Protein AF-0000000086883415 (afdb_homodimer)

Solvent-accessible surface area (backbone atoms only — not comparable to full-atom values): 51282 Å² total; per-residue (Å²): 68,27,36,20,36,37,37,54,71,44,36,32,34,28,32,40,30,43,89,58,48,45,76,77,45,74,25,74,38,76,52,82,54,52,49,57,96,43,96,51,42,30,29,37,54,60,60,60,55,50,50,40,49,20,50,19,37,35,54,42,32,72,78,31,53,77,62,52,72,48,47,64,32,35,18,53,27,20,59,55,42,26,47,34,43,17,29,89,86,64,46,69,75,56,60,25,43,40,59,79,34,60,63,62,30,79,73,81,83,79,66,54,74,67,54,44,50,51,26,55,72,71,68,34,48,68,57,50,52,51,50,26,23,54,8,60,52,39,28,36,46,71,75,37,45,70,58,48,70,54,36,38,33,61,31,45,56,55,28,53,52,38,24,64,34,39,70,35,70,41,35,29,47,19,44,66,48,66,74,58,49,58,31,55,86,76,67,40,68,58,78,61,88,80,43,65,44,45,71,41,23,50,62,58,77,80,24,50,60,48,72,41,55,38,41,38,72,67,38,34,30,28,68,68,30,18,73,61,26,62,49,61,60,64,38,38,32,33,23,27,22,21,33,65,39,17,26,30,49,40,60,66,25,77,36,55,41,27,36,27,33,33,34,27,52,50,21,35,41,34,32,18,35,73,67,82,54,54,51,44,94,93,35,72,24,35,44,25,44,55,80,78,29,23,30,34,58,38,75,38,59,54,32,45,37,49,55,55,49,42,44,72,45,43,30,53,65,45,46,52,49,16,59,75,70,71,48,59,42,62,62,59,53,48,55,35,46,73,74,42,59,84,58,32,63,34,33,45,31,44,60,33,42,42,59,35,95,90,35,64,59,39,42,11,33,38,37,40,39,45,80,82,62,45,57,46,34,52,54,42,14,50,56,52,15,44,48,50,54,48,50,57,40,47,52,38,42,24,62,71,68,72,35,73,65,63,38,38,27,47,35,45,71,50,48,73,36,63,65,54,40,41,53,50,6,13,52,71,63,30,44,28,34,30,50,75,57,79,57,31,36,44,47,17,29,35,48,41,40,36,34,51,72,54,78,22,92,37,67,68,59,38,47,70,56,25,52,49,75,66,48,74,29,72,44,46,68,72,53,17,52,52,40,46,47,44,44,69,63,32,59,70,46,48,56,82,45,46,52,69,41,38,52,49,33,24,69,71,59,49,34,73,75,128,68,25,37,22,37,37,36,54,71,44,36,34,34,27,33,39,30,43,90,59,48,45,76,77,44,75,24,76,38,76,53,82,56,52,49,56,96,44,94,52,43,28,30,37,54,61,59,59,55,50,53,41,49,21,49,20,38,35,53,43,33,72,77,32,53,76,62,51,72,48,47,63,32,34,20,52,27,20,59,57,42,28,49,33,42,17,28,90,86,64,45,71,75,56,63,26,44,40,59,79,34,59,64,61,30,78,73,82,83,79,67,52,74,65,55,46,48,51,25,54,73,72,67,34,50,69,58,49,52,52,51,27,24,55,8,63,52,39,29,36,48,72,76,37,44,69,58,48,69,55,37,37,33,61,31,45,55,54,28,53,52,39,25,63,34,37,69,37,69,42,34,28,47,18,45,67,48,64,73,59,48,59,32,55,84,75,67,41,69,59,76,61,87,80,42,66,44,46,70,41,22,49,61,57,76,80,24,50,62,48,70,43,56,36,40,38,73,66,38,34,30,28,70,67,30,18,73,61,26,63,49,61,59,64,36,38,31,34,24,27,22,21,34,65,41,18,26,31,50,40,59,66,24,78,36,53,41,26,35,27,35,34,35,28,53,51,22,34,42,34,31,18,35,71,66,81,53,53,49,43,92,92,36,72,25,35,43,26,43,55,80,78,29,22,29,33,58,38,76,39,58,55,32,43,36,48,55,55,50,42,44,72,46,43,29,54,65,46,48,52,50,17,60,73,69,71,48,60,43,65,62,60,52,48,54,34,46,73,74,42,59,84,58,33,63,34,33,45,33,43,61,32,42,42,59,36,95,91,34,63,60,39,44,11,35,39,38,40,41,45,80,82,63,46,56,46,31,54,54,43,15,48,57,51,15,45,48,51,53,48,50,57,40,49,52,37,43,25,63,72,68,72,34,72,66,63,40,37,28,48,35,42,69,50,49,73,35,65,65,53,40,40,52,50,5,14,53,70,63,31,44,27,34,28,52,74,59,80,57,32,36,46,47,18,30,36,48,41,42,36,34,50,72,54,78,21,92,37,67,68,57,38,47,69,55,26,53,48,74,65,49,75,29,73,43,46,66,71,51,17,52,52,40,47,49,44,43,69,65,32,59,70,48,47,57,80,43,46,52,68,41,37,52,48,32,24,69,71,60,48,36,73,75,129

Nearest PDB structures (foldseek):
  5ya1-assembly2_B  TM=8.503E-01  e=4.661E-36  Escherichia coli K-12
  5ya2-assembly2_B  TM=8.383E-01  e=7.433E-35  Escherichia coli K-12
  5ya0-assembly2_B  TM=8.342E-01  e=6.653E-35  Escherichia coli K-12
  6zq6-assembly2_B-3  TM=7.912E-01  e=2.454E-28  Thermochaetoides thermophila DSM 1495
  6zq8-assembly1_A  TM=7.343E-01  e=5.500E-29  Thermochaetoides thermophila DSM 1495

pLDDT: mean 92.0, std 8.31, range [48.91, 98.88]

Secondary structure (DSSP, 8-state):
-EEEEEE-SSEEEEEEE-TTS-EEEEEEEE----B-SSTT--EE-HHHHHHHHHHHHHHHHHH-HHHHTT--EEEEEE-SS-EEEE-TTS-BSSPEEPTT------S-----HHHHHHHHHHT-HHHHHHHHHH-HHHHHHHH-HHHHHH-SEEEEHHHHHHHHHHS--EEEGGG--SSS-EETTTTEE---TT-HHHHHH---GGGSPEEE-TTSEEEE--HHHHHHH-PPTTPEEE---BHHHHHHHHTT--STTEEEEEESSSEEEE--BSS---SBTTBPPEEPSSTT-EE-EEEETTSTHHHHHHHHHH-HHHHHHHHHHTS-HHHHHHHHHHHS-TTGGG-EEE---S--SS-TT--EEEEEE-TT--HHHHHHHHHHHHHHHHHHHHHHHHHHHT----EEEEESGGGG-HHHHHHHHHHHTS-EEEES-S-HHHHHHHHHHHHHTTSSSSHHHHHHHH--EEEEEPPPHHHHHHHHHHIIIIIHHHHHHHHHHHHHHHHHH--S--/-EEEEEE-SSEEEEEEE-TTS-EEEEEEEE----B-SSTT--EE-HHHHHHHHHHHHHHHHHH-HHHHTT--EEEEEE-SS-EEEE-TTS-BSSPEEPTT------S-----HHHHHHH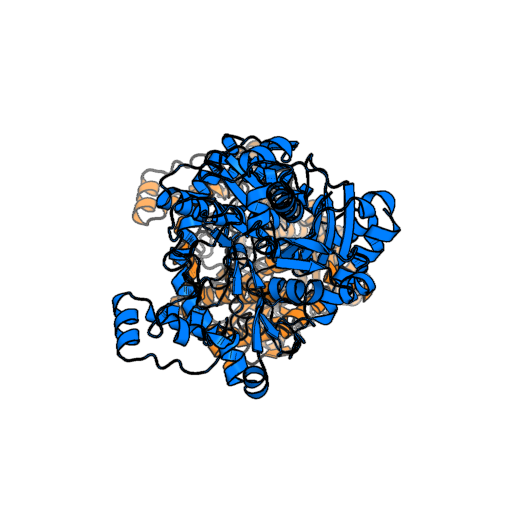HHHT-HHHHHHHHHH-HHHHHHHH-HHHHHH-SEEEEHHHHHHHHHHS--EEEGGG--SSS-EETTTTEE---TT-HHHHHH---GGGSPEEE-TTSEEEE--HHHHHHH-PPTTPEEEP--BHHHHHHHHTT--STTEEEEEESSSEEEE--BSS---SBTTBPPEEPSSTT-EE-EEEETTSTHHHHHHHHHH-HHHHHHHHHHTS-HHHHHHHHHHHS-TTGGG-EEE---S--SS-TT--EEEEEE-TT--HHHHHHHHHHHHHHHHHHHHHHHHHHHT----EEEEESGGGG-HHHHHHHHHHHTS-EEEES-S-HHHHHHHHHHHHHTTSSSSHHHHHHHH--EEEEEPPPHHHHHHHHHHIIIIIHHHHHHHHHHHHHHHHHH--S--

Organism: NCBI:txid2108365

Radius of gyration: 35.02 Å; Cα contacts (8 Å, |Δi|>4): 2308; chains: 2; bounding box: 58×102×82 Å

Structure (mmCIF, N/CA/C/O backbone):
data_AF-0000000086883415-model_v1
#
loop_
_entity.id
_entity.type
_entity.pdbx_description
1 polymer 'Carbohydrate kinase'
#
loop_
_atom_site.group_PDB
_atom_site.id
_atom_site.type_symbol
_atom_site.label_atom_id
_atom_site.label_alt_id
_atom_site.label_comp_id
_atom_site.label_asym_id
_atom_site.label_entity_id
_atom_site.label_seq_id
_atom_site.pdbx_PDB_ins_code
_atom_site.Cartn_x
_atom_site.Cartn_y
_atom_site.Cartn_z
_atom_site.occupancy
_atom_site.B_iso_or_equiv
_atom_site.auth_seq_id
_atom_site.auth_comp_id
_atom_site.auth_asym_id
_atom_site.auth_atom_id
_atom_site.pdbx_PDB_model_num
ATOM 1 N N . MET A 1 1 ? -11.5 48.438 6.383 1 96.5 1 MET A N 1
ATOM 2 C CA . MET A 1 1 ? -10.844 47.312 5.715 1 96.5 1 MET A CA 1
ATOM 3 C C . MET A 1 1 ? -9.617 46.844 6.492 1 96.5 1 MET A C 1
ATOM 5 O O . MET A 1 1 ? -8.875 47.688 7.031 1 96.5 1 MET A O 1
ATOM 9 N N . ILE A 1 2 ? -9.516 45.562 6.602 1 98.69 2 ILE A N 1
ATOM 10 C CA . ILE A 1 2 ? -8.297 45 7.188 1 98.69 2 ILE A CA 1
ATOM 11 C C . ILE A 1 2 ? -7.477 44.312 6.109 1 98.69 2 ILE A C 1
ATOM 13 O O . ILE A 1 2 ? -8.031 43.562 5.301 1 98.69 2 ILE A O 1
ATOM 17 N N . LEU A 1 3 ? -6.219 44.656 6.078 1 98.88 3 LEU A N 1
ATOM 18 C CA . LEU A 1 3 ? -5.273 43.906 5.23 1 98.88 3 LEU A CA 1
ATOM 19 C C . LEU A 1 3 ? -4.625 42.781 5.996 1 98.88 3 LEU A C 1
ATOM 21 O O . LEU A 1 3 ? -4.043 42.969 7.062 1 98.88 3 LEU A O 1
ATOM 25 N N . THR A 1 4 ? -4.793 41.594 5.488 1 98.75 4 THR A N 1
ATOM 26 C CA . THR A 1 4 ? -4.168 40.469 6.125 1 98.75 4 THR A CA 1
ATOM 27 C C . THR A 1 4 ? -3.057 39.875 5.246 1 98.75 4 THR A C 1
ATOM 29 O O . THR A 1 4 ? -3.172 39.875 4.02 1 98.75 4 THR A O 1
ATOM 32 N N . ILE A 1 5 ? -2 39.469 5.848 1 98.56 5 ILE A N 1
ATOM 33 C CA . ILE A 1 5 ? -0.882 38.75 5.223 1 98.56 5 ILE A CA 1
ATOM 34 C C . ILE A 1 5 ? -0.755 37.344 5.816 1 98.56 5 ILE A C 1
ATOM 36 O O . ILE A 1 5 ? -0.483 37.219 7.008 1 98.56 5 ILE A O 1
ATOM 40 N N . ASP A 1 6 ? -0.971 36.375 5.02 1 97.38 6 ASP A N 1
ATOM 41 C CA . ASP A 1 6 ? -0.882 34.969 5.422 1 97.38 6 ASP A CA 1
ATOM 42 C C . ASP A 1 6 ? 0.302 34.281 4.75 1 97.38 6 ASP A C 1
ATOM 44 O O . ASP A 1 6 ? 0.285 34.062 3.539 1 97.38 6 ASP A O 1
ATOM 48 N N . CYS A 1 7 ? 1.284 33.969 5.559 1 96.31 7 CYS A N 1
ATOM 49 C CA . CYS A 1 7 ? 2.488 33.344 5.031 1 96.31 7 CYS A CA 1
ATOM 50 C C . CYS A 1 7 ? 2.498 31.844 5.344 1 96.31 7 CYS A C 1
ATOM 52 O O . CYS A 1 7 ? 2.605 31.453 6.508 1 96.31 7 CYS A O 1
ATOM 54 N N . GLY A 1 8 ? 2.398 31.031 4.379 1 90.56 8 GLY A N 1
ATOM 55 C CA . GLY A 1 8 ? 2.486 29.578 4.512 1 90.56 8 GLY A CA 1
ATOM 56 C C . GLY A 1 8 ? 3.799 29.016 4.004 1 90.56 8 GLY A C 1
ATOM 57 O O . GLY A 1 8 ? 4.75 29.766 3.768 1 90.56 8 GLY A O 1
ATOM 58 N N . THR A 1 9 ? 3.832 27.703 3.867 1 84.75 9 THR A N 1
ATOM 59 C CA . THR A 1 9 ? 5.047 27.016 3.459 1 84.75 9 THR A CA 1
ATOM 60 C C . THR A 1 9 ? 5.309 27.203 1.968 1 84.75 9 THR A C 1
ATOM 62 O O . THR A 1 9 ? 6.461 27.297 1.538 1 84.75 9 THR A O 1
ATOM 65 N N . GLN A 1 10 ? 4.219 27.391 1.184 1 82.38 10 GLN A N 1
ATOM 66 C CA . GLN A 1 10 ? 4.422 27.391 -0.261 1 82.38 10 GLN A CA 1
ATOM 67 C C . GLN A 1 10 ? 3.867 28.656 -0.906 1 82.38 10 GLN A C 1
ATOM 69 O O . GLN A 1 10 ? 3.939 28.812 -2.125 1 82.38 10 GLN A O 1
ATOM 74 N N . SER A 1 11 ? 3.271 29.484 -0.101 1 89 11 SER A N 1
ATOM 75 C CA . SER A 1 11 ? 2.701 30.688 -0.687 1 89 11 SER A CA 1
ATOM 76 C C . SER A 1 11 ? 2.502 31.781 0.366 1 89 11 SER A C 1
ATOM 78 O O . SER A 1 11 ? 2.518 31.5 1.566 1 89 11 SER A O 1
ATOM 80 N N . ILE A 1 12 ? 2.355 33 -0.123 1 95.5 12 ILE A N 1
ATOM 81 C CA . ILE A 1 12 ? 1.951 34.125 0.688 1 95.5 12 ILE A CA 1
ATOM 82 C C . ILE A 1 12 ? 0.697 34.75 0.093 1 95.5 12 ILE A C 1
ATOM 84 O O . ILE A 1 12 ? 0.564 34.875 -1.129 1 95.5 12 ILE A O 1
ATOM 88 N N . ARG A 1 13 ? -0.224 35.125 0.96 1 96.94 13 ARG A N 1
ATOM 89 C CA . ARG A 1 13 ? -1.472 35.75 0.535 1 96.94 13 ARG A CA 1
ATOM 90 C C . ARG A 1 13 ? -1.66 37.094 1.21 1 96.94 13 ARG A C 1
ATOM 92 O O . ARG A 1 13 ? -1.418 37.25 2.41 1 96.94 13 ARG A O 1
ATOM 99 N N . ALA A 1 14 ? -1.974 38.031 0.394 1 98.56 14 ALA A N 1
ATOM 100 C CA . ALA A 1 14 ? -2.471 39.312 0.882 1 98.56 14 ALA A CA 1
ATOM 101 C C . ALA A 1 14 ? -3.945 39.5 0.539 1 98.56 14 ALA A C 1
ATOM 103 O O . ALA A 1 14 ? -4.352 39.312 -0.608 1 98.56 14 ALA A O 1
ATOM 104 N N . ALA A 1 15 ? -4.746 39.844 1.552 1 98.44 15 ALA A N 1
ATOM 105 C CA . ALA A 1 15 ? -6.18 39.938 1.304 1 98.44 15 ALA A CA 1
ATOM 106 C C . ALA A 1 15 ? -6.777 41.188 1.96 1 98.44 15 ALA A C 1
ATOM 108 O O . ALA A 1 15 ? -6.344 41.594 3.041 1 98.44 15 ALA A O 1
ATOM 109 N N . LEU A 1 16 ? -7.684 41.75 1.279 1 98.75 16 LEU A N 1
ATOM 110 C CA . LEU A 1 16 ? -8.547 42.812 1.838 1 98.75 16 LEU A CA 1
ATOM 111 C C . LEU A 1 16 ? -9.875 42.219 2.305 1 98.75 16 LEU A C 1
ATOM 113 O O . LEU A 1 16 ? -10.617 41.656 1.507 1 98.75 16 LEU A O 1
ATOM 117 N N . ILE A 1 17 ? -10.156 42.375 3.582 1 98.5 17 ILE A N 1
ATOM 118 C CA . ILE A 1 17 ? -11.359 41.781 4.152 1 98.5 17 ILE A CA 1
ATOM 119 C C . ILE A 1 17 ? -12.219 42.875 4.781 1 98.5 17 ILE A C 1
ATOM 121 O O . ILE A 1 17 ? -11.703 43.781 5.465 1 98.5 17 ILE A O 1
ATOM 125 N N . ASN A 1 18 ? -13.477 42.812 4.551 1 98.25 18 ASN A N 1
ATOM 126 C CA . ASN A 1 18 ? -14.359 43.875 5.07 1 98.25 18 ASN A CA 1
ATOM 127 C C . ASN A 1 18 ? -14.984 43.438 6.398 1 98.25 18 ASN A C 1
ATOM 129 O O . ASN A 1 18 ? -14.703 42.375 6.914 1 98.25 18 ASN A O 1
ATOM 133 N N . GLU A 1 19 ? -15.805 44.312 6.965 1 97.31 19 GLU A N 1
ATOM 134 C CA . GLU A 1 19 ? -16.344 44.125 8.312 1 97.31 19 GLU A CA 1
ATOM 135 C C . GLU A 1 19 ? -17.344 43 8.367 1 97.31 19 GLU A C 1
ATOM 137 O O . GLU A 1 19 ? -17.656 42.469 9.445 1 97.31 19 GLU A O 1
ATOM 142 N N . ASN A 1 20 ? -17.812 42.5 7.223 1 97.19 20 ASN A N 1
ATOM 143 C CA . ASN A 1 20 ? -18.781 41.438 7.172 1 97.19 20 ASN A CA 1
ATOM 144 C C . ASN A 1 20 ? -18.094 40.062 7.012 1 97.19 20 ASN A C 1
ATOM 146 O O . ASN A 1 20 ? -18.75 39.031 6.938 1 97.19 20 ASN A O 1
ATOM 150 N N . GLY A 1 21 ? -16.797 40.094 6.934 1 97 21 GLY A N 1
ATOM 151 C CA . GLY A 1 21 ? -16.047 38.844 6.836 1 97 21 GLY A CA 1
ATOM 152 C C . GLY A 1 21 ? -15.844 38.406 5.406 1 97 21 GLY A C 1
ATOM 153 O O . GLY A 1 21 ? -15.414 37.281 5.164 1 97 21 GLY A O 1
ATOM 154 N N . ASN A 1 22 ? -16.094 39.25 4.438 1 97.19 22 ASN A N 1
ATOM 155 C CA . ASN A 1 22 ? -15.906 38.875 3.029 1 97.19 22 ASN A CA 1
ATOM 156 C C . ASN A 1 22 ? -14.523 39.281 2.533 1 97.19 22 ASN A C 1
ATOM 158 O O . ASN A 1 22 ? -14.039 40.375 2.811 1 97.19 22 ASN A O 1
ATOM 162 N N . ILE A 1 23 ? -13.906 38.344 1.87 1 97.06 23 ILE A N 1
ATOM 163 C CA . ILE A 1 23 ? -12.68 38.656 1.156 1 97.06 23 ILE A CA 1
ATOM 164 C C . ILE A 1 23 ? -13.008 39.438 -0.117 1 97.06 23 ILE A C 1
ATOM 166 O O . ILE A 1 23 ? -13.508 38.875 -1.088 1 97.06 23 ILE A O 1
ATOM 170 N N . VAL A 1 24 ? -12.703 40.625 -0.172 1 97.56 24 VAL A N 1
ATOM 171 C CA . VAL A 1 24 ? -13.094 41.5 -1.272 1 97.56 24 VAL A CA 1
ATOM 172 C C . VAL A 1 24 ? -12.047 41.438 -2.383 1 97.56 24 VAL A C 1
ATOM 174 O O . VAL A 1 24 ? -12.344 41.719 -3.547 1 97.56 24 VAL A O 1
ATOM 177 N N . ALA A 1 25 ? -10.805 41.25 -1.98 1 97.94 25 ALA A N 1
ATOM 178 C CA . ALA A 1 25 ? -9.695 41.094 -2.916 1 97.94 25 ALA A CA 1
ATOM 179 C C . ALA A 1 25 ? -8.578 40.25 -2.291 1 97.94 25 ALA A C 1
ATOM 181 O O . ALA A 1 25 ? -8.344 40.312 -1.082 1 97.94 25 ALA A O 1
ATOM 182 N N . ILE A 1 26 ? -7.906 39.5 -3.111 1 97.62 26 ILE A N 1
ATOM 183 C CA . ILE A 1 26 ? -6.84 38.656 -2.6 1 97.62 26 ILE A CA 1
ATOM 184 C C . ILE A 1 26 ? -5.777 38.438 -3.678 1 97.62 26 ILE A C 1
ATOM 186 O O . ILE A 1 26 ? -6.098 38.375 -4.867 1 97.62 26 ILE A O 1
ATOM 190 N N . GLU A 1 27 ? -4.52 38.5 -3.316 1 97.62 27 GLU A N 1
ATOM 191 C CA . GLU A 1 27 ? -3.373 38.156 -4.16 1 97.62 27 GLU A CA 1
ATOM 192 C C . GLU A 1 27 ? -2.545 37.031 -3.547 1 97.62 27 GLU A C 1
ATOM 194 O O . GLU A 1 27 ? -2.248 37.062 -2.35 1 97.62 27 GLU A O 1
ATOM 199 N N . LYS A 1 28 ? -2.316 36 -4.297 1 93.25 28 LYS A N 1
ATOM 200 C CA . LYS A 1 28 ? -1.521 34.875 -3.857 1 93.25 28 LYS A CA 1
ATOM 201 C C . LYS A 1 28 ? -0.239 34.75 -4.676 1 93.25 28 LYS A C 1
ATOM 203 O O . LYS A 1 28 ? -0.273 34.812 -5.906 1 93.25 28 LYS A O 1
ATOM 208 N N . LYS A 1 29 ? 0.865 34.688 -4.02 1 95.94 29 LYS A N 1
ATOM 209 C CA . LYS A 1 29 ? 2.156 34.438 -4.648 1 95.94 29 LYS A CA 1
ATOM 210 C C . LYS A 1 29 ? 2.699 33.062 -4.234 1 95.94 29 LYS A C 1
ATOM 212 O O . LYS A 1 29 ? 2.957 32.812 -3.053 1 95.94 29 LYS A O 1
ATOM 217 N N . GLU A 1 30 ? 2.871 32.219 -5.184 1 89.94 30 GLU A N 1
ATOM 218 C CA . GLU A 1 30 ? 3.402 30.891 -4.922 1 89.94 30 GLU A CA 1
ATOM 219 C C . GLU A 1 30 ? 4.906 30.844 -5.176 1 89.94 30 GLU A C 1
ATOM 221 O O . GLU A 1 30 ? 5.426 31.562 -6.031 1 89.94 30 GLU A O 1
ATOM 226 N N . PHE A 1 31 ? 5.594 30.141 -4.395 1 87.62 31 PHE A N 1
ATOM 227 C CA . PHE A 1 31 ? 7.027 29.922 -4.551 1 87.62 31 PHE A CA 1
ATOM 228 C C . PHE A 1 31 ? 7.41 28.5 -4.152 1 87.62 31 PHE A C 1
ATOM 230 O O . PHE A 1 31 ? 6.605 27.781 -3.568 1 87.62 31 PHE A O 1
ATOM 237 N N . THR A 1 32 ? 8.625 28.078 -4.543 1 81.56 32 THR A N 1
ATOM 238 C CA . THR A 1 32 ? 9.133 26.781 -4.121 1 81.56 32 THR A CA 1
ATOM 239 C C . THR A 1 32 ? 9.211 26.703 -2.6 1 81.56 32 THR A C 1
ATOM 241 O O . THR A 1 32 ? 9.773 27.594 -1.956 1 81.56 32 THR A O 1
ATOM 244 N N . PRO A 1 33 ? 8.641 25.703 -2.047 1 79 33 PRO A N 1
ATOM 245 C CA . PRO A 1 33 ? 8.484 25.672 -0.591 1 79 33 PRO A CA 1
ATOM 246 C C . PRO A 1 33 ? 9.82 25.75 0.149 1 79 33 PRO A C 1
ATOM 248 O O . PRO A 1 33 ? 9.914 26.438 1.173 1 79 33 PRO A O 1
ATOM 251 N N . TYR A 1 34 ? 10.742 24.984 -0.288 1 83.19 34 TYR A N 1
ATOM 252 C CA . TYR A 1 34 ? 12.062 25 0.339 1 83.19 34 TYR A CA 1
ATOM 253 C C . TYR A 1 34 ? 13.109 24.359 -0.574 1 83.19 34 TYR A C 1
ATOM 255 O O . TYR A 1 34 ? 12.773 23.812 -1.627 1 83.19 34 TYR A O 1
ATOM 263 N N . TYR A 1 35 ? 14.305 24.672 -0.335 1 81.06 35 TYR A N 1
ATOM 264 C CA . TYR A 1 35 ? 15.406 23.953 -0.959 1 81.06 35 TYR A CA 1
ATOM 265 C C . TYR A 1 35 ? 16.141 23.094 0.063 1 81.06 35 TYR A C 1
ATOM 267 O O . TYR A 1 35 ? 16.062 23.344 1.268 1 81.06 35 TYR A O 1
ATOM 275 N N . SER A 1 36 ? 16.688 22 -0.353 1 75.81 36 SER A N 1
ATOM 276 C CA . SER A 1 36 ? 17.359 21.031 0.51 1 75.81 36 SER A CA 1
ATOM 277 C C . SER A 1 36 ? 18.812 20.797 0.074 1 75.81 36 SER A C 1
ATOM 279 O O . SER A 1 36 ? 19.078 19.969 -0.79 1 75.81 36 SER A O 1
ATOM 281 N N . GLU A 1 37 ? 19.703 21.453 0.655 1 75.38 37 GLU A N 1
ATOM 282 C CA . GLU A 1 37 ? 21.109 21.25 0.323 1 75.38 37 GLU A CA 1
ATOM 283 C C . GLU A 1 37 ? 21.594 19.875 0.791 1 75.38 37 GLU A C 1
ATOM 285 O O . GLU A 1 37 ? 22.578 19.344 0.258 1 75.38 37 GLU A O 1
ATOM 290 N N . ASN A 1 38 ? 20.984 19.406 1.905 1 73.25 38 ASN A N 1
ATOM 291 C CA . ASN A 1 38 ? 21.234 18.078 2.459 1 73.25 38 ASN A CA 1
ATOM 292 C C . ASN A 1 38 ? 19.938 17.328 2.723 1 73.25 38 ASN A C 1
ATOM 294 O O . ASN A 1 38 ? 18.891 17.938 2.91 1 73.25 38 ASN A O 1
ATOM 298 N N . PRO A 1 39 ? 20.094 15.992 2.643 1 62.28 39 PRO A N 1
ATOM 299 C CA . PRO A 1 39 ? 18.875 15.219 2.945 1 62.28 39 PRO A CA 1
ATOM 300 C C . PRO A 1 39 ? 18.25 15.594 4.285 1 62.28 39 PRO A C 1
ATOM 302 O O . PRO A 1 39 ? 18.969 15.711 5.289 1 62.28 39 PRO A O 1
ATOM 305 N N . GLY A 1 40 ? 16.938 15.891 4.266 1 69.56 40 GLY A N 1
ATOM 306 C CA . GLY A 1 40 ? 16.203 16.203 5.484 1 69.56 40 GLY A CA 1
ATOM 307 C C . GLY A 1 40 ? 16.156 17.688 5.781 1 69.56 40 GLY A C 1
ATOM 308 O O . GLY A 1 40 ? 15.367 18.141 6.605 1 69.56 40 GLY A O 1
ATOM 309 N N . TRP A 1 41 ? 16.984 18.391 4.996 1 80.56 41 TRP A N 1
ATOM 310 C CA . TRP A 1 41 ? 17.016 19.828 5.23 1 80.56 41 TRP A CA 1
ATOM 311 C C . TRP A 1 41 ? 15.867 20.531 4.5 1 80.56 41 TRP A C 1
ATOM 313 O O . TRP A 1 41 ? 15.469 20.094 3.416 1 80.56 41 TRP A O 1
ATOM 323 N N . ALA A 1 42 ? 15.32 21.422 5.129 1 85.81 42 ALA A N 1
ATOM 324 C CA . ALA A 1 42 ? 14.328 22.297 4.516 1 85.81 42 ALA A CA 1
ATOM 325 C C . ALA A 1 42 ? 14.578 23.766 4.879 1 85.81 42 ALA A C 1
ATOM 327 O O . ALA A 1 42 ? 14.25 24.203 5.98 1 85.81 42 ALA A O 1
ATOM 328 N N . GLU A 1 43 ? 15.133 24.484 3.867 1 92.5 43 GLU A N 1
ATOM 329 C CA . GLU A 1 43 ? 15.469 25.891 4.113 1 92.5 43 GLU A CA 1
ATOM 330 C C . GLU A 1 43 ? 14.875 26.797 3.045 1 92.5 43 GLU A C 1
ATOM 332 O O . GLU A 1 43 ? 14.562 26.344 1.94 1 92.5 43 GLU A O 1
ATOM 337 N N . GLN A 1 44 ? 14.641 27.984 3.41 1 93.31 44 GLN A N 1
ATOM 338 C CA . GLN A 1 44 ? 14.18 29 2.475 1 93.31 44 GLN A CA 1
ATOM 339 C C . GLN A 1 44 ? 14.789 30.375 2.793 1 93.31 44 GLN A C 1
ATOM 341 O O . GLN A 1 44 ? 14.984 30.703 3.963 1 93.31 44 GLN A O 1
ATOM 346 N N . SER A 1 45 ? 15.086 31.125 1.763 1 94.5 45 SER A N 1
ATOM 347 C CA . SER A 1 45 ? 15.609 32.469 1.957 1 94.5 45 SER A CA 1
ATOM 348 C C . SER A 1 45 ? 14.539 33.406 2.518 1 94.5 45 SER A C 1
ATOM 350 O O . SER A 1 45 ? 13.391 33.375 2.062 1 94.5 45 SER A O 1
ATOM 352 N N . ALA A 1 46 ? 14.984 34.219 3.502 1 95.06 46 ALA A N 1
ATOM 353 C CA . ALA A 1 46 ? 14.078 35.219 4.047 1 95.06 46 ALA A CA 1
ATOM 354 C C . ALA A 1 46 ? 13.625 36.219 2.963 1 95.06 46 ALA A C 1
ATOM 356 O O . ALA A 1 46 ? 12.5 36.719 2.994 1 95.06 46 ALA A O 1
ATOM 357 N N . ASP A 1 47 ? 14.453 36.375 2.008 1 94.44 47 ASP A N 1
ATOM 358 C CA . ASP A 1 47 ? 14.164 37.281 0.915 1 94.44 47 ASP A CA 1
ATOM 359 C C . ASP A 1 47 ? 12.977 36.812 0.086 1 94.44 47 ASP A C 1
ATOM 361 O O . ASP A 1 47 ? 12.203 37.594 -0.43 1 94.44 47 ASP A O 1
ATOM 365 N N . VAL A 1 48 ? 12.891 35.562 -0.042 1 95.88 48 VAL A N 1
ATOM 366 C CA . VAL A 1 48 ? 11.773 35 -0.792 1 95.88 48 VAL A CA 1
ATOM 367 C C . VAL A 1 48 ? 10.453 35.375 -0.113 1 95.88 48 VAL A C 1
ATOM 369 O O . VAL A 1 48 ? 9.492 35.781 -0.779 1 95.88 48 VAL A O 1
ATOM 372 N N . TYR A 1 49 ? 10.453 35.281 1.182 1 96.38 49 TYR A N 1
ATOM 373 C CA . TYR A 1 49 ? 9.25 35.625 1.933 1 96.38 49 TYR A CA 1
ATOM 374 C C . TYR A 1 49 ? 8.938 37.094 1.807 1 96.38 49 TYR A C 1
ATOM 376 O O . TYR A 1 49 ? 7.805 37.469 1.492 1 96.38 49 TYR A O 1
ATOM 384 N N . TRP A 1 50 ? 9.938 37.906 1.989 1 97.88 50 TRP A N 1
ATOM 385 C CA . TRP A 1 50 ? 9.711 39.344 1.991 1 97.88 50 TRP A CA 1
ATOM 386 C C . TRP A 1 50 ? 9.352 39.844 0.594 1 97.88 50 TRP A C 1
ATOM 388 O O . TRP A 1 50 ? 8.414 40.625 0.43 1 97.88 50 TRP A O 1
ATOM 398 N N . LYS A 1 51 ? 10.094 39.406 -0.378 1 97.88 51 LYS A N 1
ATOM 399 C CA . LYS A 1 51 ? 9.836 39.812 -1.754 1 97.88 51 LYS A CA 1
ATOM 400 C C . LYS A 1 51 ? 8.422 39.438 -2.184 1 97.88 51 LYS A C 1
ATOM 402 O O . LYS A 1 51 ? 7.727 40.219 -2.834 1 97.88 51 LYS A O 1
ATOM 407 N N . ASN A 1 52 ? 8.031 38.281 -1.812 1 97.81 52 ASN A N 1
ATOM 408 C CA . ASN A 1 52 ? 6.707 37.812 -2.203 1 97.81 52 ASN A CA 1
ATOM 409 C C . ASN A 1 52 ? 5.613 38.562 -1.438 1 97.81 52 ASN A C 1
ATOM 411 O O . ASN A 1 52 ? 4.527 38.781 -1.974 1 97.81 52 ASN A O 1
ATOM 415 N N . LEU A 1 53 ? 5.879 38.875 -0.192 1 98.31 53 LEU A N 1
ATOM 416 C CA . LEU A 1 53 ? 4.941 39.719 0.542 1 98.31 53 LEU A CA 1
ATOM 417 C C . LEU A 1 53 ? 4.773 41.094 -0.141 1 98.31 53 LEU A C 1
ATOM 419 O O . LEU A 1 53 ? 3.648 41.531 -0.361 1 98.31 53 LEU A O 1
ATOM 423 N N . CYS A 1 54 ? 5.867 41.688 -0.563 1 98.75 54 CYS A N 1
ATOM 424 C CA . CYS A 1 54 ? 5.848 42.969 -1.224 1 98.75 54 CYS A CA 1
ATOM 425 C C . CYS A 1 54 ? 5.105 42.906 -2.553 1 98.75 54 CYS A C 1
ATOM 427 O O . CYS A 1 54 ? 4.266 43.75 -2.848 1 98.75 54 CYS A O 1
ATOM 429 N N . ASN A 1 55 ? 5.422 41.875 -3.232 1 98.56 55 ASN A N 1
ATOM 430 C CA . ASN A 1 55 ? 4.766 41.719 -4.523 1 98.56 55 ASN A CA 1
ATOM 431 C C . ASN A 1 55 ? 3.26 41.5 -4.363 1 98.56 55 ASN A C 1
ATOM 433 O O . ASN A 1 55 ? 2.473 42.062 -5.129 1 98.56 55 ASN A O 1
ATOM 437 N N . ALA A 1 56 ? 2.879 40.75 -3.418 1 98.5 56 ALA A N 1
ATOM 438 C CA . ALA A 1 56 ? 1.463 40.469 -3.191 1 98.5 56 ALA A CA 1
ATOM 439 C C . ALA A 1 56 ? 0.708 41.75 -2.812 1 98.5 56 ALA A C 1
ATOM 441 O O . ALA A 1 56 ? -0.378 42 -3.334 1 98.5 56 ALA A O 1
ATOM 442 N N . THR A 1 57 ? 1.291 42.531 -1.924 1 98.5 57 THR A N 1
ATOM 443 C CA . THR A 1 57 ? 0.609 43.75 -1.453 1 98.5 57 THR A CA 1
ATOM 444 C C . THR A 1 57 ? 0.591 44.812 -2.537 1 98.5 57 THR A C 1
ATOM 446 O O . THR A 1 57 ? -0.408 45.531 -2.709 1 98.5 57 THR A O 1
ATOM 449 N N . LYS A 1 58 ? 1.635 44.906 -3.289 1 98.44 58 LYS A N 1
ATOM 450 C CA . LYS A 1 58 ? 1.679 45.906 -4.371 1 98.44 58 LYS A CA 1
ATOM 451 C C . LYS A 1 58 ? 0.687 45.562 -5.473 1 98.44 58 LYS A C 1
ATOM 453 O O . LYS A 1 58 ? -0.028 46.406 -5.977 1 98.44 58 LYS A O 1
ATOM 458 N N . ASP A 1 59 ? 0.677 44.281 -5.836 1 98.44 59 ASP A N 1
ATOM 459 C CA . ASP A 1 59 ? -0.29 43.844 -6.836 1 98.44 59 ASP A CA 1
ATOM 460 C C . ASP A 1 59 ? -1.721 44.062 -6.359 1 98.44 59 ASP A C 1
ATOM 462 O O . ASP A 1 59 ? -2.576 44.5 -7.141 1 98.44 59 ASP A O 1
ATOM 466 N N . LEU A 1 60 ? -1.93 43.75 -5.137 1 98.31 60 LEU A N 1
ATOM 467 C CA . LEU A 1 60 ? -3.248 43.969 -4.547 1 98.31 60 LEU A CA 1
ATOM 468 C C . LEU A 1 60 ? -3.645 45.438 -4.605 1 98.31 60 LEU A C 1
ATOM 470 O O . LEU A 1 60 ? -4.785 45.781 -4.941 1 98.31 60 LEU A O 1
ATOM 474 N N . LYS A 1 61 ? -2.74 46.312 -4.277 1 98.06 61 LYS A N 1
ATOM 475 C CA . LYS A 1 61 ? -2.984 47.75 -4.309 1 98.06 61 LYS A CA 1
ATOM 476 C C . LYS A 1 61 ? -3.271 48.219 -5.727 1 98.06 61 LYS A C 1
ATOM 478 O O . LYS A 1 61 ? -4.234 48.969 -5.957 1 98.06 61 LYS A O 1
ATOM 483 N N . GLU A 1 62 ? -2.467 47.812 -6.621 1 98 62 GLU A N 1
ATOM 484 C CA . GLU A 1 62 ? -2.596 48.219 -8.008 1 98 62 GLU A CA 1
ATOM 485 C C . GLU A 1 62 ? -3.965 47.875 -8.578 1 98 62 GLU A C 1
ATOM 487 O O . GLU A 1 62 ? -4.566 48.656 -9.312 1 98 62 GLU A O 1
ATOM 492 N N . LYS A 1 63 ? -4.457 46.75 -8.203 1 97.81 63 LYS A N 1
ATOM 493 C CA . LYS A 1 63 ? -5.711 46.25 -8.75 1 97.81 63 LYS A CA 1
ATOM 494 C C . LYS A 1 63 ? -6.91 46.812 -7.992 1 97.81 63 LYS A C 1
ATOM 496 O O . LYS A 1 63 ? -8.047 46.75 -8.469 1 97.81 63 LYS A O 1
ATOM 501 N N . ASN A 1 64 ? -6.617 47.375 -6.801 1 97.69 64 ASN A N 1
ATOM 502 C CA . ASN A 1 64 ? -7.703 47.781 -5.918 1 97.69 64 ASN A CA 1
ATOM 503 C C . ASN A 1 64 ? -7.363 49.062 -5.184 1 97.69 64 ASN A C 1
ATOM 505 O O . ASN A 1 64 ? -7.461 49.125 -3.957 1 97.69 64 ASN A O 1
ATOM 509 N N . ILE A 1 65 ? -7.078 50.094 -5.871 1 96.38 65 ILE A N 1
ATOM 510 C CA . ILE A 1 65 ? -6.535 51.344 -5.301 1 96.38 65 ILE A CA 1
ATOM 511 C C . ILE A 1 65 ? -7.531 51.938 -4.305 1 96.38 65 ILE A C 1
ATOM 513 O O . ILE A 1 65 ? -7.156 52.281 -3.188 1 96.38 65 ILE A O 1
ATOM 517 N N . ASN A 1 66 ? -8.773 52.031 -4.613 1 96.06 66 ASN A N 1
ATOM 518 C CA . ASN A 1 66 ? -9.789 52.656 -3.768 1 96.06 66 ASN A CA 1
ATOM 519 C C . ASN A 1 66 ? -10 51.844 -2.482 1 96.06 66 ASN A C 1
ATOM 521 O O . ASN A 1 66 ? -10.141 52.438 -1.405 1 96.06 66 ASN A O 1
ATOM 525 N N . LEU A 1 67 ? -10.023 50.562 -2.578 1 96.25 67 LEU A N 1
ATOM 526 C CA . LEU A 1 67 ? -10.211 49.719 -1.415 1 96.25 67 LEU A CA 1
ATOM 527 C C . LEU A 1 67 ? -8.977 49.719 -0.526 1 96.25 67 LEU A C 1
ATOM 529 O O . LEU A 1 67 ? -9.086 49.719 0.702 1 96.25 67 LEU A O 1
ATOM 533 N N . PHE A 1 68 ? -7.855 49.75 -1.165 1 96.12 68 PHE A N 1
ATOM 534 C CA . PHE A 1 68 ? -6.586 49.688 -0.449 1 96.12 68 PHE A CA 1
ATOM 535 C C . PHE A 1 68 ? -6.398 50.938 0.409 1 96.12 68 PHE A C 1
ATOM 537 O O . PHE A 1 68 ? -5.812 50.875 1.492 1 96.12 68 PHE A O 1
ATOM 544 N N . GLU A 1 69 ? -6.906 52.062 -0.004 1 95.44 69 GLU A N 1
ATOM 545 C CA . GLU A 1 69 ? -6.812 53.312 0.719 1 95.44 69 GLU A CA 1
ATOM 546 C C . GLU A 1 69 ? -7.648 53.281 1.994 1 95.44 69 GLU A C 1
ATOM 548 O O . GLU A 1 69 ? -7.43 54.094 2.904 1 95.44 69 GLU A O 1
ATOM 553 N N . LYS A 1 70 ? -8.547 52.375 2.092 1 96.75 70 LYS A N 1
ATOM 554 C CA . LYS A 1 70 ? -9.461 52.281 3.229 1 96.75 70 LYS A CA 1
ATOM 555 C C . LYS A 1 70 ? -8.906 51.344 4.305 1 96.75 70 LYS A C 1
ATOM 557 O O . LYS A 1 70 ? -9.547 51.125 5.332 1 96.75 70 LYS A O 1
ATOM 562 N N . VAL A 1 71 ? -7.75 50.875 4.117 1 98.12 71 VAL A N 1
ATOM 563 C CA . VAL A 1 71 ? -7.145 49.938 5.074 1 98.12 71 VAL A CA 1
ATOM 564 C C . VAL A 1 71 ? -6.895 50.656 6.398 1 98.12 71 VAL A C 1
ATOM 566 O O . VAL A 1 71 ? -6.258 51.719 6.43 1 98.12 71 VAL A O 1
ATOM 569 N N . LYS A 1 72 ? -7.359 50 7.488 1 97.12 72 LYS A N 1
ATOM 570 C CA . LYS A 1 72 ? -7.242 50.594 8.805 1 97.12 72 LYS A CA 1
ATOM 571 C C . LYS A 1 72 ? -6.234 49.844 9.672 1 97.12 72 LYS A C 1
ATOM 573 O O . LYS A 1 72 ? -5.82 50.344 10.727 1 97.12 72 LYS A O 1
ATOM 578 N N . GLY A 1 73 ? -5.832 48.75 9.258 1 98.5 73 GLY A N 1
ATOM 579 C CA . GLY A 1 73 ? -4.887 47.938 10 1 98.5 73 GLY A CA 1
ATOM 580 C C . GLY A 1 73 ? -4.359 46.75 9.203 1 98.5 73 GLY A C 1
ATOM 581 O O . GLY A 1 73 ? -4.984 46.312 8.234 1 98.5 73 GLY A O 1
ATOM 582 N N . VAL A 1 74 ? -3.18 46.281 9.617 1 98.81 74 VAL A N 1
ATOM 583 C CA . VAL A 1 74 ? -2.521 45.156 8.984 1 98.81 74 VAL A CA 1
ATOM 584 C C . VAL A 1 74 ? -2.303 44.031 10.016 1 98.81 74 VAL A C 1
ATOM 586 O O . VAL A 1 74 ? -1.845 44.312 11.125 1 98.81 74 VAL A O 1
ATOM 589 N N . VAL A 1 75 ? -2.682 42.812 9.727 1 98.88 75 VAL A N 1
ATOM 590 C CA . VAL A 1 75 ? -2.428 41.656 10.586 1 98.88 75 VAL A CA 1
ATOM 591 C C . VAL A 1 75 ? -1.652 40.594 9.82 1 98.88 75 VAL A C 1
ATOM 593 O O . VAL A 1 75 ? -2.029 40.25 8.703 1 98.88 75 VAL A O 1
ATOM 596 N N . VAL A 1 76 ? -0.601 40.094 10.438 1 98.44 76 VAL A N 1
ATOM 597 C CA . VAL A 1 76 ? 0.243 39.062 9.82 1 98.44 76 VAL A CA 1
ATOM 598 C C . VAL A 1 76 ? 0.036 37.719 10.531 1 98.44 76 VAL A C 1
ATOM 600 O O . VAL A 1 76 ? 0.026 37.656 11.758 1 98.44 76 VAL A O 1
ATOM 603 N N . THR A 1 77 ? -0.27 36.719 9.805 1 98.06 77 THR A N 1
ATOM 604 C CA . THR A 1 77 ? -0.302 35.344 10.297 1 98.06 77 THR A CA 1
ATOM 605 C C . THR A 1 77 ? 0.661 34.469 9.5 1 98.06 77 THR A C 1
ATOM 607 O O . THR A 1 77 ? 0.829 34.625 8.297 1 98.06 77 THR A O 1
ATOM 610 N N . THR A 1 78 ? 1.34 33.562 10.195 1 96.62 78 THR A N 1
ATOM 611 C CA . THR A 1 78 ? 2.404 32.812 9.547 1 96.62 78 THR A CA 1
ATOM 612 C C . THR A 1 78 ? 2.377 31.359 9.969 1 96.62 78 THR A C 1
ATOM 614 O O . THR A 1 78 ? 1.695 31 10.938 1 96.62 78 THR A O 1
ATOM 617 N N . LEU A 1 79 ? 3.119 30.594 9.258 1 93.44 79 LEU A N 1
ATOM 618 C CA . LEU A 1 79 ? 3.4 29.219 9.656 1 93.44 79 LEU A CA 1
ATOM 619 C C . LEU A 1 79 ? 4.141 29.188 10.984 1 93.44 79 LEU A C 1
ATOM 621 O O . LEU A 1 79 ? 4.578 30.219 11.492 1 93.44 79 LEU A O 1
ATOM 625 N N . ARG A 1 80 ? 4.285 27.984 11.523 1 92.69 80 ARG A N 1
ATOM 626 C CA . ARG A 1 80 ? 4.77 27.797 12.883 1 92.69 80 ARG A CA 1
ATOM 627 C C . ARG A 1 80 ? 6.129 27.109 12.898 1 92.69 80 ARG A C 1
ATOM 629 O O . ARG A 1 80 ? 6.566 26.578 11.875 1 92.69 80 ARG A O 1
ATOM 636 N N . ASP A 1 81 ? 6.781 27.234 14.023 1 92.69 81 ASP A N 1
ATOM 637 C CA . ASP A 1 81 ? 8.008 26.484 14.32 1 92.69 81 ASP A CA 1
ATOM 638 C C . ASP A 1 81 ? 9.039 26.672 13.219 1 92.69 81 ASP A C 1
ATOM 640 O O . ASP A 1 81 ? 9.641 25.703 12.758 1 92.69 81 ASP A O 1
ATOM 644 N N . THR A 1 82 ? 9.156 27.844 12.711 1 93.56 82 THR A N 1
ATOM 645 C CA . THR A 1 82 ? 10.086 28.234 11.656 1 93.56 82 THR A CA 1
ATOM 646 C C . THR A 1 82 ? 10.961 29.406 12.117 1 93.56 82 THR A C 1
ATOM 648 O O . THR A 1 82 ? 10.461 30.516 12.305 1 93.56 82 THR A O 1
ATOM 651 N N . ALA A 1 83 ? 12.273 29.094 12.266 1 86.5 83 ALA A N 1
ATOM 652 C CA . ALA A 1 83 ? 13.18 29.953 13.031 1 86.5 83 ALA A CA 1
ATOM 653 C C . ALA A 1 83 ? 13.93 30.906 12.117 1 86.5 83 ALA A C 1
ATOM 655 O O . ALA A 1 83 ? 14.422 30.516 11.055 1 86.5 83 ALA A O 1
ATOM 656 N N . VAL A 1 84 ? 14.016 32.156 12.539 1 95.81 84 VAL A N 1
ATOM 657 C CA . VAL A 1 84 ? 14.766 33.156 11.812 1 95.81 84 VAL A CA 1
ATOM 658 C C . VAL A 1 84 ? 15.812 33.781 12.734 1 95.81 84 VAL A C 1
ATOM 660 O O . VAL A 1 84 ? 15.484 34.25 13.82 1 95.81 84 VAL A O 1
ATOM 663 N N . CYS A 1 85 ? 17.078 33.781 12.344 1 98.06 85 CYS A N 1
ATOM 664 C CA . CYS A 1 85 ? 18.141 34.5 13.055 1 98.06 85 CYS A CA 1
ATOM 665 C C . CYS A 1 85 ? 18.328 35.906 12.516 1 98.06 85 CYS A C 1
ATOM 667 O O . CYS A 1 85 ? 18.719 36.094 11.359 1 98.06 85 CYS A O 1
ATOM 669 N N . LEU A 1 86 ? 18.094 36.875 13.414 1 98.25 86 LEU A N 1
ATOM 670 C CA . LEU A 1 86 ? 18.188 38.281 12.992 1 98.25 86 LEU A CA 1
ATOM 671 C C . LEU A 1 86 ? 19.344 38.969 13.703 1 98.25 86 LEU A C 1
ATOM 673 O O . LEU A 1 86 ? 19.594 38.75 14.891 1 98.25 86 LEU A O 1
ATOM 677 N N . ASP A 1 87 ? 20.031 39.844 13.008 1 98.25 87 ASP A N 1
ATOM 678 C CA . ASP A 1 87 ? 21.047 40.688 13.648 1 98.25 87 ASP A CA 1
ATOM 679 C C . ASP A 1 87 ? 20.406 41.938 14.242 1 98.25 87 ASP A C 1
ATOM 681 O O . ASP A 1 87 ? 19.188 42.062 14.289 1 98.25 87 ASP A O 1
ATOM 685 N N . LYS A 1 88 ? 21.203 42.844 14.727 1 97.38 88 LYS A N 1
ATOM 686 C CA . LYS A 1 88 ? 20.75 44.031 15.43 1 97.38 88 LYS A CA 1
ATOM 687 C C . LYS A 1 88 ? 19.953 44.938 14.508 1 97.38 88 LYS A C 1
ATOM 689 O O . LYS A 1 88 ? 19.078 45.688 14.961 1 97.38 88 LYS A O 1
ATOM 694 N N . GLU A 1 89 ? 20.219 44.844 13.211 1 96.81 89 GLU A N 1
ATOM 695 C CA . GLU A 1 89 ? 19.531 45.656 12.227 1 96.81 89 GLU A CA 1
ATOM 696 C C . GLU A 1 89 ? 18.297 44.969 11.68 1 96.81 89 GLU A C 1
ATOM 698 O O . GLU A 1 89 ? 17.547 45.531 10.883 1 96.81 89 GLU A O 1
ATOM 703 N N . GLY A 1 90 ? 18.109 43.75 12.086 1 96.5 90 GLY A N 1
ATOM 704 C CA . GLY A 1 90 ? 16.938 43 11.656 1 96.5 90 GLY A CA 1
ATOM 705 C C . GLY A 1 90 ? 17.172 42.219 10.383 1 96.5 90 GLY A C 1
ATOM 706 O O . GLY A 1 90 ? 16.234 41.688 9.789 1 96.5 90 GLY A O 1
ATOM 707 N N . ASN A 1 91 ? 18.406 42.125 10 1 97.25 91 ASN A N 1
ATOM 708 C CA . ASN A 1 91 ? 18.75 41.344 8.812 1 97.25 91 ASN A CA 1
ATOM 709 C C . ASN A 1 91 ? 18.906 39.875 9.141 1 97.25 91 ASN A C 1
ATOM 711 O O . ASN A 1 91 ? 19.531 39.5 10.148 1 97.25 91 ASN A O 1
ATOM 715 N N . PRO A 1 92 ? 18.312 39.031 8.289 1 97.81 92 PRO A N 1
ATOM 716 C CA . PRO A 1 92 ? 18.547 37.594 8.492 1 97.81 92 PRO A CA 1
ATOM 717 C C . PRO A 1 92 ? 20.016 37.188 8.32 1 97.81 92 PRO A C 1
ATOM 719 O O . PRO A 1 92 ? 20.672 37.656 7.406 1 97.81 92 PRO A O 1
ATOM 722 N N . LEU A 1 93 ? 20.5 36.312 9.102 1 98.06 93 LEU A N 1
ATOM 723 C CA . LEU A 1 93 ? 21.906 35.938 9.125 1 98.06 93 LEU A CA 1
ATOM 724 C C . LEU A 1 93 ? 22.141 34.656 8.336 1 98.06 93 LEU A C 1
ATOM 726 O O . LEU A 1 93 ? 23.281 34.312 7.992 1 98.06 93 LEU A O 1
ATOM 730 N N . ARG A 1 94 ? 21.156 33.906 8.016 1 96.81 94 ARG A N 1
ATOM 731 C CA . ARG A 1 94 ? 21.125 32.656 7.266 1 96.81 94 ARG A CA 1
ATOM 732 C C . ARG A 1 94 ? 19.734 32.375 6.707 1 96.81 94 ARG A C 1
ATOM 734 O O . ARG A 1 94 ? 18.781 33.031 7.059 1 96.81 94 ARG A O 1
ATOM 741 N N . PRO A 1 95 ? 19.656 31.406 5.82 1 96.5 95 PRO A N 1
ATOM 742 C CA . PRO A 1 95 ? 18.312 31 5.414 1 96.5 95 PRO A CA 1
ATOM 743 C C . PRO A 1 95 ? 17.469 30.484 6.582 1 96.5 95 PRO A C 1
ATOM 745 O O . PRO A 1 95 ? 18.016 29.953 7.555 1 96.5 95 PRO A O 1
ATOM 748 N N . ILE A 1 96 ? 16.219 30.656 6.453 1 96.12 96 ILE A N 1
ATOM 749 C CA . ILE A 1 96 ? 15.25 30.234 7.461 1 96.12 96 ILE A CA 1
ATOM 750 C C . ILE A 1 96 ? 15.156 28.719 7.484 1 96.12 96 ILE A C 1
ATOM 752 O O . ILE A 1 96 ? 15.109 28.078 6.434 1 96.12 96 ILE A O 1
ATOM 756 N N . ILE A 1 97 ? 15.203 28.078 8.672 1 95 97 ILE A N 1
ATOM 757 C CA . ILE A 1 97 ? 14.992 26.641 8.812 1 95 97 ILE A CA 1
ATOM 758 C C . ILE A 1 97 ? 13.508 26.359 9.062 1 95 97 ILE A C 1
ATOM 760 O O . ILE A 1 97 ? 12.969 26.75 10.102 1 95 97 ILE A O 1
ATOM 764 N N . LEU A 1 98 ? 12.898 25.656 8.188 1 92.38 98 LEU A N 1
ATOM 765 C CA . LEU A 1 98 ? 11.453 25.453 8.227 1 92.38 98 LEU A CA 1
ATOM 766 C C . LEU A 1 98 ? 11.078 24.359 9.211 1 92.38 98 LEU A C 1
ATOM 768 O O . LEU A 1 98 ? 11.922 23.531 9.578 1 92.38 98 LEU A O 1
ATOM 772 N N . TRP A 1 99 ? 9.852 24.312 9.555 1 88.12 99 TRP A N 1
ATOM 773 C CA . TRP A 1 99 ? 9.281 23.328 10.469 1 88.12 99 TRP A CA 1
ATOM 774 C C . TRP A 1 99 ? 9.422 21.906 9.906 1 88.12 99 TRP A C 1
ATOM 776 O O . TRP A 1 99 ? 9.477 20.938 10.664 1 88.12 99 TRP A O 1
ATOM 786 N N . LEU A 1 100 ? 9.57 21.766 8.633 1 75.88 100 LEU A N 1
ATOM 787 C CA . LEU A 1 100 ? 9.664 20.484 7.949 1 75.88 100 LEU A CA 1
ATOM 788 C C . LEU A 1 100 ? 11.078 19.906 8.07 1 75.88 100 LEU A C 1
ATOM 790 O O . LEU A 1 100 ? 11.297 18.734 7.762 1 75.88 100 LEU A O 1
ATOM 794 N N . ASP A 1 101 ? 11.984 20.734 8.484 1 83.56 101 ASP A N 1
ATOM 795 C CA . ASP A 1 101 ? 13.391 20.328 8.547 1 83.56 101 ASP A CA 1
ATOM 796 C C . ASP A 1 101 ? 13.586 19.188 9.547 1 83.56 101 ASP A C 1
ATOM 798 O O . ASP A 1 101 ? 12.992 19.188 10.625 1 83.56 101 ASP A O 1
ATOM 802 N N . GLN A 1 102 ? 14.414 18.266 9.188 1 75.06 102 GLN A N 1
ATOM 803 C CA . GLN A 1 102 ? 14.594 17.078 10.008 1 75.06 102 GLN A CA 1
ATOM 804 C C . GLN A 1 102 ? 16.016 17 10.57 1 75.06 102 GLN A C 1
ATOM 806 O O . GLN A 1 102 ? 16.406 15.992 11.148 1 75.06 102 GLN A O 1
ATOM 811 N N . ARG A 1 103 ? 16.781 18.031 10.336 1 81.25 103 ARG A N 1
ATOM 812 C CA . ARG A 1 103 ? 18.141 18 10.875 1 81.25 103 ARG A CA 1
ATOM 813 C C . ARG A 1 103 ? 18.109 17.938 12.398 1 81.25 103 ARG A C 1
ATOM 815 O O . ARG A 1 103 ? 17.172 18.438 13.031 1 81.25 103 ARG A O 1
ATOM 822 N N . LYS A 1 104 ? 19.141 17.312 12.945 1 83.81 104 LYS A N 1
ATOM 823 C CA . LYS A 1 104 ? 19.219 17.156 14.398 1 83.81 104 LYS A CA 1
ATOM 824 C C . LYS A 1 104 ? 20.578 17.594 14.922 1 83.81 104 LYS A C 1
ATOM 826 O O . LYS A 1 104 ? 21.594 17.5 14.219 1 83.81 104 LYS A O 1
ATOM 831 N N . SER A 1 105 ? 20.484 18.203 16.062 1 87.94 105 SER A N 1
ATOM 832 C CA . SER A 1 105 ? 21.734 18.438 16.781 1 87.94 105 SER A CA 1
ATOM 833 C C . SER A 1 105 ? 22.344 17.141 17.297 1 87.94 105 SER A C 1
ATOM 835 O O . SER A 1 105 ? 21.625 16.219 17.656 1 87.94 105 SER A O 1
ATOM 837 N N . GLN A 1 106 ? 23.609 16.969 17.156 1 79.06 106 GLN A N 1
ATOM 838 C CA . GLN A 1 106 ? 24.281 15.734 17.531 1 79.06 106 GLN A CA 1
ATOM 839 C C . GLN A 1 106 ? 24.906 15.844 18.922 1 79.06 106 GLN A C 1
ATOM 841 O O . GLN A 1 106 ? 25.344 14.844 19.484 1 79.06 106 GLN A O 1
ATOM 846 N N . SER A 1 107 ? 24.906 16.984 19.391 1 71.5 107 SER A N 1
ATOM 847 C CA . SER A 1 107 ? 25.578 17.172 20.656 1 71.5 107 SER A CA 1
ATOM 848 C C . SER A 1 107 ? 24.891 16.391 21.781 1 71.5 107 SER A C 1
ATOM 850 O O . SER A 1 107 ? 23.672 16.297 21.812 1 71.5 107 SER A O 1
ATOM 852 N N . ILE A 1 108 ? 25.75 15.656 22.438 1 67 108 ILE A N 1
ATOM 853 C CA . ILE A 1 108 ? 25.25 14.883 23.578 1 67 108 ILE A CA 1
ATOM 854 C C . ILE A 1 108 ? 24.812 15.828 24.688 1 67 108 ILE A C 1
ATOM 856 O O . ILE A 1 108 ? 25.594 16.656 25.141 1 67 108 ILE A O 1
ATOM 860 N N . TYR A 1 109 ? 23.5 15.93 24.922 1 71.5 109 TYR A N 1
ATOM 861 C CA . TYR A 1 109 ? 22.938 16.734 26 1 71.5 109 TYR A CA 1
ATOM 862 C C . TYR A 1 109 ? 23.328 16.156 27.359 1 71.5 109 TYR A C 1
ATOM 864 O O . TYR A 1 109 ? 23.047 14.984 27.641 1 71.5 109 TYR A O 1
ATOM 872 N N . LYS A 1 110 ? 24.172 16.844 28.172 1 74.06 110 LYS A N 1
ATOM 873 C CA . LYS A 1 110 ? 24.484 16.469 29.562 1 74.06 110 LYS A CA 1
ATOM 874 C C . LYS A 1 110 ? 23.75 17.375 30.547 1 74.06 110 LYS A C 1
ATOM 876 O O . LYS A 1 110 ? 24.281 18.422 30.938 1 74.06 110 LYS A O 1
ATOM 881 N N . PRO A 1 111 ? 22.438 16.984 30.828 1 79.44 111 PRO A N 1
ATOM 882 C CA . PRO A 1 111 ? 21.688 17.828 31.75 1 79.44 111 PRO A CA 1
ATOM 883 C C . PRO A 1 111 ? 22.359 17.953 33.125 1 79.44 111 PRO A C 1
ATOM 885 O O . PRO A 1 111 ? 23.172 17.094 33.5 1 79.44 111 PRO A O 1
ATOM 888 N N . SER A 1 112 ? 22.047 18.953 33.812 1 80.06 112 SER A N 1
ATOM 889 C CA . SER A 1 112 ? 22.484 19.031 35.219 1 80.06 112 SER A CA 1
ATOM 890 C C . SER A 1 112 ? 21.953 17.844 36.031 1 80.06 112 SER A C 1
ATOM 892 O O . SER A 1 112 ? 21 17.188 35.625 1 80.06 112 SER A O 1
ATOM 894 N N . LYS A 1 113 ? 22.656 17.5 37.094 1 77.25 113 LYS A N 1
ATOM 895 C CA . LYS A 1 113 ? 22.266 16.375 37.938 1 77.25 113 LYS A CA 1
ATOM 896 C C . LYS A 1 113 ? 20.812 16.5 38.375 1 77.25 113 LYS A C 1
ATOM 898 O O . LYS A 1 113 ? 20.094 15.5 38.469 1 77.25 113 LYS A O 1
ATOM 903 N N . LYS A 1 114 ? 20.5 17.75 38.656 1 82.38 114 LYS A N 1
ATOM 904 C CA . LYS A 1 114 ? 19.141 18.047 39.125 1 82.38 114 LYS A CA 1
ATOM 905 C C . LYS A 1 114 ? 18.125 17.766 38 1 82.38 114 LYS A C 1
ATOM 907 O O . LYS A 1 114 ? 17.094 17.141 38.25 1 82.38 114 LYS A O 1
ATOM 912 N N . HIS A 1 115 ? 18.375 18.266 36.906 1 85.19 115 HIS A N 1
ATOM 913 C CA . HIS A 1 115 ? 17.453 18.109 35.781 1 85.19 115 HIS A CA 1
ATOM 914 C C . HIS A 1 115 ? 17.391 16.641 35.344 1 85.19 115 HIS A C 1
ATOM 916 O O . HIS A 1 115 ? 16.328 16.156 34.969 1 85.19 115 HIS A O 1
ATOM 922 N N . LYS A 1 116 ? 18.469 15.969 35.406 1 85 116 LYS A N 1
ATOM 923 C CA . LYS A 1 116 ? 18.516 14.547 35.062 1 85 116 LYS A CA 1
ATOM 924 C C . LYS A 1 116 ? 17.594 13.734 35.938 1 85 116 LYS A C 1
ATOM 926 O O . LYS A 1 116 ? 16.859 12.859 35.469 1 85 116 LYS A O 1
ATOM 931 N N . LEU A 1 117 ? 17.719 14.023 37.188 1 84.94 117 LEU A N 1
ATOM 932 C CA . LEU A 1 117 ? 16.875 13.32 38.156 1 84.94 117 LEU A CA 1
ATOM 933 C C . LEU A 1 117 ? 15.406 13.609 37.906 1 84.94 117 LEU A C 1
ATOM 935 O O . LEU A 1 117 ? 14.57 12.695 37.938 1 84.94 117 LEU A O 1
ATOM 939 N N . MET A 1 118 ? 15.195 14.828 37.688 1 84.38 118 MET A N 1
ATOM 940 C CA . MET A 1 118 ? 13.812 15.227 37.438 1 84.38 118 MET A CA 1
ATOM 941 C C . MET A 1 118 ? 13.258 14.516 36.188 1 84.38 118 MET A C 1
ATOM 943 O O . MET A 1 118 ? 12.141 14 36.219 1 84.38 118 MET A O 1
ATOM 947 N N . PHE A 1 119 ? 13.992 14.477 35.125 1 85.69 119 PHE A N 1
ATOM 948 C CA . PHE A 1 119 ? 13.562 13.844 33.906 1 85.69 119 PHE A CA 1
ATOM 949 C C . PHE A 1 119 ? 13.328 12.352 34.125 1 85.69 119 PHE A C 1
ATOM 951 O O . PHE A 1 119 ? 12.375 11.789 33.562 1 85.69 119 PHE A O 1
ATOM 958 N N . SER A 1 120 ? 14.211 11.797 34.812 1 84.31 120 SER A N 1
ATOM 959 C CA . SER A 1 120 ? 14.102 10.359 35.094 1 84.31 120 SER A CA 1
ATOM 960 C C . SER A 1 120 ? 12.852 10.047 35.906 1 84.31 120 SER A C 1
ATOM 962 O O . SER A 1 120 ? 12.141 9.078 35.594 1 84.31 120 SER A O 1
ATOM 964 N N . VAL A 1 121 ? 12.586 10.898 36.875 1 82.81 121 VAL A N 1
ATOM 965 C CA . VAL A 1 121 ? 11.469 10.672 37.781 1 82.81 121 VAL A CA 1
ATOM 966 C C . VAL A 1 121 ? 10.156 10.797 37.031 1 82.81 121 VAL A C 1
ATOM 968 O O . VAL A 1 121 ? 9.227 10.008 37.25 1 82.81 121 VAL A O 1
ATOM 971 N N . VAL A 1 122 ? 10.148 11.711 36.125 1 80 122 VAL A N 1
ATOM 972 C CA . VAL A 1 122 ? 8.891 11.961 35.438 1 80 122 VAL A CA 1
ATOM 973 C C . VAL A 1 122 ? 8.836 11.156 34.156 1 80 122 VAL A C 1
ATOM 975 O O . VAL A 1 122 ? 7.805 11.117 33.469 1 80 122 VAL A O 1
ATOM 978 N N . GLY A 1 123 ? 9.891 10.406 33.875 1 77.06 123 GLY A N 1
ATOM 979 C CA . GLY A 1 123 ? 9.93 9.555 32.688 1 77.06 123 GLY A CA 1
ATOM 980 C C . GLY A 1 123 ? 10.047 10.32 31.391 1 77.06 123 GLY A C 1
ATOM 981 O O . GLY A 1 123 ? 9.438 9.961 30.391 1 77.06 123 GLY A O 1
ATOM 982 N N . MET A 1 124 ? 10.789 11.422 31.422 1 79.19 124 MET A N 1
ATOM 983 C CA . MET A 1 124 ? 10.859 12.297 30.266 1 79.19 124 MET A CA 1
ATOM 984 C C . MET A 1 124 ? 12.258 12.297 29.656 1 79.19 124 MET A C 1
ATOM 986 O O . MET A 1 124 ? 12.539 13.055 28.734 1 79.19 124 MET A O 1
ATOM 990 N N . THR A 1 125 ? 13.102 11.477 30.172 1 80 125 THR A N 1
ATOM 991 C CA . THR A 1 125 ? 14.5 11.508 29.75 1 80 125 THR A CA 1
ATOM 992 C C . THR A 1 125 ? 14.602 11.352 28.234 1 80 125 THR A C 1
ATOM 994 O O . THR A 1 125 ? 15.281 12.141 27.562 1 80 125 THR A O 1
ATOM 997 N N . ARG A 1 126 ? 13.953 10.422 27.734 1 75.5 126 ARG A N 1
ATOM 998 C CA . ARG A 1 126 ? 14.016 10.188 26.297 1 75.5 126 ARG A CA 1
ATOM 999 C C . ARG A 1 126 ? 13.375 11.336 25.516 1 75.5 126 ARG A C 1
ATOM 1001 O O . ARG A 1 126 ? 13.906 11.773 24.5 1 75.5 126 ARG A O 1
ATOM 1008 N N . THR A 1 127 ? 12.305 11.805 25.984 1 74.81 127 THR A N 1
ATOM 1009 C CA . THR A 1 127 ? 11.562 12.891 25.344 1 74.81 127 THR A CA 1
ATOM 1010 C C . THR A 1 127 ? 12.398 14.164 25.297 1 74.81 127 THR A C 1
ATOM 1012 O O . THR A 1 127 ? 12.453 14.844 24.281 1 74.81 127 THR A O 1
ATOM 1015 N N . ILE A 1 128 ? 13.023 14.406 26.359 1 81 128 ILE A N 1
ATOM 1016 C CA . ILE A 1 128 ? 13.828 15.617 26.484 1 81 128 ILE A CA 1
ATOM 1017 C C . ILE A 1 128 ? 15.008 15.547 25.5 1 81 128 ILE A C 1
ATOM 1019 O O . ILE A 1 128 ? 15.359 16.547 24.875 1 81 128 ILE A O 1
ATOM 1023 N N . ASN A 1 129 ? 15.516 14.414 25.391 1 80.75 129 ASN A N 1
ATOM 1024 C CA . ASN A 1 129 ? 16.609 14.234 24.438 1 80.75 129 ASN A CA 1
ATOM 1025 C C . ASN A 1 129 ? 16.156 14.477 23 1 80.75 129 ASN A C 1
ATOM 1027 O O . ASN A 1 129 ? 16.859 15.109 22.219 1 80.75 129 ASN A O 1
ATOM 1031 N N . ILE A 1 130 ? 15.047 14.039 22.719 1 77.31 130 ILE A N 1
ATOM 1032 C CA . ILE A 1 130 ? 14.5 14.203 21.375 1 77.31 130 ILE A CA 1
ATOM 1033 C C . ILE A 1 130 ? 14.234 15.688 21.109 1 77.31 130 ILE A C 1
ATOM 1035 O O . ILE A 1 130 ? 14.586 16.203 20.031 1 77.31 130 ILE A O 1
ATOM 1039 N N . ILE A 1 131 ? 13.672 16.328 22.062 1 81.5 131 ILE A N 1
ATOM 1040 C CA . ILE A 1 131 ? 13.352 17.75 21.922 1 81.5 131 ILE A CA 1
ATOM 1041 C C . ILE A 1 131 ? 14.633 18.547 21.734 1 81.5 131 ILE A C 1
ATOM 1043 O O . ILE A 1 131 ? 14.703 19.438 20.875 1 81.5 131 ILE A O 1
ATOM 1047 N N . ARG A 1 132 ? 15.586 18.234 22.531 1 86.69 132 ARG A N 1
ATOM 1048 C CA . ARG A 1 132 ? 16.844 18.953 22.438 1 86.69 132 ARG A CA 1
ATOM 1049 C C . ARG A 1 132 ? 17.5 18.75 21.078 1 86.69 132 ARG A C 1
ATOM 1051 O O . ARG A 1 132 ? 18.031 19.703 20.5 1 86.69 132 ARG A O 1
ATOM 1058 N N . HIS A 1 133 ? 17.422 17.531 20.609 1 85.19 133 HIS A N 1
ATOM 1059 C CA . HIS A 1 133 ? 18.016 17.234 19.312 1 85.19 133 HIS A CA 1
ATOM 1060 C C . HIS A 1 133 ? 17.266 17.922 18.172 1 85.19 133 HIS A C 1
ATOM 1062 O O . HIS A 1 133 ? 17.875 18.297 17.172 1 85.19 133 HIS A O 1
ATOM 1068 N N . ASN A 1 134 ? 16.047 18.156 18.406 1 84.81 134 ASN A N 1
ATOM 1069 C CA . ASN A 1 134 ? 15.219 18.719 17.359 1 84.81 134 ASN A CA 1
ATOM 1070 C C . ASN A 1 134 ? 15.25 20.25 17.375 1 84.81 134 ASN A C 1
ATOM 1072 O O . ASN A 1 134 ? 14.797 20.906 16.438 1 84.81 134 ASN A O 1
ATOM 1076 N N . SER A 1 135 ? 15.812 20.797 18.422 1 90.31 135 SER A N 1
ATOM 1077 C CA . SER A 1 135 ? 15.906 22.25 18.516 1 90.31 135 SER A CA 1
ATOM 1078 C C . SER A 1 135 ? 16.875 22.812 17.469 1 90.31 135 SER A C 1
ATOM 1080 O O . SER A 1 135 ? 18.062 22.484 17.484 1 90.31 135 SER A O 1
ATOM 1082 N N . LYS A 1 136 ? 16.359 23.656 16.641 1 93.06 136 LYS A N 1
ATOM 1083 C CA . LYS A 1 136 ? 17.188 24.234 15.586 1 93.06 136 LYS A CA 1
ATOM 1084 C C . LYS A 1 136 ? 18.219 25.203 16.156 1 93.06 136 LYS A C 1
ATOM 1086 O O . LYS A 1 136 ? 19.312 25.328 15.617 1 93.06 136 LYS A O 1
ATOM 1091 N N . ALA A 1 137 ? 17.875 25.844 17.25 1 94.25 137 ALA A N 1
ATOM 1092 C CA . ALA A 1 137 ? 18.844 26.703 17.938 1 94.25 137 ALA A CA 1
ATOM 1093 C C . ALA A 1 137 ? 20.078 25.906 18.359 1 94.25 137 ALA A C 1
ATOM 1095 O O . ALA A 1 137 ? 21.203 26.359 18.156 1 94.25 137 ALA A O 1
ATOM 1096 N N . ASN A 1 138 ? 19.812 24.719 18.922 1 93.69 138 ASN A N 1
ATOM 1097 C CA . ASN A 1 138 ? 20.922 23.859 19.312 1 93.69 138 ASN A CA 1
ATOM 1098 C C . ASN A 1 138 ? 21.781 23.453 18.109 1 93.69 138 ASN A C 1
ATOM 1100 O O . ASN A 1 138 ? 23 23.422 18.203 1 93.69 138 ASN A O 1
ATOM 1104 N N . TRP A 1 139 ? 21.109 23.156 17.062 1 93.75 139 TRP A N 1
ATOM 1105 C CA . TRP A 1 139 ? 21.844 22.781 15.852 1 93.75 139 TRP A CA 1
ATOM 1106 C C . TRP A 1 139 ? 22.719 23.938 15.367 1 93.75 139 TRP A C 1
ATOM 1108 O O . TRP A 1 139 ? 23.875 23.734 15.008 1 93.75 139 TRP A O 1
ATOM 1118 N N . ILE A 1 140 ? 22.219 25.172 15.312 1 95.25 140 ILE A N 1
ATOM 1119 C CA . ILE A 1 140 ? 22.938 26.344 14.836 1 95.25 140 ILE A CA 1
ATOM 1120 C C . ILE A 1 140 ? 24.125 26.641 15.75 1 95.25 140 ILE A C 1
ATOM 1122 O O . ILE A 1 140 ? 25.234 26.938 15.281 1 95.25 140 ILE A O 1
ATOM 1126 N N . LYS A 1 141 ? 23.906 26.516 16.984 1 94 141 LYS A N 1
ATOM 1127 C CA . LYS A 1 141 ? 24.984 26.734 17.953 1 94 141 LYS A CA 1
ATOM 1128 C C . LYS A 1 141 ? 26.125 25.75 17.719 1 94 141 LYS A C 1
ATOM 1130 O O . LYS A 1 141 ? 27.297 26.109 17.828 1 94 141 LYS A O 1
ATOM 1135 N N . GLU A 1 142 ? 25.766 24.594 17.438 1 93.94 142 GLU A N 1
ATOM 1136 C CA . GLU A 1 142 ? 26.734 23.516 17.25 1 93.94 142 GLU A CA 1
ATOM 1137 C C . GLU A 1 142 ? 27.422 23.625 15.898 1 93.94 142 GLU A C 1
ATOM 1139 O O . GLU A 1 142 ? 28.641 23.438 15.805 1 93.94 142 GLU A O 1
ATOM 1144 N N . ASN A 1 143 ? 26.719 23.922 14.852 1 94.19 143 ASN A N 1
ATOM 1145 C CA . ASN A 1 143 ? 27.234 23.781 13.492 1 94.19 143 ASN A CA 1
ATOM 1146 C C . ASN A 1 143 ? 27.594 25.141 12.891 1 94.19 143 ASN A C 1
ATOM 1148 O O . ASN A 1 143 ? 28.438 25.203 11.984 1 94.19 143 ASN A O 1
ATOM 1152 N N . GLU A 1 144 ? 26.969 26.172 13.367 1 95.62 144 G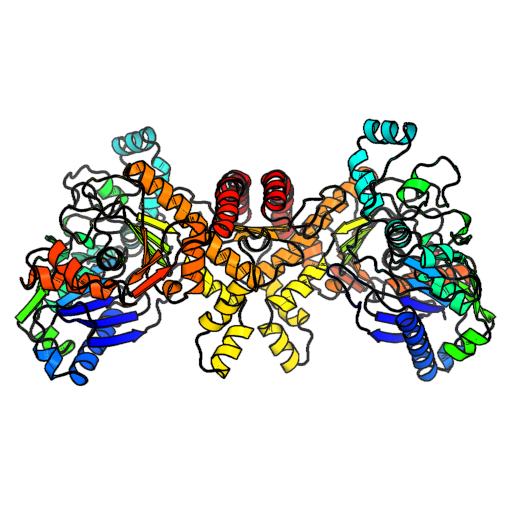LU A N 1
ATOM 1153 C CA . GLU A 1 144 ? 27.219 27.531 12.875 1 95.62 144 GLU A CA 1
ATOM 1154 C C . GLU A 1 144 ? 27.359 28.516 14.039 1 95.62 144 GLU A C 1
ATOM 1156 O O . GLU A 1 144 ? 26.641 29.516 14.086 1 95.62 144 GLU A O 1
ATOM 1161 N N . PRO A 1 145 ? 28.375 28.312 14.898 1 95.75 145 PRO A N 1
ATOM 1162 C CA . PRO A 1 145 ? 28.516 29.125 16.125 1 95.75 145 PRO A CA 1
ATOM 1163 C C . PRO A 1 145 ? 28.688 30.609 15.836 1 95.75 145 PRO A C 1
ATOM 1165 O O . PRO A 1 145 ? 28.25 31.453 16.609 1 95.75 145 PRO A O 1
ATOM 1168 N N . GLU A 1 146 ? 29.297 30.984 14.766 1 97.75 146 GLU A N 1
ATOM 1169 C CA . GLU A 1 146 ? 29.484 32.406 14.422 1 97.75 146 GLU A CA 1
ATOM 1170 C C . GLU A 1 146 ? 28.156 33.062 14.102 1 97.75 146 GLU A C 1
ATOM 1172 O O . GLU A 1 146 ? 27.953 34.25 14.438 1 97.75 146 GLU A O 1
ATOM 1177 N N . ILE A 1 147 ? 27.328 32.344 13.453 1 97.56 147 ILE A N 1
ATOM 1178 C CA . ILE A 1 147 ? 26 32.844 13.148 1 97.56 147 ILE A CA 1
ATOM 1179 C C . ILE A 1 147 ? 25.219 33.062 14.438 1 97.56 147 ILE A C 1
ATOM 1181 O O . ILE A 1 147 ? 24.562 34.094 14.617 1 97.56 147 ILE A O 1
ATOM 1185 N N . TRP A 1 148 ? 25.344 32.094 15.336 1 96.94 148 TRP A N 1
ATOM 1186 C CA . TRP A 1 148 ? 24.609 32.219 16.594 1 96.94 148 TRP A CA 1
ATOM 1187 C C . TRP A 1 148 ? 25.109 33.438 17.391 1 96.94 148 TRP A C 1
ATOM 1189 O O . TRP A 1 148 ? 24.297 34.156 17.984 1 96.94 148 TRP A O 1
ATOM 1199 N N . LYS A 1 149 ? 26.391 33.594 17.422 1 97.38 149 LYS A N 1
ATOM 1200 C CA . LYS A 1 149 ? 26.984 34.719 18.125 1 97.38 149 LYS A CA 1
ATOM 1201 C C . LYS A 1 149 ? 26.469 36.031 17.594 1 97.38 149 LYS A C 1
ATOM 1203 O O . LYS A 1 149 ? 26.234 36.969 18.359 1 97.38 149 LYS A O 1
ATOM 1208 N N . LYS A 1 150 ? 26.266 36.125 16.328 1 98 150 LYS A N 1
ATOM 1209 C CA . LYS A 1 150 ? 25.828 37.344 15.664 1 98 150 LYS A CA 1
ATOM 1210 C C . LYS A 1 150 ? 24.312 37.531 15.781 1 98 150 LYS A C 1
ATOM 1212 O O . LYS A 1 150 ? 23.797 38.625 15.523 1 98 150 LYS A O 1
ATOM 1217 N N . THR A 1 151 ? 23.625 36.5 16.219 1 98.25 151 THR A N 1
ATOM 1218 C CA . THR A 1 151 ? 22.172 36.594 16.312 1 98.25 151 THR A CA 1
ATOM 1219 C C . THR A 1 151 ? 21.75 37.5 17.469 1 98.25 151 THR A C 1
ATOM 1221 O O . THR A 1 151 ? 22.078 37.219 18.625 1 98.25 151 THR A O 1
ATOM 1224 N N . TYR A 1 152 ? 21.062 38.5 17.141 1 98.38 152 TYR A N 1
ATOM 1225 C CA . TYR A 1 152 ? 20.5 39.406 18.125 1 98.38 152 TYR A CA 1
ATOM 1226 C C . TYR A 1 152 ? 19.141 38.906 18.625 1 98.38 152 TYR A C 1
ATOM 1228 O O . TYR A 1 152 ? 18.906 38.844 19.828 1 98.38 152 TYR A O 1
ATOM 1236 N N . LYS A 1 153 ? 18.297 38.562 17.672 1 98.25 153 LYS A N 1
ATOM 1237 C CA . LYS A 1 153 ? 17 37.969 18.016 1 98.25 153 LYS A CA 1
ATOM 1238 C C . LYS A 1 153 ? 16.781 36.688 17.25 1 98.25 153 LYS A C 1
ATOM 1240 O O . LYS A 1 153 ? 17.109 36.594 16.062 1 98.25 153 LYS A O 1
ATOM 1245 N N . TYR A 1 154 ? 16.297 35.656 17.938 1 97.5 154 TYR A N 1
ATOM 1246 C CA . TYR A 1 154 ? 15.805 34.375 17.391 1 97.5 154 TYR A CA 1
ATOM 1247 C C . TYR A 1 154 ? 14.281 34.375 17.312 1 97.5 154 TYR A C 1
ATOM 1249 O O . TYR A 1 154 ? 13.609 34.219 18.328 1 97.5 154 TYR A O 1
ATOM 1257 N N . ALA A 1 155 ? 13.766 34.562 16.109 1 95.19 155 ALA A N 1
ATOM 1258 C CA . ALA A 1 155 ? 12.344 34.906 15.945 1 95.19 155 ALA A CA 1
ATOM 1259 C C . ALA A 1 155 ? 11.633 33.844 15.109 1 95.19 155 ALA A C 1
ATOM 1261 O O . ALA A 1 155 ? 12.273 33.031 14.43 1 95.19 155 ALA A O 1
ATOM 1262 N N . GLN A 1 156 ? 10.32 33.812 15.289 1 95.5 156 GLN A N 1
ATOM 1263 C CA . GLN A 1 156 ? 9.492 33.188 14.281 1 95.5 156 GLN A CA 1
ATOM 1264 C C . GLN A 1 156 ? 9.383 34.031 13.023 1 95.5 156 GLN A C 1
ATOM 1266 O O . GLN A 1 156 ? 9.797 35.188 13.016 1 95.5 156 GLN A O 1
ATOM 1271 N N . VAL A 1 157 ? 8.805 33.531 12.008 1 96.81 157 VAL A N 1
ATOM 1272 C CA . VAL A 1 157 ? 8.664 34.25 10.75 1 96.81 157 VAL A CA 1
ATOM 1273 C C . VAL A 1 157 ? 7.844 35.531 10.977 1 96.81 157 VAL A C 1
ATOM 1275 O O . VAL A 1 157 ? 8.094 36.562 10.352 1 96.81 157 VAL A O 1
ATOM 1278 N N . SER A 1 158 ? 6.898 35.438 11.859 1 96.69 158 SER A N 1
ATOM 1279 C CA . SER A 1 158 ? 6.074 36.625 12.164 1 96.69 158 SER A CA 1
ATOM 1280 C C . SER A 1 158 ? 6.926 37.781 12.672 1 96.69 158 SER A C 1
ATOM 1282 O O . SER A 1 158 ? 6.715 38.938 12.281 1 96.69 158 SER A O 1
ATOM 1284 N N . GLY A 1 159 ? 7.871 37.469 13.531 1 97 159 GLY A N 1
ATOM 1285 C CA . GLY A 1 159 ? 8.742 38.5 14.062 1 97 159 GLY A CA 1
ATOM 1286 C C . GLY A 1 159 ? 9.57 39.188 12.992 1 97 159 GLY A C 1
ATOM 1287 O O . GLY A 1 159 ? 9.797 40.406 13.062 1 97 159 GLY A O 1
ATOM 1288 N N . PHE A 1 160 ? 9.992 38.406 12.062 1 97.62 160 PHE A N 1
ATOM 1289 C CA . PHE A 1 160 ? 10.719 38.938 10.914 1 97.62 160 PHE A CA 1
ATOM 1290 C C . PHE A 1 160 ? 9.867 39.938 10.156 1 97.62 160 PHE A C 1
ATOM 1292 O O . PHE A 1 160 ? 10.312 41.031 9.867 1 97.62 160 PHE A O 1
ATOM 1299 N N . PHE A 1 161 ? 8.633 39.625 9.852 1 98.5 161 PHE A N 1
ATOM 1300 C CA . PHE A 1 161 ? 7.738 40.5 9.117 1 98.5 161 PHE A CA 1
ATOM 1301 C C . PHE A 1 161 ? 7.402 41.75 9.938 1 98.5 161 PHE A C 1
ATOM 1303 O O . PHE A 1 161 ? 7.344 42.844 9.406 1 98.5 161 PHE A O 1
ATOM 1310 N N . HIS A 1 162 ? 7.152 41.562 11.234 1 98.38 162 HIS A N 1
ATOM 1311 C CA . HIS A 1 162 ? 6.852 42.688 12.094 1 98.38 162 HIS A CA 1
ATOM 1312 C C . HIS A 1 162 ? 7.984 43.719 12.078 1 98.38 162 HIS A C 1
ATOM 1314 O O . HIS A 1 162 ? 7.738 44.906 12.016 1 98.38 162 HIS A O 1
ATOM 1320 N N . HIS A 1 163 ? 9.188 43.156 12.156 1 98.5 163 HIS A N 1
ATOM 1321 C CA . HIS A 1 163 ? 10.328 44.062 12.148 1 98.5 163 HIS A CA 1
ATOM 1322 C C . HIS A 1 163 ? 10.445 44.812 10.805 1 98.5 163 HIS A C 1
ATOM 1324 O O . HIS A 1 163 ? 10.703 46 10.773 1 98.5 163 HIS A O 1
ATOM 1330 N N . LYS A 1 164 ? 10.289 44.062 9.742 1 98.5 164 LYS A N 1
ATOM 1331 C CA . LYS A 1 164 ? 10.391 44.656 8.406 1 98.5 164 LYS A CA 1
ATOM 1332 C C . LYS A 1 164 ? 9.336 45.75 8.211 1 98.5 164 LYS A C 1
ATOM 1334 O O . LYS A 1 164 ? 9.594 46.75 7.543 1 98.5 164 LYS A O 1
ATOM 1339 N N . LEU A 1 165 ? 8.195 45.594 8.781 1 98.75 165 LEU A N 1
ATOM 1340 C CA . LEU A 1 165 ? 7.07 46.5 8.555 1 98.75 165 LEU A CA 1
ATOM 1341 C C . LEU A 1 165 ? 7.129 47.688 9.5 1 98.75 165 LEU A C 1
ATOM 1343 O O . LEU A 1 165 ? 6.699 48.781 9.141 1 98.75 165 LEU A O 1
ATOM 1347 N N . THR A 1 166 ? 7.641 47.5 10.75 1 98.69 166 THR A N 1
ATOM 1348 C CA . THR A 1 166 ? 7.461 48.5 11.789 1 98.69 166 THR A CA 1
ATOM 1349 C C . THR A 1 166 ? 8.805 48.969 12.352 1 98.69 166 THR A C 1
ATOM 1351 O O . THR A 1 166 ? 8.891 50 13.023 1 98.69 166 THR A O 1
ATOM 1354 N N . GLY A 1 167 ? 9.789 48.125 12.188 1 98.25 167 GLY A N 1
ATOM 1355 C CA . GLY A 1 167 ? 11.078 48.406 12.805 1 98.25 167 GLY A CA 1
ATOM 1356 C C . GLY A 1 167 ? 11.195 47.812 14.211 1 98.25 167 GLY A C 1
ATOM 1357 O O . GLY A 1 167 ? 12.281 47.812 14.797 1 98.25 167 GLY A O 1
ATOM 1358 N N . ASN A 1 168 ? 10.148 47.25 14.766 1 98.44 168 ASN A N 1
ATOM 1359 C CA . ASN A 1 168 ? 10.148 46.75 16.141 1 98.44 168 ASN A CA 1
ATOM 1360 C C . ASN A 1 168 ? 10.438 45.281 16.219 1 98.44 168 ASN A C 1
ATOM 1362 O O . ASN A 1 168 ? 10.047 44.5 15.328 1 98.44 168 ASN A O 1
ATOM 1366 N N . PHE A 1 169 ? 11.109 44.844 17.281 1 98.25 169 PHE A N 1
ATOM 1367 C CA . PHE A 1 169 ? 11.344 43.438 17.578 1 98.25 169 PHE A CA 1
ATOM 1368 C C . PHE A 1 169 ? 10.312 42.938 18.578 1 98.25 169 PHE A C 1
ATOM 1370 O O . PHE A 1 169 ? 10.633 42.656 19.734 1 98.25 169 PHE A O 1
ATOM 1377 N N . ILE A 1 170 ? 9.078 42.844 18.062 1 98.19 170 ILE A N 1
ATOM 1378 C CA . ILE A 1 170 ? 7.945 42.438 18.906 1 98.19 170 ILE A CA 1
ATOM 1379 C C . ILE A 1 170 ? 7.176 41.312 18.219 1 98.19 170 ILE A C 1
ATOM 1381 O O . ILE A 1 170 ? 7.027 41.281 17 1 98.19 170 ILE A O 1
ATOM 1385 N N . GLU A 1 171 ? 6.742 40.344 18.969 1 96.62 171 GLU A N 1
ATOM 1386 C CA . GLU A 1 171 ? 5.938 39.25 18.453 1 96.62 171 GLU A CA 1
ATOM 1387 C C . GLU A 1 171 ? 4.68 39.062 19.297 1 96.62 171 GLU A C 1
ATOM 1389 O O . GLU A 1 171 ? 4.613 39.5 20.438 1 96.62 171 GLU A O 1
ATOM 1394 N N . SER A 1 172 ? 3.77 38.406 18.672 1 97.81 172 SER A N 1
ATOM 1395 C CA . SER A 1 172 ? 2.527 38.031 19.344 1 97.81 172 SER A CA 1
ATOM 1396 C C . SER A 1 172 ? 2.709 36.781 20.203 1 97.81 172 SER A C 1
ATOM 1398 O O . SER A 1 172 ? 3.391 35.844 19.797 1 97.81 172 SER A O 1
ATOM 1400 N N . ILE A 1 173 ? 2.088 36.75 21.297 1 97.69 173 ILE A N 1
ATOM 1401 C CA . ILE A 1 173 ? 2.066 35.562 22.156 1 97.69 173 ILE A CA 1
ATOM 1402 C C . ILE A 1 173 ? 1.482 34.375 21.391 1 97.69 173 ILE A C 1
ATOM 1404 O O . ILE A 1 173 ? 1.977 33.25 21.5 1 97.69 173 ILE A O 1
ATOM 1408 N N . ALA A 1 174 ? 0.517 34.625 20.578 1 97.75 174 ALA A N 1
ATOM 1409 C CA . ALA A 1 174 ? -0.223 33.562 19.875 1 97.75 174 ALA A CA 1
ATOM 1410 C C . ALA A 1 174 ? 0.6 33 18.734 1 97.75 174 ALA A C 1
ATOM 1412 O O . ALA A 1 174 ? 0.207 32 18.125 1 97.75 174 ALA A O 1
ATOM 1413 N N . SER A 1 175 ? 1.751 33.469 18.5 1 96.62 175 SER A N 1
ATOM 1414 C CA . SER A 1 175 ? 2.635 32.969 17.453 1 96.62 175 SER A CA 1
ATOM 1415 C C . SER A 1 175 ? 3.727 32.094 18.031 1 96.62 175 SER A C 1
ATOM 1417 O O . SER A 1 175 ? 4.52 31.5 17.281 1 96.62 175 SER A O 1
ATOM 1419 N N . GLN A 1 176 ? 3.768 31.969 19.344 1 95.31 176 GLN A N 1
ATOM 1420 C CA . GLN A 1 176 ? 4.844 31.219 19.984 1 95.31 176 GLN A CA 1
ATOM 1421 C C . GLN A 1 176 ? 4.531 29.734 20.016 1 95.31 176 GLN A C 1
ATOM 1423 O O . GLN A 1 176 ? 3.998 29.219 21 1 95.31 176 GLN A O 1
ATOM 1428 N N . ILE A 1 177 ? 4.867 29.062 19 1 93.44 177 ILE A N 1
ATOM 1429 C CA . ILE A 1 177 ? 4.68 27.625 18.844 1 93.44 177 ILE A CA 1
ATOM 1430 C C . ILE A 1 177 ? 5.926 27.016 18.219 1 93.44 177 ILE A C 1
ATOM 1432 O O . ILE A 1 177 ? 6.359 27.422 17.141 1 93.44 177 ILE A O 1
ATOM 1436 N N . GLY A 1 178 ? 6.438 26.031 18.906 1 90.12 178 GLY A N 1
ATOM 1437 C CA . GLY A 1 178 ? 7.637 25.375 18.406 1 90.12 178 GLY A CA 1
ATOM 1438 C C . GLY A 1 178 ? 8.648 25.047 19.484 1 90.12 178 GLY A C 1
ATOM 1439 O O . GLY A 1 178 ? 8.273 24.812 20.641 1 90.12 178 GLY A O 1
ATOM 1440 N N . HIS A 1 179 ? 9.898 25 19.109 1 89.56 179 HIS A N 1
ATOM 1441 C CA . HIS A 1 179 ? 10.984 24.641 20.016 1 89.56 179 HIS A CA 1
ATOM 1442 C C . HIS A 1 179 ? 11.602 25.891 20.656 1 89.56 179 HIS A C 1
ATOM 1444 O O . HIS A 1 179 ? 12.695 26.297 20.281 1 89.56 179 HIS A O 1
ATOM 1450 N N . LEU A 1 180 ? 10.898 26.422 21.641 1 92.38 180 LEU A N 1
ATOM 1451 C CA . LEU A 1 180 ? 11.273 27.641 22.344 1 92.38 180 LEU A CA 1
ATOM 1452 C C . LEU A 1 180 ? 11.117 27.469 23.844 1 92.38 180 LEU A C 1
ATOM 1454 O O . LEU A 1 180 ? 10.32 26.656 24.297 1 92.38 180 LEU A O 1
ATOM 1458 N N . PRO A 1 181 ? 11.953 28.203 24.578 1 94 181 PRO A N 1
ATOM 1459 C CA . PRO A 1 181 ? 11.773 28.172 26.031 1 94 181 PRO A CA 1
ATOM 1460 C C . PRO A 1 181 ? 10.57 28.984 26.484 1 94 181 PRO A C 1
ATOM 1462 O O . PRO A 1 181 ? 10.711 29.891 27.312 1 94 181 PRO A O 1
ATOM 1465 N N . PHE A 1 182 ? 9.453 28.656 26.047 1 95.44 182 PHE A N 1
ATOM 1466 C CA . PHE A 1 182 ? 8.188 29.344 26.312 1 95.44 182 PHE A CA 1
ATOM 1467 C C . PHE A 1 182 ? 7.355 28.578 27.328 1 95.44 182 PHE A C 1
ATOM 1469 O O . PHE A 1 182 ? 7.301 27.344 27.297 1 95.44 182 PHE A O 1
ATOM 1476 N N . ASP A 1 183 ? 6.828 29.297 28.297 1 95.5 183 ASP A N 1
ATOM 1477 C CA . ASP A 1 183 ? 5.883 28.75 29.266 1 95.5 183 ASP A CA 1
ATOM 1478 C C . ASP A 1 183 ? 4.457 28.781 28.719 1 95.5 183 ASP A C 1
ATOM 1480 O O . ASP A 1 183 ? 3.752 29.781 28.891 1 95.5 183 ASP A O 1
ATOM 1484 N N . TYR A 1 184 ? 4.016 27.734 28.25 1 95.69 184 TYR A N 1
ATOM 1485 C CA . TYR A 1 184 ? 2.729 27.688 27.578 1 95.69 184 TYR A CA 1
ATOM 1486 C C . TYR A 1 184 ? 1.582 27.891 28.562 1 95.69 184 TYR A C 1
ATOM 1488 O O . TYR A 1 184 ? 0.579 28.531 28.234 1 95.69 184 TYR A O 1
ATOM 1496 N N . LYS A 1 185 ? 1.713 27.438 29.688 1 94.88 185 LYS A N 1
ATOM 1497 C CA . LYS A 1 185 ? 0.663 27.562 30.703 1 94.88 185 LYS A CA 1
ATOM 1498 C C . LYS A 1 185 ? 0.447 29.031 31.078 1 94.88 185 LYS A C 1
ATOM 1500 O O . LYS A 1 185 ? -0.693 29.484 31.188 1 94.88 185 LYS A O 1
ATOM 1505 N N . ASN A 1 186 ? 1.55 29.719 31.203 1 95.12 186 ASN A N 1
ATOM 1506 C CA . ASN A 1 186 ? 1.448 31.109 31.656 1 95.12 186 ASN A CA 1
ATOM 1507 C C . ASN A 1 186 ? 1.562 32.094 30.5 1 95.12 186 ASN A C 1
ATOM 1509 O O . ASN A 1 186 ? 1.426 33.281 30.688 1 95.12 186 ASN A O 1
ATOM 1513 N N . LYS A 1 187 ? 1.821 31.625 29.359 1 96.06 187 LYS A N 1
ATOM 1514 C CA . LYS A 1 187 ? 1.876 32.406 28.125 1 96.06 187 LYS A CA 1
ATOM 1515 C C . LYS A 1 187 ? 2.904 33.5 28.219 1 96.06 187 LYS A C 1
ATOM 1517 O O . LYS A 1 187 ? 2.596 34.656 27.922 1 96.06 187 LYS A O 1
ATOM 1522 N N . LYS A 1 188 ? 4.059 33.156 28.672 1 95.69 188 LYS A N 1
ATOM 1523 C CA . LYS A 1 188 ? 5.199 34.062 28.75 1 95.69 188 LYS A CA 1
ATOM 1524 C C . LYS A 1 188 ? 6.516 33.312 28.594 1 95.69 188 LYS A C 1
ATOM 1526 O O . LYS A 1 188 ? 6.539 32.094 28.641 1 95.69 188 LYS A O 1
ATOM 1531 N N . TRP A 1 189 ? 7.535 34.094 28.281 1 96.31 189 TRP A N 1
ATOM 1532 C CA . TRP A 1 189 ? 8.844 33.469 28.328 1 96.31 189 TRP A CA 1
ATOM 1533 C C . TRP A 1 189 ? 9.141 32.906 29.703 1 96.31 189 TRP A C 1
ATOM 1535 O O . TRP A 1 189 ? 8.758 33.5 30.719 1 96.31 189 TRP A O 1
ATOM 1545 N N . THR A 1 190 ? 9.828 31.828 29.672 1 93.44 190 THR A N 1
ATOM 1546 C CA . THR A 1 190 ? 10.227 31.219 30.938 1 93.44 190 THR A CA 1
ATOM 1547 C C . THR A 1 190 ? 10.969 32.219 31.812 1 93.44 190 THR A C 1
ATOM 1549 O O . THR A 1 190 ? 11.906 32.875 31.359 1 93.44 190 THR A O 1
ATOM 1552 N N . LYS A 1 191 ? 10.57 32.281 33.094 1 89.19 191 LYS A N 1
ATOM 1553 C CA . LYS A 1 191 ? 11.117 33.312 34 1 89.19 191 LYS A CA 1
ATOM 1554 C C . LYS A 1 191 ? 12.32 32.781 34.75 1 89.19 191 LYS A C 1
ATOM 1556 O O . LYS A 1 191 ? 13.344 33.438 34.844 1 89.19 191 LYS A O 1
ATOM 1561 N N . SER A 1 192 ? 12.172 31.625 35.219 1 88.06 192 SER A N 1
ATOM 1562 C CA . SER A 1 192 ? 13.203 31.078 36.094 1 88.06 192 SER A CA 1
ATOM 1563 C C . SER A 1 192 ? 14.484 30.781 35.312 1 88.06 192 SER A C 1
ATOM 1565 O O . SER A 1 192 ? 14.469 30.016 34.344 1 88.06 192 SER A O 1
ATOM 1567 N N . ASN A 1 193 ? 15.516 31.297 35.812 1 86.62 193 ASN A N 1
ATOM 1568 C CA . ASN A 1 193 ? 16.812 31.062 35.188 1 86.62 193 ASN A CA 1
ATOM 1569 C C . ASN A 1 193 ? 17.25 29.609 35.312 1 86.62 193 ASN A C 1
ATOM 1571 O O . ASN A 1 193 ? 18.094 29.125 34.562 1 86.62 193 ASN A O 1
ATOM 1575 N N . SER A 1 194 ? 16.641 28.953 36.219 1 84.56 194 SER A N 1
ATOM 1576 C CA . SER A 1 194 ? 17.062 27.578 36.5 1 84.56 194 SER A CA 1
ATOM 1577 C C . SER A 1 194 ? 16.172 26.578 35.781 1 84.56 194 SER A C 1
ATOM 1579 O O . SER A 1 194 ? 16.312 25.375 35.969 1 84.56 194 SER A O 1
ATOM 1581 N N . SER A 1 195 ? 15.328 27.141 35 1 89.75 195 SER A N 1
ATOM 1582 C CA . SER A 1 195 ? 14.43 26.25 34.281 1 89.75 195 SER A CA 1
ATOM 1583 C C . SER A 1 195 ? 15.203 25.359 33.312 1 89.75 195 SER A C 1
ATOM 1585 O O . SER A 1 195 ? 16.141 25.812 32.656 1 89.75 195 SER A O 1
ATOM 1587 N N . TRP A 1 196 ? 14.742 24.141 33.188 1 87.75 196 TRP A N 1
ATOM 1588 C CA . TRP A 1 196 ? 15.352 23.172 32.281 1 87.75 196 TRP A CA 1
ATOM 1589 C C . TRP A 1 196 ? 15.141 23.609 30.812 1 87.75 196 TRP A C 1
ATOM 1591 O O . TRP A 1 196 ? 15.867 23.156 29.922 1 87.75 196 TRP A O 1
ATOM 1601 N N . LYS A 1 197 ? 14.172 24.422 30.5 1 91.06 197 LYS A N 1
ATOM 1602 C CA . LYS A 1 197 ? 13.82 24.828 29.141 1 91.06 197 LYS A CA 1
ATOM 1603 C C . LYS A 1 197 ? 14.977 25.578 28.469 1 91.06 197 LYS A C 1
ATOM 1605 O O . LYS A 1 197 ? 15.156 25.484 27.25 1 91.06 197 LYS A O 1
ATOM 1610 N N . TRP A 1 198 ? 15.734 26.281 29.328 1 89.38 198 TRP A N 1
ATOM 1611 C CA . TRP A 1 198 ? 16.859 27.047 28.766 1 89.38 198 TRP A CA 1
ATOM 1612 C C . TRP A 1 198 ? 17.922 26.109 28.219 1 89.38 198 TRP A C 1
ATOM 1614 O O . TRP A 1 198 ? 18.5 26.375 27.156 1 89.38 198 TRP A O 1
ATOM 1624 N N . GLU A 1 199 ? 18.094 25 28.875 1 84.56 199 GLU A N 1
ATOM 1625 C CA . GLU A 1 199 ? 19.094 24.016 28.469 1 84.56 199 GLU A CA 1
ATOM 1626 C C . GLU A 1 199 ? 18.594 23.188 27.281 1 84.56 199 GLU A C 1
ATOM 1628 O O . GLU A 1 199 ? 19.375 22.812 26.406 1 84.56 199 GLU A O 1
ATOM 1633 N N . VAL A 1 200 ? 17.406 22.938 27.281 1 88.81 200 VAL A N 1
ATOM 1634 C CA . VAL A 1 200 ? 16.844 22 26.328 1 88.81 200 VAL A CA 1
ATOM 1635 C C . VAL A 1 200 ? 16.641 22.672 24.984 1 88.81 200 VAL A C 1
ATOM 1637 O O . VAL A 1 200 ? 16.969 22.094 23.938 1 88.81 200 VAL A O 1
ATOM 1640 N N . PHE A 1 201 ? 16.188 23.891 25.016 1 91.38 201 PHE A N 1
ATOM 1641 C CA . PHE A 1 201 ? 15.898 24.562 23.75 1 91.38 201 PHE A CA 1
ATOM 1642 C C . PHE A 1 201 ? 17.094 25.391 23.297 1 91.38 201 PHE A C 1
ATOM 1644 O O . PHE A 1 201 ? 17.234 25.688 22.094 1 91.38 201 PHE A O 1
ATOM 1651 N N . GLY A 1 202 ? 17.969 25.859 24.188 1 89.5 202 GLY A N 1
ATOM 1652 C CA . GLY A 1 202 ? 19.266 26.406 23.875 1 89.5 202 GLY A CA 1
ATOM 1653 C C . GLY A 1 202 ? 19.219 27.891 23.516 1 89.5 202 GLY A C 1
ATOM 1654 O O . GLY A 1 202 ? 20.188 28.438 23 1 89.5 202 GLY A O 1
ATOM 1655 N N . VAL A 1 203 ? 18.109 28.609 23.688 1 94.06 203 VAL A N 1
ATOM 1656 C CA . VAL A 1 203 ? 18 30.031 23.328 1 94.06 203 VAL A CA 1
ATOM 1657 C C . VAL A 1 203 ? 18.203 30.891 24.562 1 94.06 203 VAL A C 1
ATOM 1659 O O . VAL A 1 203 ? 17.531 30.703 25.578 1 94.06 203 VAL A O 1
ATOM 1662 N N . GLU A 1 204 ? 19.062 31.844 24.469 1 94.25 204 GLU A N 1
ATOM 1663 C CA . GLU A 1 204 ? 19.297 32.75 25.578 1 94.25 204 GLU A CA 1
ATOM 1664 C C . GLU A 1 204 ? 18.203 33.812 25.688 1 94.25 204 GLU A C 1
ATOM 1666 O O . GLU A 1 204 ? 17.625 34.219 24.672 1 94.25 204 GLU A O 1
ATOM 1671 N N . LYS A 1 205 ? 18.031 34.281 26.859 1 94.81 205 LYS A N 1
ATOM 1672 C CA . LYS A 1 205 ? 16.969 35.25 27.156 1 94.81 205 LYS A CA 1
ATOM 1673 C C . LYS A 1 205 ? 17.109 36.5 26.312 1 94.81 205 LYS A C 1
ATOM 1675 O O . LYS A 1 205 ? 16.109 37.062 25.859 1 94.81 205 LYS A O 1
ATOM 1680 N N . GLU A 1 206 ? 18.297 36.906 26.125 1 95 206 GLU A N 1
ATOM 1681 C CA . GLU A 1 206 ? 18.562 38.188 25.453 1 95 206 GLU A CA 1
ATOM 1682 C C . GLU A 1 206 ? 18.234 38.094 23.953 1 95 206 GLU A C 1
ATOM 1684 O O . GLU A 1 206 ? 18.078 39.125 23.281 1 95 206 GLU A O 1
ATOM 1689 N N . LYS A 1 207 ? 18.125 36.938 23.484 1 96.81 207 LYS A N 1
ATOM 1690 C CA . LYS A 1 207 ? 17.906 36.781 22.047 1 96.81 207 LYS A CA 1
ATOM 1691 C C . LYS A 1 207 ? 16.422 36.594 21.75 1 96.81 207 LYS A C 1
ATOM 1693 O O . LYS A 1 207 ? 16.031 36.438 20.578 1 96.81 207 LYS A O 1
ATOM 1698 N N . LEU A 1 208 ? 15.602 36.625 22.766 1 96.5 208 LEU A N 1
ATOM 1699 C CA . LEU A 1 208 ? 14.164 36.469 22.578 1 96.5 208 LEU A CA 1
ATOM 1700 C C . LEU A 1 208 ? 13.5 37.812 22.312 1 96.5 208 LEU A C 1
ATOM 1702 O O . LEU A 1 208 ? 13.938 38.844 22.812 1 96.5 208 LEU A O 1
ATOM 1706 N N . MET A 1 209 ? 12.453 37.844 21.594 1 96.5 209 MET A N 1
ATOM 1707 C CA . MET A 1 209 ? 11.719 39.062 21.266 1 96.5 209 MET A CA 1
ATOM 1708 C C . MET A 1 209 ? 10.727 39.406 22.375 1 96.5 209 MET A C 1
ATOM 1710 O O . MET A 1 209 ? 10.32 38.531 23.141 1 96.5 209 MET A O 1
ATOM 1714 N N . LYS A 1 210 ? 10.383 40.688 22.406 1 97.5 210 LYS A N 1
ATOM 1715 C CA . LYS A 1 210 ? 9.297 41.094 23.281 1 97.5 210 LYS A CA 1
ATOM 1716 C C . LYS A 1 210 ? 7.957 40.531 22.812 1 97.5 210 LYS A C 1
ATOM 1718 O O . LYS A 1 210 ? 7.684 40.469 21.609 1 97.5 210 LYS A O 1
ATOM 1723 N N . LEU A 1 211 ? 7.148 40.125 23.812 1 97.56 211 LEU A N 1
ATOM 1724 C CA . LEU A 1 211 ? 5.855 39.531 23.469 1 97.56 211 LEU A CA 1
ATOM 1725 C C . LEU A 1 211 ? 4.715 40.438 23.891 1 97.56 211 LEU A C 1
ATOM 1727 O O . LEU A 1 211 ? 4.777 41.062 24.953 1 97.56 211 LEU A O 1
ATOM 1731 N N . ILE A 1 212 ? 3.703 40.5 23.094 1 98.12 212 ILE A N 1
ATOM 1732 C CA . ILE A 1 212 ? 2.484 41.219 23.438 1 98.12 212 ILE A CA 1
ATOM 1733 C C . ILE A 1 212 ? 1.264 40.375 23.109 1 98.12 212 ILE A C 1
ATOM 1735 O O . ILE A 1 212 ? 1.381 39.344 22.438 1 98.12 212 ILE A O 1
ATOM 1739 N N . ASN A 1 213 ? 0.127 40.781 23.625 1 97.69 213 ASN A N 1
ATOM 1740 C CA . ASN A 1 213 ? -1.102 40.031 23.375 1 97.69 213 ASN A CA 1
ATOM 1741 C C . ASN A 1 213 ? -1.626 40.25 21.969 1 97.69 213 ASN A C 1
ATOM 1743 O O . ASN A 1 213 ? -1.427 41.344 21.391 1 97.69 213 ASN A O 1
ATOM 1747 N N . PRO A 1 214 ? -2.291 39.219 21.453 1 97.44 214 PRO A N 1
ATOM 1748 C CA . PRO A 1 214 ? -3.021 39.531 20.219 1 97.44 214 PRO A CA 1
ATOM 1749 C C . PRO A 1 214 ? -3.924 40.75 20.344 1 97.44 214 PRO A C 1
ATOM 1751 O O . PRO A 1 214 ? -4.414 41.062 21.438 1 97.44 214 PRO A O 1
ATOM 1754 N N . THR A 1 215 ? -4.133 41.5 19.266 1 97.31 215 THR A N 1
ATOM 1755 C CA . THR A 1 215 ? -4.965 42.688 19.156 1 97.31 215 THR A CA 1
ATOM 1756 C C . THR A 1 215 ? -4.18 43.938 19.547 1 97.31 215 THR A C 1
ATOM 1758 O O . THR A 1 215 ? -4.602 45.062 19.25 1 97.31 215 THR A O 1
ATOM 1761 N N . GLU A 1 216 ? -3.072 43.75 20.266 1 98.25 216 GLU A N 1
ATOM 1762 C CA . GLU A 1 216 ? -2.252 44.906 20.578 1 98.25 216 GLU A CA 1
ATOM 1763 C C . GLU A 1 216 ? -1.455 45.375 19.359 1 98.25 216 GLU A C 1
ATOM 1765 O O . GLU A 1 216 ? -1.262 44.594 18.406 1 98.25 216 GLU A O 1
ATOM 1770 N N . ILE A 1 217 ? -1.056 46.594 19.422 1 98.62 217 ILE A N 1
ATOM 1771 C CA . ILE A 1 217 ? -0.369 47.188 18.266 1 98.62 217 ILE A CA 1
ATOM 1772 C C . ILE A 1 217 ? 1.129 46.906 18.375 1 98.62 217 ILE A C 1
ATOM 1774 O O . ILE A 1 217 ? 1.772 47.25 19.359 1 98.62 217 ILE A O 1
ATOM 1778 N N . ILE A 1 218 ? 1.694 46.281 17.375 1 98.56 218 ILE A N 1
ATOM 1779 C CA . ILE A 1 218 ? 3.121 46 17.25 1 98.56 218 ILE A CA 1
ATOM 1780 C C . ILE A 1 218 ? 3.883 47.281 16.984 1 98.56 218 ILE A C 1
ATOM 1782 O O . ILE A 1 218 ? 4.957 47.531 17.547 1 98.56 218 ILE A O 1
ATOM 1786 N N . GLY A 1 219 ? 3.365 48 16.109 1 98.69 219 GLY A N 1
ATOM 1787 C CA . GLY A 1 219 ? 3.893 49.25 15.602 1 98.69 219 GLY A CA 1
ATOM 1788 C C . GLY A 1 219 ? 3.127 49.781 14.406 1 98.69 219 GLY A C 1
ATOM 1789 O O . GLY A 1 219 ? 1.97 49.406 14.188 1 98.69 219 GLY A O 1
ATOM 1790 N N . TYR A 1 220 ? 3.803 50.719 13.758 1 98.75 220 TYR A N 1
ATOM 1791 C CA . TYR A 1 220 ? 3.184 51.344 12.594 1 98.75 220 TYR A CA 1
ATOM 1792 C C . TYR A 1 220 ? 4.059 51.188 11.359 1 98.75 220 TYR A C 1
ATOM 1794 O O . TYR A 1 220 ? 5.285 51.125 11.461 1 98.75 220 TYR A O 1
ATOM 1802 N N . ILE A 1 221 ? 3.375 51.094 10.227 1 98.81 221 ILE A N 1
ATOM 1803 C CA . ILE A 1 221 ? 4.09 50.938 8.969 1 98.81 221 ILE A CA 1
ATOM 1804 C C . ILE A 1 221 ? 5.098 52.094 8.82 1 98.81 221 ILE A C 1
ATOM 1806 O O . ILE A 1 221 ? 4.734 53.25 8.93 1 98.81 221 ILE A O 1
ATOM 1810 N N . THR A 1 222 ? 6.359 51.719 8.5 1 98.75 222 THR A N 1
ATOM 1811 C CA . THR A 1 222 ? 7.41 52.719 8.328 1 98.75 222 THR A CA 1
ATOM 1812 C C . THR A 1 222 ? 7.402 53.281 6.902 1 98.75 222 THR A C 1
ATOM 1814 O O . THR A 1 222 ? 6.711 52.75 6.027 1 98.75 222 THR A O 1
ATOM 1817 N N . LYS A 1 223 ? 8.227 54.344 6.711 1 98.56 223 LYS A N 1
ATOM 1818 C CA . LYS A 1 223 ? 8.375 54.906 5.371 1 98.56 223 LYS A CA 1
ATOM 1819 C C . LYS A 1 223 ? 9.016 53.906 4.422 1 98.56 223 LYS A C 1
ATOM 1821 O O . LYS A 1 223 ? 8.609 53.781 3.266 1 98.56 223 LYS A O 1
ATOM 1826 N N . LYS A 1 224 ? 9.953 53.25 4.926 1 98.19 224 LYS A N 1
ATOM 1827 C CA . LYS A 1 224 ? 10.633 52.219 4.125 1 98.19 224 LYS A CA 1
ATOM 1828 C C . LYS A 1 224 ? 9.672 51.125 3.703 1 98.19 224 LYS A C 1
ATOM 1830 O O . LYS A 1 224 ? 9.664 50.719 2.541 1 98.19 224 LYS A O 1
ATOM 1835 N N . ALA A 1 225 ? 8.883 50.656 4.668 1 98.5 225 ALA A N 1
ATOM 1836 C CA . ALA A 1 225 ? 7.914 49.625 4.375 1 98.5 225 ALA A CA 1
ATOM 1837 C C . ALA A 1 225 ? 6.871 50.094 3.367 1 98.5 225 ALA A C 1
ATOM 1839 O O . ALA A 1 225 ? 6.414 49.312 2.521 1 98.5 225 ALA A O 1
ATOM 1840 N N . GLU A 1 226 ? 6.48 51.344 3.48 1 98.44 226 GLU A N 1
ATOM 1841 C CA . GLU A 1 226 ? 5.535 51.906 2.523 1 98.44 226 GLU A CA 1
ATOM 1842 C C . GLU A 1 226 ? 6.07 51.812 1.098 1 98.44 226 GLU A C 1
ATOM 1844 O O . GLU A 1 226 ? 5.348 51.438 0.178 1 98.44 226 GLU A O 1
ATOM 1849 N N . ILE A 1 227 ? 7.316 52.125 0.925 1 98.31 227 ILE A N 1
ATOM 1850 C CA . ILE A 1 227 ? 7.945 52.125 -0.39 1 98.31 227 ILE A CA 1
ATOM 1851 C C . ILE A 1 227 ? 8 50.688 -0.918 1 98.31 227 ILE A C 1
ATOM 1853 O O . ILE A 1 227 ? 7.734 50.438 -2.098 1 98.31 227 ILE A O 1
ATOM 1857 N N . GLU A 1 228 ? 8.242 49.75 -0.091 1 98.31 228 GLU A N 1
ATOM 1858 C CA . GLU A 1 228 ? 8.5 48.375 -0.517 1 98.31 228 GLU A CA 1
ATOM 1859 C C . GLU A 1 228 ? 7.195 47.625 -0.685 1 98.31 228 GLU A C 1
ATOM 1861 O O . GLU A 1 228 ? 7.094 46.75 -1.548 1 98.31 228 GLU A O 1
ATOM 1866 N N . THR A 1 229 ? 6.16 47.906 0.147 1 98.5 229 THR A N 1
ATOM 1867 C CA . THR A 1 229 ? 4.961 47.094 0.175 1 98.5 229 THR A CA 1
ATOM 1868 C C . THR A 1 229 ? 3.777 47.812 -0.441 1 98.5 229 THR A C 1
ATOM 1870 O O . THR A 1 229 ? 2.766 47.219 -0.788 1 98.5 229 THR A O 1
ATOM 1873 N N . GLY A 1 230 ? 3.848 49.125 -0.511 1 98.19 230 GLY A N 1
ATOM 1874 C CA . GLY A 1 230 ? 2.729 49.906 -0.963 1 98.19 230 GLY A CA 1
ATOM 1875 C C . GLY A 1 230 ? 1.742 50.25 0.142 1 98.19 230 GLY A C 1
ATOM 1876 O O . GLY A 1 230 ? 0.798 51 -0.066 1 98.19 230 GLY A O 1
ATOM 1877 N N . ILE A 1 231 ? 1.885 49.75 1.352 1 98.56 231 ILE A N 1
ATOM 1878 C CA . ILE A 1 231 ? 0.999 50.031 2.475 1 98.56 231 ILE A CA 1
ATOM 1879 C C . ILE A 1 231 ? 1.314 51.438 3.041 1 98.56 231 ILE A C 1
ATOM 1881 O O . ILE A 1 231 ? 2.473 51.75 3.326 1 98.56 231 ILE A O 1
ATOM 1885 N N . LYS A 1 232 ? 0.359 52.156 3.338 1 98 232 LYS A N 1
ATOM 1886 C CA . LYS A 1 232 ? 0.546 53.562 3.729 1 98 232 LYS A CA 1
ATOM 1887 C C . LYS A 1 232 ? 1.231 53.656 5.086 1 98 232 LYS A C 1
ATOM 1889 O O . LYS A 1 232 ? 0.86 52.969 6.031 1 98 232 LYS A O 1
ATOM 1894 N N . LYS A 1 233 ? 2.215 54.562 5.141 1 98.06 233 LYS A N 1
ATOM 1895 C CA . LYS A 1 233 ? 2.887 54.844 6.402 1 98.06 233 LYS A CA 1
ATOM 1896 C C . LYS A 1 233 ? 1.884 55.25 7.48 1 98.06 233 LYS A C 1
ATOM 1898 O O . LYS A 1 233 ? 0.941 56 7.207 1 98.06 233 LYS A O 1
ATOM 1903 N N . GLY A 1 234 ? 2.143 54.719 8.664 1 98.25 234 GLY A N 1
ATOM 1904 C CA . GLY A 1 234 ? 1.313 55.125 9.781 1 98.25 234 GLY A CA 1
ATOM 1905 C C . GLY A 1 234 ? 0.191 54.156 10.094 1 98.25 234 GLY A C 1
ATOM 1906 O O . GLY A 1 234 ? -0.392 54.219 11.18 1 98.25 234 GLY A O 1
ATOM 1907 N N . ILE A 1 235 ? -0.126 53.281 9.195 1 98.44 235 ILE A N 1
ATOM 1908 C CA . ILE A 1 235 ? -1.139 52.281 9.453 1 98.44 235 ILE A CA 1
ATOM 1909 C C . ILE A 1 235 ? -0.643 51.312 10.539 1 98.44 235 ILE A C 1
ATOM 1911 O O . ILE A 1 235 ? 0.517 50.906 10.516 1 98.44 235 ILE A O 1
ATOM 1915 N N . PRO A 1 236 ? -1.463 50.969 11.531 1 98.75 236 PRO A N 1
ATOM 1916 C CA . PRO A 1 236 ? -1.013 50.094 12.602 1 98.75 236 PRO A CA 1
ATOM 1917 C C . PRO A 1 236 ? -0.854 48.625 12.125 1 98.75 236 PRO A C 1
ATOM 1919 O O . PRO A 1 236 ? -1.661 48.156 11.328 1 98.75 236 PRO A O 1
ATOM 1922 N N . VAL A 1 237 ? 0.194 48.031 12.562 1 98.88 237 VAL A N 1
ATOM 1923 C CA . VAL A 1 237 ? 0.381 46.594 12.461 1 98.88 237 VAL A CA 1
ATOM 1924 C C . VAL A 1 237 ? -0.052 45.938 13.766 1 98.88 237 VAL A C 1
ATOM 1926 O O . VAL A 1 237 ? 0.474 46.25 14.836 1 98.88 237 VAL A O 1
ATOM 1929 N N . ILE A 1 238 ? -1.001 45.031 13.633 1 98.81 238 ILE A N 1
ATOM 1930 C CA . ILE A 1 238 ? -1.68 44.469 14.797 1 98.81 238 ILE A CA 1
ATOM 1931 C C . ILE A 1 238 ? -1.163 43.031 15.047 1 98.81 238 ILE A C 1
ATOM 1933 O O . ILE A 1 238 ? -0.961 42.281 14.109 1 98.81 238 ILE A O 1
ATOM 1937 N N . ALA A 1 239 ? -0.964 42.75 16.344 1 98.5 239 ALA A N 1
ATOM 1938 C CA . ALA A 1 239 ? -0.505 41.406 16.719 1 98.5 239 ALA A CA 1
ATOM 1939 C C . ALA A 1 239 ? -1.567 40.344 16.406 1 98.5 239 ALA A C 1
ATOM 1941 O O . ALA A 1 239 ? -2.674 40.406 16.953 1 98.5 239 ALA A O 1
ATOM 1942 N N . GLY A 1 240 ? -1.269 39.469 15.531 1 97.69 240 GLY A N 1
ATOM 1943 C CA . GLY A 1 240 ? -2.125 38.344 15.195 1 97.69 240 GLY A CA 1
ATOM 1944 C C . GLY A 1 240 ? -1.718 37.062 15.891 1 97.69 240 GLY A C 1
ATOM 1945 O O . GLY A 1 240 ? -1.557 37.031 17.109 1 97.69 240 GLY A O 1
ATOM 1946 N N . GLY A 1 241 ? -1.551 36 15.109 1 97.19 241 GLY A N 1
ATOM 1947 C CA . GLY A 1 241 ? -1.138 34.719 15.633 1 97.19 241 GLY A CA 1
ATOM 1948 C C . GLY A 1 241 ? -0.737 33.719 14.547 1 97.19 241 GLY A C 1
ATOM 1949 O O . GLY A 1 241 ? -0.471 34.125 13.406 1 97.19 241 GLY A O 1
ATOM 1950 N N . SER A 1 242 ? -0.57 32.5 14.977 1 96.06 242 SER A N 1
ATOM 1951 C CA . SER A 1 242 ? -0.207 31.453 14.023 1 96.06 242 SER A CA 1
ATOM 1952 C C . SER A 1 242 ? -1.324 31.203 13.016 1 96.06 242 SER A C 1
ATOM 1954 O O . SER A 1 242 ? -2.488 31.5 13.289 1 96.06 242 SER A O 1
ATOM 1956 N N . ASP A 1 243 ? -0.995 30.656 11.883 1 94.25 243 ASP A N 1
ATOM 1957 C CA . ASP A 1 243 ? -1.979 30.375 10.844 1 94.25 243 ASP A CA 1
ATOM 1958 C C . ASP A 1 243 ? -3.061 29.422 11.352 1 94.25 243 ASP A C 1
ATOM 1960 O O . ASP A 1 243 ? -4.25 29.656 11.133 1 94.25 243 ASP A O 1
ATOM 1964 N N . LYS A 1 244 ? -2.711 28.453 12.148 1 93.5 244 LYS A N 1
ATOM 1965 C CA . LYS A 1 244 ? -3.686 27.484 12.648 1 93.5 244 LYS A CA 1
ATOM 1966 C C . LYS A 1 244 ? -4.566 28.109 13.727 1 93.5 244 LYS A C 1
ATOM 1968 O O . LYS A 1 244 ? -5.746 27.766 13.852 1 93.5 244 LYS A O 1
ATOM 1973 N N . GLY A 1 245 ? -3.934 28.938 14.539 1 95.62 245 GLY A N 1
ATOM 1974 C CA . GLY A 1 245 ? -4.73 29.672 15.508 1 95.62 245 GLY A CA 1
ATOM 1975 C C . GLY A 1 245 ? -5.773 30.578 14.867 1 95.62 245 GLY A C 1
ATOM 1976 O O . GLY A 1 245 ? -6.922 30.609 15.312 1 95.62 245 GLY A O 1
ATOM 1977 N N . CYS A 1 246 ? -5.367 31.234 13.852 1 97.12 246 CYS A N 1
ATOM 1978 C CA . CYS A 1 246 ? -6.289 32.094 13.117 1 97.12 246 CYS A CA 1
ATOM 1979 C C . CYS A 1 246 ? -7.375 31.266 12.43 1 97.12 246 CYS A C 1
ATOM 1981 O O . CYS A 1 246 ? -8.539 31.672 12.398 1 97.12 246 CYS A O 1
ATOM 1983 N N . GLU A 1 247 ? -6.984 30.172 11.93 1 95.19 247 GLU A N 1
ATOM 1984 C CA . GLU A 1 247 ? -7.949 29.281 11.289 1 95.19 247 GLU A CA 1
ATOM 1985 C C . GLU A 1 247 ? -8.984 28.781 12.289 1 95.19 247 GLU A C 1
ATOM 1987 O O . GLU A 1 247 ? -10.18 28.719 11.977 1 95.19 247 GLU A O 1
ATOM 1992 N N . THR A 1 248 ? -8.547 28.375 13.422 1 96.62 248 THR A N 1
ATOM 1993 C CA . THR A 1 248 ? -9.445 27.906 14.469 1 96.62 248 THR A CA 1
ATOM 1994 C C . THR A 1 248 ? -10.461 28.984 14.844 1 96.62 248 THR A C 1
ATOM 1996 O O . THR A 1 248 ? -11.641 28.688 15.016 1 96.62 248 THR A O 1
ATOM 1999 N N . LEU A 1 249 ? -9.992 30.172 14.914 1 97.19 249 LEU A N 1
ATOM 2000 C CA . LEU A 1 249 ? -10.875 31.312 15.195 1 97.19 249 LEU A CA 1
ATOM 2001 C C . LEU A 1 249 ? -11.883 31.5 14.07 1 97.19 249 LEU A C 1
ATOM 2003 O O . LEU A 1 249 ? -13.078 31.656 14.32 1 97.19 249 LEU A O 1
ATOM 2007 N N . ALA A 1 250 ? -11.391 31.484 12.875 1 96.5 250 ALA A N 1
ATOM 2008 C CA . ALA A 1 250 ? -12.227 31.703 11.695 1 96.5 250 ALA A CA 1
ATOM 2009 C C . ALA A 1 250 ? -13.297 30.625 11.578 1 96.5 250 ALA A C 1
ATOM 2011 O O . ALA A 1 250 ? -14.375 30.859 11.023 1 96.5 250 ALA A O 1
ATOM 2012 N N . ASN A 1 251 ? -13.016 29.484 12.102 1 95.5 251 ASN A N 1
ATOM 2013 C CA . ASN A 1 251 ? -13.953 28.375 12.062 1 95.5 251 ASN A CA 1
ATOM 2014 C C . ASN A 1 251 ? -15 28.484 13.172 1 95.5 251 ASN A C 1
ATOM 2016 O O . ASN A 1 251 ? -15.867 27.625 13.305 1 95.5 251 ASN A O 1
ATOM 2020 N N . GLY A 1 252 ? -14.906 29.531 13.961 1 94.19 252 GLY A N 1
ATOM 2021 C CA . GLY A 1 252 ? -15.875 29.781 15.016 1 94.19 252 GLY A CA 1
ATOM 2022 C C . GLY A 1 252 ? -15.688 28.859 16.219 1 94.19 252 GLY A C 1
ATOM 2023 O O . GLY A 1 252 ? -16.625 28.641 16.984 1 94.19 252 GLY A O 1
ATOM 2024 N N . CYS A 1 253 ? -14.555 28.312 16.344 1 94.31 253 CYS A N 1
ATOM 2025 C CA . CYS A 1 253 ? -14.266 27.406 17.453 1 94.31 253 CYS A CA 1
ATOM 2026 C C . CYS A 1 253 ? -13.742 28.188 18.656 1 94.31 253 CYS A C 1
ATOM 2028 O O . CYS A 1 253 ? -12.539 28.188 18.922 1 94.31 253 CYS A O 1
ATOM 2030 N N . THR A 1 254 ? -14.695 28.688 19.422 1 93.25 254 THR A N 1
ATOM 2031 C CA . THR A 1 254 ? -14.336 29.531 20.562 1 93.25 254 THR A CA 1
ATOM 2032 C C . THR A 1 254 ? -14.695 28.859 21.875 1 93.25 254 THR A C 1
ATOM 2034 O O . THR A 1 254 ? -14.602 29.469 22.938 1 93.25 254 THR A O 1
ATOM 2037 N N . ASN A 1 255 ? -15.148 27.672 21.797 1 91.56 255 ASN A N 1
ATOM 2038 C CA . ASN A 1 255 ? -15.391 26.812 22.953 1 91.56 255 ASN A CA 1
ATOM 2039 C C . ASN A 1 255 ? -15.117 25.344 22.625 1 91.56 255 ASN A C 1
ATOM 2041 O O . ASN A 1 255 ? -14.992 24.984 21.453 1 91.56 255 ASN A O 1
ATOM 2045 N N . PRO A 1 256 ? -15.07 24.531 23.672 1 94.5 256 PRO A N 1
ATOM 2046 C CA . PRO A 1 256 ? -14.602 23.156 23.453 1 94.5 256 PRO A CA 1
ATOM 2047 C C . PRO A 1 256 ? -15.688 22.25 22.859 1 94.5 256 PRO A C 1
ATOM 2049 O O . PRO A 1 256 ? -15.438 21.078 22.594 1 94.5 256 PRO A O 1
ATOM 2052 N N . LYS A 1 257 ? -16.859 22.75 22.562 1 95.88 257 LYS A N 1
ATOM 2053 C CA . LYS A 1 257 ? -17.922 21.938 21.984 1 95.88 257 LYS A CA 1
ATOM 2054 C C . LYS A 1 257 ? -17.734 21.812 20.469 1 95.88 257 LYS A C 1
ATOM 2056 O O . LYS A 1 257 ? -18.359 20.953 19.828 1 95.88 257 LYS A O 1
ATOM 2061 N N . ARG A 1 258 ? -16.906 22.688 19.953 1 95.88 258 ARG A N 1
ATOM 2062 C CA . ARG A 1 258 ? -16.578 22.656 18.531 1 95.88 258 ARG A CA 1
ATOM 2063 C C . ARG A 1 258 ? -15.102 22.312 18.312 1 95.88 258 ARG A C 1
ATOM 2065 O O . ARG A 1 258 ? -14.242 22.766 19.078 1 95.88 258 ARG A O 1
ATOM 2072 N N . VAL A 1 259 ? -14.891 21.516 17.328 1 97.81 259 VAL A N 1
ATOM 2073 C CA . VAL A 1 259 ? -13.508 21.219 16.969 1 97.81 259 VAL A CA 1
ATOM 2074 C C . VAL A 1 259 ? -13.234 21.672 15.539 1 97.81 259 VAL A C 1
ATOM 2076 O O . VAL A 1 259 ? -14.086 21.531 14.664 1 97.81 259 VAL A O 1
ATOM 2079 N N . SER A 1 260 ? -12.102 22.297 15.398 1 97.44 260 SER A N 1
ATOM 2080 C CA . SER A 1 260 ? -11.625 22.703 14.086 1 97.44 260 SER A CA 1
ATOM 2081 C C . SER A 1 260 ? -10.68 21.672 13.492 1 97.44 260 SER A C 1
ATOM 2083 O O . SER A 1 260 ? -9.617 21.391 14.055 1 97.44 260 SER A O 1
ATOM 2085 N N . LEU A 1 261 ? -11.086 21.031 12.383 1 96.88 261 LEU A N 1
ATOM 2086 C CA . LEU A 1 261 ? -10.203 20.125 11.656 1 96.88 261 LEU A CA 1
ATOM 2087 C C . LEU A 1 261 ? -9.578 20.828 10.453 1 96.88 261 LEU A C 1
ATOM 2089 O O . LEU A 1 261 ? -10.289 21.406 9.625 1 96.88 261 LEU A O 1
ATOM 2093 N N . SER A 1 262 ? -8.305 20.781 10.414 1 93.75 262 SER A N 1
ATOM 2094 C CA . SER A 1 262 ? -7.59 21.359 9.273 1 93.75 262 SER A CA 1
ATOM 2095 C C . SER A 1 262 ? -7.012 20.266 8.383 1 93.75 262 SER A C 1
ATOM 2097 O O . SER A 1 262 ? -6.164 19.484 8.82 1 93.75 262 SER A O 1
ATOM 2099 N N . PHE A 1 263 ? -7.48 20.266 7.148 1 91.5 263 PHE A N 1
ATOM 2100 C CA . PHE A 1 263 ? -7.031 19.266 6.184 1 91.5 263 PHE A CA 1
ATOM 2101 C C . PHE A 1 263 ? -5.898 19.812 5.328 1 91.5 263 PHE A C 1
ATOM 2103 O O . PHE A 1 263 ? -6.016 19.891 4.102 1 91.5 263 PHE A O 1
ATOM 2110 N N . GLY A 1 264 ? -4.789 20.141 5.953 1 84.12 264 GLY A N 1
ATOM 2111 C CA . GLY A 1 264 ? -3.59 20.609 5.273 1 84.12 264 GLY A CA 1
ATOM 2112 C C . GLY A 1 264 ? -2.484 19.578 5.234 1 84.12 264 GLY A C 1
ATOM 2113 O O . GLY A 1 264 ? -2.721 18.391 5.516 1 84.12 264 GLY A O 1
ATOM 2114 N N . THR A 1 265 ? -1.295 20.016 4.793 1 78.94 265 THR A N 1
ATOM 2115 C CA . THR A 1 265 ? -0.152 19.109 4.77 1 78.94 265 THR A CA 1
ATOM 2116 C C . THR A 1 265 ? -0.06 18.328 6.07 1 78.94 265 THR A C 1
ATOM 2118 O O . THR A 1 265 ? 0.142 17.109 6.055 1 78.94 265 THR A O 1
ATOM 2121 N N . THR A 1 266 ? -0.159 19.078 7.074 1 85 266 THR A N 1
ATOM 2122 C CA . THR A 1 266 ? -0.405 18.484 8.383 1 85 266 THR A CA 1
ATOM 2123 C C . THR A 1 266 ? -1.886 18.562 8.742 1 85 266 THR A C 1
ATOM 2125 O O . THR A 1 266 ? -2.52 19.609 8.555 1 85 266 THR A O 1
ATOM 2128 N N . ALA A 1 267 ? -2.42 17.484 9.055 1 90.94 267 ALA A N 1
ATOM 2129 C CA . ALA A 1 267 ? -3.799 17.531 9.539 1 90.94 267 ALA A CA 1
ATOM 2130 C C . ALA A 1 267 ? -3.85 17.766 11.039 1 90.94 267 ALA A C 1
ATOM 2132 O O . ALA A 1 267 ? -3.037 17.219 11.789 1 90.94 267 ALA A O 1
ATOM 2133 N N . THR A 1 268 ? -4.77 18.641 11.469 1 93.69 268 THR A N 1
ATOM 2134 C CA . THR A 1 268 ? -4.828 18.969 12.891 1 93.69 268 THR A CA 1
ATOM 2135 C C . THR A 1 268 ? -6.273 19 13.375 1 93.69 268 THR A C 1
ATOM 2137 O O . THR A 1 268 ? -7.199 19.172 12.586 1 93.69 268 THR A O 1
ATOM 2140 N N . ALA A 1 269 ? -6.441 18.766 14.594 1 96 269 ALA A N 1
ATOM 2141 C CA . ALA A 1 269 ? -7.66 19.016 15.359 1 96 269 ALA A CA 1
ATOM 2142 C C . ALA A 1 269 ? -7.391 19.953 16.531 1 96 269 ALA A C 1
ATOM 2144 O O . ALA A 1 269 ? -6.523 19.672 17.375 1 96 269 ALA A O 1
ATOM 2145 N N . GLN A 1 270 ? -8.109 21.062 16.516 1 96.88 270 GLN A N 1
ATOM 2146 C CA . GLN A 1 270 ? -7.879 22.047 17.562 1 96.88 270 GLN A CA 1
ATOM 2147 C C . GLN A 1 270 ? -9.195 22.5 18.203 1 96.88 270 GLN A C 1
ATOM 2149 O O . GLN A 1 270 ? -10.203 22.656 17.516 1 96.88 270 GLN A O 1
ATOM 2154 N N . ILE A 1 271 ? -9.156 22.672 19.484 1 97.12 271 ILE A N 1
ATOM 2155 C CA . ILE A 1 271 ? -10.273 23.297 20.188 1 97.12 271 ILE A CA 1
ATOM 2156 C C . ILE A 1 271 ? -9.773 24.531 20.938 1 97.12 271 ILE A C 1
ATOM 2158 O O . ILE A 1 271 ? -8.57 24.797 20.984 1 97.12 271 ILE A O 1
ATOM 2162 N N . SER A 1 272 ? -10.688 25.375 21.422 1 97.19 272 SER A N 1
ATOM 2163 C CA . SER A 1 272 ? -10.367 26.516 22.266 1 97.19 272 SER A CA 1
ATOM 2164 C C . SER A 1 272 ? -10.906 26.328 23.672 1 97.19 272 SER A C 1
ATOM 2166 O O . SER A 1 272 ? -12.039 25.875 23.859 1 97.19 272 SER A O 1
ATOM 2168 N N . THR A 1 273 ? -10.039 26.641 24.578 1 97 273 THR A N 1
ATOM 2169 C CA . THR A 1 273 ? -10.414 26.484 25.984 1 97 273 THR A CA 1
ATOM 2170 C C . THR A 1 273 ? -9.797 27.609 26.828 1 97 273 THR A C 1
ATOM 2172 O O . THR A 1 273 ? -8.734 28.141 26.484 1 97 273 THR A O 1
ATOM 2175 N N . LYS A 1 274 ? -10.398 27.906 27.922 1 95.19 274 LYS A N 1
ATOM 2176 C CA . LYS A 1 274 ? -9.852 28.859 28.875 1 95.19 274 LYS A CA 1
ATOM 2177 C C . LYS A 1 274 ? -8.852 28.203 29.812 1 95.19 274 LYS A C 1
ATOM 2179 O O . LYS A 1 274 ? -7.898 28.828 30.266 1 95.19 274 LYS A O 1
ATOM 2184 N N . ASN A 1 275 ? -9.102 26.938 30.031 1 94.75 275 ASN A N 1
ATOM 2185 C CA . ASN A 1 275 ? -8.234 26.188 30.922 1 94.75 275 ASN A CA 1
ATOM 2186 C C . ASN A 1 275 ? -7.094 25.516 30.172 1 94.75 275 ASN A C 1
ATOM 2188 O O . ASN A 1 275 ? -7.301 24.953 29.094 1 94.75 275 ASN A O 1
ATOM 2192 N N . TYR A 1 276 ? -5.957 25.594 30.797 1 96.12 276 TYR A N 1
ATOM 2193 C CA . TYR A 1 276 ? -4.793 24.938 30.203 1 96.12 276 TYR A CA 1
ATOM 2194 C C . TYR A 1 276 ? -4.797 23.453 30.5 1 96.12 276 TYR A C 1
ATOM 2196 O O . TYR A 1 276 ? -5.078 23.031 31.625 1 96.12 276 TYR A O 1
ATOM 2204 N N . PHE A 1 277 ? -4.578 22.625 29.531 1 95.12 277 PHE A N 1
ATOM 2205 C CA . PHE A 1 277 ? -4.277 21.203 29.703 1 95.12 277 PHE A CA 1
ATOM 2206 C C . PHE A 1 277 ? -3.432 20.688 28.531 1 95.12 277 PHE A C 1
ATOM 2208 O O . PHE A 1 277 ? -3.357 21.328 27.484 1 95.12 277 PHE A O 1
ATOM 2215 N N . GLU A 1 278 ? -2.76 19.625 28.797 1 91.5 278 GLU A N 1
ATOM 2216 C CA . GLU A 1 278 ? -1.992 18.953 27.75 1 91.5 278 GLU A CA 1
ATOM 2217 C C . GLU A 1 278 ? -2.811 17.859 27.078 1 91.5 278 GLU A C 1
ATOM 2219 O O . GLU A 1 278 ? -3.186 16.875 27.734 1 91.5 278 GLU A O 1
ATOM 2224 N N . PRO A 1 279 ? -3.117 18.094 25.812 1 90.06 279 PRO A N 1
ATOM 2225 C CA . PRO A 1 279 ? -3.887 17.031 25.125 1 90.06 279 PRO A CA 1
ATOM 2226 C C . PRO A 1 279 ? -3.186 15.68 25.156 1 90.06 279 PRO A C 1
ATOM 2228 O O . PRO A 1 279 ? -3.844 14.648 25.266 1 90.06 279 PRO A O 1
ATOM 2231 N N . LEU A 1 280 ? -1.938 15.633 24.906 1 84.94 280 LEU A N 1
ATOM 2232 C CA . LEU A 1 280 ? -1.046 14.492 25.094 1 84.94 280 LEU A CA 1
ATOM 2233 C C . LEU A 1 280 ? 0.037 14.812 26.125 1 84.94 280 LEU A C 1
ATOM 2235 O O . LEU A 1 280 ? 0.439 15.969 26.266 1 84.94 280 LEU A O 1
ATOM 2239 N N . ARG A 1 281 ? 0.452 13.797 26.703 1 77.88 281 ARG A N 1
ATOM 2240 C CA . ARG A 1 281 ? 1.464 14.016 27.734 1 77.88 281 ARG A CA 1
ATOM 2241 C C . ARG A 1 281 ? 2.689 14.719 27.156 1 77.88 281 ARG A C 1
ATOM 2243 O O . ARG A 1 281 ? 3.256 14.266 26.156 1 77.88 281 ARG A O 1
ATOM 2250 N N . PHE A 1 282 ? 2.975 15.859 27.625 1 76.12 282 PHE A N 1
ATOM 2251 C CA . PHE A 1 282 ? 4.152 16.672 27.344 1 76.12 282 PHE A CA 1
ATOM 2252 C C . PHE A 1 282 ? 3.965 17.453 26.047 1 76.12 282 PHE A C 1
ATOM 2254 O O . PHE A 1 282 ? 4.926 18 25.5 1 76.12 282 PHE A O 1
ATOM 2261 N N . MET A 1 283 ? 2.777 17.453 25.5 1 84.62 283 MET A N 1
ATOM 2262 C CA . MET A 1 283 ? 2.422 18.359 24.406 1 84.62 283 MET A CA 1
ATOM 2263 C C . MET A 1 283 ? 1.596 19.531 24.922 1 84.62 283 MET A C 1
ATOM 2265 O O . MET A 1 283 ? 0.443 19.359 25.328 1 84.62 283 MET A O 1
ATOM 2269 N N . PRO A 1 284 ? 2.15 20.625 24.875 1 91 284 PRO A N 1
ATOM 2270 C CA . PRO A 1 284 ? 1.434 21.766 25.453 1 91 284 PRO A CA 1
ATOM 2271 C C . PRO A 1 284 ? 0.255 22.219 24.609 1 91 284 PRO A C 1
ATOM 2273 O O . PRO A 1 284 ? 0.206 21.938 23.406 1 91 284 PRO A O 1
ATOM 2276 N N . SER A 1 285 ? -0.716 22.891 25.281 1 95.75 285 SER A N 1
ATOM 2277 C CA . SER A 1 285 ? -1.699 23.703 24.562 1 95.75 285 SER A CA 1
ATOM 2278 C C . SER A 1 285 ? -1.104 25.031 24.109 1 95.75 285 SER A C 1
ATOM 2280 O O . SER A 1 285 ? -0.431 25.703 24.875 1 95.75 285 SER A O 1
ATOM 2282 N N . TYR A 1 286 ? -1.359 25.391 22.953 1 96.56 286 TYR A N 1
ATOM 2283 C CA . TYR A 1 286 ? -0.776 26.594 22.391 1 96.56 286 TYR A CA 1
ATOM 2284 C C . TYR A 1 286 ? -1.627 27.812 22.719 1 96.56 286 TYR A C 1
ATOM 2286 O O . TYR A 1 286 ? -2.828 27.703 22.969 1 96.56 286 TYR A O 1
ATOM 2294 N N . PRO A 1 287 ? -0.954 28.891 22.75 1 97.12 287 PRO A N 1
ATOM 2295 C CA . PRO A 1 287 ? -1.758 30.094 22.969 1 97.12 287 PRO A CA 1
ATOM 2296 C C . PRO A 1 287 ? -2.691 30.422 21.812 1 97.12 287 PRO A C 1
ATOM 2298 O O . PRO A 1 287 ? -2.27 30.391 20.656 1 97.12 287 PRO A O 1
ATOM 2301 N N . ALA A 1 288 ? -3.908 30.703 22.156 1 97.44 288 ALA A N 1
ATOM 2302 C CA . ALA A 1 288 ? -4.891 31.078 21.141 1 97.44 288 ALA A CA 1
ATOM 2303 C C . ALA A 1 288 ? -4.758 32.531 20.766 1 97.44 288 ALA A C 1
ATOM 2305 O O . ALA A 1 288 ? -4.066 33.312 21.453 1 97.44 288 ALA A O 1
ATOM 2306 N N . VAL A 1 289 ? -5.418 32.875 19.703 1 97.25 289 VAL A N 1
ATOM 2307 C CA . VAL A 1 289 ? -5.434 34.281 19.266 1 97.25 289 VAL A CA 1
ATOM 2308 C C . VAL A 1 289 ? -6.414 35.062 20.141 1 97.25 289 VAL A C 1
ATOM 2310 O O . VAL A 1 289 ? -6.273 36.281 20.297 1 97.25 289 VAL A O 1
ATOM 2313 N N . ILE A 1 290 ? -7.434 34.406 20.625 1 96.38 290 ILE A N 1
ATOM 2314 C CA . ILE A 1 290 ? -8.266 35.031 21.656 1 96.38 290 ILE A CA 1
ATOM 2315 C C . ILE A 1 290 ? -7.48 35.156 22.969 1 96.38 290 ILE A C 1
ATOM 2317 O O . ILE A 1 290 ? -7.059 34.125 23.516 1 96.38 290 ILE A O 1
ATOM 2321 N N . PRO A 1 291 ? -7.328 36.344 23.406 1 92.69 291 PRO A N 1
ATOM 2322 C CA . PRO A 1 291 ? -6.512 36.5 24.625 1 92.69 291 PRO A CA 1
ATOM 2323 C C . PRO A 1 291 ? -6.996 35.625 25.781 1 92.69 291 PRO A C 1
ATOM 2325 O O . PRO A 1 291 ? -8.203 35.5 26 1 92.69 291 PRO A O 1
ATOM 2328 N N . ASN A 1 292 ? -6.086 34.938 26.484 1 92 292 ASN A N 1
ATOM 2329 C CA . ASN A 1 292 ? -6.285 34.125 27.672 1 92 292 ASN A CA 1
ATOM 2330 C C . ASN A 1 292 ? -6.871 32.75 27.344 1 92 292 ASN A C 1
ATOM 2332 O O . ASN A 1 292 ? -7.281 32 28.234 1 92 292 ASN A O 1
ATOM 2336 N N . TYR A 1 293 ? -7.027 32.469 26.094 1 96.62 293 TYR A N 1
ATOM 2337 C CA . TYR A 1 293 ? -7.465 31.141 25.672 1 96.62 293 TYR A CA 1
ATOM 2338 C C . TYR A 1 293 ? -6.289 30.297 25.203 1 96.62 293 TYR A C 1
ATOM 2340 O O . TYR A 1 293 ? -5.203 30.828 24.938 1 96.62 293 TYR A O 1
ATOM 2348 N N . TYR A 1 294 ? -6.527 29.016 25.188 1 97.81 294 TYR A N 1
ATOM 2349 C CA . TYR A 1 294 ? -5.566 28.031 24.688 1 97.81 294 TYR A CA 1
ATOM 2350 C C . TYR A 1 294 ? -6.152 27.25 23.531 1 97.81 294 TYR A C 1
ATOM 2352 O O . TYR A 1 294 ? -7.371 27.141 23.391 1 97.81 294 TYR A O 1
ATOM 2360 N N . ASN A 1 295 ? -5.277 26.75 22.688 1 97.62 295 ASN A N 1
ATOM 2361 C CA . ASN A 1 295 ? -5.637 25.828 21.625 1 97.62 295 ASN A CA 1
ATOM 2362 C C . ASN A 1 295 ? -4.941 24.469 21.797 1 97.62 295 ASN A C 1
ATOM 2364 O O . ASN A 1 295 ? -3.912 24.219 21.172 1 97.62 295 ASN A O 1
ATOM 2368 N N . PRO A 1 296 ? -5.539 23.609 22.609 1 96.69 296 PRO A N 1
ATOM 2369 C CA . PRO A 1 296 ? -5.047 22.234 22.547 1 96.69 296 PRO A CA 1
ATOM 2370 C C . PRO A 1 296 ? -5.18 21.625 21.156 1 96.69 296 PRO A C 1
ATOM 2372 O O . PRO A 1 296 ? -6.215 21.781 20.5 1 96.69 296 PRO A O 1
ATOM 2375 N N . GLU A 1 297 ? -4.086 20.938 20.766 1 95.19 297 GLU A N 1
ATOM 2376 C CA . GLU A 1 297 ? -4.035 20.531 19.359 1 95.19 297 GLU A CA 1
ATOM 2377 C C . GLU A 1 297 ? -3.539 19.094 19.234 1 95.19 297 GLU A C 1
ATOM 2379 O O . GLU A 1 297 ? -2.684 18.656 20 1 95.19 297 GLU A O 1
ATOM 2384 N N . ILE A 1 298 ? -4.188 18.375 18.344 1 92.62 298 ILE A N 1
ATOM 2385 C CA . ILE A 1 298 ? -3.703 17.094 17.844 1 92.62 298 ILE A CA 1
ATOM 2386 C C . ILE A 1 298 ? -3.201 17.25 16.406 1 92.62 298 ILE A C 1
ATOM 2388 O O . ILE A 1 298 ? -3.891 17.812 15.57 1 92.62 298 ILE A O 1
ATOM 2392 N N . GLU A 1 299 ? -2.023 16.703 16.234 1 89.94 299 GLU A N 1
ATOM 2393 C CA . GLU A 1 299 ? -1.432 16.859 14.906 1 89.94 299 GLU A CA 1
ATOM 2394 C C . GLU A 1 299 ? -1.118 15.492 14.289 1 89.94 299 GLU A C 1
ATOM 2396 O O . GLU A 1 299 ? -0.588 14.609 14.961 1 89.94 299 GLU A O 1
ATOM 2401 N N . ILE A 1 300 ? -1.563 15.297 13.117 1 88.56 300 ILE A N 1
ATOM 2402 C CA . ILE A 1 300 ? -1.128 14.172 12.297 1 88.56 300 ILE A CA 1
ATOM 2403 C C . ILE A 1 300 ? -0.079 14.648 11.289 1 88.56 300 ILE A C 1
ATOM 2405 O O . ILE A 1 300 ? -0.418 15.219 10.25 1 88.56 300 ILE A O 1
ATOM 2409 N N . PHE A 1 301 ? 1.1 14.164 11.688 1 78.81 301 PHE A N 1
ATOM 2410 C CA . PHE A 1 301 ? 2.213 14.594 10.844 1 78.81 301 PHE A CA 1
ATOM 2411 C C . PHE A 1 301 ? 2.049 14.07 9.422 1 78.81 301 PHE A C 1
ATOM 2413 O O . PHE A 1 301 ? 1.695 12.906 9.219 1 78.81 301 PHE A O 1
ATOM 2420 N N . ARG A 1 302 ? 2.047 14.68 8.461 1 79 302 ARG A N 1
ATOM 2421 C CA . ARG A 1 302 ? 1.869 14.344 7.051 1 79 302 ARG A CA 1
ATOM 2422 C C . ARG A 1 302 ? 0.449 13.859 6.781 1 79 302 ARG A C 1
ATOM 2424 O O . ARG A 1 302 ? 0.251 12.781 6.223 1 79 302 ARG A O 1
ATOM 2431 N N . GLY A 1 303 ? -0.414 14.562 7.195 1 88.12 303 GLY A N 1
ATOM 2432 C CA . GLY A 1 303 ? -1.816 14.273 6.949 1 88.12 303 GLY A CA 1
ATOM 2433 C C . GLY A 1 303 ? -2.166 14.242 5.473 1 88.12 303 GLY A C 1
ATOM 2434 O O . GLY A 1 303 ? -1.93 13.234 4.797 1 88.12 303 GLY A O 1
ATOM 2435 N N . TYR A 1 304 ? -2.488 15.367 4.934 1 87.25 304 TYR A N 1
ATOM 2436 C CA . TYR A 1 304 ? -2.906 15.406 3.537 1 87.25 304 TYR A CA 1
ATOM 2437 C C . TYR A 1 304 ? -1.701 15.5 2.609 1 87.25 304 TYR A C 1
ATOM 2439 O O . TYR A 1 304 ? -1.847 15.453 1.385 1 87.25 304 TYR A O 1
ATOM 2447 N N . TRP A 1 305 ? -0.565 15.586 3.225 1 80.94 305 TRP A N 1
ATOM 2448 C CA . TRP A 1 305 ? 0.634 15.305 2.443 1 80.94 305 TRP A CA 1
ATOM 2449 C C . TRP A 1 305 ? 0.502 13.969 1.712 1 80.94 305 TRP A C 1
ATOM 2451 O O . TRP A 1 305 ? 1.007 13.812 0.597 1 80.94 305 TRP A O 1
ATOM 2461 N N . MET A 1 306 ? -0.124 13.055 2.305 1 88.56 306 MET A N 1
ATOM 2462 C CA . MET A 1 306 ? -0.297 11.719 1.745 1 88.56 306 MET A CA 1
ATOM 2463 C C . MET A 1 306 ? -1.078 11.773 0.437 1 88.56 306 MET A C 1
ATOM 2465 O O . MET A 1 306 ? -0.876 10.938 -0.447 1 88.56 306 MET A O 1
ATOM 2469 N N . ILE A 1 307 ? -1.974 12.766 0.362 1 87.88 307 ILE A N 1
ATOM 2470 C CA . ILE A 1 307 ? -2.715 12.93 -0.883 1 87.88 307 ILE A CA 1
ATOM 2471 C C . ILE A 1 307 ? -1.769 13.391 -1.99 1 87.88 307 ILE A C 1
ATOM 2473 O O . ILE A 1 307 ? -1.85 12.906 -3.123 1 87.88 307 ILE A O 1
ATOM 2477 N N . SER A 1 308 ? -0.926 14.305 -1.62 1 83.56 308 SER A N 1
ATOM 2478 C CA . SER A 1 308 ? 0.083 14.742 -2.578 1 83.56 308 SER A CA 1
ATOM 2479 C C . SER A 1 308 ? 1.011 13.602 -2.969 1 83.56 308 SER A C 1
ATOM 2481 O O . SER A 1 308 ? 1.373 13.461 -4.141 1 83.56 308 SER A O 1
ATOM 2483 N N . TRP A 1 309 ? 1.425 12.859 -2.008 1 84.44 309 TRP A N 1
ATOM 2484 C CA . TRP A 1 309 ? 2.246 11.672 -2.225 1 84.44 309 TRP A CA 1
ATOM 2485 C C . TRP A 1 309 ? 1.55 10.695 -3.164 1 84.44 309 TRP A C 1
ATOM 2487 O O . TRP A 1 309 ? 2.162 10.188 -4.105 1 84.44 309 TRP A O 1
ATOM 2497 N N . PHE A 1 310 ? 0.32 10.453 -2.953 1 90.62 310 PHE A N 1
ATOM 2498 C CA . PHE A 1 310 ? -0.465 9.539 -3.779 1 90.62 310 PHE A CA 1
ATOM 2499 C C . PHE A 1 310 ? -0.544 10.047 -5.215 1 90.62 310 PHE A C 1
ATOM 2501 O O . PHE A 1 310 ? -0.395 9.266 -6.16 1 90.62 310 PHE A O 1
ATOM 2508 N N . LYS A 1 311 ? -0.831 11.312 -5.324 1 88.19 311 LYS A N 1
ATOM 2509 C CA . LYS A 1 311 ? -0.926 11.914 -6.652 1 88.19 311 LYS A CA 1
ATOM 2510 C C . LYS A 1 311 ? 0.382 11.758 -7.422 1 88.19 311 LYS A C 1
ATOM 2512 O O . LYS A 1 311 ? 0.378 11.367 -8.594 1 88.19 311 LYS A O 1
ATOM 2517 N N . LYS A 1 312 ? 1.392 11.992 -6.75 1 83.81 312 LYS A N 1
ATOM 2518 C CA . LYS A 1 312 ? 2.709 11.945 -7.379 1 83.81 312 LYS A CA 1
ATOM 2519 C C . LYS A 1 312 ? 3.086 10.516 -7.754 1 83.81 312 LYS A C 1
ATOM 2521 O O . LYS A 1 312 ? 3.602 10.266 -8.844 1 83.81 312 LYS A O 1
ATOM 2526 N N . GLU A 1 313 ? 2.809 9.602 -6.863 1 84.88 313 GLU A N 1
ATOM 2527 C CA . GLU A 1 313 ? 3.336 8.25 -7.016 1 84.88 313 GLU A CA 1
ATOM 2528 C C . GLU A 1 313 ? 2.359 7.355 -7.777 1 84.88 313 GLU A C 1
ATOM 2530 O O . GLU A 1 313 ? 2.773 6.438 -8.484 1 84.88 313 GLU A O 1
ATOM 2535 N N . PHE A 1 314 ? 1.025 7.629 -7.75 1 87.38 314 PHE A N 1
ATOM 2536 C CA . PHE A 1 314 ? 0.104 6.57 -8.148 1 87.38 314 PHE A CA 1
ATOM 2537 C C . PHE A 1 314 ? -0.987 7.121 -9.062 1 87.38 314 PHE A C 1
ATOM 2539 O O . PHE A 1 314 ? -1.784 6.359 -9.617 1 87.38 314 PHE A O 1
ATOM 2546 N N . ALA A 1 315 ? -1.067 8.406 -9.297 1 86.81 315 ALA A N 1
ATOM 2547 C CA . ALA A 1 315 ? -2.232 8.961 -9.984 1 86.81 315 ALA A CA 1
ATOM 2548 C C . ALA A 1 315 ? -1.827 9.641 -11.289 1 86.81 315 ALA A C 1
ATOM 2550 O O . ALA A 1 315 ? -2.369 10.695 -11.641 1 86.81 315 ALA A O 1
ATOM 2551 N N . GLU A 1 316 ? -0.926 9.094 -11.93 1 84.69 316 GLU A N 1
ATOM 2552 C CA . GLU A 1 316 ? -0.475 9.688 -13.188 1 84.69 316 GLU A CA 1
ATOM 2553 C C . GLU A 1 316 ? -1.618 9.789 -14.188 1 84.69 316 GLU A C 1
ATOM 2555 O O . GLU A 1 316 ? -1.693 10.75 -14.961 1 84.69 316 GLU A O 1
ATOM 2560 N N . LYS A 1 317 ? -2.453 8.805 -14.273 1 82.94 317 LYS A N 1
ATOM 2561 C CA . LYS A 1 317 ? -3.594 8.805 -15.188 1 82.94 317 LYS A CA 1
ATOM 2562 C C . LYS A 1 317 ? -4.523 9.977 -14.906 1 82.94 317 LYS A C 1
ATOM 2564 O O . LYS A 1 317 ? -4.953 10.672 -15.836 1 82.94 317 LYS A O 1
ATOM 2569 N N . GLU A 1 318 ? -4.812 10.195 -13.703 1 85.56 318 GLU A N 1
ATOM 2570 C CA . GLU A 1 318 ? -5.691 11.289 -13.297 1 85.56 318 GLU A CA 1
ATOM 2571 C C . GLU A 1 318 ? -5.047 12.648 -13.555 1 85.56 318 GLU A C 1
ATOM 2573 O O . GLU A 1 318 ? -5.727 13.594 -13.953 1 85.56 318 GLU A O 1
ATOM 2578 N N . LEU A 1 319 ? -3.756 12.742 -13.305 1 85.19 319 LEU A N 1
ATOM 2579 C CA . LEU A 1 319 ? -3.041 13.992 -13.531 1 85.19 319 LEU A CA 1
ATOM 2580 C C . LEU A 1 319 ? -3.064 14.375 -15.008 1 85.19 319 LEU A C 1
ATOM 2582 O O . LEU A 1 319 ? -3.314 15.531 -15.344 1 85.19 319 LEU A O 1
ATOM 2586 N N . LYS A 1 320 ? -2.887 13.359 -15.859 1 84.62 320 LYS A N 1
ATOM 2587 C CA . LYS A 1 320 ? -2.9 13.602 -17.297 1 84.62 320 LYS A CA 1
ATOM 2588 C C . LYS A 1 320 ? -4.297 13.984 -17.781 1 84.62 320 LYS A C 1
ATOM 2590 O O . LYS A 1 320 ? -4.461 14.945 -18.531 1 84.62 320 LYS A O 1
ATOM 2595 N N . LEU A 1 321 ? -5.211 13.25 -17.312 1 86.38 321 LEU A N 1
ATOM 2596 C CA . LEU A 1 321 ? -6.586 13.516 -17.719 1 86.38 321 LEU A CA 1
ATOM 2597 C C . LEU A 1 321 ? -7.047 14.883 -17.219 1 86.38 321 LEU A C 1
ATOM 2599 O O . LEU A 1 321 ? -7.766 15.594 -17.922 1 86.38 321 LEU A O 1
ATOM 2603 N N . ALA A 1 322 ? -6.75 15.219 -15.992 1 87.62 322 ALA A N 1
ATOM 2604 C CA . ALA A 1 322 ? -7.105 16.516 -15.422 1 87.62 322 ALA A CA 1
ATOM 2605 C C . ALA A 1 322 ? -6.527 17.656 -16.25 1 87.62 322 ALA A C 1
ATOM 2607 O O . ALA A 1 322 ? -7.188 18.688 -16.453 1 87.62 322 ALA A O 1
ATOM 2608 N N . LYS A 1 323 ? -5.328 17.516 -16.703 1 87.94 323 LYS A N 1
ATOM 2609 C CA . LYS A 1 323 ? -4.691 18.516 -17.562 1 87.94 323 LYS A CA 1
ATOM 2610 C C . LYS A 1 323 ? -5.434 18.656 -18.891 1 87.94 323 LYS A C 1
ATOM 2612 O O . LYS A 1 323 ? -5.648 19.766 -19.359 1 87.94 323 LYS A O 1
ATOM 2617 N N . GLU A 1 324 ? -5.797 17.5 -19.406 1 88.75 324 GLU A N 1
ATOM 2618 C CA . GLU A 1 324 ? -6.531 17.5 -20.672 1 88.75 324 GLU A CA 1
ATOM 2619 C C . GLU A 1 324 ? -7.887 18.172 -20.531 1 88.75 324 GLU A C 1
ATOM 2621 O O . GLU A 1 324 ? -8.336 18.875 -21.438 1 88.75 324 GLU A O 1
ATOM 2626 N N . LEU A 1 325 ? -8.547 18.031 -19.438 1 89.75 325 LEU A N 1
ATOM 2627 C CA . LEU A 1 325 ? -9.891 18.547 -19.219 1 89.75 325 LEU A CA 1
ATOM 2628 C C . LEU A 1 325 ? -9.836 19.922 -18.547 1 89.75 325 LEU A C 1
ATOM 2630 O O . LEU A 1 325 ? -10.867 20.547 -18.312 1 89.75 325 LEU A O 1
ATOM 2634 N N . ASN A 1 326 ? -8.656 20.312 -18.156 1 89.75 326 ASN A N 1
ATOM 2635 C CA . ASN A 1 326 ? -8.422 21.594 -17.5 1 89.75 326 ASN A CA 1
ATOM 2636 C C . ASN A 1 326 ? -9.164 21.672 -16.172 1 89.75 326 ASN A C 1
ATOM 2638 O O . ASN A 1 326 ? -9.898 22.641 -15.922 1 89.75 326 ASN A O 1
ATOM 2642 N N . ILE A 1 327 ? -9.016 20.609 -15.414 1 86.25 327 ILE A N 1
ATOM 2643 C CA . ILE A 1 327 ? -9.578 20.547 -14.062 1 86.25 327 ILE A CA 1
ATOM 2644 C C . ILE A 1 327 ? -8.508 20.094 -13.078 1 86.25 327 ILE A C 1
ATOM 2646 O O . ILE A 1 327 ? -7.414 19.688 -13.477 1 86.25 327 ILE A O 1
ATOM 2650 N N . SER A 1 328 ? -8.891 20.266 -11.797 1 83.62 328 SER A N 1
ATOM 2651 C CA . SER A 1 328 ? -7.934 19.828 -10.789 1 83.62 328 SER A CA 1
ATOM 2652 C C . SER A 1 328 ? -7.914 18.312 -10.672 1 83.62 328 SER A C 1
ATOM 2654 O O . SER A 1 328 ? -8.961 17.656 -10.781 1 83.62 328 SER A O 1
ATOM 2656 N N . PRO A 1 329 ? -6.707 17.719 -10.492 1 85.69 329 PRO A N 1
ATOM 2657 C CA . PRO A 1 329 ? -6.629 16.266 -10.305 1 85.69 329 PRO A CA 1
ATOM 2658 C C . PRO A 1 329 ? -7.496 15.781 -9.148 1 85.69 329 PRO A C 1
ATOM 2660 O O . PRO A 1 329 ? -8.039 14.672 -9.211 1 85.69 329 PRO A O 1
ATOM 2663 N N . GLU A 1 330 ? -7.637 16.609 -8.172 1 84.12 330 GLU A N 1
ATOM 2664 C CA . GLU A 1 330 ? -8.422 16.25 -6.996 1 84.12 330 GLU A CA 1
ATOM 2665 C C . GLU A 1 330 ? -9.875 15.984 -7.359 1 84.12 330 GLU A C 1
ATOM 2667 O O . GLU A 1 330 ? -10.531 15.133 -6.75 1 84.12 330 GLU A O 1
ATOM 2672 N N . LYS A 1 331 ? -10.391 16.672 -8.32 1 84.69 331 LYS A N 1
ATOM 2673 C CA . LYS A 1 331 ? -11.766 16.453 -8.758 1 84.69 331 LYS A CA 1
ATOM 2674 C C . LYS A 1 331 ? -11.961 15.047 -9.312 1 84.69 331 LYS A C 1
ATOM 2676 O O . LYS A 1 331 ? -12.969 14.398 -9.031 1 84.69 331 LYS A O 1
ATOM 2681 N N . LEU A 1 332 ? -11.016 14.625 -10.109 1 86.06 332 LEU A N 1
ATOM 2682 C CA . LEU A 1 332 ? -11.078 13.273 -10.664 1 86.06 332 LEU A CA 1
ATOM 2683 C C . LEU A 1 332 ? -10.914 12.227 -9.57 1 86.06 332 LEU A C 1
ATOM 2685 O O . LEU A 1 332 ? -11.586 11.195 -9.586 1 86.06 332 LEU A O 1
ATOM 2689 N N . LEU A 1 333 ? -10.016 12.492 -8.695 1 87.44 333 LEU A N 1
ATOM 2690 C CA . LEU A 1 333 ? -9.766 11.562 -7.602 1 87.44 333 LEU A CA 1
ATOM 2691 C C . LEU A 1 333 ? -10.984 11.461 -6.688 1 87.44 333 LEU A C 1
ATOM 2693 O O . LEU A 1 333 ? -11.25 10.398 -6.113 1 87.44 333 LEU A O 1
ATOM 2697 N N . ASN A 1 334 ? -11.727 12.492 -6.559 1 87.56 334 ASN A N 1
ATOM 2698 C CA . ASN A 1 334 ? -12.938 12.484 -5.75 1 87.56 334 ASN A CA 1
ATOM 2699 C C . ASN A 1 334 ? -13.977 11.508 -6.301 1 87.56 334 ASN A C 1
ATOM 2701 O O . ASN A 1 334 ? -14.766 10.938 -5.539 1 87.56 334 ASN A O 1
ATOM 2705 N N . GLU A 1 335 ? -13.977 11.391 -7.559 1 85.62 335 GLU A N 1
ATOM 2706 C CA . GLU A 1 335 ? -14.883 10.422 -8.156 1 85.62 335 GLU A CA 1
ATOM 2707 C C . GLU A 1 335 ? -14.57 9.008 -7.695 1 85.62 335 GLU A C 1
ATOM 2709 O O . GLU A 1 335 ? -15.469 8.18 -7.539 1 85.62 335 GLU A O 1
ATOM 2714 N N . HIS A 1 336 ? -13.289 8.797 -7.449 1 85.25 336 HIS A N 1
ATOM 2715 C CA . HIS A 1 336 ? -12.852 7.492 -6.953 1 85.25 336 HIS A CA 1
ATOM 2716 C C . HIS A 1 336 ? -13.406 7.227 -5.555 1 85.25 336 HIS A C 1
ATOM 2718 O O . HIS A 1 336 ? -13.703 6.082 -5.211 1 85.25 336 HIS A O 1
ATOM 2724 N N . LEU A 1 337 ? -13.625 8.25 -4.781 1 90.5 337 LEU A N 1
ATOM 2725 C CA . LEU A 1 337 ? -14.094 8.117 -3.408 1 90.5 337 LEU A CA 1
ATOM 2726 C C . LEU A 1 337 ? -15.523 7.586 -3.371 1 90.5 337 LEU A C 1
ATOM 2728 O O . LEU A 1 337 ? -15.875 6.797 -2.492 1 90.5 337 LEU A O 1
ATOM 2732 N N . ASN A 1 338 ? -16.25 7.969 -4.363 1 87.69 338 ASN A N 1
ATOM 2733 C CA . ASN A 1 338 ? -17.672 7.602 -4.395 1 87.69 338 ASN A CA 1
ATOM 2734 C C . ASN A 1 338 ? -17.859 6.168 -4.883 1 87.69 338 ASN A C 1
ATOM 2736 O O . ASN A 1 338 ? -18.906 5.559 -4.621 1 87.69 338 ASN A O 1
ATOM 2740 N N . LYS A 1 339 ? -16.891 5.625 -5.539 1 88.56 339 LYS A N 1
ATOM 2741 C CA . LYS A 1 339 ? -17 4.289 -6.117 1 88.56 339 LYS A CA 1
ATOM 2742 C C . LYS A 1 339 ? -16.641 3.215 -5.09 1 88.56 339 LYS A C 1
ATOM 2744 O O . LYS A 1 339 ? -16.969 2.041 -5.273 1 88.56 339 LYS A O 1
ATOM 2749 N N . VAL A 1 340 ? -16 3.582 -4.035 1 93 340 VAL A N 1
ATOM 2750 C CA . VAL A 1 340 ? -15.531 2.648 -3.021 1 93 340 VAL A CA 1
ATOM 2751 C C . VAL A 1 340 ? -16.422 2.738 -1.781 1 93 340 VAL A C 1
ATOM 2753 O O . VAL A 1 340 ? -16.688 3.832 -1.278 1 93 340 VAL A O 1
ATOM 2756 N N . PRO A 1 341 ? -16.938 1.666 -1.238 1 94.19 341 PRO A N 1
ATOM 2757 C CA . PRO A 1 341 ? -17.812 1.706 -0.062 1 94.19 341 PRO A CA 1
ATOM 2758 C C . PRO A 1 341 ? -17.078 2.139 1.204 1 94.19 341 PRO A C 1
ATOM 2760 O O . PRO A 1 341 ? -15.844 2.137 1.237 1 94.19 341 PRO A O 1
ATOM 2763 N N . PRO A 1 342 ? -17.859 2.537 2.279 1 96.06 342 PRO A N 1
ATOM 2764 C CA . PRO A 1 342 ? -17.234 2.867 3.562 1 96.06 342 PRO A CA 1
ATOM 2765 C C . PRO A 1 342 ? -16.391 1.728 4.109 1 96.06 342 PRO A C 1
ATOM 2767 O O . PRO A 1 342 ? -16.797 0.565 4.07 1 96.06 342 PRO A O 1
ATOM 2770 N N . GLY A 1 343 ? -15.234 2.068 4.484 1 96.25 343 GLY A N 1
ATOM 2771 C CA . GLY A 1 343 ? -14.32 1.069 5.016 1 96.25 343 GLY A CA 1
ATOM 2772 C C . GLY A 1 343 ? -13.422 0.458 3.953 1 96.25 343 GLY A C 1
ATOM 2773 O O . GLY A 1 343 ? -12.609 -0.422 4.25 1 96.25 343 GLY A O 1
ATOM 2774 N N . SER A 1 344 ? -13.609 0.872 2.705 1 95.62 344 SER A N 1
ATOM 2775 C CA . SER A 1 344 ? -12.734 0.518 1.589 1 95.62 344 SER A CA 1
ATOM 2776 C C . SER A 1 344 ? -12.578 -0.994 1.468 1 95.62 344 SER A C 1
ATOM 2778 O O . SER A 1 344 ? -11.469 -1.497 1.302 1 95.62 344 SER A O 1
ATOM 2780 N N . HIS A 1 345 ? -13.672 -1.685 1.716 1 91.81 345 HIS A N 1
ATOM 2781 C CA . HIS A 1 345 ? -13.695 -3.141 1.654 1 91.81 345 HIS A CA 1
ATOM 2782 C C . HIS A 1 345 ? -12.641 -3.75 2.57 1 91.81 345 HIS A C 1
ATOM 2784 O O . HIS A 1 345 ? -11.977 -4.719 2.199 1 91.81 345 HIS A O 1
ATOM 2790 N N . GLY A 1 346 ? -12.367 -3.084 3.674 1 93.31 346 GLY A N 1
ATOM 2791 C CA . GLY A 1 346 ? -11.516 -3.664 4.703 1 93.31 346 GLY A CA 1
ATOM 2792 C C . GLY A 1 346 ? -10.086 -3.166 4.645 1 93.31 346 GLY A C 1
ATOM 2793 O O . GLY A 1 346 ? -9.266 -3.518 5.492 1 93.31 346 GLY A O 1
ATOM 2794 N N . LEU A 1 347 ? -9.758 -2.344 3.656 1 95.38 347 LEU A N 1
ATOM 2795 C CA . LEU A 1 347 ? -8.422 -1.76 3.584 1 95.38 347 LEU A CA 1
ATOM 2796 C C . LEU A 1 347 ? -8.266 -0.627 4.594 1 95.38 347 LEU A C 1
ATOM 2798 O O . LEU A 1 347 ? -8.984 0.373 4.523 1 95.38 347 LEU A O 1
ATOM 2802 N N . ILE A 1 348 ? -7.348 -0.793 5.547 1 97.31 348 ILE A N 1
ATOM 2803 C CA . ILE A 1 348 ? -7.191 0.175 6.629 1 97.31 348 ILE A CA 1
ATOM 2804 C C . ILE A 1 348 ? -5.773 0.743 6.609 1 97.31 348 ILE A C 1
ATOM 2806 O O . ILE A 1 348 ? -4.797 -0.009 6.594 1 97.31 348 ILE A O 1
ATOM 2810 N N . LEU A 1 349 ? -5.699 2.033 6.621 1 96.5 349 LEU A N 1
ATOM 2811 C CA . LEU A 1 349 ? -4.402 2.705 6.613 1 96.5 349 LEU A CA 1
ATOM 2812 C C . LEU A 1 349 ? -4.141 3.402 7.945 1 96.5 349 LEU A C 1
ATOM 2814 O O . LEU A 1 349 ? -5.023 4.082 8.477 1 96.5 349 LEU A O 1
ATOM 2818 N N . GLN A 1 350 ? -3.027 3.172 8.5 1 93.56 350 GLN A N 1
ATOM 2819 C CA . GLN A 1 350 ? -2.518 3.926 9.641 1 93.56 350 GLN A CA 1
ATOM 2820 C C . GLN A 1 350 ? -1.508 4.98 9.195 1 93.56 350 GLN A C 1
ATOM 2822 O O . GLN A 1 350 ? -0.431 4.645 8.695 1 93.56 350 GLN A O 1
ATOM 2827 N N . PRO A 1 351 ? -1.795 6.223 9.383 1 89.5 351 PRO A N 1
ATOM 2828 C CA . PRO A 1 351 ? -1.031 7.297 8.75 1 89.5 351 PRO A CA 1
ATOM 2829 C C . PRO A 1 351 ? 0.131 7.785 9.609 1 89.5 351 PRO A C 1
ATOM 2831 O O . PRO A 1 351 ? 0.397 8.984 9.672 1 89.5 351 PRO A O 1
ATOM 2834 N N . TYR A 1 352 ? 0.918 7 10.344 1 74.69 352 TYR A N 1
ATOM 2835 C CA . TYR A 1 352 ? 2.043 7.418 11.172 1 74.69 352 TYR A CA 1
ATOM 2836 C C . TYR A 1 352 ? 3.328 7.484 10.352 1 74.69 352 TYR A C 1
ATOM 2838 O O . TYR A 1 352 ? 4.336 6.879 10.719 1 74.69 352 TYR A O 1
ATOM 2846 N N . TRP A 1 353 ? 3.264 8.227 9.359 1 58.03 353 TRP A N 1
ATOM 2847 C CA . TRP A 1 353 ? 4.395 8.227 8.438 1 58.03 353 TRP A CA 1
ATOM 2848 C C . TRP A 1 353 ? 5.484 9.18 8.906 1 58.03 353 TRP A C 1
ATOM 2850 O O . TRP A 1 353 ? 6.18 9.781 8.086 1 58.03 353 TRP A O 1
ATOM 2860 N N . GLY A 1 354 ? 5.516 9.453 10.234 1 58.31 354 GLY A N 1
ATOM 2861 C CA . GLY A 1 354 ? 6.562 10.211 10.898 1 58.31 354 GLY A CA 1
ATOM 2862 C C . GLY A 1 354 ? 6.508 10.117 12.414 1 58.31 354 GLY A C 1
ATOM 2863 O O . GLY A 1 354 ? 5.453 9.82 12.977 1 58.31 354 GLY A O 1
ATOM 2864 N N . PRO A 1 355 ? 7.691 10.133 12.945 1 52.72 355 PRO A N 1
ATOM 2865 C CA . PRO A 1 355 ? 7.785 9.961 14.391 1 52.72 355 PRO A CA 1
ATOM 2866 C C . PRO A 1 355 ? 7.012 11.023 15.164 1 52.72 355 PRO A C 1
ATOM 2868 O O . PRO A 1 355 ? 6.902 12.164 14.711 1 52.72 355 PRO A O 1
ATOM 2871 N N . HIS A 1 356 ? 6.148 10.531 15.938 1 58.22 356 HIS A N 1
ATOM 2872 C CA . HIS A 1 356 ? 5.516 11.391 16.922 1 58.22 356 HIS A CA 1
ATOM 2873 C C . HIS A 1 356 ? 6.211 11.289 18.281 1 58.22 356 HIS A C 1
ATOM 2875 O O . HIS A 1 356 ? 6.895 10.297 18.562 1 58.22 356 HIS A O 1
ATOM 2881 N N . VAL A 1 357 ? 6.133 12.352 18.953 1 48.91 357 VAL A N 1
ATOM 2882 C CA . VAL A 1 357 ? 6.77 12.414 20.266 1 48.91 357 VAL A CA 1
ATOM 2883 C C . VAL A 1 357 ? 6.449 11.148 21.062 1 48.91 357 VAL A C 1
ATOM 2885 O O . VAL A 1 357 ? 7.324 10.578 21.719 1 48.91 357 VAL A O 1
ATOM 2888 N N . LYS A 1 358 ? 5.27 10.68 20.938 1 56.06 358 LYS A N 1
ATOM 2889 C CA . LYS A 1 358 ? 4.867 9.508 21.703 1 56.06 358 LYS A CA 1
ATOM 2890 C C . LYS A 1 358 ? 5.18 8.219 20.953 1 56.06 358 LYS A C 1
ATOM 2892 O O . LYS A 1 358 ? 5.289 7.152 21.547 1 56.06 358 LYS A O 1
ATOM 2897 N N . THR A 1 359 ? 5.367 8.375 19.719 1 63.94 359 THR A N 1
ATOM 2898 C CA . THR A 1 359 ? 5.625 7.188 18.906 1 63.94 359 THR A CA 1
ATOM 2899 C C . THR A 1 359 ? 6.789 7.426 17.953 1 63.94 359 THR A C 1
ATOM 2901 O O . THR A 1 359 ? 6.605 7.43 16.734 1 63.94 359 THR A O 1
ATOM 2904 N N . PRO A 1 360 ? 7.918 7.539 18.547 1 60.88 360 PRO A N 1
ATOM 2905 C CA . PRO A 1 360 ? 9.062 7.957 17.734 1 60.88 360 PRO A CA 1
ATOM 2906 C C . PRO A 1 360 ? 9.398 6.953 16.625 1 60.88 360 PRO A C 1
ATOM 2908 O O . PRO A 1 360 ? 10.008 7.32 15.617 1 60.88 360 PRO A O 1
ATOM 2911 N N . ASP A 1 361 ? 8.938 5.754 16.844 1 64.56 361 ASP A N 1
ATOM 2912 C CA . ASP A 1 361 ? 9.289 4.73 15.859 1 64.56 361 ASP A CA 1
ATOM 2913 C C . ASP A 1 361 ? 8.109 4.402 14.953 1 64.56 361 ASP A C 1
ATOM 2915 O O . ASP A 1 361 ? 8.172 3.461 14.164 1 64.56 361 ASP A O 1
ATOM 2919 N N . ALA A 1 362 ? 7.117 5.258 15.148 1 74.75 362 ALA A N 1
ATOM 2920 C CA . ALA A 1 362 ? 5.898 4.875 14.438 1 74.75 362 ALA A CA 1
ATOM 2921 C C . ALA A 1 362 ? 6.07 5.027 12.93 1 74.75 362 ALA A C 1
ATOM 2923 O O . ALA A 1 362 ? 6.703 5.977 12.461 1 74.75 362 ALA A O 1
ATOM 2924 N N . LYS A 1 363 ? 5.68 4.039 12.195 1 85.44 363 LYS A N 1
ATOM 2925 C CA . LYS A 1 363 ? 5.645 3.996 10.734 1 85.44 363 LYS A CA 1
ATOM 2926 C C . LYS A 1 363 ? 4.227 3.742 10.227 1 85.44 363 LYS A C 1
ATOM 2928 O O . LYS A 1 363 ? 3.338 3.391 11 1 85.44 363 LYS A O 1
ATOM 2933 N N . GLY A 1 364 ? 4.062 4.02 9.008 1 89.75 364 GLY A N 1
ATOM 2934 C CA . GLY A 1 364 ? 2.756 3.799 8.406 1 89.75 364 GLY A CA 1
ATOM 2935 C C . GLY A 1 364 ? 2.504 2.346 8.047 1 89.75 364 GLY A C 1
ATOM 2936 O O . GLY A 1 364 ? 3.443 1.56 7.922 1 89.75 364 GLY A O 1
ATOM 2937 N N . ALA A 1 365 ? 1.253 2.01 7.93 1 95 365 ALA A N 1
ATOM 2938 C CA . ALA A 1 365 ? 0.861 0.657 7.543 1 95 365 ALA A CA 1
ATOM 2939 C C . ALA A 1 365 ? -0.444 0.668 6.754 1 95 365 ALA A C 1
ATOM 2941 O O . ALA A 1 365 ? -1.3 1.529 6.969 1 95 365 ALA A O 1
ATOM 2942 N N . VAL A 1 366 ? -0.567 -0.213 5.863 1 96 366 VAL A N 1
ATOM 2943 C CA . VAL A 1 366 ? -1.817 -0.542 5.188 1 96 366 VAL A CA 1
ATOM 2944 C C . VAL A 1 366 ? -2.094 -2.039 5.309 1 96 366 VAL A C 1
ATOM 2946 O O . VAL A 1 366 ? -1.278 -2.863 4.891 1 96 366 VAL A O 1
ATOM 2949 N N . ILE A 1 367 ? -3.199 -2.424 5.918 1 95.25 367 ILE A N 1
ATOM 2950 C CA . ILE A 1 367 ? -3.52 -3.836 6.109 1 95.25 367 ILE A CA 1
ATOM 2951 C C . ILE A 1 367 ? -4.883 -4.145 5.492 1 95.25 367 ILE A C 1
ATOM 2953 O O . ILE A 1 367 ? -5.695 -3.24 5.281 1 95.25 367 ILE A O 1
ATOM 2957 N N . GLY A 1 368 ? -5.039 -5.387 5.102 1 92.88 368 GLY A N 1
ATOM 2958 C CA . GLY A 1 368 ? -6.352 -5.82 4.645 1 92.88 368 GLY A CA 1
ATOM 2959 C C . GLY A 1 368 ? -6.438 -5.965 3.137 1 92.88 368 GLY A C 1
ATOM 2960 O O . GLY A 1 368 ? -7.531 -6.066 2.578 1 92.88 368 GLY A O 1
ATOM 2961 N N . PHE A 1 369 ? -5.332 -5.949 2.471 1 89.62 369 PHE A N 1
ATOM 2962 C CA . PHE A 1 369 ? -5.316 -6.047 1.016 1 89.62 369 PHE A CA 1
ATOM 2963 C C . PHE A 1 369 ? -5.984 -7.336 0.552 1 89.62 369 PHE A C 1
ATOM 2965 O O . PHE A 1 369 ? -5.773 -8.398 1.142 1 89.62 369 PHE A O 1
ATOM 2972 N N . GLY A 1 370 ? -6.758 -7.266 -0.403 1 82.31 370 GLY A N 1
ATOM 2973 C CA . GLY A 1 370 ? -7.316 -8.367 -1.176 1 82.31 370 GLY A CA 1
ATOM 2974 C C . GLY A 1 370 ? -7.289 -8.117 -2.672 1 82.31 370 GLY A C 1
ATOM 2975 O O . GLY A 1 370 ? -6.711 -7.129 -3.133 1 82.31 370 GLY A O 1
ATOM 2976 N N . ASP A 1 371 ? -7.887 -8.867 -3.436 1 75.56 371 ASP A N 1
ATOM 2977 C CA . ASP A 1 371 ? -7.801 -8.844 -4.895 1 75.56 371 ASP A CA 1
ATOM 2978 C C . ASP A 1 371 ? -8.656 -7.719 -5.473 1 75.56 371 ASP A C 1
ATOM 2980 O O . ASP A 1 371 ? -8.43 -7.289 -6.605 1 75.56 371 ASP A O 1
ATOM 2984 N N . ILE A 1 372 ? -9.555 -7.246 -4.73 1 80.44 372 ILE A N 1
ATOM 2985 C CA . ILE A 1 372 ? -10.492 -6.266 -5.262 1 80.44 372 ILE A CA 1
ATOM 2986 C C . ILE A 1 372 ? -9.898 -4.867 -5.148 1 80.44 372 ILE A C 1
ATOM 2988 O O . ILE A 1 372 ? -10.398 -3.92 -5.762 1 80.44 372 ILE A O 1
ATOM 2992 N N . HIS A 1 373 ? -8.914 -4.734 -4.367 1 88.06 373 HIS A N 1
ATOM 2993 C CA . HIS A 1 373 ? -8.422 -3.406 -4.016 1 88.06 373 HIS A CA 1
ATOM 2994 C C . HIS A 1 373 ? -7.656 -2.779 -5.176 1 88.06 373 HIS A C 1
ATOM 2996 O O . HIS A 1 373 ? -6.801 -3.426 -5.785 1 88.06 373 HIS A O 1
ATOM 3002 N N . THR A 1 374 ? -7.973 -1.605 -5.484 1 88.38 374 THR A N 1
ATOM 3003 C CA . THR A 1 374 ? -7.371 -0.796 -6.539 1 88.38 374 THR A CA 1
ATOM 3004 C C . THR A 1 374 ? -6.777 0.486 -5.961 1 88.38 374 THR A C 1
ATOM 3006 O O . THR A 1 374 ? -6.801 0.697 -4.746 1 88.38 374 THR A O 1
ATOM 3009 N N . ARG A 1 375 ? -6.23 1.308 -6.812 1 90.69 375 ARG A N 1
ATOM 3010 C CA . ARG A 1 375 ? -5.699 2.596 -6.379 1 90.69 375 ARG A CA 1
ATOM 3011 C C . ARG A 1 375 ? -6.797 3.463 -5.766 1 90.69 375 ARG A C 1
ATOM 3013 O O . ARG A 1 375 ? -6.535 4.258 -4.859 1 90.69 375 ARG A O 1
ATOM 3020 N N . SER A 1 376 ? -8.047 3.264 -6.246 1 92.06 376 SER A N 1
ATOM 3021 C CA . SER A 1 376 ? -9.172 4 -5.676 1 92.06 376 SER A CA 1
ATOM 3022 C C . SER A 1 376 ? -9.398 3.623 -4.219 1 92.06 376 SER A C 1
ATOM 3024 O O . SER A 1 376 ? -9.68 4.484 -3.383 1 92.06 376 SER A O 1
ATOM 3026 N N . HIS A 1 377 ? -9.273 2.326 -3.945 1 93.31 377 HIS A N 1
ATOM 3027 C CA . HIS A 1 377 ? -9.422 1.861 -2.57 1 93.31 377 HIS A CA 1
ATOM 3028 C C . HIS A 1 377 ? -8.336 2.445 -1.674 1 93.31 377 HIS A C 1
ATOM 3030 O O . HIS A 1 377 ? -8.609 2.842 -0.539 1 93.31 377 HIS A O 1
ATOM 3036 N N . LEU A 1 378 ? -7.137 2.479 -2.199 1 94.19 378 LEU A N 1
ATOM 3037 C CA . LEU A 1 378 ? -6.027 3.023 -1.425 1 94.19 378 LEU A CA 1
ATOM 3038 C C . LEU A 1 378 ? -6.23 4.512 -1.155 1 94.19 378 LEU A C 1
ATOM 3040 O O . LEU A 1 378 ? -5.953 4.992 -0.054 1 94.19 378 LEU A O 1
ATOM 3044 N N . TYR A 1 379 ? -6.695 5.242 -2.15 1 94.19 379 TYR A N 1
ATOM 3045 C CA . TYR A 1 379 ? -6.961 6.668 -1.996 1 94.19 379 TYR A CA 1
ATOM 3046 C C . TYR A 1 379 ? -7.984 6.918 -0.892 1 94.19 379 TYR A C 1
ATOM 3048 O O . TYR A 1 379 ? -7.773 7.766 -0.022 1 94.19 379 TYR A O 1
ATOM 3056 N N . LYS A 1 380 ? -9.055 6.227 -0.899 1 96.38 380 LYS A N 1
ATOM 3057 C CA . LYS A 1 380 ? -10.07 6.383 0.134 1 96.38 380 LYS A CA 1
ATOM 3058 C C . LYS A 1 380 ? -9.539 5.965 1.501 1 96.38 380 LYS A C 1
ATOM 3060 O O . LYS A 1 380 ? -9.836 6.602 2.514 1 96.38 380 LYS A O 1
ATOM 3065 N N . ALA A 1 381 ? -8.773 4.887 1.521 1 96.75 381 ALA A N 1
ATOM 3066 C CA . ALA A 1 381 ? -8.195 4.414 2.775 1 96.75 381 ALA A CA 1
ATOM 3067 C C . ALA A 1 381 ? -7.285 5.473 3.395 1 96.75 381 ALA A C 1
ATOM 3069 O O . ALA A 1 381 ? -7.188 5.578 4.621 1 96.75 381 ALA A O 1
ATOM 3070 N N . ILE A 1 382 ? -6.613 6.238 2.574 1 95.31 382 ILE A N 1
ATOM 3071 C CA . ILE A 1 382 ? -5.77 7.324 3.057 1 95.31 382 ILE A CA 1
ATOM 3072 C C . ILE A 1 382 ? -6.625 8.359 3.789 1 95.31 382 ILE A C 1
ATOM 3074 O O . ILE A 1 382 ? -6.32 8.734 4.922 1 95.31 382 ILE A O 1
ATOM 3078 N N . ILE A 1 383 ? -7.699 8.766 3.162 1 96.25 383 ILE A N 1
ATOM 3079 C CA . ILE A 1 383 ? -8.594 9.758 3.748 1 96.25 383 ILE A CA 1
ATOM 3080 C C . ILE A 1 383 ? -9.195 9.211 5.039 1 96.25 383 ILE A C 1
ATOM 3082 O O . ILE A 1 383 ? -9.203 9.891 6.066 1 96.25 383 ILE A O 1
ATOM 3086 N N . GLU A 1 384 ? -9.664 7.992 4.984 1 97.81 384 GLU A N 1
ATOM 3087 C CA . GLU A 1 384 ? -10.25 7.355 6.16 1 97.81 384 GLU A CA 1
ATOM 3088 C C . GLU A 1 384 ? -9.219 7.191 7.27 1 97.81 384 GLU A C 1
ATOM 3090 O O . GLU A 1 384 ? -9.523 7.383 8.445 1 97.81 384 GLU A O 1
ATOM 3095 N N . GLY A 1 385 ? -8.016 6.836 6.855 1 97.44 385 GLY A N 1
ATOM 3096 C CA . GLY A 1 385 ? -6.945 6.668 7.824 1 97.44 385 GLY A CA 1
ATOM 3097 C C . GLY A 1 385 ? -6.605 7.945 8.562 1 97.44 385 GLY A C 1
ATOM 3098 O O . GLY A 1 385 ? -6.426 7.934 9.781 1 97.44 385 GLY A O 1
ATOM 3099 N N . ILE A 1 386 ? -6.469 9.016 7.855 1 95.38 386 ILE A N 1
ATOM 3100 C CA . ILE A 1 386 ? -6.211 10.312 8.461 1 95.38 386 ILE A CA 1
ATOM 3101 C C . ILE A 1 386 ? -7.344 10.672 9.422 1 95.38 386 ILE A C 1
ATOM 3103 O O . ILE A 1 386 ? -7.098 11.117 10.547 1 95.38 386 ILE A O 1
ATOM 3107 N N . ASN A 1 387 ? -8.57 10.422 8.977 1 97.69 387 ASN A N 1
ATOM 3108 C CA . ASN A 1 387 ? -9.719 10.711 9.828 1 97.69 387 ASN A CA 1
ATOM 3109 C C . ASN A 1 387 ? -9.719 9.844 11.078 1 97.69 387 ASN A C 1
ATOM 3111 O O . ASN A 1 387 ? -10.102 10.305 12.156 1 97.69 387 ASN A O 1
ATOM 3115 N N . TYR A 1 388 ? -9.352 8.562 10.938 1 97.75 388 TYR A N 1
ATOM 3116 C CA . TYR A 1 388 ? -9.258 7.715 12.125 1 97.75 388 TYR A CA 1
ATOM 3117 C C . TYR A 1 388 ? -8.258 8.289 13.125 1 97.75 388 TYR A C 1
ATOM 3119 O O . TYR A 1 388 ? -8.508 8.273 14.336 1 97.75 388 TYR A O 1
ATOM 3127 N N . ALA A 1 389 ? -7.164 8.766 12.633 1 95 389 ALA A N 1
ATOM 3128 C CA . ALA A 1 389 ? -6.164 9.375 13.508 1 95 389 ALA A CA 1
ATOM 3129 C C . ALA A 1 389 ? -6.723 10.617 14.195 1 95 389 ALA A C 1
ATOM 3131 O O . ALA A 1 389 ? -6.492 10.844 15.383 1 95 389 ALA A O 1
ATOM 3132 N N . LEU A 1 390 ? -7.418 11.398 13.414 1 96.31 390 LEU A N 1
ATOM 3133 C CA . LEU A 1 390 ? -8.039 12.602 13.969 1 96.31 390 LEU A CA 1
ATOM 3134 C C . LEU A 1 390 ? -9.094 12.242 15 1 96.31 390 LEU A C 1
ATOM 3136 O O . LEU A 1 390 ? -9.195 12.906 16.047 1 96.31 390 LEU A O 1
ATOM 3140 N N . MET A 1 391 ? -9.883 11.242 14.75 1 97.44 391 MET A N 1
ATOM 3141 C CA . MET A 1 391 ? -10.898 10.773 15.695 1 97.44 391 MET A CA 1
ATOM 3142 C C . MET A 1 391 ? -10.25 10.336 17 1 97.44 391 MET A C 1
ATOM 3144 O O . MET A 1 391 ? -10.742 10.68 18.078 1 97.44 391 MET A O 1
ATOM 3148 N N . ASP A 1 392 ? -9.211 9.625 16.875 1 95.25 392 ASP A N 1
ATOM 3149 C CA . ASP A 1 392 ? -8.469 9.203 18.062 1 95.25 392 ASP A CA 1
ATOM 3150 C C . ASP A 1 392 ? -7.992 10.406 18.875 1 95.25 392 ASP A C 1
ATOM 3152 O O . ASP A 1 392 ? -8.078 10.398 20.109 1 95.25 392 ASP A O 1
ATOM 3156 N N . GLY A 1 393 ? -7.492 11.391 18.172 1 93.81 393 GLY A N 1
ATOM 3157 C CA . GLY A 1 393 ? -7.055 12.617 18.812 1 93.81 393 GLY A CA 1
ATOM 3158 C C . GLY A 1 393 ? -8.195 13.391 19.453 1 93.81 393 GLY A C 1
ATOM 3159 O O . GLY A 1 393 ? -8.047 13.914 20.562 1 93.81 393 GLY A O 1
ATOM 3160 N N . VAL A 1 394 ? -9.281 13.461 18.781 1 96.69 394 VAL A N 1
ATOM 3161 C CA . VAL A 1 394 ? -10.438 14.211 19.266 1 96.69 394 VAL A CA 1
ATOM 3162 C C . VAL A 1 394 ? -10.984 13.555 20.531 1 96.69 394 VAL A C 1
ATOM 3164 O O . VAL A 1 394 ? -11.414 14.25 21.469 1 96.69 394 VAL A O 1
ATOM 3167 N N . GLU A 1 395 ? -10.977 12.289 20.594 1 96.06 395 GLU A N 1
ATOM 3168 C CA . GLU A 1 395 ? -11.383 11.602 21.812 1 96.06 395 GLU A CA 1
ATOM 3169 C C . GLU A 1 395 ? -10.523 12.008 23 1 96.06 395 GLU A C 1
ATOM 3171 O O . GLU A 1 395 ? -11.023 12.164 24.109 1 96.06 395 GLU A O 1
ATOM 3176 N N . LYS A 1 396 ? -9.281 12.18 22.75 1 94.19 396 LYS A N 1
ATOM 3177 C CA . LYS A 1 396 ? -8.367 12.609 23.812 1 94.19 396 LYS A CA 1
ATOM 3178 C C . LYS A 1 396 ? -8.672 14.039 24.25 1 94.19 396 LYS A C 1
ATOM 3180 O O . LYS A 1 396 ? -8.609 14.352 25.438 1 94.19 396 LYS A O 1
ATOM 3185 N N . LEU A 1 397 ? -8.969 14.836 23.266 1 96.19 397 LEU A N 1
ATOM 3186 C CA . LEU A 1 397 ? -9.336 16.219 23.578 1 96.19 397 LEU A CA 1
ATOM 3187 C C . LEU A 1 397 ? -10.602 16.25 24.438 1 96.19 397 LEU A C 1
ATOM 3189 O O . LEU A 1 397 ? -10.68 17.016 25.391 1 96.19 397 LEU A O 1
ATOM 3193 N N . GLU A 1 398 ? -11.555 15.43 24.078 1 97 398 GLU A N 1
ATOM 3194 C CA . GLU A 1 398 ? -12.797 15.359 24.828 1 97 398 GLU A CA 1
ATOM 3195 C C . GLU A 1 398 ? -12.547 14.898 26.266 1 97 39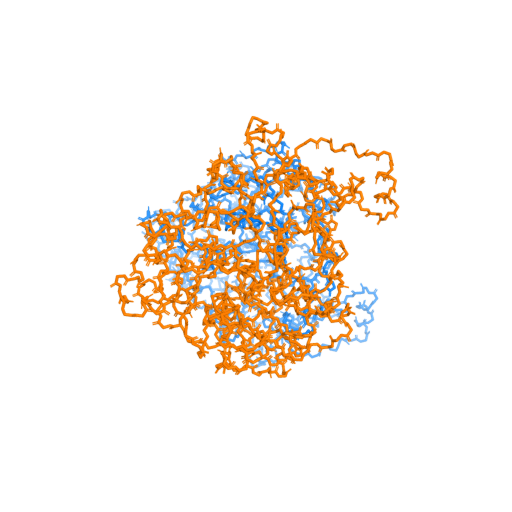8 GLU A C 1
ATOM 3197 O O . GLU A 1 398 ? -13.086 15.469 27.219 1 97 398 GLU A O 1
ATOM 3202 N N . LYS A 1 399 ? -11.742 13.953 26.375 1 96.06 399 LYS A N 1
ATOM 3203 C CA . LYS A 1 399 ? -11.438 13.398 27.688 1 96.06 399 LYS A CA 1
ATOM 3204 C C . LYS A 1 399 ? -10.742 14.422 28.578 1 96.06 399 LYS A C 1
ATOM 3206 O O . LYS A 1 399 ? -11.102 14.586 29.75 1 96.06 399 LYS A O 1
ATOM 3211 N N . LYS A 1 400 ? -9.773 15.102 28.047 1 95.5 400 LYS A N 1
ATOM 3212 C CA . LYS A 1 400 ? -8.977 16.047 28.828 1 95.5 400 LYS A CA 1
ATOM 3213 C C . LYS A 1 400 ? -9.773 17.312 29.141 1 95.5 400 LYS A C 1
ATOM 3215 O O . LYS A 1 400 ? -9.633 17.906 30.203 1 95.5 400 LYS A O 1
ATOM 3220 N N . SER A 1 401 ? -10.617 17.719 28.203 1 95.75 401 SER A N 1
ATOM 3221 C CA . SER A 1 401 ? -11.422 18.922 28.406 1 95.75 401 SER A CA 1
ATOM 3222 C C . SER A 1 401 ? -12.68 18.625 29.203 1 95.75 401 SER A C 1
ATOM 3224 O O . SER A 1 401 ? -13.344 19.531 29.688 1 95.75 401 SER A O 1
ATOM 3226 N N . LYS A 1 402 ? -13.062 17.328 29.219 1 96.19 402 LYS A N 1
ATOM 3227 C CA . LYS A 1 402 ? -14.281 16.844 29.859 1 96.19 402 LYS A CA 1
ATOM 3228 C C . LYS A 1 402 ? -15.523 17.422 29.172 1 96.19 402 LYS A C 1
ATOM 3230 O O . LYS A 1 402 ? -16.562 17.625 29.828 1 96.19 402 LYS A O 1
ATOM 3235 N N . VAL A 1 403 ? -15.398 17.797 27.969 1 96.81 403 VAL A N 1
ATOM 3236 C CA . VAL A 1 403 ? -16.5 18.312 27.172 1 96.81 403 VAL A CA 1
ATOM 3237 C C . VAL A 1 403 ? -16.672 17.469 25.906 1 96.81 403 VAL A C 1
ATOM 3239 O O . VAL A 1 403 ? -15.695 17.188 25.203 1 96.81 403 VAL A O 1
ATOM 3242 N N . LYS A 1 404 ? -17.859 17.109 25.672 1 96.69 404 LYS A N 1
ATOM 3243 C CA . LYS A 1 404 ? -18.141 16.359 24.453 1 96.69 404 LYS A CA 1
ATOM 3244 C C . LYS A 1 404 ? -18.266 17.312 23.25 1 96.69 404 LYS A C 1
ATOM 3246 O O . LYS A 1 404 ? -18.984 18.297 23.312 1 96.69 404 LYS A O 1
ATOM 3251 N N . ILE A 1 405 ? -17.578 16.984 22.25 1 96.5 405 ILE A N 1
ATOM 3252 C CA . ILE A 1 405 ? -17.625 17.766 21.016 1 96.5 405 ILE A CA 1
ATOM 3253 C C . ILE A 1 405 ? -18.938 17.484 20.281 1 96.5 405 ILE A C 1
ATOM 3255 O O . ILE A 1 405 ? -19.344 16.328 20.141 1 96.5 405 ILE A O 1
ATOM 3259 N N . LYS A 1 406 ? -19.594 18.531 19.75 1 96 406 LYS A N 1
ATOM 3260 C CA . LYS A 1 406 ? -20.906 18.391 19.141 1 96 406 LYS A CA 1
ATOM 3261 C C . LYS A 1 406 ? -20.844 18.688 17.641 1 96 406 LYS A C 1
ATOM 3263 O O . LYS A 1 406 ? -21.672 18.188 16.875 1 96 406 LYS A O 1
ATOM 3268 N N . GLU A 1 407 ? -19.922 19.547 17.266 1 95.5 407 GLU A N 1
ATOM 3269 C CA . GLU A 1 407 ? -19.812 19.953 15.867 1 95.5 407 GLU A CA 1
ATOM 3270 C C . GLU A 1 407 ? -18.359 19.953 15.406 1 95.5 407 GLU A C 1
ATOM 3272 O O . GLU A 1 407 ? -17.453 20.297 16.172 1 95.5 407 GLU A O 1
ATOM 3277 N N . VAL A 1 408 ? -18.266 19.625 14.133 1 97.69 408 VAL A N 1
ATOM 3278 C CA . VAL A 1 408 ? -16.953 19.641 13.5 1 97.69 408 VAL A CA 1
ATOM 3279 C C . VAL A 1 408 ? -16.922 20.688 12.383 1 97.69 408 VAL A C 1
ATOM 3281 O O . VAL A 1 408 ? -17.797 20.703 11.516 1 97.69 408 VAL A O 1
ATOM 3284 N N . ILE A 1 409 ? -15.984 21.594 12.477 1 97.5 409 ILE A N 1
ATOM 3285 C CA . ILE A 1 409 ? -15.789 22.578 11.422 1 97.5 409 ILE A CA 1
ATOM 3286 C C . ILE A 1 409 ? -14.484 22.281 10.68 1 97.5 409 ILE A C 1
ATOM 3288 O O . ILE A 1 409 ? -13.438 22.109 11.297 1 97.5 409 ILE A O 1
ATOM 3292 N N . VAL A 1 410 ? -14.609 22.219 9.336 1 95.5 410 VAL A N 1
ATOM 3293 C CA . VAL A 1 410 ? -13.438 21.781 8.578 1 95.5 410 VAL A CA 1
ATOM 3294 C C . VAL A 1 410 ? -12.883 22.953 7.773 1 95.5 410 VAL A C 1
ATOM 3296 O O . VAL A 1 410 ? -13.633 23.844 7.359 1 95.5 410 VAL A O 1
ATOM 3299 N N . GLY A 1 411 ? -11.578 22.922 7.629 1 89.69 411 GLY A N 1
ATOM 3300 C CA . GLY A 1 411 ? -10.844 23.859 6.785 1 89.69 411 GLY A CA 1
ATOM 3301 C C . GLY A 1 411 ? -9.641 23.219 6.109 1 89.69 411 GLY A C 1
ATOM 3302 O O . GLY A 1 411 ? -9.422 22.016 6.215 1 89.69 411 GLY A O 1
ATOM 3303 N N . GLY A 1 412 ? -8.938 24.062 5.297 1 82.88 412 GLY A N 1
ATOM 3304 C CA . GLY A 1 412 ? -7.766 23.578 4.574 1 82.88 412 GLY A CA 1
ATOM 3305 C C . GLY A 1 412 ? -8.086 23.094 3.176 1 82.88 412 GLY A C 1
ATOM 3306 O O . GLY A 1 412 ? -9.258 23.047 2.781 1 82.88 412 GLY A O 1
ATOM 3307 N N . GLY A 1 413 ? -7.105 22.688 2.516 1 78.94 413 GLY A N 1
ATOM 3308 C CA . GLY A 1 413 ? -7.246 22.297 1.121 1 78.94 413 GLY A CA 1
ATOM 3309 C C . GLY A 1 413 ? -8.156 21.109 0.922 1 78.94 413 GLY A C 1
ATOM 3310 O O . GLY A 1 413 ? -8.945 21.062 -0.028 1 78.94 413 GLY A O 1
ATOM 3311 N N . GLY A 1 414 ? -8.117 20.125 1.789 1 85.94 414 GLY A N 1
ATOM 3312 C CA . GLY A 1 414 ? -8.922 18.906 1.678 1 85.94 414 GLY A CA 1
ATOM 3313 C C . GLY A 1 414 ? -10.406 19.172 1.837 1 85.94 414 GLY A C 1
ATOM 3314 O O . GLY A 1 414 ? -11.234 18.391 1.36 1 85.94 414 GLY A O 1
ATOM 3315 N N . SER A 1 415 ? -10.734 20.266 2.492 1 89.31 415 SER A N 1
ATOM 3316 C CA . SER A 1 415 ? -12.133 20.578 2.766 1 89.31 415 SER A CA 1
ATOM 3317 C C . SER A 1 415 ? -12.844 21.078 1.511 1 89.31 415 SER A C 1
ATOM 3319 O O . SER A 1 415 ? -14.07 21.156 1.481 1 89.31 415 SER A O 1
ATOM 3321 N N . GLN A 1 416 ? -12.125 21.312 0.53 1 86.25 416 GLN A N 1
ATOM 3322 C CA . GLN A 1 416 ? -12.727 21.734 -0.729 1 86.25 416 GLN A CA 1
ATOM 3323 C C . GLN A 1 416 ? -13.539 20.609 -1.357 1 86.25 416 GLN A C 1
ATOM 3325 O O . GLN A 1 416 ? -14.43 20.859 -2.17 1 86.25 416 GLN A O 1
ATOM 3330 N N . SER A 1 417 ? -13.211 19.438 -1.012 1 90.62 417 SER A N 1
ATOM 3331 C CA . SER A 1 417 ? -13.914 18.266 -1.529 1 90.62 417 SER A CA 1
ATOM 3332 C C . SER A 1 417 ? -15.156 17.969 -0.695 1 90.62 417 SER A C 1
ATOM 3334 O O . SER A 1 417 ? -15.047 17.625 0.486 1 90.62 417 SER A O 1
ATOM 3336 N N . ASP A 1 418 ? -16.266 18.016 -1.333 1 93.25 418 ASP A N 1
ATOM 3337 C CA . ASP A 1 418 ? -17.5 17.656 -0.641 1 93.25 418 ASP A CA 1
ATOM 3338 C C . ASP A 1 418 ? -17.484 16.188 -0.226 1 93.25 418 ASP A C 1
ATOM 3340 O O . ASP A 1 418 ? -18.031 15.828 0.823 1 93.25 418 ASP A O 1
ATOM 3344 N N . ALA A 1 419 ? -16.906 15.422 -1.07 1 94.5 419 ALA A N 1
ATOM 3345 C CA . ALA A 1 419 ? -16.828 13.992 -0.765 1 94.5 419 ALA A CA 1
ATOM 3346 C C . ALA A 1 419 ? -16.031 13.75 0.513 1 94.5 419 ALA A C 1
ATOM 3348 O O . ALA A 1 419 ? -16.422 12.945 1.357 1 94.5 419 ALA A O 1
ATOM 3349 N N . ILE A 1 420 ? -14.914 14.414 0.674 1 96.06 420 ILE A N 1
ATOM 3350 C CA . ILE A 1 420 ? -14.078 14.273 1.86 1 96.06 420 ILE A CA 1
ATOM 3351 C C . ILE A 1 420 ? -14.836 14.758 3.092 1 96.06 420 ILE A C 1
ATOM 3353 O O . ILE A 1 420 ? -14.789 14.125 4.148 1 96.06 420 ILE A O 1
ATOM 3357 N N . CYS A 1 421 ? -15.57 15.828 2.943 1 96.5 421 CYS A N 1
ATOM 3358 C CA . CYS A 1 421 ? -16.344 16.375 4.051 1 96.5 421 CYS A CA 1
ATOM 3359 C C . CYS A 1 421 ? -17.438 15.398 4.469 1 96.5 421 CYS A C 1
ATOM 3361 O O . CYS A 1 421 ? -17.688 15.195 5.66 1 96.5 421 CYS A O 1
ATOM 3363 N N . GLN A 1 422 ? -18.109 14.82 3.502 1 97 422 GLN A N 1
ATOM 3364 C CA . GLN A 1 422 ? -19.156 13.852 3.811 1 97 422 GLN A CA 1
ATOM 3365 C C . GLN A 1 422 ? -18.578 12.617 4.504 1 97 422 GLN A C 1
ATOM 3367 O O . GLN A 1 422 ? -19.141 12.125 5.48 1 97 422 GLN A O 1
ATOM 3372 N N . ILE A 1 423 ? -17.5 12.133 4.016 1 97.75 423 ILE A N 1
ATOM 3373 C CA . ILE A 1 423 ? -16.828 11 4.637 1 97.75 423 ILE A CA 1
ATOM 3374 C C . ILE A 1 423 ? -16.484 11.336 6.086 1 97.75 423 ILE A C 1
ATOM 3376 O O . ILE A 1 423 ? -16.672 10.516 6.984 1 97.75 423 ILE A O 1
ATOM 3380 N N . THR A 1 424 ? -15.984 12.539 6.309 1 98.25 424 THR A N 1
ATOM 3381 C CA . THR A 1 424 ? -15.625 12.992 7.648 1 98.25 424 THR A CA 1
ATOM 3382 C C . THR A 1 424 ? -16.859 13 8.562 1 98.25 424 THR A C 1
ATOM 3384 O O . THR A 1 424 ? -16.797 12.531 9.695 1 98.25 424 THR A O 1
ATOM 3387 N N . ALA A 1 425 ? -17.969 13.508 8.031 1 98.38 425 ALA A N 1
ATOM 3388 C CA . ALA A 1 425 ? -19.203 13.516 8.805 1 98.38 425 ALA A CA 1
ATOM 3389 C C . ALA A 1 425 ? -19.641 12.094 9.156 1 98.38 425 ALA A C 1
ATOM 3391 O O . ALA A 1 425 ? -20 11.812 10.297 1 98.38 425 ALA A O 1
ATOM 3392 N N . ASP A 1 426 ? -19.594 11.266 8.203 1 98.5 426 ASP A N 1
ATOM 3393 C CA . ASP A 1 426 ? -19.969 9.875 8.406 1 98.5 426 ASP A CA 1
ATOM 3394 C C . ASP A 1 426 ? -19.078 9.211 9.453 1 98.5 426 ASP A C 1
ATOM 3396 O O . ASP A 1 426 ? -19.547 8.406 10.258 1 98.5 426 ASP A O 1
ATOM 3400 N N . MET A 1 427 ? -17.859 9.461 9.422 1 98.56 427 MET A N 1
ATOM 3401 C CA . MET A 1 427 ? -16.906 8.82 10.328 1 98.56 427 MET A CA 1
ATOM 3402 C C . MET A 1 427 ? -17.062 9.344 11.75 1 98.56 427 MET A C 1
ATOM 3404 O O . MET A 1 427 ? -17.125 8.562 12.703 1 98.56 427 MET A O 1
ATOM 3408 N N . PHE A 1 428 ? -17.172 10.648 11.922 1 98.31 428 PHE A N 1
ATOM 3409 C CA . PHE A 1 428 ? -17.281 11.273 13.242 1 98.31 428 PHE A CA 1
ATOM 3410 C C . PHE A 1 428 ? -18.672 11.062 13.828 1 98.31 428 PHE A C 1
ATOM 3412 O O . PHE A 1 428 ? -18.859 11.133 15.039 1 98.31 428 PHE A O 1
ATOM 3419 N N . GLY A 1 429 ? -19.625 10.828 12.961 1 97.75 429 GLY A N 1
ATOM 3420 C CA . GLY A 1 429 ? -21 10.711 13.422 1 97.75 429 GLY A CA 1
ATOM 3421 C C . GLY A 1 429 ? -21.578 12.023 13.914 1 97.75 429 GLY A C 1
ATOM 3422 O O . GLY A 1 429 ? -22.422 12.039 14.82 1 97.75 429 GLY A O 1
ATOM 3423 N N . LYS A 1 430 ? -21.062 13.164 13.438 1 97.31 430 LYS A N 1
ATOM 3424 C CA . LYS A 1 430 ? -21.469 14.523 13.797 1 97.31 430 LYS A CA 1
ATOM 3425 C C . LYS A 1 430 ? -21.578 15.406 12.562 1 97.31 430 LYS A C 1
ATOM 3427 O O . LYS A 1 430 ? -20.938 15.141 11.547 1 97.31 430 LYS A O 1
ATOM 3432 N N . PRO A 1 431 ? -22.375 16.438 12.648 1 97.38 431 PRO A N 1
ATOM 3433 C CA . PRO A 1 431 ? -22.406 17.375 11.523 1 97.38 431 PRO A CA 1
ATOM 3434 C C . PRO A 1 431 ? -21.047 18.047 11.273 1 97.38 431 PRO A C 1
ATOM 3436 O O . PRO A 1 431 ? -20.359 18.406 12.219 1 97.38 431 PRO A O 1
ATOM 3439 N N . VAL A 1 432 ? -20.719 18.141 9.992 1 97.75 432 VAL A N 1
ATOM 3440 C CA . VAL A 1 432 ? -19.5 18.812 9.547 1 97.75 432 VAL A CA 1
ATOM 3441 C C . VAL A 1 432 ? -19.875 20.062 8.75 1 97.75 432 VAL A C 1
ATOM 3443 O O . VAL A 1 432 ? -20.688 20 7.82 1 97.75 432 VAL A O 1
ATOM 3446 N N . LYS A 1 433 ? -19.281 21.188 9.148 1 96.75 433 LYS A N 1
ATOM 3447 C CA . LYS A 1 433 ? -19.609 22.453 8.5 1 96.75 433 LYS A CA 1
ATOM 3448 C C . LYS A 1 433 ? -18.391 23.062 7.848 1 96.75 433 LYS A C 1
ATOM 3450 O O . LYS A 1 433 ? -17.25 22.812 8.273 1 96.75 433 LYS A O 1
ATOM 3455 N N . LYS A 1 434 ? -18.656 23.828 6.828 1 94.06 434 LYS A N 1
ATOM 3456 C CA . LYS A 1 434 ? -17.656 24.656 6.16 1 94.06 434 LYS A CA 1
ATOM 3457 C C . LYS A 1 434 ? -18.031 26.125 6.211 1 94.06 434 LYS A C 1
ATOM 3459 O O . LYS A 1 434 ? -19.203 26.469 6.047 1 94.06 434 LYS A O 1
ATOM 3464 N N . ILE A 1 435 ? -17.047 26.906 6.387 1 92.31 435 ILE A N 1
ATOM 3465 C CA . ILE A 1 435 ? -17.328 28.344 6.371 1 92.31 435 ILE A CA 1
ATOM 3466 C C . ILE A 1 435 ? -17.344 28.844 4.93 1 92.31 435 ILE A C 1
ATOM 3468 O O . ILE A 1 435 ? -17.062 28.094 3.998 1 92.31 435 ILE A O 1
ATOM 3472 N N . HIS A 1 436 ? -17.641 30.062 4.707 1 91.75 436 HIS A N 1
ATOM 3473 C CA . HIS A 1 436 ? -17.969 30.625 3.406 1 91.75 436 HIS A CA 1
ATOM 3474 C C . HIS A 1 436 ? -16.703 30.922 2.598 1 91.75 436 HIS A C 1
ATOM 3476 O O . HIS A 1 436 ? -16.797 31.359 1.448 1 91.75 436 HIS A O 1
ATOM 3482 N N . THR A 1 437 ? -15.523 30.656 3.238 1 89.69 437 THR A N 1
ATOM 3483 C CA . THR A 1 437 ? -14.281 30.906 2.523 1 89.69 437 THR A CA 1
ATOM 3484 C C . THR A 1 437 ? -13.273 29.797 2.789 1 89.69 437 THR A C 1
ATOM 3486 O O . THR A 1 437 ? -13.336 29.125 3.828 1 89.69 437 THR A O 1
ATOM 3489 N N . HIS A 1 438 ? -12.352 29.641 1.862 1 84.81 438 HIS A N 1
ATOM 3490 C CA . HIS A 1 438 ? -11.266 28.688 2.047 1 84.81 438 HIS A CA 1
ATOM 3491 C C . HIS A 1 438 ? -10.039 29.359 2.656 1 84.81 438 HIS A C 1
ATOM 3493 O O . HIS A 1 438 ? -9.109 28.672 3.096 1 84.81 438 HIS A O 1
ATOM 3499 N N . GLU A 1 439 ? -10.086 30.672 2.74 1 90 439 GLU A N 1
ATOM 3500 C CA . GLU A 1 439 ? -9.008 31.453 3.352 1 90 439 GLU A CA 1
ATOM 3501 C C . GLU A 1 439 ? -9.297 31.719 4.824 1 90 439 GLU A C 1
ATOM 3503 O O . GLU A 1 439 ? -9.359 32.875 5.246 1 90 439 GLU A O 1
ATOM 3508 N N . ALA A 1 440 ? -9.32 30.609 5.527 1 93.06 440 ALA A N 1
ATOM 3509 C CA . ALA A 1 440 ? -9.742 30.688 6.926 1 93.06 440 ALA A CA 1
ATOM 3510 C C . ALA A 1 440 ? -8.711 31.438 7.77 1 93.06 440 ALA A C 1
ATOM 3512 O O . ALA A 1 440 ? -9.07 32.219 8.656 1 93.06 440 ALA A O 1
ATOM 3513 N N . SER A 1 441 ? -7.445 31.234 7.508 1 94.56 441 SER A N 1
ATOM 3514 C CA . SER A 1 441 ? -6.402 31.906 8.273 1 94.56 441 SER A CA 1
ATOM 3515 C C . SER A 1 441 ? -6.484 33.406 8.102 1 94.56 441 SER A C 1
ATOM 3517 O O . SER A 1 441 ? -6.348 34.156 9.07 1 94.56 441 SER A O 1
ATOM 3519 N N . SER A 1 442 ? -6.75 33.844 6.902 1 96.75 442 SER A N 1
ATOM 3520 C CA . SER A 1 442 ? -6.891 35.281 6.625 1 96.75 442 SER A CA 1
ATOM 3521 C C . SER A 1 442 ? -8.117 35.844 7.32 1 96.75 442 SER A C 1
ATOM 3523 O O . SER A 1 442 ? -8.055 36.938 7.879 1 96.75 442 SER A O 1
ATOM 3525 N N . LEU A 1 443 ? -9.164 35.125 7.238 1 97.38 443 LEU A N 1
ATOM 3526 C CA . LEU A 1 443 ? -10.375 35.562 7.902 1 97.38 443 LEU A CA 1
ATOM 3527 C C . LEU A 1 443 ? -10.164 35.688 9.406 1 97.38 443 LEU A C 1
ATOM 3529 O O . LEU A 1 443 ? -10.594 36.688 10.023 1 97.38 443 LEU A O 1
ATOM 3533 N N . GLY A 1 444 ? -9.531 34.688 9.977 1 97.88 444 GLY A N 1
ATOM 3534 C CA . GLY A 1 444 ? -9.203 34.781 11.391 1 97.88 444 GLY A CA 1
ATOM 3535 C C . GLY A 1 444 ? -8.359 36 11.742 1 97.88 444 GLY A C 1
ATOM 3536 O O . GLY A 1 444 ? -8.617 36.656 12.742 1 97.88 444 GLY A O 1
ATOM 3537 N N . ALA A 1 445 ? -7.367 36.281 10.969 1 98.5 445 ALA A N 1
ATOM 3538 C CA . ALA A 1 445 ? -6.52 37.438 11.156 1 98.5 445 ALA A CA 1
ATOM 3539 C C . ALA A 1 445 ? -7.328 38.719 11.062 1 98.5 445 ALA A C 1
ATOM 3541 O O . ALA A 1 445 ? -7.109 39.688 11.828 1 98.5 445 ALA A O 1
ATOM 3542 N N . ALA A 1 446 ? -8.25 38.75 10.148 1 98.69 446 ALA A N 1
ATOM 3543 C CA . ALA A 1 446 ? -9.086 39.938 9.961 1 98.69 446 ALA A CA 1
ATOM 3544 C C . ALA A 1 446 ? -9.969 40.188 11.188 1 98.69 446 ALA A C 1
ATOM 3546 O O . ALA A 1 446 ? -10.195 41.312 11.578 1 98.69 446 ALA A O 1
ATOM 3547 N N . ILE A 1 447 ? -10.469 39.156 11.719 1 98.5 447 ILE A N 1
ATOM 3548 C CA . ILE A 1 447 ? -11.289 39.281 12.922 1 98.5 447 ILE A CA 1
ATOM 3549 C C . ILE A 1 447 ? -10.492 39.969 14.023 1 98.5 447 ILE A C 1
ATOM 3551 O O . ILE A 1 447 ? -11 40.875 14.688 1 98.5 447 ILE A O 1
ATOM 3555 N N . ILE A 1 448 ? -9.289 39.531 14.203 1 98.56 448 ILE A N 1
ATOM 3556 C CA . ILE A 1 448 ? -8.398 40.156 15.18 1 98.56 448 ILE A CA 1
ATOM 3557 C C . ILE A 1 448 ? -8.273 41.656 14.891 1 98.56 448 ILE A C 1
ATOM 3559 O O . ILE A 1 448 ? -8.367 42.5 15.805 1 98.56 448 ILE A O 1
ATOM 3563 N N . GLY A 1 449 ? -8.047 41.969 13.648 1 98.62 449 GLY A N 1
ATOM 3564 C CA . GLY A 1 449 ? -7.91 43.375 13.234 1 98.62 449 GLY A CA 1
ATOM 3565 C C . GLY A 1 449 ? -9.125 44.219 13.555 1 98.62 449 GLY A C 1
ATOM 3566 O O . GLY A 1 449 ? -9 45.344 14.047 1 98.62 449 GLY A O 1
ATOM 3567 N N . PHE A 1 450 ? -10.297 43.719 13.281 1 98.69 450 PHE A N 1
ATOM 3568 C CA . PHE A 1 450 ? -11.531 44.469 13.492 1 98.69 450 PHE A CA 1
ATOM 3569 C C . PHE A 1 450 ? -11.805 44.656 14.984 1 98.69 450 PHE A C 1
ATOM 3571 O O . PHE A 1 450 ? -12.359 45.656 15.398 1 98.69 450 PHE A O 1
ATOM 3578 N N . VAL A 1 451 ? -11.438 43.688 15.781 1 98.25 451 VAL A N 1
ATOM 3579 C CA . VAL A 1 451 ? -11.555 43.844 17.234 1 98.25 451 VAL A CA 1
ATOM 3580 C C . VAL A 1 451 ? -10.555 44.906 17.719 1 98.25 451 VAL A C 1
ATOM 3582 O O . VAL A 1 451 ? -10.898 45.781 18.531 1 98.25 451 VAL A O 1
ATOM 3585 N N . SER A 1 452 ? -9.344 44.812 17.25 1 98.25 452 SER A N 1
ATOM 3586 C CA . SER A 1 452 ? -8.281 45.719 17.641 1 98.25 452 SER A CA 1
ATOM 3587 C C . SER A 1 452 ? -8.648 47.156 17.281 1 98.25 452 SER A C 1
ATOM 3589 O O . SER A 1 452 ? -8.383 48.094 18.062 1 98.25 452 SER A O 1
ATOM 3591 N N . THR A 1 453 ? -9.242 47.406 16.125 1 97.25 453 THR A N 1
ATOM 3592 C CA . THR A 1 453 ? -9.523 48.75 15.633 1 97.25 453 THR A CA 1
ATOM 3593 C C . THR A 1 453 ? -10.844 49.25 16.203 1 97.25 453 THR A C 1
ATOM 3595 O O . THR A 1 453 ? -11.234 50.406 15.938 1 97.25 453 THR A O 1
ATOM 3598 N N . GLY A 1 454 ? -11.523 48.406 16.859 1 96.94 454 GLY A N 1
ATOM 3599 C CA . GLY A 1 454 ? -12.711 48.844 17.578 1 96.94 454 GLY A CA 1
ATOM 3600 C C . GLY A 1 454 ? -13.977 48.75 16.75 1 96.94 454 GLY A C 1
ATOM 3601 O O . GLY A 1 454 ? -15.039 49.188 17.188 1 96.94 454 GLY A O 1
ATOM 3602 N N . THR A 1 455 ? -13.836 48.25 15.57 1 97.19 455 THR A N 1
ATOM 3603 C CA . THR A 1 455 ? -15.047 48.031 14.781 1 97.19 455 THR A CA 1
ATOM 3604 C C . THR A 1 455 ? -16.016 47.125 15.531 1 97.19 455 THR A C 1
ATOM 3606 O O . THR A 1 455 ? -17.219 47.344 15.523 1 97.19 455 THR A O 1
ATOM 3609 N N . TYR A 1 456 ? -15.469 46.094 16.141 1 97.62 456 TYR A N 1
ATOM 3610 C CA . TYR A 1 456 ? -16.234 45.25 17.031 1 97.62 456 TYR A CA 1
ATOM 3611 C C . TYR A 1 456 ? -15.703 45.344 18.469 1 97.62 456 TYR A C 1
ATOM 3613 O O . TYR A 1 456 ? -14.492 45.438 18.672 1 97.62 456 TYR A O 1
ATOM 3621 N N . LYS A 1 457 ? -16.562 45.219 19.422 1 96.5 457 LYS A N 1
ATOM 3622 C CA . LYS A 1 457 ? -16.219 45.406 20.828 1 96.5 457 LYS A CA 1
ATOM 3623 C C . LYS A 1 457 ? -15.43 44.219 21.359 1 96.5 457 LYS A C 1
ATOM 3625 O O . LYS A 1 457 ? -14.594 44.375 22.25 1 96.5 457 LYS A O 1
ATOM 3630 N N . ASN A 1 458 ? -15.844 43.125 20.859 1 95.5 458 ASN A N 1
ATOM 3631 C CA . ASN A 1 458 ? -15.188 41.906 21.312 1 95.5 458 ASN A CA 1
ATOM 3632 C C . ASN A 1 458 ? -15.211 40.812 20.25 1 95.5 458 ASN A C 1
ATOM 3634 O O . ASN A 1 458 ? -15.781 41 19.172 1 95.5 458 ASN A O 1
ATOM 3638 N N . PHE A 1 459 ? -14.523 39.781 20.547 1 96.75 459 PHE A N 1
ATOM 3639 C CA . PHE A 1 459 ? -14.406 38.656 19.594 1 96.75 459 PHE A CA 1
ATOM 3640 C C . PHE A 1 459 ? -15.773 38.031 19.312 1 96.75 459 PHE A C 1
ATOM 3642 O O . PHE A 1 459 ? -16.062 37.656 18.188 1 96.75 459 PHE A O 1
ATOM 3649 N N . GLU A 1 460 ? -16.578 37.875 20.266 1 95.31 460 GLU A N 1
ATOM 3650 C CA . GLU A 1 460 ? -17.906 37.281 20.109 1 95.31 460 GLU A CA 1
ATOM 3651 C C . GLU A 1 460 ? -18.719 38.031 19.062 1 95.31 460 GLU A C 1
ATOM 3653 O O . GLU A 1 460 ? -19.312 37.406 18.172 1 95.31 460 GLU A O 1
ATOM 3658 N N . GLU A 1 461 ? -18.734 39.344 19.219 1 96.88 461 GLU A N 1
ATOM 3659 C CA . GLU A 1 461 ? -19.453 40.156 18.25 1 96.88 461 GLU A CA 1
ATOM 3660 C C . GLU A 1 461 ? -18.875 40 16.844 1 96.88 461 GLU A C 1
ATOM 3662 O O . GLU A 1 461 ? -19.625 39.875 15.883 1 96.88 461 GLU A O 1
ATOM 3667 N N . ALA A 1 462 ? -17.609 40.062 16.734 1 97.56 462 ALA A N 1
ATOM 3668 C CA . ALA A 1 462 ? -16.953 39.938 15.438 1 97.56 462 ALA A CA 1
ATOM 3669 C C . ALA A 1 462 ? -17.281 38.594 14.781 1 97.56 462 ALA A C 1
ATOM 3671 O O . ALA A 1 462 ? -17.625 38.531 13.602 1 97.56 462 ALA A O 1
ATOM 3672 N N . ILE A 1 463 ? -17.188 37.531 15.531 1 95.81 463 ILE A N 1
ATOM 3673 C CA . ILE A 1 463 ? -17.422 36.188 15.047 1 95.81 463 ILE A CA 1
ATOM 3674 C C . ILE A 1 463 ? -18.859 36.062 14.547 1 95.81 463 ILE A C 1
ATOM 3676 O O . ILE A 1 463 ? -19.094 35.5 13.461 1 95.81 463 ILE A O 1
ATOM 3680 N N . ASN A 1 464 ? -19.781 36.5 15.258 1 95.31 464 ASN A N 1
ATOM 3681 C CA . ASN A 1 464 ? -21.188 36.406 14.914 1 95.31 464 ASN A CA 1
ATOM 3682 C C . ASN A 1 464 ? -21.5 37.156 13.602 1 95.31 464 ASN A C 1
ATOM 3684 O O . ASN A 1 464 ? -22.391 36.75 12.852 1 95.31 464 ASN A O 1
ATOM 3688 N N . HIS A 1 465 ? -20.734 38.125 13.328 1 96.75 465 HIS A N 1
ATOM 3689 C CA . HIS A 1 465 ? -21.031 38.969 12.164 1 96.75 465 HIS A CA 1
ATOM 3690 C C . HIS A 1 465 ? -20.234 38.531 10.953 1 96.75 465 HIS A C 1
ATOM 3692 O O . HIS A 1 465 ? -20.688 38.656 9.812 1 96.75 465 HIS A O 1
ATOM 3698 N N . MET A 1 466 ? -19.094 37.969 11.203 1 97.69 466 MET A N 1
ATOM 3699 C CA . MET A 1 466 ? -18.141 37.812 10.109 1 97.69 466 MET A CA 1
ATOM 3700 C C . MET A 1 466 ? -18.109 36.375 9.594 1 97.69 466 MET A C 1
ATOM 3702 O O . MET A 1 466 ? -17.734 36.125 8.453 1 97.69 466 MET A O 1
ATOM 3706 N N . ILE A 1 467 ? -18.438 35.438 10.438 1 96.19 467 ILE A N 1
ATOM 3707 C CA . ILE A 1 467 ? -18.344 34.031 10.055 1 96.19 467 ILE A CA 1
ATOM 3708 C C . ILE A 1 467 ? -19.719 33.562 9.547 1 96.19 467 ILE A C 1
ATOM 3710 O O . ILE A 1 467 ? -20.734 33.75 10.219 1 96.19 467 ILE A O 1
ATOM 3714 N N . LYS A 1 468 ? -19.734 32.969 8.383 1 95.62 468 LYS A N 1
ATOM 3715 C CA . LYS A 1 468 ? -20.922 32.344 7.797 1 95.62 468 LYS A CA 1
ATOM 3716 C C . LYS A 1 468 ? -20.625 30.906 7.395 1 95.62 468 LYS A C 1
ATOM 3718 O O . LYS A 1 468 ? -19.594 30.609 6.801 1 95.62 468 LYS A O 1
ATOM 3723 N N . TYR A 1 469 ? -21.516 30.078 7.785 1 93.81 469 TYR A N 1
ATOM 3724 C CA . TYR A 1 469 ? -21.375 28.688 7.398 1 93.81 469 TYR A CA 1
ATOM 3725 C C . TYR A 1 469 ? -22.125 28.406 6.102 1 93.81 469 TYR A C 1
ATOM 3727 O O . TYR A 1 469 ? -23.328 28.688 5.992 1 93.81 469 TYR A O 1
ATOM 3735 N N . LYS A 1 470 ? -21.453 27.938 5.191 1 91.06 470 LYS A N 1
ATOM 3736 C CA . LYS A 1 470 ? -21.984 27.797 3.836 1 91.06 470 LYS A CA 1
ATOM 3737 C C . LYS A 1 470 ? -22.625 26.422 3.635 1 91.06 470 LYS A C 1
ATOM 3739 O O . LYS A 1 470 ? -23.609 26.297 2.91 1 91.06 470 LYS A O 1
ATOM 3744 N N . LYS A 1 471 ? -22.031 25.375 4.074 1 93.56 471 LYS A N 1
ATOM 3745 C CA . LYS A 1 471 ? -22.516 24.031 3.809 1 93.56 471 LYS A CA 1
ATOM 3746 C C . LYS A 1 471 ? -22.375 23.141 5.043 1 93.56 471 LYS A C 1
ATOM 3748 O O . LYS A 1 471 ? -21.406 23.266 5.797 1 93.56 471 LYS A O 1
ATOM 3753 N N . THR A 1 472 ? -23.375 22.281 5.223 1 97.19 472 THR A N 1
ATOM 3754 C CA . THR A 1 472 ? -23.391 21.312 6.309 1 97.19 472 THR A CA 1
ATOM 3755 C C . THR A 1 472 ? -23.547 19.891 5.766 1 97.19 472 THR A C 1
ATOM 3757 O O . THR A 1 472 ? -24.391 19.641 4.918 1 97.19 472 THR A O 1
ATOM 3760 N N . PHE A 1 473 ? -22.734 19.047 6.215 1 97.75 473 PHE A N 1
ATOM 3761 C CA . PHE A 1 473 ? -22.781 17.625 5.859 1 97.75 473 PHE A CA 1
ATOM 3762 C C . PHE A 1 473 ? -23.297 16.797 7.031 1 97.75 473 PHE A C 1
ATOM 3764 O O . PHE A 1 473 ? -22.688 16.797 8.109 1 97.75 473 PHE A O 1
ATOM 3771 N N . ILE A 1 474 ? -24.359 16.078 6.797 1 98 474 ILE A N 1
ATOM 3772 C CA . ILE A 1 474 ? -24.984 15.281 7.844 1 98 474 ILE A CA 1
ATOM 3773 C C . ILE A 1 474 ? -24.516 13.828 7.738 1 98 474 ILE A C 1
ATOM 3775 O O . ILE A 1 474 ? -24.516 13.25 6.648 1 98 474 ILE A O 1
ATOM 3779 N N . PRO A 1 475 ? -24.188 13.242 8.883 1 97.94 475 PRO A N 1
ATOM 3780 C CA . PRO A 1 475 ? -23.688 11.867 8.844 1 97.94 475 PRO A CA 1
ATOM 3781 C C . PRO A 1 475 ? -24.734 10.859 8.375 1 97.94 475 PRO A C 1
ATOM 3783 O O . PRO A 1 475 ? -25.906 10.984 8.734 1 97.94 475 PRO A O 1
ATOM 3786 N N . ASN A 1 476 ? -24.328 9.938 7.562 1 97.69 476 ASN A N 1
ATOM 3787 C CA . ASN A 1 476 ? -25.109 8.75 7.25 1 97.69 476 ASN A CA 1
ATOM 3788 C C . ASN A 1 476 ? -24.969 7.676 8.328 1 97.69 476 ASN A C 1
ATOM 3790 O O . ASN A 1 476 ? -23.859 7.16 8.539 1 97.69 476 ASN A O 1
ATOM 3794 N N . LYS A 1 477 ? -26.016 7.254 8.914 1 97.25 477 LYS A N 1
ATOM 3795 C CA . LYS A 1 477 ? -25.984 6.379 10.086 1 97.25 477 LYS A CA 1
ATOM 3796 C C . LYS A 1 477 ? -25.391 5.016 9.742 1 97.25 477 LYS A C 1
ATOM 3798 O O . LYS A 1 477 ? -24.641 4.445 10.539 1 97.25 477 LYS A O 1
ATOM 3803 N N . LYS A 1 478 ? -25.719 4.457 8.664 1 97 478 LYS A N 1
ATOM 3804 C CA . LYS A 1 478 ? -25.203 3.154 8.258 1 97 478 LYS A CA 1
ATOM 3805 C C . LYS A 1 478 ? -23.688 3.203 8.055 1 97 478 LYS A C 1
ATOM 3807 O O . LYS A 1 478 ? -22.969 2.307 8.492 1 97 478 LYS A O 1
ATOM 3812 N N . ASN A 1 479 ? -23.266 4.207 7.355 1 97.56 479 ASN A N 1
ATOM 3813 C CA . ASN A 1 479 ? -21.828 4.387 7.16 1 97.56 479 ASN A CA 1
ATOM 3814 C C . ASN A 1 479 ? -21.094 4.559 8.484 1 97.56 479 ASN A C 1
ATOM 3816 O O . ASN A 1 479 ? -20.016 3.986 8.688 1 97.56 479 ASN A O 1
ATOM 3820 N N . HIS A 1 480 ? -21.703 5.332 9.352 1 98.31 480 HIS A N 1
ATOM 3821 C CA . HIS A 1 480 ? -21.094 5.609 10.648 1 98.31 480 HIS A CA 1
ATOM 3822 C C . HIS A 1 480 ? -20.875 4.324 11.438 1 98.31 480 HIS A C 1
ATOM 3824 O O . HIS A 1 480 ? -19.859 4.164 12.102 1 98.31 480 HIS A O 1
ATOM 3830 N N . GLU A 1 481 ? -21.781 3.482 11.383 1 97.88 481 GLU A N 1
ATOM 3831 C CA . GLU A 1 481 ? -21.688 2.227 12.125 1 97.88 481 GLU A CA 1
ATOM 3832 C C . GLU A 1 481 ? -20.484 1.401 11.641 1 97.88 481 GLU A C 1
ATOM 3834 O O . GLU A 1 481 ? -19.75 0.83 12.453 1 97.88 481 GLU A O 1
ATOM 3839 N N . ILE A 1 482 ? -20.281 1.329 10.383 1 97.5 482 ILE A N 1
ATOM 3840 C CA . ILE A 1 482 ? -19.156 0.612 9.797 1 97.5 482 ILE A CA 1
ATOM 3841 C C . ILE A 1 482 ? -17.844 1.245 10.273 1 97.5 482 ILE A C 1
ATOM 3843 O O . ILE A 1 482 ? -16.938 0.548 10.742 1 97.5 482 ILE A O 1
ATOM 3847 N N . TYR A 1 483 ? -17.781 2.578 10.164 1 98.44 483 TYR A N 1
ATOM 3848 C CA . TYR A 1 483 ? -16.562 3.297 10.531 1 98.44 483 TYR A CA 1
ATOM 3849 C C . TYR A 1 483 ? -16.281 3.166 12.023 1 98.44 483 TYR A C 1
ATOM 3851 O O . TYR A 1 483 ? -15.133 3.004 12.438 1 98.44 483 TYR A O 1
ATOM 3859 N N . LYS A 1 484 ? -17.359 3.252 12.797 1 98.19 484 LYS A N 1
ATOM 3860 C CA . LYS A 1 484 ? -17.203 3.133 14.242 1 98.19 484 LYS A CA 1
ATOM 3861 C C . LYS A 1 484 ? -16.641 1.77 14.625 1 98.19 484 LYS A C 1
ATOM 3863 O O . LYS A 1 484 ? -15.734 1.681 15.461 1 98.19 484 LYS A O 1
ATOM 3868 N N . ASN A 1 485 ? -17.125 0.766 14.039 1 98.19 485 ASN A N 1
ATOM 3869 C CA . ASN A 1 485 ? -16.656 -0.585 14.312 1 98.19 485 ASN A CA 1
ATOM 3870 C C . ASN A 1 485 ? -15.211 -0.78 13.859 1 98.19 485 ASN A C 1
ATOM 3872 O O . ASN A 1 485 ? -14.398 -1.366 14.586 1 98.19 485 ASN A O 1
ATOM 3876 N N . LEU A 1 486 ? -14.914 -0.35 12.727 1 98.31 486 LEU A N 1
ATOM 3877 C CA . LEU A 1 486 ? -13.547 -0.466 12.219 1 98.31 486 LEU A CA 1
ATOM 3878 C C . LEU A 1 486 ? -12.578 0.327 13.086 1 98.31 486 LEU A C 1
ATOM 3880 O O . LEU A 1 486 ? -11.438 -0.099 13.305 1 98.31 486 LEU A O 1
ATOM 3884 N N . PHE A 1 487 ? -13.086 1.493 13.586 1 98.31 487 PHE A N 1
ATOM 3885 C CA . PHE A 1 487 ? -12.25 2.344 14.422 1 98.31 487 PHE A CA 1
ATOM 3886 C C . PHE A 1 487 ? -11.914 1.644 15.734 1 98.31 487 PHE A C 1
ATOM 3888 O O . PHE A 1 487 ? -10.742 1.548 16.109 1 98.31 487 PHE A O 1
ATOM 3895 N N . GLU A 1 488 ? -12.898 1.055 16.375 1 98.06 488 GLU A N 1
ATOM 3896 C CA . GLU A 1 488 ? -12.773 0.498 17.719 1 98.06 488 GLU A CA 1
ATOM 3897 C C . GLU A 1 488 ? -12.102 -0.874 17.688 1 98.06 488 GLU A C 1
ATOM 3899 O O . GLU A 1 488 ? -11.273 -1.184 18.547 1 98.06 488 GLU A O 1
ATOM 3904 N N . LYS A 1 489 ? -12.406 -1.608 16.688 1 97.75 489 LYS A N 1
ATOM 3905 C CA . LYS A 1 489 ? -12.031 -3.018 16.734 1 97.75 489 LYS A CA 1
ATOM 3906 C C . LYS A 1 489 ? -10.789 -3.287 15.891 1 97.75 489 LYS A C 1
ATOM 3908 O O . LYS A 1 489 ? -10.148 -4.328 16.031 1 97.75 489 LYS A O 1
ATOM 3913 N N . VAL A 1 490 ? -10.43 -2.408 15.016 1 97.25 490 VAL A N 1
ATOM 3914 C CA . VAL A 1 490 ? -9.328 -2.693 14.102 1 97.25 490 VAL A CA 1
ATOM 3915 C C . VAL A 1 490 ? -8.273 -1.588 14.195 1 97.25 490 VAL A C 1
ATOM 3917 O O . VAL A 1 490 ? -7.168 -1.814 14.688 1 97.25 490 VAL A O 1
ATOM 3920 N N . TYR A 1 491 ? -8.656 -0.305 13.875 1 97.31 491 TYR A N 1
ATOM 3921 C CA . TYR A 1 491 ? -7.68 0.773 13.742 1 97.31 491 TYR A CA 1
ATOM 3922 C C . TYR A 1 491 ? -6.898 0.964 15.039 1 97.31 491 TYR A C 1
ATOM 3924 O O . TYR A 1 491 ? -5.664 1.03 15.023 1 97.31 491 TYR A O 1
ATOM 3932 N N . LYS A 1 492 ? -7.562 1.043 16.141 1 96.12 492 LYS A N 1
ATOM 3933 C CA . LYS A 1 492 ? -6.938 1.327 17.438 1 96.12 492 LYS A CA 1
ATOM 3934 C C . LYS A 1 492 ? -6 0.197 17.859 1 96.12 492 LYS A C 1
ATOM 3936 O O . LYS A 1 492 ? -5.125 0.392 18.703 1 96.12 492 LYS A O 1
ATOM 3941 N N . LYS A 1 493 ? -6.129 -0.916 17.25 1 96.5 493 LYS A N 1
ATOM 3942 C CA . LYS A 1 493 ? -5.371 -2.094 17.656 1 96.5 493 LYS A CA 1
ATOM 3943 C C . LYS A 1 493 ? -4.18 -2.332 16.734 1 96.5 493 LYS A C 1
ATOM 3945 O O . LYS A 1 493 ? -3.326 -3.174 17.016 1 96.5 493 LYS A O 1
ATOM 3950 N N . ILE A 1 494 ? -4.074 -1.615 15.633 1 95 494 ILE A N 1
ATOM 3951 C CA . ILE A 1 494 ? -3.006 -1.836 14.664 1 95 494 ILE A CA 1
ATOM 3952 C C . ILE A 1 494 ? -1.655 -1.531 15.312 1 95 494 ILE A C 1
ATOM 3954 O O . ILE A 1 494 ? -0.782 -2.4 15.383 1 95 494 ILE A O 1
ATOM 3958 N N . TYR A 1 495 ? -1.457 -0.336 15.859 1 90.88 495 TYR A N 1
ATOM 3959 C CA . TYR A 1 495 ? -0.157 0.094 16.359 1 90.88 495 TYR A CA 1
ATOM 3960 C C . TYR A 1 495 ? 0.307 -0.798 17.516 1 90.88 495 TYR A C 1
ATOM 3962 O O . TYR A 1 495 ? 1.438 -1.289 17.5 1 90.88 495 TYR A O 1
ATOM 3970 N N . PRO A 1 496 ? -0.555 -1.085 18.5 1 92.12 496 PRO A N 1
ATOM 3971 C CA . PRO A 1 496 ? -0.102 -1.977 19.578 1 92.12 496 PRO A CA 1
ATOM 3972 C C . PRO A 1 496 ? 0.306 -3.355 19.062 1 92.12 496 PRO A C 1
ATOM 3974 O O . PRO A 1 496 ? 1.168 -4.008 19.656 1 92.12 496 PRO A O 1
ATOM 3977 N N . SER A 1 497 ? -0.233 -3.773 17.984 1 94.19 497 SER A N 1
ATOM 3978 C CA . SER A 1 497 ? 0.031 -5.113 17.453 1 94.19 497 SER A CA 1
ATOM 3979 C C . SER A 1 497 ? 1.375 -5.172 16.734 1 94.19 497 SER A C 1
ATOM 3981 O O . SER A 1 497 ? 2.021 -6.219 16.703 1 94.19 497 SER A O 1
ATOM 3983 N N . ILE A 1 498 ? 1.82 -4 16.141 1 93.25 498 ILE A N 1
ATOM 3984 C CA . ILE A 1 498 ? 2.98 -4.156 15.266 1 93.25 498 ILE A CA 1
ATOM 3985 C C . ILE A 1 498 ? 4.066 -3.164 15.672 1 93.25 498 ILE A C 1
ATOM 3987 O O . ILE A 1 498 ? 5.09 -3.037 14.992 1 93.25 498 ILE A O 1
ATOM 3991 N N . LYS A 1 499 ? 3.955 -2.455 16.812 1 89.75 499 LYS A N 1
ATOM 3992 C CA . LYS A 1 499 ? 4.918 -1.447 17.25 1 89.75 499 LYS A CA 1
ATOM 3993 C C . LYS A 1 499 ? 6.309 -2.055 17.422 1 89.75 499 LYS A C 1
ATOM 3995 O O . LYS A 1 499 ? 7.312 -1.411 17.109 1 89.75 499 LYS A O 1
ATOM 4000 N N . ASN A 1 500 ? 6.375 -3.301 17.875 1 91.25 500 ASN A N 1
ATOM 4001 C CA . ASN A 1 500 ? 7.668 -3.951 18.078 1 91.25 500 ASN A CA 1
ATOM 4002 C C . ASN A 1 500 ? 8.359 -4.246 16.75 1 91.25 500 ASN A C 1
ATOM 4004 O O . ASN A 1 500 ? 9.586 -4.254 16.672 1 91.25 500 ASN A O 1
ATOM 4008 N N . LEU A 1 501 ? 7.617 -4.512 15.742 1 94 501 LEU A N 1
ATOM 4009 C CA . LEU A 1 501 ? 8.188 -4.762 14.422 1 94 501 LEU A CA 1
ATOM 4010 C C . LEU A 1 501 ? 8.859 -3.51 13.875 1 94 501 LEU A C 1
ATOM 4012 O O . LEU A 1 501 ? 9.883 -3.602 13.195 1 94 501 LEU A O 1
ATOM 4016 N N . TYR A 1 502 ? 8.312 -2.326 14.203 1 88.88 502 TYR A N 1
ATOM 4017 C CA . TYR A 1 502 ? 8.898 -1.069 13.75 1 88.88 502 TYR A CA 1
ATOM 4018 C C . TYR A 1 502 ? 10.281 -0.859 14.352 1 88.88 502 TYR A C 1
ATOM 4020 O O . TYR A 1 502 ? 11.195 -0.388 13.672 1 88.88 502 TYR A O 1
ATOM 4028 N N . SER A 1 503 ? 10.383 -1.229 15.594 1 87.19 503 SER A N 1
ATOM 4029 C CA . SER A 1 503 ? 11.68 -1.123 16.25 1 87.19 503 SER A CA 1
ATOM 4030 C C . SER A 1 503 ? 12.711 -2.027 15.578 1 87.19 503 SER A C 1
ATOM 4032 O O . SER A 1 503 ? 13.867 -1.639 15.406 1 87.19 503 SER A O 1
ATOM 4034 N N . GLU A 1 504 ? 12.328 -3.24 15.258 1 92.81 504 GLU A N 1
ATOM 4035 C CA . GLU A 1 504 ? 13.211 -4.176 14.57 1 92.81 504 GLU A CA 1
ATOM 4036 C C . GLU A 1 504 ? 13.594 -3.658 13.188 1 92.81 504 GLU A C 1
ATOM 4038 O O . GLU A 1 504 ? 14.758 -3.748 12.789 1 92.81 504 GLU A O 1
ATOM 4043 N N . ILE A 1 505 ? 12.656 -3.148 12.484 1 91.81 505 ILE A N 1
ATOM 4044 C CA . ILE A 1 505 ? 12.891 -2.602 11.156 1 91.81 505 ILE A CA 1
ATOM 4045 C C . ILE A 1 505 ? 13.93 -1.485 11.234 1 91.81 505 ILE A C 1
ATOM 4047 O O . ILE A 1 505 ? 14.883 -1.457 10.445 1 91.81 505 ILE A O 1
ATOM 4051 N N . GLN A 1 506 ? 13.711 -0.589 12.164 1 85.75 506 GLN A N 1
ATOM 4052 C CA . GLN A 1 506 ? 14.633 0.527 12.336 1 85.75 506 GLN A CA 1
ATOM 4053 C C . GLN A 1 506 ? 16.047 0.033 12.641 1 85.75 506 GLN A C 1
ATOM 4055 O O . GLN A 1 506 ? 17.016 0.526 12.078 1 85.75 506 GLN A O 1
ATOM 4060 N N . THR A 1 507 ? 16.141 -0.935 13.508 1 87.19 507 THR A N 1
ATOM 4061 C CA . THR A 1 507 ? 17.438 -1.475 13.914 1 87.19 507 THR A CA 1
ATOM 4062 C C . THR A 1 507 ? 18.141 -2.131 12.727 1 87.19 507 THR A C 1
ATOM 4064 O O . THR A 1 507 ? 19.344 -1.961 12.547 1 87.19 507 THR A O 1
ATOM 4067 N N . ILE A 1 508 ? 17.484 -2.801 11.914 1 92.31 508 ILE A N 1
ATOM 4068 C CA . ILE A 1 508 ? 18.062 -3.613 10.852 1 92.31 508 ILE A CA 1
ATOM 4069 C C . ILE A 1 508 ? 18.406 -2.729 9.656 1 92.31 508 ILE A C 1
ATOM 4071 O O . ILE A 1 508 ? 19.469 -2.879 9.055 1 92.31 508 ILE A O 1
ATOM 4075 N N . THR A 1 509 ? 17.516 -1.787 9.305 1 89.5 509 THR A N 1
ATOM 4076 C CA . THR A 1 509 ? 17.688 -1.036 8.07 1 89.5 509 THR A CA 1
ATOM 4077 C C . THR A 1 509 ? 18.328 0.323 8.344 1 89.5 509 THR A C 1
ATOM 4079 O O . THR A 1 509 ? 18.797 0.995 7.426 1 89.5 509 THR A O 1
ATOM 4082 N N . GLY A 1 510 ? 18.25 0.776 9.602 1 77.88 510 GLY A N 1
ATOM 4083 C CA . GLY A 1 510 ? 18.781 2.086 9.953 1 77.88 510 GLY A CA 1
ATOM 4084 C C . GLY A 1 510 ? 17.828 3.221 9.609 1 77.88 510 GLY A C 1
ATOM 4085 O O . GLY A 1 510 ? 18.219 4.391 9.672 1 77.88 510 GLY A O 1
ATOM 4086 N N . TYR A 1 511 ? 16.656 2.861 9.172 1 75.12 511 TYR A N 1
ATOM 4087 C CA . TYR A 1 511 ? 15.664 3.877 8.828 1 75.12 511 TYR A CA 1
ATOM 4088 C C . TYR A 1 511 ? 14.422 3.746 9.695 1 75.12 511 TYR A C 1
ATOM 4090 O O . TYR A 1 511 ? 13.906 2.643 9.891 1 75.12 511 TYR A O 1
ATOM 4098 N N . PRO A 1 512 ? 13.82 4.926 10.109 1 65.38 512 PRO A N 1
ATOM 4099 C CA . PRO A 1 512 ? 14.461 6.242 10.031 1 65.38 512 PRO A CA 1
ATOM 4100 C C . PRO A 1 512 ? 15.703 6.34 10.922 1 65.38 512 PRO A C 1
ATOM 4102 O O . PRO A 1 512 ? 15.891 5.52 11.82 1 65.38 512 PRO A O 1
ATOM 4105 N N . GLU A 1 513 ? 16.594 7.223 10.406 1 60 513 GLU A N 1
ATOM 4106 C CA . GLU A 1 513 ? 17.812 7.422 11.188 1 60 513 GLU A CA 1
ATOM 4107 C C . GLU A 1 513 ? 17.484 7.883 12.609 1 60 513 GLU A C 1
ATOM 4109 O O . GLU A 1 513 ? 16.547 8.641 12.812 1 60 513 GLU A O 1
ATOM 4114 N N . LEU A 1 514 ? 17.984 7.113 13.664 1 52.53 514 LEU A N 1
ATOM 4115 C CA . LEU A 1 514 ? 17.812 7.523 15.055 1 52.53 514 LEU A CA 1
ATOM 4116 C C . LEU A 1 514 ? 18.5 8.859 15.312 1 52.53 514 LEU A C 1
ATOM 4118 O O . LEU A 1 514 ? 19.609 9.109 14.812 1 52.53 514 LEU A O 1
ATOM 4122 N N . MET B 1 1 ? 11.984 -35.438 -33.188 1 96.62 1 MET B N 1
ATOM 4123 C CA . MET B 1 1 ? 11.336 -34.219 -32.75 1 96.62 1 MET B CA 1
ATOM 4124 C C . MET B 1 1 ? 10.109 -34.531 -31.891 1 96.62 1 MET B C 1
ATOM 4126 O O . MET B 1 1 ? 9.359 -35.469 -32.188 1 96.62 1 MET B O 1
ATOM 4130 N N . ILE B 1 2 ? 10.008 -33.781 -30.828 1 98.69 2 ILE B N 1
ATOM 4131 C CA . ILE B 1 2 ? 8.781 -33.875 -30.031 1 98.69 2 ILE B CA 1
ATOM 4132 C C . ILE B 1 2 ? 7.973 -32.594 -30.172 1 98.69 2 ILE B C 1
ATOM 4134 O O . ILE B 1 2 ? 8.523 -31.5 -30.109 1 98.69 2 ILE B O 1
ATOM 4138 N N . LEU B 1 3 ? 6.711 -32.781 -30.453 1 98.88 3 LEU B N 1
ATOM 4139 C CA . LEU B 1 3 ? 5.77 -31.672 -30.422 1 98.88 3 LEU B CA 1
ATOM 4140 C C . LEU B 1 3 ? 5.121 -31.531 -29.062 1 98.88 3 LEU B C 1
ATOM 4142 O O . LEU B 1 3 ? 4.531 -32.5 -28.547 1 98.88 3 LEU B O 1
ATOM 4146 N N . THR B 1 4 ? 5.289 -30.406 -28.484 1 98.75 4 THR B N 1
ATOM 4147 C CA . THR B 1 4 ? 4.668 -30.156 -27.188 1 98.75 4 THR B CA 1
ATOM 4148 C C . THR B 1 4 ? 3.559 -29.125 -27.297 1 98.75 4 THR B C 1
ATOM 4150 O O . THR B 1 4 ? 3.672 -28.172 -28.078 1 98.75 4 THR B O 1
ATOM 4153 N N . ILE B 1 5 ? 2.506 -29.312 -26.578 1 98.62 5 ILE B N 1
ATOM 4154 C CA . ILE B 1 5 ? 1.39 -28.391 -26.438 1 98.62 5 ILE B CA 1
ATOM 4155 C C . ILE B 1 5 ? 1.266 -27.953 -24.984 1 98.62 5 ILE B C 1
ATOM 4157 O O . ILE B 1 5 ? 0.995 -28.781 -24.109 1 98.62 5 ILE B O 1
ATOM 4161 N N . ASP B 1 6 ? 1.476 -26.703 -24.719 1 97.44 6 ASP B N 1
ATOM 4162 C CA . ASP B 1 6 ? 1.388 -26.125 -23.391 1 97.44 6 ASP B CA 1
ATOM 4163 C C . ASP B 1 6 ? 0.205 -25.172 -23.281 1 97.44 6 ASP B C 1
ATOM 4165 O O . ASP B 1 6 ? 0.228 -24.078 -23.859 1 97.44 6 ASP B O 1
ATOM 4169 N N . CYS B 1 7 ? -0.779 -25.594 -22.531 1 96.38 7 CYS B N 1
ATOM 4170 C CA . CYS B 1 7 ? -1.98 -24.781 -22.375 1 96.38 7 CYS B CA 1
ATOM 4171 C C . CYS B 1 7 ? -1.991 -24.078 -21.016 1 96.38 7 CYS B C 1
ATOM 4173 O O . CYS B 1 7 ? -2.107 -24.719 -19.969 1 96.38 7 CYS B O 1
ATOM 4175 N N . GLY B 1 8 ? -1.885 -22.812 -21 1 90.69 8 GLY B N 1
ATOM 4176 C CA . GLY B 1 8 ? -1.971 -22 -19.797 1 90.69 8 GLY B CA 1
ATOM 4177 C C . GLY B 1 8 ? -3.279 -21.234 -19.672 1 90.69 8 GLY B C 1
ATOM 4178 O O . GLY B 1 8 ? -4.234 -21.531 -20.406 1 90.69 8 GLY B O 1
ATOM 4179 N N . THR B 1 9 ? -3.318 -20.312 -18.75 1 85 9 THR B N 1
ATOM 4180 C CA . THR B 1 9 ? -4.531 -19.547 -18.469 1 85 9 THR B CA 1
ATOM 4181 C C . THR B 1 9 ? -4.793 -18.531 -19.578 1 85 9 THR B C 1
ATOM 4183 O O . THR B 1 9 ? -5.945 -18.25 -19.906 1 85 9 THR B O 1
ATOM 4186 N N . GLN B 1 10 ? -3.703 -18.047 -20.219 1 82.62 10 GLN B N 1
ATOM 4187 C CA . GLN B 1 10 ? -3.906 -16.922 -21.125 1 82.62 10 GLN B CA 1
ATOM 4188 C C . GLN B 1 10 ? -3.352 -17.234 -22.516 1 82.62 10 GLN B C 1
ATOM 4190 O O . GLN B 1 10 ? -3.432 -16.391 -23.422 1 82.62 10 GLN B O 1
ATOM 4195 N N . SER B 1 11 ? -2.746 -18.375 -22.656 1 89 11 SER B N 1
ATOM 4196 C CA . SER B 1 11 ? -2.178 -18.688 -23.969 1 89 11 SER B CA 1
ATOM 4197 C C . SER B 1 11 ? -1.981 -20.188 -24.141 1 89 11 SER B C 1
ATOM 4199 O O . SER B 1 11 ? -1.997 -20.938 -23.156 1 89 11 SER B O 1
ATOM 4201 N N . ILE B 1 12 ? -1.844 -20.578 -25.375 1 95.56 12 ILE B N 1
ATOM 4202 C CA . ILE B 1 12 ? -1.439 -21.938 -25.75 1 95.56 12 ILE B CA 1
ATOM 4203 C C . ILE B 1 12 ? -0.187 -21.891 -26.609 1 95.56 12 ILE B C 1
ATOM 4205 O O . ILE B 1 12 ? -0.055 -21 -27.469 1 95.56 12 ILE B O 1
ATOM 4209 N N . ARG B 1 13 ? 0.742 -22.781 -26.328 1 97 13 ARG B N 1
ATOM 4210 C CA . ARG B 1 13 ? 1.988 -22.844 -27.078 1 97 13 ARG B CA 1
ATOM 4211 C C . ARG B 1 13 ? 2.176 -24.234 -27.703 1 97 13 ARG B C 1
ATOM 4213 O O . ARG B 1 13 ? 1.935 -25.25 -27.047 1 97 13 ARG B O 1
ATOM 4220 N N . ALA B 1 14 ? 2.482 -24.188 -28.953 1 98.56 14 ALA B N 1
ATOM 4221 C CA . ALA B 1 14 ? 2.977 -25.391 -29.625 1 98.56 14 ALA B CA 1
ATOM 4222 C C . ALA B 1 14 ? 4.453 -25.25 -29.984 1 98.56 14 ALA B C 1
ATOM 4224 O O . ALA B 1 14 ? 4.859 -24.234 -30.578 1 98.56 14 ALA B O 1
ATOM 4225 N N . ALA B 1 15 ? 5.254 -26.25 -29.625 1 98.5 15 ALA B N 1
ATOM 4226 C CA . ALA B 1 15 ? 6.691 -26.125 -29.844 1 98.5 15 ALA B CA 1
ATOM 4227 C C . ALA B 1 15 ? 7.285 -27.422 -30.391 1 98.5 15 ALA B C 1
ATOM 4229 O O . ALA B 1 15 ? 6.844 -28.516 -30.031 1 98.5 15 ALA B O 1
ATOM 4230 N N . LEU B 1 16 ? 8.195 -27.266 -31.281 1 98.75 16 LEU B N 1
ATOM 4231 C CA . LEU B 1 16 ? 9.047 -28.359 -31.734 1 98.75 16 LEU B CA 1
ATOM 4232 C C . LEU B 1 16 ? 10.375 -28.344 -30.984 1 98.75 16 LEU B C 1
ATOM 4234 O O . LEU B 1 16 ? 11.125 -27.375 -31.047 1 98.75 16 LEU B O 1
ATOM 4238 N N . ILE B 1 17 ? 10.656 -29.438 -30.297 1 98.56 17 ILE B N 1
ATOM 4239 C CA . ILE B 1 17 ? 11.867 -29.516 -29.469 1 98.56 17 ILE B CA 1
ATOM 4240 C C . ILE B 1 17 ? 12.719 -30.703 -29.922 1 98.56 17 ILE B C 1
ATOM 4242 O O . ILE B 1 17 ? 12.203 -31.797 -30.156 1 98.56 17 ILE B O 1
ATOM 4246 N N . ASN B 1 18 ? 13.977 -30.484 -30.016 1 98.31 18 ASN B N 1
ATOM 4247 C CA . ASN B 1 18 ? 14.859 -31.547 -30.484 1 98.31 18 ASN B CA 1
ATOM 4248 C C . ASN B 1 18 ? 15.484 -32.312 -29.328 1 98.31 18 ASN B C 1
ATOM 4250 O O . ASN B 1 18 ? 15.203 -32.031 -28.156 1 98.31 18 ASN B O 1
ATOM 4254 N N . GLU B 1 19 ? 16.297 -33.281 -29.625 1 97.38 19 GLU B N 1
ATOM 4255 C CA . GLU B 1 19 ? 16.828 -34.219 -28.641 1 97.38 19 GLU B CA 1
ATOM 4256 C C . GLU B 1 19 ? 17.844 -33.562 -27.719 1 97.38 19 GLU B C 1
ATOM 4258 O O . GLU B 1 19 ? 18.156 -34.062 -26.641 1 97.38 19 GLU B O 1
ATOM 4263 N N . ASN B 1 20 ? 18.312 -32.344 -28.078 1 97.31 20 ASN B N 1
ATOM 4264 C CA . ASN B 1 20 ? 19.281 -31.625 -27.266 1 97.31 20 ASN B CA 1
ATOM 4265 C C . ASN B 1 20 ? 18.594 -30.641 -26.328 1 97.31 20 ASN B C 1
ATOM 4267 O O . ASN B 1 20 ? 19.266 -29.938 -25.578 1 97.31 20 ASN B O 1
ATOM 4271 N N . GLY B 1 21 ? 17.297 -30.594 -26.391 1 97.12 21 GLY B N 1
ATOM 4272 C CA . GLY B 1 21 ? 16.547 -29.734 -25.484 1 97.12 21 GLY B CA 1
ATOM 4273 C C . GLY B 1 21 ? 16.344 -28.328 -26.047 1 97.12 21 GLY B C 1
ATOM 4274 O O . GLY B 1 21 ? 15.922 -27.438 -25.312 1 97.12 21 GLY B O 1
ATOM 4275 N N . ASN B 1 22 ? 16.594 -28.125 -27.312 1 97.31 22 ASN B N 1
ATOM 4276 C CA . ASN B 1 22 ? 16.406 -26.812 -27.922 1 97.31 22 ASN B CA 1
ATOM 4277 C C . ASN B 1 22 ? 15.023 -26.672 -28.547 1 97.31 22 ASN B C 1
ATOM 4279 O O . ASN B 1 22 ? 14.539 -27.578 -29.219 1 97.31 22 ASN B O 1
ATOM 4283 N N . ILE B 1 23 ? 14.422 -25.562 -28.25 1 97.19 23 ILE B N 1
ATOM 4284 C CA . ILE B 1 23 ? 13.188 -25.203 -28.953 1 97.19 23 ILE B CA 1
ATOM 4285 C C . ILE B 1 23 ? 13.523 -24.719 -30.359 1 97.19 23 ILE B C 1
ATOM 4287 O O . ILE B 1 23 ? 14.016 -23.594 -30.531 1 97.19 23 ILE B O 1
ATOM 4291 N N . VAL B 1 24 ? 13.227 -25.438 -31.312 1 97.69 24 VAL B N 1
ATOM 4292 C CA . VAL B 1 24 ? 13.617 -25.141 -32.688 1 97.69 24 VAL B CA 1
ATOM 4293 C C . VAL B 1 24 ? 12.57 -24.25 -33.344 1 97.69 24 VAL B C 1
ATOM 4295 O O . VAL B 1 24 ? 12.875 -23.516 -34.312 1 97.69 24 VAL B O 1
ATOM 4298 N N . ALA B 1 25 ? 11.312 -24.438 -32.938 1 98 25 ALA B N 1
ATOM 4299 C CA . ALA B 1 25 ? 10.211 -23.594 -33.406 1 98 25 ALA B CA 1
ATOM 4300 C C . ALA B 1 25 ? 9.094 -23.547 -32.375 1 98 25 ALA B C 1
ATOM 4302 O O . ALA B 1 25 ? 8.859 -24.531 -31.641 1 98 25 ALA B O 1
ATOM 4303 N N . ILE B 1 26 ? 8.43 -22.422 -32.312 1 97.69 26 ILE B N 1
ATOM 4304 C CA . ILE B 1 26 ? 7.359 -22.281 -31.312 1 97.69 26 ILE B CA 1
ATOM 4305 C C . ILE B 1 26 ? 6.301 -21.312 -31.844 1 97.69 26 ILE B C 1
ATOM 4307 O O . ILE B 1 26 ? 6.621 -20.359 -32.562 1 97.69 26 ILE B O 1
ATOM 4311 N N . GLU B 1 27 ? 5.039 -21.625 -31.656 1 97.69 27 GLU B N 1
ATOM 4312 C CA . GLU B 1 27 ? 3.895 -20.766 -31.922 1 97.69 27 GLU B CA 1
ATOM 4313 C C . GLU B 1 27 ? 3.07 -20.516 -30.672 1 97.69 27 GLU B C 1
ATOM 4315 O O . GLU B 1 27 ? 2.779 -21.453 -29.922 1 97.69 27 GLU B O 1
ATOM 4320 N N . LYS B 1 28 ? 2.838 -19.281 -30.344 1 93.19 28 LYS B N 1
ATOM 4321 C CA . LYS B 1 28 ? 2.043 -18.891 -29.188 1 93.19 28 LYS B CA 1
ATOM 4322 C C . LYS B 1 28 ? 0.763 -18.188 -29.609 1 93.19 28 LYS B C 1
ATOM 4324 O O . LYS B 1 28 ? 0.8 -17.266 -30.438 1 93.19 28 LYS B O 1
ATOM 4329 N N . LYS B 1 29 ? -0.345 -18.641 -29.156 1 96 29 LYS B N 1
ATOM 4330 C CA . LYS B 1 29 ? -1.636 -17.984 -29.359 1 96 29 LYS B CA 1
ATOM 4331 C C . LYS B 1 29 ? -2.182 -17.438 -28.047 1 96 29 LYS B C 1
ATOM 4333 O O . LYS B 1 29 ? -2.441 -18.203 -27.109 1 96 29 LYS B O 1
ATOM 4338 N N . GLU B 1 30 ? -2.346 -16.188 -28.016 1 89.94 30 GLU B N 1
ATOM 4339 C CA . GLU B 1 30 ? -2.879 -15.539 -26.812 1 89.94 30 GLU B CA 1
ATOM 4340 C C . GLU B 1 30 ? -4.383 -15.32 -26.938 1 89.94 30 GLU B C 1
ATOM 4342 O O . GLU B 1 30 ? -4.902 -15.117 -28.031 1 89.94 30 GLU B O 1
ATOM 4347 N N . PHE B 1 31 ? -5.074 -15.469 -25.891 1 87.75 31 PHE B N 1
ATOM 4348 C CA . PHE B 1 31 ? -6.508 -15.219 -25.828 1 87.75 31 PHE B CA 1
ATOM 4349 C C . PHE B 1 31 ? -6.891 -14.625 -24.469 1 87.75 31 PHE B C 1
ATOM 4351 O O . PHE B 1 31 ? -6.082 -14.609 -23.547 1 87.75 31 PHE B O 1
ATOM 4358 N N . THR B 1 32 ? -8.102 -14.055 -24.391 1 81.56 32 THR B N 1
ATOM 4359 C CA . THR B 1 32 ? -8.609 -13.555 -23.109 1 81.56 32 THR B CA 1
ATOM 4360 C C . THR B 1 32 ? -8.695 -14.672 -22.078 1 81.56 32 THR B C 1
ATOM 4362 O O . THR B 1 32 ? -9.25 -15.742 -22.359 1 81.56 32 THR B O 1
ATOM 4365 N N . PRO B 1 33 ? -8.117 -14.484 -20.969 1 78.88 33 PRO B N 1
ATOM 4366 C CA . PRO B 1 33 ? -7.965 -15.578 -20 1 78.88 33 PRO B CA 1
ATOM 4367 C C . PRO B 1 33 ? -9.297 -16.203 -19.609 1 78.88 33 PRO B C 1
ATOM 4369 O O . PRO B 1 33 ? -9.398 -17.422 -19.484 1 78.88 33 PRO B O 1
ATOM 4372 N N . TYR B 1 34 ? -10.227 -15.367 -19.281 1 83.38 34 TYR B N 1
ATOM 4373 C CA . TYR B 1 34 ? -11.547 -15.859 -18.891 1 83.38 34 TYR B CA 1
ATOM 4374 C C . TYR B 1 34 ? -12.586 -14.75 -18.984 1 83.38 34 TYR B C 1
ATOM 4376 O O . TYR B 1 34 ? -12.25 -13.594 -19.219 1 83.38 34 TYR B O 1
ATOM 4384 N N . TYR B 1 35 ? -13.789 -15.133 -19.078 1 81.38 35 TYR B N 1
ATOM 4385 C CA . TYR B 1 35 ? -14.883 -14.188 -18.906 1 81.38 35 TYR B CA 1
ATOM 4386 C C . TYR B 1 35 ? -15.625 -14.43 -17.594 1 81.38 35 TYR B C 1
ATOM 4388 O O . TYR B 1 35 ? -15.539 -15.523 -17.031 1 81.38 35 TYR B O 1
ATOM 4396 N N . SER B 1 36 ? -16.172 -13.414 -17.016 1 75.75 36 SER B N 1
ATOM 4397 C CA . SER B 1 36 ? -16.844 -13.461 -15.727 1 75.75 36 SER B CA 1
ATOM 4398 C C . SER B 1 36 ? -18.281 -12.977 -15.836 1 75.75 36 SER B C 1
ATOM 4400 O O . SER B 1 36 ? -18.547 -11.781 -15.727 1 75.75 36 SER B O 1
ATOM 4402 N N . GLU B 1 37 ? -19.172 -13.828 -15.961 1 75.94 37 GLU B N 1
ATOM 4403 C CA . GLU B 1 37 ? -20.578 -13.438 -16.016 1 75.94 37 GLU B CA 1
ATOM 4404 C C . GLU B 1 37 ? -21.062 -12.93 -14.672 1 75.94 37 GLU B C 1
ATOM 4406 O O . GLU B 1 37 ? -22.031 -12.164 -14.602 1 75.94 37 GLU B O 1
ATOM 4411 N N . ASN B 1 38 ? -20.453 -13.492 -13.602 1 73.56 38 ASN B N 1
ATOM 4412 C CA . ASN B 1 38 ? -20.703 -13.078 -12.227 1 73.56 38 ASN B CA 1
ATOM 4413 C C . ASN B 1 38 ? -19.406 -12.812 -11.469 1 73.56 38 ASN B C 1
ATOM 4415 O O . ASN B 1 38 ? -18.359 -13.359 -11.82 1 73.56 38 ASN B O 1
ATOM 4419 N N . PRO B 1 39 ? -19.547 -11.898 -10.492 1 62.66 39 PRO B N 1
ATOM 4420 C CA . PRO B 1 39 ? -18.344 -11.648 -9.695 1 62.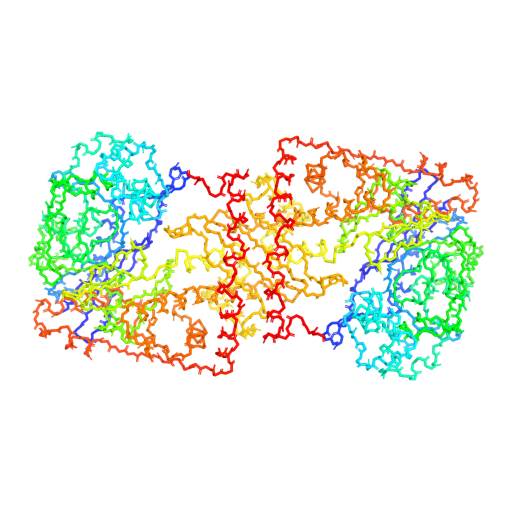66 39 PRO B CA 1
ATOM 4421 C C . PRO B 1 39 ? -17.719 -12.93 -9.141 1 62.66 39 PRO B C 1
ATOM 4423 O O . PRO B 1 39 ? -18.438 -13.773 -8.586 1 62.66 39 PRO B O 1
ATOM 4426 N N . GLY B 1 40 ? -16.406 -13.102 -9.375 1 70 40 GLY B N 1
ATOM 4427 C CA . GLY B 1 40 ? -15.68 -14.25 -8.844 1 70 40 GLY B CA 1
ATOM 4428 C C . GLY B 1 40 ? -15.641 -15.422 -9.805 1 70 40 GLY B C 1
ATOM 4429 O O . GLY B 1 40 ? -14.852 -16.359 -9.625 1 70 40 GLY B O 1
ATOM 4430 N N . TRP B 1 41 ? -16.453 -15.258 -10.836 1 80.69 41 TRP B N 1
ATOM 4431 C CA . TRP B 1 41 ? -16.5 -16.344 -11.797 1 80.69 41 TRP B CA 1
ATOM 4432 C C . TRP B 1 41 ? -15.344 -16.234 -12.797 1 80.69 41 TRP B C 1
ATOM 4434 O O . TRP B 1 41 ? -14.938 -15.125 -13.156 1 80.69 41 TRP B O 1
ATOM 4444 N N . ALA B 1 42 ? -14.805 -17.297 -13.109 1 85.88 42 ALA B N 1
ATOM 4445 C CA . ALA B 1 42 ? -13.805 -17.375 -14.164 1 85.88 42 ALA B CA 1
ATOM 4446 C C . ALA B 1 42 ? -14.062 -18.578 -15.07 1 85.88 42 ALA B C 1
ATOM 4448 O O . ALA B 1 42 ? -13.727 -19.719 -14.711 1 85.88 42 ALA B O 1
ATOM 4449 N N . GLU B 1 43 ? -14.609 -18.25 -16.266 1 92.56 43 GLU B N 1
ATOM 4450 C CA . GLU B 1 43 ? -14.961 -19.328 -17.203 1 92.56 43 GLU B CA 1
ATOM 4451 C C . GLU B 1 43 ? -14.359 -19.094 -18.578 1 92.56 43 GLU B C 1
ATOM 4453 O O . GLU B 1 43 ? -14.039 -17.953 -18.922 1 92.56 43 GLU B O 1
ATOM 4458 N N . GLN B 1 44 ? -14.125 -20.125 -19.266 1 93.31 44 GLN B N 1
ATOM 4459 C CA . GLN B 1 44 ? -13.664 -20.062 -20.641 1 93.31 44 GLN B CA 1
ATOM 4460 C C . GLN B 1 44 ? -14.273 -21.172 -21.484 1 93.31 44 GLN B C 1
ATOM 4462 O O . GLN B 1 44 ? -14.484 -22.281 -21 1 93.31 44 GLN B O 1
ATOM 4467 N N . SER B 1 45 ? -14.555 -20.844 -22.734 1 94.44 45 SER B N 1
ATOM 4468 C CA . SER B 1 45 ? -15.086 -21.844 -23.656 1 94.44 45 SER B CA 1
ATOM 4469 C C . SER B 1 45 ? -14.016 -22.875 -24.016 1 94.44 45 SER B C 1
ATOM 4471 O O . SER B 1 45 ? -12.867 -22.516 -24.281 1 94.44 45 SER B O 1
ATOM 4473 N N . ALA B 1 46 ? -14.469 -24.156 -24.031 1 95.06 46 ALA B N 1
ATOM 4474 C CA . ALA B 1 46 ? -13.562 -25.219 -24.453 1 95.06 46 ALA B CA 1
ATOM 4475 C C . ALA B 1 46 ? -13.117 -25 -25.906 1 95.06 46 ALA B C 1
ATOM 4477 O O . ALA B 1 46 ? -11.992 -25.344 -26.266 1 95.06 46 ALA B O 1
ATOM 4478 N N . ASP B 1 47 ? -13.938 -24.359 -26.625 1 94.44 47 ASP B N 1
ATOM 4479 C CA . ASP B 1 47 ? -13.648 -24.094 -28.031 1 94.44 47 ASP B CA 1
ATOM 4480 C C . ASP B 1 47 ? -12.453 -23.141 -28.188 1 94.44 47 ASP B C 1
ATOM 4482 O O . ASP B 1 47 ? -11.68 -23.266 -29.141 1 94.44 47 ASP B O 1
ATOM 4486 N N . VAL B 1 48 ? -12.367 -22.266 -27.312 1 95.88 48 VAL B N 1
ATOM 4487 C CA . VAL B 1 48 ? -11.242 -21.328 -27.359 1 95.88 48 VAL B CA 1
ATOM 4488 C C . VAL B 1 48 ? -9.93 -22.094 -27.219 1 95.88 48 VAL B C 1
ATOM 4490 O O . VAL B 1 48 ? -8.969 -21.828 -27.938 1 95.88 48 VAL B O 1
ATOM 4493 N N . TYR B 1 49 ? -9.938 -23.031 -26.312 1 96.44 49 TYR B N 1
ATOM 4494 C CA . TYR B 1 49 ? -8.742 -23.844 -26.109 1 96.44 49 TYR B CA 1
ATOM 4495 C C . TYR B 1 49 ? -8.43 -24.688 -27.344 1 96.44 49 TYR B C 1
ATOM 4497 O O . TYR B 1 49 ? -7.297 -24.688 -27.828 1 96.44 49 TYR B O 1
ATOM 4505 N N . TRP B 1 50 ? -9.43 -25.328 -27.844 1 97.94 50 TRP B N 1
ATOM 4506 C CA . TRP B 1 50 ? -9.203 -26.25 -28.953 1 97.94 50 TRP B CA 1
ATOM 4507 C C . TRP B 1 50 ? -8.844 -25.484 -30.234 1 97.94 50 TRP B C 1
ATOM 4509 O O . TRP B 1 50 ? -7.914 -25.859 -30.938 1 97.94 50 TRP B O 1
ATOM 4519 N N . LYS B 1 51 ? -9.594 -24.453 -30.5 1 97.94 51 LYS B N 1
ATOM 4520 C CA . LYS B 1 51 ? -9.328 -23.656 -31.688 1 97.94 51 LYS B CA 1
ATOM 4521 C C . LYS B 1 51 ? -7.914 -23.078 -31.656 1 97.94 51 LYS B C 1
ATOM 4523 O O . LYS B 1 51 ? -7.223 -23.078 -32.688 1 97.94 51 LYS B O 1
ATOM 4528 N N . ASN B 1 52 ? -7.523 -22.625 -30.531 1 97.88 52 ASN B N 1
ATOM 4529 C CA . ASN B 1 52 ? -6.195 -22.031 -30.438 1 97.88 52 ASN B CA 1
ATOM 4530 C C . ASN B 1 52 ? -5.102 -23.094 -30.516 1 97.88 52 ASN B C 1
ATOM 4532 O O . ASN B 1 52 ? -4.016 -22.828 -31.047 1 97.88 52 ASN B O 1
ATOM 4536 N N . LEU B 1 53 ? -5.375 -24.266 -29.984 1 98.31 53 LEU B N 1
ATOM 4537 C CA . LEU B 1 53 ? -4.438 -25.375 -30.172 1 98.31 53 LEU B CA 1
ATOM 4538 C C . LEU B 1 53 ? -4.27 -25.703 -31.656 1 98.31 53 LEU B C 1
ATOM 4540 O O . LEU B 1 53 ? -3.146 -25.828 -32.156 1 98.31 53 LEU B O 1
ATOM 4544 N N . CYS B 1 54 ? -5.363 -25.75 -32.375 1 98.75 54 CYS B N 1
ATOM 4545 C CA . CYS B 1 54 ? -5.348 -26.062 -33.812 1 98.75 54 CYS B CA 1
ATOM 4546 C C . CYS B 1 54 ? -4.602 -25 -34.594 1 98.75 54 CYS B C 1
ATOM 4548 O O . CYS B 1 54 ? -3.762 -25.312 -35.438 1 98.75 54 CYS B O 1
ATOM 4550 N N . ASN B 1 55 ? -4.914 -23.828 -34.219 1 98.56 55 ASN B N 1
ATOM 4551 C CA . ASN B 1 55 ? -4.258 -22.719 -34.906 1 98.56 55 ASN B CA 1
ATOM 4552 C C . ASN B 1 55 ? -2.752 -22.719 -34.656 1 98.56 55 ASN B C 1
ATOM 4554 O O . ASN B 1 55 ? -1.965 -22.484 -35.594 1 98.56 55 ASN B O 1
ATOM 4558 N N . ALA B 1 56 ? -2.369 -22.969 -33.5 1 98.5 56 ALA B N 1
ATOM 4559 C CA . ALA B 1 56 ? -0.953 -22.969 -33.125 1 98.5 56 ALA B CA 1
ATOM 4560 C C . ALA B 1 56 ? -0.201 -24.078 -33.875 1 98.5 56 ALA B C 1
ATOM 4562 O O . ALA B 1 56 ? 0.886 -23.844 -34.406 1 98.5 56 ALA B O 1
ATOM 4563 N N . THR B 1 57 ? -0.792 -25.266 -33.906 1 98.5 57 THR B N 1
ATOM 4564 C CA . THR B 1 57 ? -0.112 -26.391 -34.531 1 98.5 57 THR B CA 1
ATOM 4565 C C . THR B 1 57 ? -0.097 -26.234 -36.062 1 98.5 57 THR B C 1
ATOM 4567 O O . THR B 1 57 ? 0.901 -26.547 -36.719 1 98.5 57 THR B O 1
ATOM 4570 N N . LYS B 1 58 ? -1.135 -25.719 -36.625 1 98.5 58 LYS B N 1
ATOM 4571 C CA . LYS B 1 58 ? -1.179 -25.5 -38.062 1 98.5 58 LYS B CA 1
ATOM 4572 C C . LYS B 1 58 ? -0.184 -24.422 -38.5 1 98.5 58 LYS B C 1
ATOM 4574 O O . LYS B 1 58 ? 0.531 -24.594 -39.469 1 98.5 58 LYS B O 1
ATOM 4579 N N . ASP B 1 59 ? -0.169 -23.344 -37.75 1 98.44 59 ASP B N 1
ATOM 4580 C CA . ASP B 1 59 ? 0.801 -22.281 -38.031 1 98.44 59 ASP B CA 1
ATOM 4581 C C . ASP B 1 59 ? 2.23 -22.812 -37.906 1 98.44 59 ASP B C 1
ATOM 4583 O O . ASP B 1 59 ? 3.086 -22.484 -38.75 1 98.44 59 ASP B O 1
ATOM 4587 N N . LEU B 1 60 ? 2.436 -23.562 -36.906 1 98.38 60 LEU B N 1
ATOM 4588 C CA . LEU B 1 60 ? 3.752 -24.156 -36.688 1 98.38 60 LEU B CA 1
ATOM 4589 C C . LEU B 1 60 ? 4.148 -25.047 -37.844 1 98.38 60 LEU B C 1
ATOM 4591 O O . LEU B 1 60 ? 5.289 -25 -38.312 1 98.38 60 LEU B O 1
ATOM 4595 N N . LYS B 1 61 ? 3.24 -25.844 -38.312 1 98.12 61 LYS B N 1
ATOM 4596 C CA . LYS B 1 61 ? 3.48 -26.734 -39.438 1 98.12 61 LYS B CA 1
ATOM 4597 C C . LYS B 1 61 ? 3.771 -25.953 -40.719 1 98.12 61 LYS B C 1
ATOM 4599 O O . LYS B 1 61 ? 4.738 -26.25 -41.438 1 98.12 61 LYS B O 1
ATOM 4604 N N . GLU B 1 62 ? 2.973 -24.984 -40.969 1 98.06 62 GLU B N 1
ATOM 4605 C CA . GLU B 1 62 ? 3.107 -24.188 -42.188 1 98.06 62 GLU B CA 1
ATOM 4606 C C . GLU B 1 62 ? 4.477 -23.516 -42.25 1 98.06 62 GLU B C 1
ATOM 4608 O O . GLU B 1 62 ? 5.082 -23.453 -43.312 1 98.06 62 GLU B O 1
ATOM 4613 N N . LYS B 1 63 ? 4.969 -23.094 -41.156 1 97.88 63 LYS B N 1
ATOM 4614 C CA . LYS B 1 63 ? 6.227 -22.344 -41.125 1 97.88 63 LYS B CA 1
ATOM 4615 C C . LYS B 1 63 ? 7.422 -23.297 -41.062 1 97.88 63 LYS B C 1
ATOM 4617 O O . LYS B 1 63 ? 8.555 -22.891 -41.312 1 97.88 63 LYS B O 1
ATOM 4622 N N . ASN B 1 64 ? 7.125 -24.578 -40.75 1 97.75 64 ASN B N 1
ATOM 4623 C CA . ASN B 1 64 ? 8.211 -25.516 -40.5 1 97.75 64 ASN B CA 1
ATOM 4624 C C . ASN B 1 64 ? 7.867 -26.906 -41.031 1 97.75 64 ASN B C 1
ATOM 4626 O O . ASN B 1 64 ? 7.965 -27.906 -40.312 1 97.75 64 ASN B O 1
ATOM 4630 N N . ILE B 1 65 ? 7.582 -27.047 -42.25 1 96.5 65 ILE B N 1
ATOM 4631 C CA . ILE B 1 65 ? 7.035 -28.266 -42.844 1 96.5 65 ILE B CA 1
ATOM 4632 C C . ILE B 1 65 ? 8.023 -29.406 -42.656 1 96.5 65 ILE B C 1
ATOM 4634 O O . ILE B 1 65 ? 7.648 -30.5 -42.219 1 96.5 65 ILE B O 1
ATOM 4638 N N . ASN B 1 66 ? 9.273 -29.234 -42.938 1 96.25 66 ASN B N 1
ATOM 4639 C CA . ASN B 1 66 ? 10.281 -30.281 -42.875 1 96.25 66 ASN B CA 1
ATOM 4640 C C . ASN B 1 66 ? 10.492 -30.766 -41.438 1 96.25 66 ASN B C 1
ATOM 4642 O O . ASN B 1 66 ? 10.633 -31.969 -41.219 1 96.25 66 ASN B O 1
ATOM 4646 N N . LEU B 1 67 ? 10.523 -29.891 -40.5 1 96.44 67 LEU B N 1
ATOM 4647 C CA . LEU B 1 67 ? 10.711 -30.234 -39.125 1 96.44 67 LEU B CA 1
ATOM 4648 C C . LEU B 1 67 ? 9.469 -30.922 -38.562 1 96.44 67 LEU B C 1
ATOM 4650 O O . LEU B 1 67 ? 9.578 -31.859 -37.75 1 96.44 67 LEU B O 1
ATOM 4654 N N . PHE B 1 68 ? 8.352 -30.453 -39 1 96.25 68 PHE B N 1
ATOM 4655 C CA . PHE B 1 68 ? 7.082 -30.969 -38.5 1 96.25 68 PHE B CA 1
ATOM 4656 C C . PHE B 1 68 ? 6.891 -32.406 -38.906 1 96.25 68 PHE B C 1
ATOM 4658 O O . PHE B 1 68 ? 6.305 -33.219 -38.188 1 96.25 68 PHE B O 1
ATOM 4665 N N . GLU B 1 69 ? 7.398 -32.781 -40.031 1 95.56 69 GLU B N 1
ATOM 4666 C CA . GLU B 1 69 ? 7.297 -34.156 -40.562 1 95.56 69 GLU B CA 1
ATOM 4667 C C . GLU B 1 69 ? 8.133 -35.125 -39.719 1 95.56 69 GLU B C 1
ATOM 4669 O O . GLU B 1 69 ? 7.906 -36.344 -39.75 1 95.56 69 GLU B O 1
ATOM 4674 N N . LYS B 1 70 ? 9.031 -34.625 -38.938 1 96.88 70 LYS B N 1
ATOM 4675 C CA . LYS B 1 70 ? 9.945 -35.438 -38.156 1 96.88 70 LYS B CA 1
ATOM 4676 C C . LYS B 1 70 ? 9.383 -35.688 -36.75 1 96.88 70 LYS B C 1
ATOM 4678 O O . LYS B 1 70 ? 10.031 -36.344 -35.938 1 96.88 70 LYS B O 1
ATOM 4683 N N . VAL B 1 71 ? 8.242 -35.219 -36.5 1 98.19 71 VAL B N 1
ATOM 4684 C CA . VAL B 1 71 ? 7.637 -35.375 -35.188 1 98.19 71 VAL B CA 1
ATOM 4685 C C . VAL B 1 71 ? 7.379 -36.875 -34.875 1 98.19 71 VAL B C 1
ATOM 4687 O O . VAL B 1 71 ? 6.742 -37.562 -35.688 1 98.19 71 VAL B O 1
ATOM 4690 N N . LYS B 1 72 ? 7.84 -37.281 -33.688 1 97.12 72 LYS B N 1
ATOM 4691 C CA . LYS B 1 72 ? 7.715 -38.688 -33.312 1 97.12 72 LYS B CA 1
ATOM 4692 C C . LYS B 1 72 ? 6.707 -38.875 -32.188 1 97.12 72 LYS B C 1
ATOM 4694 O O . LYS B 1 72 ? 6.297 -40 -31.906 1 97.12 72 LYS B O 1
ATOM 4699 N N . GLY B 1 73 ? 6.316 -37.844 -31.594 1 98.5 73 GLY B N 1
ATOM 4700 C CA . GLY B 1 73 ? 5.371 -37.906 -30.484 1 98.5 73 GLY B CA 1
ATOM 4701 C C . GLY B 1 73 ? 4.848 -36.531 -30.078 1 98.5 73 GLY B C 1
ATOM 4702 O O . GLY B 1 73 ? 5.473 -35.531 -30.375 1 98.5 73 GLY B O 1
ATOM 4703 N N . VAL B 1 74 ? 3.67 -36.562 -29.469 1 98.88 74 VAL B N 1
ATOM 4704 C CA . VAL B 1 74 ? 3.014 -35.344 -28.984 1 98.88 74 VAL B CA 1
ATOM 4705 C C . VAL B 1 74 ? 2.795 -35.438 -27.484 1 98.88 74 VAL B C 1
ATOM 4707 O O . VAL B 1 74 ? 2.336 -36.469 -26.969 1 98.88 74 VAL B O 1
ATOM 4710 N N . VAL B 1 75 ? 3.17 -34.438 -26.719 1 98.88 75 VAL B N 1
ATOM 4711 C CA . VAL B 1 75 ? 2.918 -34.375 -25.281 1 98.88 75 VAL B CA 1
ATOM 4712 C C . VAL B 1 75 ? 2.146 -33.094 -24.953 1 98.88 75 VAL B C 1
ATOM 4714 O O . VAL B 1 75 ? 2.523 -32 -25.375 1 98.88 75 VAL B O 1
ATOM 4717 N N . VAL B 1 76 ? 1.094 -33.25 -24.141 1 98.5 76 VAL B N 1
ATOM 4718 C CA . VAL B 1 76 ? 0.253 -32.125 -23.75 1 98.5 76 VAL B CA 1
ATOM 4719 C C . VAL B 1 76 ? 0.462 -31.828 -22.266 1 98.5 76 VAL B C 1
ATOM 4721 O O . VAL B 1 76 ? 0.472 -32.75 -21.438 1 98.5 76 VAL B O 1
ATOM 4724 N N . THR B 1 77 ? 0.778 -30.625 -21.938 1 98.12 77 THR B N 1
ATOM 4725 C CA . THR B 1 77 ? 0.812 -30.125 -20.562 1 98.12 77 THR B CA 1
ATOM 4726 C C . THR B 1 77 ? -0.148 -28.953 -20.391 1 98.12 77 THR B C 1
ATOM 4728 O O . THR B 1 77 ? -0.316 -28.141 -21.297 1 98.12 77 THR B O 1
ATOM 4731 N N . THR B 1 78 ? -0.822 -28.922 -19.266 1 96.75 78 THR B N 1
ATOM 4732 C CA . THR B 1 78 ? -1.887 -27.938 -19.094 1 96.75 78 THR B CA 1
ATOM 4733 C C . THR B 1 78 ? -1.857 -27.344 -17.703 1 96.75 78 THR B C 1
ATOM 4735 O O . THR B 1 78 ? -1.175 -27.859 -16.812 1 96.75 78 THR B O 1
ATOM 4738 N N . LEU B 1 79 ? -2.607 -26.312 -17.578 1 93.62 79 LEU B N 1
ATOM 4739 C CA . LEU B 1 79 ? -2.889 -25.734 -16.266 1 93.62 79 LEU B CA 1
ATOM 4740 C C . LEU B 1 79 ? -3.629 -26.75 -15.383 1 93.62 79 LEU B C 1
ATOM 4742 O O . LEU B 1 79 ? -4.059 -27.797 -15.859 1 93.62 79 LEU B O 1
ATOM 4746 N N . ARG B 1 80 ? -3.77 -26.391 -14.109 1 92.81 80 ARG B N 1
ATOM 4747 C CA . ARG B 1 80 ? -4.254 -27.328 -13.109 1 92.81 80 ARG B CA 1
ATOM 4748 C C . ARG B 1 80 ? -5.617 -26.906 -12.57 1 92.81 80 ARG B C 1
ATOM 4750 O O . ARG B 1 80 ? -6.062 -25.781 -12.812 1 92.81 80 ARG B O 1
ATOM 4757 N N . ASP B 1 81 ? -6.27 -27.844 -11.938 1 92.75 81 ASP B N 1
ATOM 4758 C CA . ASP B 1 81 ? -7.492 -27.609 -11.18 1 92.75 81 ASP B CA 1
ATOM 4759 C C . ASP B 1 81 ? -8.531 -26.875 -12.023 1 92.75 81 ASP B C 1
ATOM 4761 O O . ASP B 1 81 ? -9.133 -25.906 -11.57 1 92.75 81 ASP B O 1
ATOM 4765 N N . THR B 1 82 ? -8.625 -27.219 -13.242 1 93.69 82 THR B N 1
ATOM 4766 C CA . THR B 1 82 ? -9.562 -26.672 -14.227 1 93.69 82 THR B CA 1
ATOM 4767 C C . THR B 1 82 ? -10.391 -27.781 -14.859 1 93.69 82 THR B C 1
ATOM 4769 O O . THR B 1 82 ? -9.867 -28.578 -15.633 1 93.69 82 THR B O 1
ATOM 4772 N N . ALA B 1 83 ? -11.719 -27.734 -14.492 1 86.81 83 ALA B N 1
ATOM 4773 C CA . ALA B 1 83 ? -12.547 -28.922 -14.719 1 86.81 83 ALA B CA 1
ATOM 4774 C C . ALA B 1 83 ? -13.391 -28.766 -15.984 1 86.81 83 ALA B C 1
ATOM 4776 O O . ALA B 1 83 ? -13.93 -27.688 -16.25 1 86.81 83 ALA B O 1
ATOM 4777 N N . VAL B 1 84 ? -13.469 -29.859 -16.719 1 95.94 84 VAL B N 1
ATOM 4778 C CA . VAL B 1 84 ? -14.258 -29.906 -17.938 1 95.94 84 VAL B CA 1
ATOM 4779 C C . VAL B 1 84 ? -15.305 -31.016 -17.828 1 95.94 84 VAL B C 1
ATOM 4781 O O . VAL B 1 84 ? -14.977 -32.156 -17.531 1 95.94 84 VAL B O 1
ATOM 4784 N N . CYS B 1 85 ? -16.578 -30.703 -18.078 1 98.06 85 CYS B N 1
ATOM 4785 C CA . CYS B 1 85 ? -17.641 -31.703 -18.156 1 98.06 85 CYS B CA 1
ATOM 4786 C C . CYS B 1 85 ? -17.828 -32.188 -19.594 1 98.06 85 CYS B C 1
ATOM 4788 O O . CYS B 1 85 ? -18.234 -31.406 -20.453 1 98.06 85 CYS B O 1
ATOM 4790 N N . LEU B 1 86 ? -17.609 -33.5 -19.766 1 98.25 86 LEU B N 1
ATOM 4791 C CA . LEU B 1 86 ? -17.703 -34.062 -21.109 1 98.25 86 LEU B CA 1
ATOM 4792 C C . LEU B 1 86 ? -18.859 -35.031 -21.203 1 98.25 86 LEU B C 1
ATOM 4794 O O . LEU B 1 86 ? -19.109 -35.812 -20.281 1 98.25 86 LEU B O 1
ATOM 4798 N N . ASP B 1 87 ? -19.562 -35.062 -22.312 1 98.25 87 ASP B N 1
ATOM 4799 C CA . ASP B 1 87 ? -20.562 -36.062 -22.547 1 98.25 87 ASP B CA 1
ATOM 4800 C C . ASP B 1 87 ? -19.938 -37.344 -23.156 1 98.25 87 ASP B C 1
ATOM 4802 O O . ASP B 1 87 ? -18.719 -37.469 -23.219 1 98.25 87 ASP B O 1
ATOM 4806 N N . LYS B 1 88 ? -20.734 -38.281 -23.547 1 97.38 88 LYS B N 1
ATOM 4807 C CA . LYS B 1 88 ? -20.266 -39.594 -24.016 1 97.38 88 LYS B CA 1
ATOM 4808 C C . LYS B 1 88 ? -19.484 -39.469 -25.312 1 97.38 88 LYS B C 1
ATOM 4810 O O . LYS B 1 88 ? -18.609 -40.281 -25.594 1 97.38 88 LYS B O 1
ATOM 4815 N N . GLU B 1 89 ? -19.75 -38.375 -26.047 1 96.81 89 GLU B N 1
ATOM 4816 C CA . GLU B 1 89 ? -19.047 -38.156 -27.312 1 96.81 89 GLU B CA 1
ATOM 4817 C C . GLU B 1 89 ? -17.812 -37.281 -27.109 1 96.81 89 GLU B C 1
ATOM 4819 O O . GLU B 1 89 ? -17.062 -37.031 -28.062 1 96.81 89 GLU B O 1
ATOM 4824 N N . GLY B 1 90 ? -17.625 -36.844 -25.922 1 96.5 90 GLY B N 1
ATOM 4825 C CA . GLY B 1 90 ? -16.453 -36.031 -25.625 1 96.5 90 GLY B CA 1
ATOM 4826 C C . GLY B 1 90 ? -16.688 -34.562 -25.828 1 96.5 90 GLY B C 1
ATOM 4827 O O . GLY B 1 90 ? -15.742 -33.75 -25.812 1 96.5 90 GLY B O 1
ATOM 4828 N N . ASN B 1 91 ? -17.922 -34.188 -25.984 1 97.25 91 ASN B N 1
ATOM 4829 C CA . ASN B 1 91 ? -18.266 -32.781 -26.141 1 97.25 91 ASN B CA 1
ATOM 4830 C C . ASN B 1 91 ? -18.422 -32.094 -24.797 1 97.25 91 ASN B C 1
ATOM 4832 O O . ASN B 1 91 ? -19.047 -32.625 -23.875 1 97.25 91 ASN B O 1
ATOM 4836 N N . PRO B 1 92 ? -17.828 -30.891 -24.688 1 97.88 92 PRO B N 1
ATOM 4837 C CA . PRO B 1 92 ? -18.047 -30.141 -23.453 1 97.88 92 PRO B CA 1
ATOM 4838 C C . PRO B 1 92 ? -19.516 -29.75 -23.25 1 97.88 92 PRO B C 1
ATOM 4840 O O . PRO B 1 92 ? -20.188 -29.344 -24.203 1 97.88 92 PRO B O 1
ATOM 4843 N N . LEU B 1 93 ? -20 -29.797 -22.078 1 98.06 93 LEU B N 1
ATOM 4844 C CA . LEU B 1 93 ? -21.406 -29.578 -21.766 1 98.06 93 LEU B CA 1
ATOM 4845 C C . LEU B 1 93 ? -21.641 -28.141 -21.281 1 98.06 93 LEU B C 1
ATOM 4847 O O . LEU B 1 93 ? -22.781 -27.672 -21.25 1 98.06 93 LEU B O 1
ATOM 4851 N N . ARG B 1 94 ? -20.641 -27.422 -20.906 1 96.81 94 ARG B N 1
ATOM 4852 C CA . ARG B 1 94 ? -20.625 -26.047 -20.422 1 96.81 94 ARG B CA 1
ATOM 4853 C C . ARG B 1 94 ? -19.234 -25.438 -20.547 1 96.81 94 ARG B C 1
ATOM 4855 O O . ARG B 1 94 ? -18.266 -26.141 -20.859 1 96.81 94 ARG B O 1
ATOM 4862 N N . PRO B 1 95 ? -19.156 -24.141 -20.375 1 96.44 95 PRO B N 1
ATOM 4863 C CA . PRO B 1 95 ? -17.797 -23.562 -20.312 1 96.44 95 PRO B CA 1
ATOM 4864 C C . PRO B 1 95 ? -16.969 -24.141 -19.172 1 96.44 95 PRO B C 1
ATOM 4866 O O . PRO B 1 95 ? -17.516 -24.578 -18.156 1 96.44 95 PRO B O 1
ATOM 4869 N N . ILE B 1 96 ? -15.719 -24.172 -19.375 1 96.19 96 ILE B N 1
ATOM 4870 C CA . ILE B 1 96 ? -14.75 -24.688 -18.422 1 96.19 96 ILE B CA 1
ATOM 4871 C C . ILE B 1 96 ? -14.648 -23.734 -17.234 1 96.19 96 ILE B C 1
ATOM 4873 O O . ILE B 1 96 ? -14.594 -22.516 -17.391 1 96.19 96 ILE B O 1
ATOM 4877 N N . ILE B 1 97 ? -14.703 -24.234 -15.992 1 95.06 97 ILE B N 1
ATOM 4878 C CA . ILE B 1 97 ? -14.492 -23.438 -14.789 1 95.06 97 ILE B CA 1
ATOM 4879 C C . ILE B 1 97 ? -13.008 -23.469 -14.414 1 95.06 97 ILE B C 1
ATOM 4881 O O . ILE B 1 97 ? -12.469 -24.516 -14.062 1 95.06 97 ILE B O 1
ATOM 4885 N N . LEU B 1 98 ? -12.398 -22.344 -14.414 1 92.5 98 LEU B N 1
ATOM 4886 C CA . LEU B 1 98 ? -10.953 -22.25 -14.242 1 92.5 98 LEU B CA 1
ATOM 4887 C C . LEU B 1 98 ? -10.57 -22.312 -12.766 1 92.5 98 LEU B C 1
ATOM 4889 O O . LEU B 1 98 ? -11.414 -22.078 -11.891 1 92.5 98 LEU B O 1
ATOM 4893 N N . TRP B 1 99 ? -9.352 -22.547 -12.508 1 88.31 99 TRP B N 1
ATOM 4894 C CA . TRP B 1 99 ? -8.773 -22.625 -11.164 1 88.31 99 TRP B CA 1
ATOM 4895 C C . TRP B 1 99 ? -8.914 -21.297 -10.438 1 88.31 99 TRP B C 1
ATOM 4897 O O . TRP B 1 99 ? -8.969 -21.266 -9.203 1 88.31 99 TRP B O 1
ATOM 4907 N N . LEU B 1 100 ? -9.062 -20.219 -11.133 1 76.06 100 LEU B N 1
ATOM 4908 C CA . LEU B 1 100 ? -9.164 -18.875 -10.57 1 76.06 100 LEU B CA 1
ATOM 4909 C C . LEU B 1 100 ? -10.57 -18.609 -10.047 1 76.06 100 LEU B C 1
ATOM 4911 O O . LEU B 1 100 ? -10.797 -17.625 -9.344 1 76.06 100 LEU B O 1
ATOM 4915 N N . ASP B 1 101 ? -11.477 -19.453 -10.422 1 83.88 101 ASP B N 1
ATOM 4916 C CA . ASP B 1 101 ? -12.875 -19.234 -10.07 1 83.88 101 ASP B CA 1
ATOM 4917 C C . ASP B 1 101 ? -13.078 -19.281 -8.555 1 83.88 101 ASP B C 1
ATOM 4919 O O . ASP B 1 101 ? -12.484 -20.125 -7.871 1 83.88 101 ASP B O 1
ATOM 4923 N N . GLN B 1 102 ? -13.906 -18.422 -8.078 1 75.38 102 GLN B N 1
ATOM 4924 C CA . GLN B 1 102 ? -14.078 -18.297 -6.637 1 75.38 102 GLN B CA 1
ATOM 4925 C C . GLN B 1 102 ? -15.5 -18.688 -6.227 1 75.38 102 GLN B C 1
ATOM 4927 O O . GLN B 1 102 ? -15.891 -18.484 -5.07 1 75.38 102 GLN B O 1
ATOM 4932 N N . ARG B 1 103 ? -16.266 -19.156 -7.16 1 81.75 103 ARG B N 1
ATOM 4933 C CA . ARG B 1 103 ? -17.625 -19.547 -6.789 1 81.75 103 ARG B CA 1
ATOM 4934 C C . ARG B 1 103 ? -17.609 -20.688 -5.781 1 81.75 103 ARG B C 1
ATOM 4936 O O . ARG B 1 103 ? -16.672 -21.5 -5.773 1 81.75 103 ARG B O 1
ATOM 4943 N N . LYS B 1 104 ? -18.641 -20.719 -4.957 1 84.31 104 LYS B N 1
ATOM 4944 C CA . LYS B 1 104 ? -18.719 -21.75 -3.918 1 84.31 104 LYS B CA 1
ATOM 4945 C C . LYS B 1 104 ? -20.078 -22.438 -3.93 1 84.31 104 LYS B C 1
ATOM 4947 O O . LYS B 1 104 ? -21.078 -21.828 -4.301 1 84.31 104 LYS B O 1
ATOM 4952 N N . SER B 1 105 ? -19.969 -23.719 -3.664 1 88.25 105 SER B N 1
ATOM 4953 C CA . SER B 1 105 ? -21.219 -24.422 -3.393 1 88.25 105 SER B CA 1
ATOM 4954 C C . SER B 1 105 ? -21.828 -23.984 -2.059 1 88.25 105 SER B C 1
ATOM 4956 O O . SER B 1 105 ? -21.094 -23.672 -1.113 1 88.25 105 SER B O 1
ATOM 4958 N N . GLN B 1 106 ? -23.094 -23.781 -2.014 1 79.62 106 GLN B N 1
ATOM 4959 C CA . GLN B 1 106 ? -23.75 -23.281 -0.809 1 79.62 106 GLN B CA 1
ATOM 4960 C C . GLN B 1 106 ? -24.391 -24.422 -0.022 1 79.62 106 GLN B C 1
ATOM 4962 O O . GLN B 1 106 ? -24.844 -24.234 1.111 1 79.62 106 GLN B O 1
ATOM 4967 N N . SER B 1 107 ? -24.375 -25.516 -0.595 1 72.19 107 SER B N 1
ATOM 4968 C CA . SER B 1 107 ? -25.062 -26.625 0.062 1 72.19 107 SER B CA 1
ATOM 4969 C C . SER B 1 107 ? -24.391 -26.984 1.385 1 72.19 107 SER B C 1
ATOM 4971 O O . SER B 1 107 ? -23.172 -26.969 1.49 1 72.19 107 SER B O 1
ATOM 4973 N N . ILE B 1 108 ? -25.266 -27.031 2.365 1 67.5 108 ILE B N 1
ATOM 4974 C CA . ILE B 1 108 ? -24.781 -27.422 3.684 1 67.5 108 ILE B CA 1
ATOM 4975 C C . ILE B 1 108 ? -24.344 -28.891 3.658 1 67.5 108 ILE B C 1
ATOM 4977 O O . ILE B 1 108 ? -25.109 -29.781 3.303 1 67.5 108 ILE B O 1
ATOM 4981 N N . TYR B 1 109 ? -23.031 -29.125 3.736 1 72 109 TYR B N 1
ATOM 4982 C CA . TYR B 1 109 ? -22.469 -30.469 3.803 1 72 109 TYR B CA 1
ATOM 4983 C C . TYR B 1 109 ? -22.844 -31.141 5.113 1 72 109 TYR B C 1
ATOM 4985 O O . TYR B 1 109 ? -22.562 -30.625 6.195 1 72 109 TYR B O 1
ATOM 4993 N N . LYS B 1 110 ? -23.672 -32.219 5.117 1 74.06 110 LYS B N 1
ATOM 4994 C CA . LYS B 1 110 ? -23.984 -33.031 6.281 1 74.06 110 LYS B CA 1
ATOM 4995 C C . LYS B 1 110 ? -23.25 -34.375 6.207 1 74.06 110 LYS B C 1
ATOM 4997 O O . LYS B 1 110 ? -23.781 -35.344 5.652 1 74.06 110 LYS B O 1
ATOM 5002 N N . PRO B 1 111 ? -21.938 -34.344 6.684 1 79.62 111 PRO B N 1
ATOM 5003 C CA . PRO B 1 111 ? -21.188 -35.625 6.617 1 79.62 111 PRO B CA 1
ATOM 5004 C C . PRO B 1 111 ? -21.844 -36.75 7.398 1 79.62 111 PRO B C 1
ATOM 5006 O O . PRO B 1 111 ? -22.656 -36.469 8.297 1 79.62 111 PRO B O 1
ATOM 5009 N N . SER B 1 112 ? -21.531 -37.906 7.098 1 79.94 112 SER B N 1
ATOM 5010 C CA . SER B 1 112 ? -21.953 -39.031 7.922 1 79.94 112 SER B CA 1
ATOM 5011 C C . SER B 1 112 ? -21.422 -38.906 9.344 1 79.94 112 SER B C 1
ATOM 5013 O O . SER B 1 112 ? -20.469 -38.156 9.594 1 79.94 112 SER B O 1
ATOM 5015 N N . LYS B 1 113 ? -22.141 -39.531 10.305 1 76.38 113 LYS B N 1
ATOM 5016 C CA . LYS B 1 113 ? -21.75 -39.469 11.703 1 76.38 113 LYS B CA 1
ATOM 5017 C C . LYS B 1 113 ? -20.281 -39.875 11.875 1 76.38 113 LYS B C 1
ATOM 5019 O O . LYS B 1 113 ? -19.562 -39.281 12.68 1 76.38 113 LYS B O 1
ATOM 5024 N N . LYS B 1 114 ? -19.953 -40.875 11.078 1 82.56 114 LYS B N 1
ATOM 5025 C CA . LYS B 1 114 ? -18.594 -41.406 11.133 1 82.56 114 LYS B CA 1
ATOM 5026 C C . LYS B 1 114 ? -17.594 -40.375 10.641 1 82.56 114 LYS B C 1
ATOM 5028 O O . LYS B 1 114 ? -16.547 -40.156 11.281 1 82.56 114 LYS B O 1
ATOM 5033 N N . HIS B 1 115 ? -17.844 -39.844 9.539 1 85.12 115 HIS B N 1
ATOM 5034 C CA . HIS B 1 115 ? -16.922 -38.875 8.961 1 85.12 115 HIS B CA 1
ATOM 5035 C C . HIS B 1 115 ? -16.859 -37.625 9.797 1 85.12 115 HIS B C 1
ATOM 5037 O O . HIS B 1 115 ? -15.797 -37 9.938 1 85.12 115 HIS B O 1
ATOM 5043 N N . LYS B 1 116 ? -17.953 -37.219 10.398 1 85.62 116 LYS B N 1
ATOM 5044 C CA . LYS B 1 116 ? -18 -36.062 11.273 1 85.62 116 LYS B CA 1
ATOM 5045 C C . LYS B 1 116 ? -17.062 -36.219 12.469 1 85.62 116 LYS B C 1
ATOM 5047 O O . LYS B 1 116 ? -16.344 -35.312 12.828 1 85.62 116 LYS B O 1
ATOM 5052 N N . LEU B 1 117 ? -17.172 -37.375 13.016 1 85.12 117 LEU B N 1
ATOM 5053 C CA . LEU B 1 117 ? -16.328 -37.688 14.164 1 85.12 117 LEU B CA 1
ATOM 5054 C C . LEU B 1 117 ? -14.852 -37.688 13.766 1 85.12 117 LEU B C 1
ATOM 5056 O O . LEU B 1 117 ? -14.023 -37.125 14.492 1 85.12 117 LEU B O 1
ATOM 5060 N N . MET B 1 118 ? -14.648 -38.281 12.68 1 84.56 118 MET B N 1
ATOM 5061 C CA . MET B 1 118 ? -13.266 -38.344 12.203 1 84.56 118 MET B CA 1
ATOM 5062 C C . MET B 1 118 ? -12.719 -36.938 11.969 1 84.56 118 MET B C 1
ATOM 5064 O O . MET B 1 118 ? -11.594 -36.625 12.367 1 84.56 118 MET B O 1
ATOM 5068 N N . PHE B 1 119 ? -13.453 -36.094 11.328 1 86 119 PHE B N 1
ATOM 5069 C CA . PHE B 1 119 ? -13.031 -34.719 11.031 1 86 119 PHE B CA 1
ATOM 5070 C C . PHE B 1 119 ? -12.789 -33.938 12.32 1 86 119 PHE B C 1
ATOM 5072 O O . PHE B 1 119 ? -11.836 -33.188 12.406 1 86 119 PHE B O 1
ATOM 5079 N N . SER B 1 120 ? -13.656 -34.125 13.219 1 84.5 120 SER B N 1
ATOM 5080 C CA . SER B 1 120 ? -13.539 -33.438 14.492 1 84.5 120 SER B CA 1
ATOM 5081 C C . SER B 1 120 ? -12.281 -33.875 15.25 1 84.5 120 SER B C 1
ATOM 5083 O O . SER B 1 120 ? -11.562 -33.031 15.789 1 84.5 120 SER B O 1
ATOM 5085 N N . VAL B 1 121 ? -12.031 -35.156 15.203 1 83 121 VAL B N 1
ATOM 5086 C CA . VAL B 1 121 ? -10.906 -35.719 15.953 1 83 121 VAL B CA 1
ATOM 5087 C C . VAL B 1 121 ? -9.594 -35.219 15.367 1 83 121 VAL B C 1
ATOM 5089 O O . VAL B 1 121 ? -8.664 -34.875 16.109 1 83 121 VAL B O 1
ATOM 5092 N N . VAL B 1 122 ? -9.594 -35.125 14.078 1 80.5 122 VAL B N 1
ATOM 5093 C CA . VAL B 1 122 ? -8.336 -34.75 13.445 1 80.5 122 VAL B CA 1
ATOM 5094 C C . VAL B 1 122 ? -8.281 -33.219 13.242 1 80.5 122 VAL B C 1
ATOM 5096 O O . VAL B 1 122 ? -7.254 -32.688 12.844 1 80.5 122 VAL B O 1
ATOM 5099 N N . GLY B 1 123 ? -9.336 -32.531 13.648 1 77.31 123 GLY B N 1
ATOM 5100 C CA . GLY B 1 123 ? -9.375 -31.078 13.562 1 77.31 123 GLY B CA 1
ATOM 5101 C C . GLY B 1 123 ? -9.508 -30.562 12.148 1 77.31 123 GLY B C 1
ATOM 5102 O O . GLY B 1 123 ? -8.898 -29.547 11.789 1 77.31 123 GLY B O 1
ATOM 5103 N N . MET B 1 124 ? -10.258 -31.297 11.312 1 79.56 124 MET B N 1
ATOM 5104 C CA . MET B 1 124 ? -10.328 -30.938 9.898 1 79.56 124 MET B CA 1
ATOM 5105 C C . MET B 1 124 ? -11.734 -30.469 9.531 1 79.56 124 MET B C 1
ATOM 5107 O O . MET B 1 124 ? -12.031 -30.266 8.352 1 79.56 124 MET B O 1
ATOM 5111 N N . THR B 1 125 ? -12.578 -30.328 10.5 1 80.25 125 THR B N 1
ATOM 5112 C CA . THR B 1 125 ? -13.969 -30.016 10.211 1 80.25 125 THR B CA 1
ATOM 5113 C C . THR B 1 125 ? -14.078 -28.75 9.367 1 80.25 125 THR B C 1
ATOM 5115 O O . THR B 1 125 ? -14.758 -28.734 8.336 1 80.25 125 THR B O 1
ATOM 5118 N N . ARG B 1 126 ? -13.43 -27.781 9.766 1 75.94 126 ARG B N 1
ATOM 5119 C CA . ARG B 1 126 ? -13.492 -26.531 9.039 1 75.94 126 ARG B CA 1
ATOM 5120 C C . ARG B 1 126 ? -12.859 -26.656 7.656 1 75.94 126 ARG B C 1
ATOM 5122 O O . ARG B 1 126 ? -13.391 -26.141 6.668 1 75.94 126 ARG B O 1
ATOM 5129 N N . THR B 1 127 ? -11.789 -27.297 7.566 1 75.06 127 THR B N 1
ATOM 5130 C CA . THR B 1 127 ? -11.055 -27.5 6.32 1 75.06 127 THR B CA 1
ATOM 5131 C C . THR B 1 127 ? -11.891 -28.281 5.312 1 75.06 127 THR B C 1
ATOM 5133 O O . THR B 1 127 ? -11.961 -27.906 4.137 1 75.06 127 THR B O 1
ATOM 5136 N N . ILE B 1 128 ? -12.516 -29.25 5.801 1 81.19 128 ILE B N 1
ATOM 5137 C CA . ILE B 1 128 ? -13.328 -30.109 4.945 1 81.19 128 ILE B CA 1
ATOM 5138 C C . ILE B 1 128 ? -14.5 -29.312 4.383 1 81.19 128 ILE B C 1
ATOM 5140 O O . ILE B 1 128 ? -14.859 -29.453 3.211 1 81.19 128 ILE B O 1
ATOM 5144 N N . ASN B 1 129 ? -15.008 -28.5 5.18 1 80.81 129 ASN B N 1
ATOM 5145 C CA . ASN B 1 129 ? -16.094 -27.641 4.715 1 80.81 129 ASN B CA 1
ATOM 5146 C C . ASN B 1 129 ? -15.641 -26.688 3.617 1 80.81 129 ASN B C 1
ATOM 5148 O O . ASN B 1 129 ? -16.344 -26.484 2.633 1 80.81 129 ASN B O 1
ATOM 5152 N N . ILE B 1 130 ? -14.531 -26.203 3.762 1 77.38 130 ILE B N 1
ATOM 5153 C CA . ILE B 1 130 ? -13.977 -25.266 2.781 1 77.38 130 ILE B CA 1
ATOM 5154 C C . ILE B 1 130 ? -13.719 -26 1.466 1 77.38 130 ILE B C 1
ATOM 5156 O O . ILE B 1 130 ? -14.078 -25.5 0.394 1 77.38 130 ILE B O 1
ATOM 5160 N N . ILE B 1 131 ? -13.164 -27.141 1.589 1 81.94 131 ILE B N 1
ATOM 5161 C CA . ILE B 1 131 ? -12.852 -27.922 0.4 1 81.94 131 ILE B CA 1
ATOM 5162 C C . ILE B 1 131 ? -14.133 -28.297 -0.335 1 81.94 131 ILE B C 1
ATOM 5164 O O . ILE B 1 131 ? -14.203 -28.203 -1.562 1 81.94 131 ILE B O 1
ATOM 5168 N N . ARG B 1 132 ? -15.078 -28.719 0.406 1 87 132 ARG B N 1
ATOM 5169 C CA . ARG B 1 132 ? -16.344 -29.109 -0.197 1 87 132 ARG B CA 1
ATOM 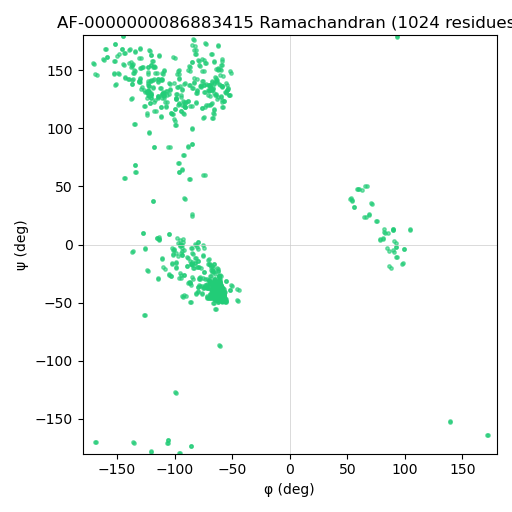5170 C C . ARG B 1 132 ? -17 -27.922 -0.908 1 87 132 ARG B C 1
ATOM 5172 O O . ARG B 1 132 ? -17.531 -28.078 -2.008 1 87 132 ARG B O 1
ATOM 5179 N N . HIS B 1 133 ? -16.906 -26.781 -0.277 1 85.44 133 HIS B N 1
ATOM 5180 C CA . HIS B 1 133 ? -17.5 -25.594 -0.86 1 85.44 133 HIS B CA 1
ATOM 5181 C C . HIS B 1 133 ? -16.75 -25.156 -2.117 1 85.44 133 HIS B C 1
ATOM 5183 O O . HIS B 1 133 ? -17.359 -24.609 -3.047 1 85.44 133 HIS B O 1
ATOM 5189 N N . ASN B 1 134 ? -15.523 -25.484 -2.148 1 85.19 134 ASN B N 1
ATOM 5190 C CA . ASN B 1 134 ? -14.695 -25.031 -3.262 1 85.19 134 ASN B CA 1
ATOM 5191 C C . ASN B 1 134 ? -14.742 -26.016 -4.426 1 85.19 134 ASN B C 1
ATOM 5193 O O . ASN B 1 134 ? -14.289 -25.703 -5.527 1 85.19 134 ASN B O 1
ATOM 5197 N N . SER B 1 135 ? -15.297 -27.172 -4.172 1 90.56 135 SER B N 1
ATOM 5198 C CA . SER B 1 135 ? -15.398 -28.156 -5.234 1 90.56 135 SER B CA 1
ATOM 5199 C C . SER B 1 135 ? -16.359 -27.703 -6.324 1 90.56 135 SER B C 1
ATOM 5201 O O . SER B 1 135 ? -17.562 -27.531 -6.07 1 90.56 135 SER B O 1
ATOM 5203 N N . LYS B 1 136 ? -15.852 -27.609 -7.512 1 93.19 136 LYS B N 1
ATOM 5204 C CA . LYS B 1 136 ? -16.672 -27.141 -8.625 1 93.19 136 LYS B CA 1
ATOM 5205 C C . LYS B 1 136 ? -17.703 -28.203 -9.016 1 93.19 136 LYS B C 1
ATOM 5207 O O . LYS B 1 136 ? -18.812 -27.875 -9.453 1 93.19 136 LYS B O 1
ATOM 5212 N N . ALA B 1 137 ? -17.375 -29.453 -8.812 1 94.44 137 ALA B N 1
ATOM 5213 C CA . ALA B 1 137 ? -18.344 -30.516 -9.047 1 94.44 137 ALA B CA 1
ATOM 5214 C C . ALA B 1 137 ? -19.578 -30.344 -8.164 1 94.44 137 ALA B C 1
ATOM 5216 O O . ALA B 1 137 ? -20.703 -30.484 -8.641 1 94.44 137 ALA B O 1
ATOM 5217 N N . ASN B 1 138 ? -19.312 -30.031 -6.891 1 93.88 138 ASN B N 1
ATOM 5218 C CA . ASN B 1 138 ? -20.422 -29.781 -5.973 1 93.88 138 ASN B CA 1
ATOM 5219 C C . ASN B 1 138 ? -21.266 -28.594 -6.422 1 93.88 138 ASN B C 1
ATOM 5221 O O . ASN B 1 138 ? -22.5 -28.641 -6.344 1 93.88 138 ASN B O 1
ATOM 5225 N N . TRP B 1 139 ? -20.609 -27.594 -6.855 1 93.81 139 TRP B N 1
ATOM 5226 C CA . TRP B 1 139 ? -21.344 -26.422 -7.332 1 93.81 139 TRP B CA 1
ATOM 5227 C C . TRP B 1 139 ? -22.219 -26.781 -8.531 1 93.81 139 TRP B C 1
ATOM 5229 O O . TRP B 1 139 ? -23.391 -26.391 -8.602 1 93.81 139 TRP B O 1
ATOM 5239 N N . ILE B 1 140 ? -21.719 -27.531 -9.516 1 95.38 140 ILE B N 1
ATOM 5240 C CA . ILE B 1 140 ? -22.453 -27.906 -10.727 1 95.38 140 ILE B CA 1
ATOM 5241 C C . ILE B 1 140 ? -23.625 -28.797 -10.375 1 95.38 140 ILE B C 1
ATOM 5243 O O . ILE B 1 140 ? -24.734 -28.609 -10.898 1 95.38 140 ILE B O 1
ATOM 5247 N N . LYS B 1 141 ? -23.406 -29.672 -9.492 1 94.19 141 LYS B N 1
ATOM 5248 C CA . LYS B 1 141 ? -24.484 -30.547 -9.047 1 94.19 141 LYS B CA 1
ATOM 5249 C C . LYS B 1 141 ? -25.625 -29.75 -8.438 1 94.19 141 LYS B C 1
ATOM 5251 O O . LYS B 1 141 ? -26.797 -30.078 -8.648 1 94.19 141 LYS B O 1
ATOM 5256 N N . GLU B 1 142 ? -25.266 -28.797 -7.715 1 94.06 142 GLU B N 1
ATOM 5257 C CA . GLU B 1 142 ? -26.219 -27.969 -6.996 1 94.06 142 GLU B CA 1
ATOM 5258 C C . GLU B 1 142 ? -26.922 -26.984 -7.938 1 94.06 142 GLU B C 1
ATOM 5260 O O . GLU B 1 142 ? -28.141 -26.797 -7.848 1 94.06 142 GLU B O 1
ATOM 5265 N N . ASN B 1 143 ? -26.219 -26.375 -8.844 1 94.25 143 ASN B N 1
ATOM 5266 C CA . ASN B 1 143 ? -26.734 -25.234 -9.602 1 94.25 143 ASN B CA 1
ATOM 5267 C C . ASN B 1 143 ? -27.109 -25.625 -11.023 1 94.25 143 ASN B C 1
ATOM 5269 O O . ASN B 1 143 ? -27.938 -24.969 -11.656 1 94.25 143 ASN B O 1
ATOM 5273 N N . GLU B 1 144 ? -26.469 -26.641 -11.516 1 95.69 144 GLU B N 1
ATOM 5274 C CA . GLU B 1 144 ? -26.719 -27.125 -12.875 1 95.69 144 GLU B CA 1
ATOM 5275 C C . GLU B 1 144 ? -26.859 -28.641 -12.898 1 95.69 144 GLU B C 1
ATOM 5277 O O . GLU B 1 144 ? -26.141 -29.328 -13.648 1 95.69 144 GLU B O 1
ATOM 5282 N N . PRO B 1 145 ? -27.875 -29.188 -12.195 1 95.88 145 PRO B N 1
ATOM 5283 C CA . PRO B 1 145 ? -28.016 -30.641 -12.039 1 95.88 145 PRO B CA 1
ATOM 5284 C C . PRO B 1 145 ? -28.188 -31.359 -13.375 1 95.88 145 PRO B C 1
ATOM 5286 O O . PRO B 1 145 ? -27.75 -32.5 -13.531 1 95.88 145 PRO B O 1
ATOM 5289 N N . GLU B 1 146 ? -28.797 -30.781 -14.344 1 97.75 146 GLU B N 1
ATOM 5290 C CA . GLU B 1 146 ? -28.984 -31.406 -15.648 1 97.75 146 GLU B CA 1
ATOM 5291 C C . GLU B 1 146 ? -27.656 -31.594 -16.375 1 97.75 146 GLU B C 1
ATOM 5293 O O . GLU B 1 146 ? -27.453 -32.594 -17.062 1 97.75 146 GLU B O 1
ATOM 5298 N N . ILE B 1 147 ? -26.844 -30.625 -16.219 1 97.62 147 ILE B N 1
ATOM 5299 C CA . ILE B 1 147 ? -25.516 -30.719 -16.828 1 97.62 147 ILE B CA 1
ATOM 5300 C C . ILE B 1 147 ? -24.719 -31.844 -16.172 1 97.62 147 ILE B C 1
ATOM 5302 O O . ILE B 1 147 ? -24.062 -32.625 -16.844 1 97.62 147 ILE B O 1
ATOM 5306 N N . TRP B 1 148 ? -24.844 -31.922 -14.852 1 97.06 148 TRP B N 1
ATOM 5307 C CA . TRP B 1 148 ? -24.125 -32.969 -14.148 1 97.06 148 TRP B CA 1
ATOM 5308 C C . TRP B 1 148 ? -24.609 -34.344 -14.57 1 97.06 148 TRP B C 1
ATOM 5310 O O . TRP B 1 148 ? -23.812 -35.281 -14.773 1 97.06 148 TRP B O 1
ATOM 5320 N N . LYS B 1 149 ? -25.891 -34.469 -14.672 1 97.38 149 LYS B N 1
ATOM 5321 C CA . LYS B 1 149 ? -26.484 -35.75 -15.086 1 97.38 149 LYS B CA 1
ATOM 5322 C C . LYS B 1 149 ? -25.984 -36.156 -16.453 1 97.38 149 LYS B C 1
ATOM 5324 O O . LYS B 1 149 ? -25.734 -37.344 -16.703 1 97.38 149 LYS B O 1
ATOM 5329 N N . LYS B 1 150 ? -25.766 -35.25 -17.312 1 98 150 LYS B N 1
ATOM 5330 C CA . LYS B 1 150 ? -25.328 -35.5 -18.688 1 98 150 LYS B CA 1
ATOM 5331 C C . LYS B 1 150 ? -23.828 -35.719 -18.766 1 98 150 LYS B C 1
ATOM 5333 O O . LYS B 1 150 ? -23.312 -36.219 -19.766 1 98 150 LYS B O 1
ATOM 5338 N N . THR B 1 151 ? -23.141 -35.438 -17.703 1 98.31 151 THR B N 1
ATOM 5339 C CA . THR B 1 151 ? -21.688 -35.531 -17.688 1 98.31 151 THR B CA 1
ATOM 5340 C C . THR B 1 151 ? -21.25 -37 -17.656 1 98.31 151 THR B C 1
ATOM 5342 O O . THR B 1 151 ? -21.594 -37.719 -16.734 1 98.31 151 THR B O 1
ATOM 5345 N N . TYR B 1 152 ? -20.562 -37.375 -18.656 1 98.38 152 TYR B N 1
ATOM 5346 C CA . TYR B 1 152 ? -20 -38.719 -18.734 1 98.38 152 TYR B CA 1
ATOM 5347 C C . TYR B 1 152 ? -18.641 -38.781 -18.031 1 98.38 152 TYR B C 1
ATOM 5349 O O . TYR B 1 152 ? -18.406 -39.688 -17.219 1 98.38 152 TYR B O 1
ATOM 5357 N N . LYS B 1 153 ? -17.797 -37.844 -18.359 1 98.25 153 LYS B N 1
ATOM 5358 C CA . LYS B 1 153 ? -16.5 -37.75 -17.703 1 98.25 153 LYS B CA 1
ATOM 5359 C C . LYS B 1 153 ? -16.266 -36.312 -17.188 1 98.25 153 LYS B C 1
ATOM 5361 O O . LYS B 1 153 ? -16.594 -35.344 -17.859 1 98.25 153 LYS B O 1
ATOM 5366 N N . TYR B 1 154 ? -15.797 -36.219 -15.945 1 97.5 154 TYR B N 1
ATOM 5367 C CA . TYR B 1 154 ? -15.305 -35 -15.32 1 97.5 154 TYR B CA 1
ATOM 5368 C C . TYR B 1 154 ? -13.781 -34.938 -15.375 1 97.5 154 TYR B C 1
ATOM 5370 O O . TYR B 1 154 ? -13.102 -35.594 -14.594 1 97.5 154 TYR B O 1
ATOM 5378 N N . ALA B 1 155 ? -13.258 -34.125 -16.312 1 95.25 155 ALA B N 1
ATOM 5379 C CA . ALA B 1 155 ? -11.844 -34.219 -16.672 1 95.25 155 ALA B CA 1
ATOM 5380 C C . ALA B 1 155 ? -11.125 -32.906 -16.375 1 95.25 155 ALA B C 1
ATOM 5382 O O . ALA B 1 155 ? -11.758 -31.844 -16.203 1 95.25 155 ALA B O 1
ATOM 5383 N N . GLN B 1 156 ? -9.812 -33.031 -16.234 1 95.56 156 GLN B N 1
ATOM 5384 C CA . GLN B 1 156 ? -8.977 -31.828 -16.375 1 95.56 156 GLN B CA 1
ATOM 5385 C C . GLN B 1 156 ? -8.875 -31.391 -17.828 1 95.56 156 GLN B C 1
ATOM 5387 O O . GLN B 1 156 ? -9.289 -32.125 -18.734 1 95.56 156 GLN B O 1
ATOM 5392 N N . VAL B 1 157 ? -8.297 -30.297 -18.094 1 96.88 157 VAL B N 1
ATOM 5393 C CA . VAL B 1 157 ? -8.164 -29.781 -19.453 1 96.88 157 VAL B CA 1
ATOM 5394 C C . VAL B 1 157 ? -7.34 -30.766 -20.281 1 96.88 157 VAL B C 1
ATOM 5396 O O . VAL B 1 157 ? -7.594 -30.922 -21.484 1 96.88 157 VAL B O 1
ATOM 5399 N N . SER B 1 158 ? -6.398 -31.406 -19.672 1 96.75 158 SER B N 1
ATOM 5400 C CA . SER B 1 158 ? -5.574 -32.375 -20.375 1 96.75 158 SER B CA 1
ATOM 5401 C C . SER B 1 158 ? -6.426 -33.5 -20.953 1 96.75 158 SER B C 1
ATOM 5403 O O . SER B 1 158 ? -6.219 -33.938 -22.094 1 96.75 158 SER B O 1
ATOM 5405 N N . GLY B 1 159 ? -7.371 -33.969 -20.156 1 97 159 GLY B N 1
ATOM 5406 C CA . GLY B 1 159 ? -8.25 -35.031 -20.625 1 97 159 GLY B CA 1
ATOM 5407 C C . GLY B 1 159 ? -9.07 -34.625 -21.828 1 97 159 GLY B C 1
ATOM 5408 O O . GLY B 1 159 ? -9.305 -35.469 -22.719 1 97 159 GLY B O 1
ATOM 5409 N N . PHE B 1 160 ? -9.484 -33.438 -21.812 1 97.69 160 PHE B N 1
ATOM 5410 C CA . PHE B 1 160 ? -10.211 -32.875 -22.953 1 97.69 160 PHE B CA 1
ATOM 5411 C C . PHE B 1 160 ? -9.359 -32.938 -24.219 1 97.69 160 PHE B C 1
ATOM 5413 O O . PHE B 1 160 ? -9.805 -33.406 -25.266 1 97.69 160 PHE B O 1
ATOM 5420 N N . PHE B 1 161 ? -8.133 -32.5 -24.156 1 98.5 161 PHE B N 1
ATOM 5421 C CA . PHE B 1 161 ? -7.23 -32.469 -25.312 1 98.5 161 PHE B CA 1
ATOM 5422 C C . PHE B 1 161 ? -6.902 -33.906 -25.75 1 98.5 161 PHE B C 1
ATOM 5424 O O . PHE B 1 161 ? -6.848 -34.188 -26.938 1 98.5 161 PHE B O 1
ATOM 5431 N N . HIS B 1 162 ? -6.66 -34.781 -24.781 1 98.44 162 HIS B N 1
ATOM 5432 C CA . HIS B 1 162 ? -6.359 -36.188 -25.109 1 98.44 162 HIS B CA 1
ATOM 5433 C C . HIS B 1 162 ? -7.492 -36.812 -25.906 1 98.44 162 HIS B C 1
ATOM 5435 O O . HIS B 1 162 ? -7.25 -37.531 -26.891 1 98.44 162 HIS B O 1
ATOM 5441 N N . HIS B 1 163 ? -8.695 -36.531 -25.438 1 98.5 163 HIS B N 1
ATOM 5442 C CA . HIS B 1 163 ? -9.844 -37.094 -26.156 1 98.5 163 HIS B CA 1
ATOM 5443 C C . HIS B 1 163 ? -9.953 -36.5 -27.562 1 98.5 163 HIS B C 1
ATOM 5445 O O . HIS B 1 163 ? -10.211 -37.25 -28.516 1 98.5 163 HIS B O 1
ATOM 5451 N N . LYS B 1 164 ? -9.797 -35.219 -27.672 1 98.5 164 LYS B N 1
ATOM 5452 C CA . LYS B 1 164 ? -9.898 -34.562 -28.984 1 98.5 164 LYS B CA 1
ATOM 5453 C C . LYS B 1 164 ? -8.844 -35.125 -29.953 1 98.5 164 LYS B C 1
ATOM 5455 O O . LYS B 1 164 ? -9.109 -35.25 -31.141 1 98.5 164 LYS B O 1
ATOM 5460 N N . LEU B 1 165 ? -7.703 -35.469 -29.469 1 98.75 165 LEU B N 1
ATOM 5461 C CA . LEU B 1 165 ? -6.578 -35.844 -30.297 1 98.75 165 LEU B CA 1
ATOM 5462 C C . LEU B 1 165 ? -6.641 -37.344 -30.625 1 98.75 165 LEU B C 1
ATOM 5464 O O . LEU B 1 165 ? -6.215 -37.781 -31.703 1 98.75 165 LEU B O 1
ATOM 5468 N N . THR B 1 166 ? -7.156 -38.188 -29.688 1 98.69 166 THR B N 1
ATOM 5469 C CA . THR B 1 166 ? -6.977 -39.625 -29.812 1 98.69 166 THR B CA 1
ATOM 5470 C C . THR B 1 166 ? -8.32 -40.344 -29.797 1 98.69 166 THR B C 1
ATOM 5472 O O . THR B 1 166 ? -8.406 -41.531 -30.156 1 98.69 166 THR B O 1
ATOM 5475 N N . GLY B 1 167 ? -9.297 -39.688 -29.25 1 98.25 167 GLY B N 1
ATOM 5476 C CA . GLY B 1 167 ? -10.586 -40.344 -29.062 1 98.25 167 GLY B CA 1
ATOM 5477 C C . GLY B 1 167 ? -10.703 -41.062 -27.734 1 98.25 167 GLY B C 1
ATOM 5478 O O . GLY B 1 167 ? -11.789 -41.5 -27.359 1 98.25 167 GLY B O 1
ATOM 5479 N N . ASN B 1 168 ? -9.656 -41.125 -26.938 1 98.44 168 ASN B N 1
ATOM 5480 C CA . ASN B 1 168 ? -9.664 -41.906 -25.688 1 98.44 168 ASN B CA 1
ATOM 5481 C C . ASN B 1 168 ? -9.953 -41 -24.484 1 98.44 168 ASN B C 1
ATOM 5483 O O . ASN B 1 168 ? -9.562 -39.844 -24.469 1 98.44 168 ASN B O 1
ATOM 5487 N N . PHE B 1 169 ? -10.633 -41.562 -23.5 1 98.25 169 PHE B N 1
ATOM 5488 C CA . PHE B 1 169 ? -10.867 -40.906 -22.219 1 98.25 169 PHE B CA 1
ATOM 5489 C C . PHE B 1 169 ? -9.836 -41.344 -21.188 1 98.25 169 PHE B C 1
ATOM 5491 O O . PHE B 1 169 ? -10.164 -42.062 -20.234 1 98.25 169 PHE B O 1
ATOM 5498 N N . ILE B 1 170 ? -8.594 -40.875 -21.422 1 98.25 170 ILE B N 1
ATOM 5499 C CA . ILE B 1 170 ? -7.465 -41.281 -20.594 1 98.25 170 ILE B CA 1
ATOM 5500 C C . ILE B 1 170 ? -6.695 -40.031 -20.156 1 98.25 170 ILE B C 1
ATOM 5502 O O . ILE B 1 170 ? -6.543 -39.062 -20.922 1 98.25 170 ILE B O 1
ATOM 5506 N N . GLU B 1 171 ? -6.254 -40 -18.953 1 96.69 171 GLU B N 1
ATOM 5507 C CA . GLU B 1 171 ? -5.449 -38.906 -18.438 1 96.69 171 GLU B CA 1
ATOM 5508 C C . GLU B 1 171 ? -4.191 -39.438 -17.734 1 96.69 171 GLU B C 1
ATOM 5510 O O . GLU B 1 171 ? -4.125 -40.594 -17.344 1 96.69 171 GLU B O 1
ATOM 5515 N N . SER B 1 172 ? -3.279 -38.531 -17.625 1 97.88 172 SER B N 1
ATOM 5516 C CA . SER B 1 172 ? -2.037 -38.844 -16.922 1 97.88 172 SER B CA 1
ATOM 5517 C C . SER B 1 172 ? -2.223 -38.688 -15.406 1 97.88 172 SER B C 1
ATOM 5519 O O . SER B 1 172 ? -2.904 -37.781 -14.945 1 97.88 172 SER B O 1
ATOM 5521 N N . ILE B 1 173 ? -1.601 -39.531 -14.68 1 97.75 173 ILE B N 1
ATOM 5522 C CA . ILE B 1 173 ? -1.585 -39.438 -13.227 1 97.75 173 ILE B CA 1
ATOM 5523 C C . ILE B 1 173 ? -1 -38.094 -12.797 1 97.75 173 ILE B C 1
ATOM 5525 O O . ILE B 1 173 ? -1.5 -37.469 -11.867 1 97.75 173 ILE B O 1
ATOM 5529 N N . ALA B 1 174 ? -0.029 -37.625 -13.492 1 97.81 174 ALA B N 1
ATOM 5530 C CA . ALA B 1 174 ? 0.711 -36.406 -13.125 1 97.81 174 ALA B CA 1
ATOM 5531 C C . ALA B 1 174 ? -0.111 -35.156 -13.406 1 97.81 174 ALA B C 1
ATOM 5533 O O . ALA B 1 174 ? 0.279 -34.062 -13.016 1 97.81 174 ALA B O 1
ATOM 5534 N N . SER B 1 175 ? -1.268 -35.281 -13.953 1 96.69 175 SER B N 1
ATOM 5535 C CA . SER B 1 175 ? -2.152 -34.156 -14.227 1 96.69 175 SER B CA 1
ATOM 5536 C C . SER B 1 175 ? -3.242 -34.031 -13.172 1 96.69 175 SER B C 1
ATOM 5538 O O . SER B 1 175 ? -4.031 -33.094 -13.195 1 96.69 175 SER B O 1
ATOM 5540 N N . GLN B 1 176 ? -3.277 -34.969 -12.234 1 95.44 176 GLN B N 1
ATOM 5541 C CA . GLN B 1 176 ? -4.352 -35 -11.25 1 95.44 176 GLN B CA 1
ATOM 5542 C C . GLN B 1 176 ? -4.035 -34.062 -10.078 1 95.44 176 GLN B C 1
ATOM 5544 O O . GLN B 1 176 ? -3.492 -34.5 -9.062 1 95.44 176 GLN B O 1
ATOM 5549 N N . ILE B 1 177 ? -4.371 -32.844 -10.219 1 93.69 177 ILE B N 1
ATOM 5550 C CA . ILE B 1 177 ? -4.18 -31.828 -9.211 1 93.69 177 ILE B CA 1
ATOM 5551 C C . ILE B 1 177 ? -5.426 -30.953 -9.125 1 93.69 177 ILE B C 1
ATOM 5553 O O . ILE B 1 177 ? -5.855 -30.375 -10.125 1 93.69 177 ILE B O 1
ATOM 5557 N N . GLY B 1 178 ? -5.941 -30.859 -7.914 1 90.56 178 GLY B N 1
ATOM 5558 C CA . GLY B 1 178 ? -7.137 -30.047 -7.73 1 90.56 178 GLY B CA 1
ATOM 5559 C C . GLY B 1 178 ? -8.148 -30.688 -6.793 1 90.56 178 GLY B C 1
ATOM 5560 O O . GLY B 1 178 ? -7.777 -31.422 -5.879 1 90.56 178 GLY B O 1
ATOM 5561 N N . HIS B 1 179 ? -9.391 -30.359 -6.977 1 89.88 179 HIS B N 1
ATOM 5562 C CA . HIS B 1 179 ? -10.477 -30.828 -6.129 1 89.88 179 HIS B CA 1
ATOM 5563 C C . HIS B 1 179 ? -11.094 -32.125 -6.691 1 89.88 179 HIS B C 1
ATOM 5565 O O . HIS B 1 179 ? -12.203 -32.094 -7.242 1 89.88 179 HIS B O 1
ATOM 5571 N N . LEU B 1 180 ? -10.398 -33.219 -6.488 1 92.62 180 LEU B N 1
ATOM 5572 C CA . LEU B 1 180 ? -10.773 -34.531 -6.988 1 92.62 180 LEU B CA 1
ATOM 5573 C C . LEU B 1 180 ? -10.617 -35.594 -5.898 1 92.62 180 LEU B C 1
ATOM 5575 O O . LEU B 1 180 ? -9.82 -35.406 -4.973 1 92.62 180 LEU B O 1
ATOM 5579 N N . PRO B 1 181 ? -11.461 -36.594 -5.992 1 94.06 181 PRO B N 1
ATOM 5580 C CA . PRO B 1 181 ? -11.281 -37.719 -5.043 1 94.06 181 PRO B CA 1
ATOM 5581 C C . PRO B 1 181 ? -10.078 -38.594 -5.383 1 94.06 181 PRO B C 1
ATOM 5583 O O . PRO B 1 181 ? -10.227 -39.812 -5.555 1 94.06 181 PRO B O 1
ATOM 5586 N N . PHE B 1 182 ? -8.953 -38.062 -5.406 1 95.56 182 PHE B N 1
ATOM 5587 C CA . PHE B 1 182 ? -7.691 -38.688 -5.773 1 95.56 182 PHE B CA 1
ATOM 5588 C C . PHE B 1 182 ? -6.859 -39 -4.535 1 95.56 182 PHE B C 1
ATOM 5590 O O . PHE B 1 182 ? -6.805 -38.188 -3.604 1 95.56 182 PHE B O 1
ATOM 5597 N N . ASP B 1 183 ? -6.332 -40.188 -4.477 1 95.56 183 ASP B N 1
ATOM 5598 C CA . ASP B 1 183 ? -5.383 -40.594 -3.439 1 95.56 183 ASP B CA 1
ATOM 5599 C C . ASP B 1 183 ? -3.957 -40.188 -3.82 1 95.56 183 ASP B C 1
ATOM 5601 O O . ASP B 1 183 ? -3.254 -40.969 -4.48 1 95.56 183 ASP B O 1
ATOM 5605 N N . TYR B 1 184 ? -3.52 -39.188 -3.314 1 95.81 184 TYR B N 1
ATOM 5606 C CA . TYR B 1 184 ? -2.229 -38.625 -3.707 1 95.81 184 TYR B CA 1
ATOM 5607 C C . TYR B 1 184 ? -1.085 -39.5 -3.236 1 95.81 184 TYR B C 1
ATOM 5609 O O . TYR B 1 184 ? -0.083 -39.656 -3.939 1 95.81 184 TYR B O 1
ATOM 5617 N N . LYS B 1 185 ? -1.216 -40.094 -2.156 1 95 185 LYS B N 1
ATOM 5618 C CA . LYS B 1 185 ? -0.166 -40.938 -1.616 1 95 185 LYS B CA 1
ATOM 5619 C C . LYS B 1 185 ? 0.051 -42.156 -2.5 1 95 185 LYS B C 1
ATOM 5621 O O . LYS B 1 185 ? 1.191 -42.531 -2.777 1 95 185 LYS B O 1
ATOM 5626 N N . ASN B 1 186 ? -1.057 -42.688 -2.961 1 95.25 186 ASN B N 1
ATOM 5627 C CA . ASN B 1 186 ? -0.954 -43.938 -3.738 1 95.25 186 ASN B CA 1
ATOM 5628 C C . ASN B 1 186 ? -1.071 -43.656 -5.234 1 95.25 186 ASN B C 1
ATOM 5630 O O . ASN B 1 186 ? -0.947 -44.562 -6.051 1 95.25 186 ASN B O 1
ATOM 5634 N N . LYS B 1 187 ? -1.324 -42.5 -5.598 1 96.19 187 LYS B N 1
ATOM 5635 C CA . LYS B 1 187 ? -1.381 -42.031 -6.98 1 96.19 187 LYS B CA 1
ATOM 5636 C C . LYS B 1 187 ? -2.412 -42.812 -7.785 1 96.19 187 LYS B C 1
ATOM 5638 O O . LYS B 1 187 ? -2.109 -43.312 -8.867 1 96.19 187 LYS B O 1
ATOM 5643 N N . LYS B 1 188 ? -3.572 -42.938 -7.215 1 95.75 188 LYS B N 1
ATOM 5644 C CA . LYS B 1 188 ? -4.715 -43.562 -7.867 1 95.75 188 LYS B CA 1
ATOM 5645 C C . LYS B 1 188 ? -6.027 -42.938 -7.387 1 95.75 188 LYS B C 1
ATOM 5647 O O . LYS B 1 188 ? -6.055 -42.219 -6.402 1 95.75 188 LYS B O 1
ATOM 5652 N N . TRP B 1 189 ? -7.051 -43.219 -8.18 1 96.44 189 TRP B N 1
ATOM 5653 C CA . TRP B 1 189 ? -8.359 -42.844 -7.664 1 96.44 189 TRP B CA 1
ATOM 5654 C C . TRP B 1 189 ? -8.664 -43.562 -6.352 1 96.44 189 TRP B C 1
ATOM 5656 O O . TRP B 1 189 ? -8.273 -44.719 -6.164 1 96.44 189 TRP B O 1
ATOM 5666 N N . THR B 1 190 ? -9.359 -42.844 -5.551 1 93.44 190 THR B N 1
ATOM 5667 C CA . THR B 1 190 ? -9.758 -43.438 -4.273 1 93.44 190 THR B CA 1
ATOM 5668 C C . THR B 1 190 ? -10.5 -44.75 -4.492 1 93.44 190 THR B C 1
ATOM 5670 O O . THR B 1 190 ? -11.43 -44.812 -5.297 1 93.44 190 THR B O 1
ATOM 5673 N N . LYS B 1 191 ? -10.102 -45.781 -3.732 1 89 191 LYS B N 1
ATOM 5674 C CA . LYS B 1 191 ? -10.641 -47.125 -3.961 1 89 191 LYS B CA 1
ATOM 5675 C C . LYS B 1 191 ? -11.852 -47.375 -3.064 1 89 191 LYS B C 1
ATOM 5677 O O . LYS B 1 191 ? -12.883 -47.875 -3.531 1 89 191 LYS B O 1
ATOM 5682 N N . SER B 1 192 ? -11.703 -47 -1.871 1 88.06 192 SER B N 1
ATOM 5683 C CA . SER B 1 192 ? -12.742 -47.344 -0.898 1 88.06 192 SER B CA 1
ATOM 5684 C C . SER B 1 192 ? -14.016 -46.531 -1.159 1 88.06 192 SER B C 1
ATOM 5686 O O . SER B 1 192 ? -14 -45.312 -1.176 1 88.06 192 SER B O 1
ATOM 5688 N N . ASN B 1 193 ? -15.047 -47.25 -1.234 1 86.5 193 ASN B N 1
ATOM 5689 C CA . ASN B 1 193 ? -16.328 -46.625 -1.457 1 86.5 193 ASN B CA 1
ATOM 5690 C C . ASN B 1 193 ? -16.781 -45.781 -0.244 1 86.5 193 ASN B C 1
ATOM 5692 O O . ASN B 1 193 ? -17.625 -44.906 -0.359 1 86.5 193 ASN B O 1
ATOM 5696 N N . SER B 1 194 ? -16.172 -46.094 0.836 1 84.62 194 SER B N 1
ATOM 5697 C CA . SER B 1 194 ? -16.594 -45.438 2.068 1 84.62 194 SER B CA 1
ATOM 5698 C C . SER B 1 194 ? -15.711 -44.219 2.375 1 84.62 194 SER B C 1
ATOM 5700 O O . SER B 1 194 ? -15.844 -43.594 3.428 1 84.62 194 SER B O 1
ATOM 5702 N N . SER B 1 195 ? -14.852 -44 1.443 1 89.81 195 SER B N 1
ATOM 5703 C CA . SER B 1 195 ? -13.953 -42.875 1.68 1 89.81 195 SER B CA 1
ATOM 5704 C C . SER B 1 195 ? -14.719 -41.562 1.742 1 89.81 195 SER B C 1
ATOM 5706 O O . SER B 1 195 ? -15.664 -41.344 0.977 1 89.81 195 SER B O 1
ATOM 5708 N N . TRP B 1 196 ? -14.266 -40.688 2.615 1 87.81 196 TRP B N 1
ATOM 5709 C CA . TRP B 1 196 ? -14.867 -39.375 2.773 1 87.81 196 TRP B CA 1
ATOM 5710 C C . TRP B 1 196 ? -14.664 -38.5 1.525 1 87.81 196 TRP B C 1
ATOM 5712 O O . TRP B 1 196 ? -15.391 -37.531 1.301 1 87.81 196 TRP B O 1
ATOM 5722 N N . LYS B 1 197 ? -13.688 -38.812 0.678 1 91.19 197 LYS B N 1
ATOM 5723 C CA . LYS B 1 197 ? -13.336 -38 -0.491 1 91.19 197 LYS B CA 1
ATOM 5724 C C . LYS B 1 197 ? -14.484 -37.969 -1.497 1 91.19 197 LYS B C 1
ATOM 5726 O O . LYS B 1 197 ? -14.664 -36.969 -2.201 1 91.19 197 LYS B O 1
ATOM 5731 N N . TRP B 1 198 ? -15.25 -39.062 -1.502 1 89.38 198 TRP B N 1
ATOM 5732 C CA . TRP B 1 198 ? -16.375 -39.125 -2.439 1 89.38 198 TRP B CA 1
ATOM 5733 C C . TRP B 1 198 ? -17.438 -38.094 -2.07 1 89.38 198 TRP B C 1
ATOM 5735 O O . TRP B 1 198 ? -18.016 -37.438 -2.947 1 89.38 198 TRP B O 1
ATOM 5745 N N . GLU B 1 199 ? -17.609 -37.906 -0.791 1 84.5 199 GLU B N 1
ATOM 5746 C CA . GLU B 1 199 ? -18.609 -36.969 -0.302 1 84.5 199 GLU B CA 1
ATOM 5747 C C . GLU B 1 199 ? -18.094 -35.531 -0.405 1 84.5 199 GLU B C 1
ATOM 5749 O O . GLU B 1 199 ? -18.875 -34.594 -0.688 1 84.5 199 GLU B O 1
ATOM 5754 N N . VAL B 1 200 ? -16.906 -35.375 -0.204 1 88.88 200 VAL B N 1
ATOM 5755 C CA . VAL B 1 200 ? -16.344 -34.031 -0.078 1 88.88 200 VAL B CA 1
ATOM 5756 C C . VAL B 1 200 ? -16.141 -33.406 -1.464 1 88.88 200 VAL B C 1
ATOM 5758 O O . VAL B 1 200 ? -16.453 -32.25 -1.681 1 88.88 200 VAL B O 1
ATOM 5761 N N . PHE B 1 201 ? -15.695 -34.219 -2.379 1 91.56 201 PHE B N 1
ATOM 5762 C CA . PHE B 1 201 ? -15.398 -33.656 -3.701 1 91.56 201 PHE B CA 1
ATOM 5763 C C . PHE B 1 201 ? -16.594 -33.844 -4.633 1 91.56 201 PHE B C 1
ATOM 5765 O O . PHE B 1 201 ? -16.719 -33.094 -5.617 1 91.56 201 PHE B O 1
ATOM 5772 N N . GLY B 1 202 ? -17.469 -34.812 -4.414 1 89.69 202 GLY B N 1
ATOM 5773 C CA . GLY B 1 202 ? -18.766 -34.938 -5.051 1 89.69 202 GLY B CA 1
ATOM 5774 C C . GLY B 1 202 ? -18.719 -35.562 -6.418 1 89.69 202 GLY B C 1
ATOM 5775 O O . GLY B 1 202 ? -19.688 -35.531 -7.176 1 89.69 202 GLY B O 1
ATOM 5776 N N . VAL B 1 203 ? -17.609 -36.188 -6.863 1 94.25 203 VAL B N 1
ATOM 5777 C CA . VAL B 1 203 ? -17.5 -36.812 -8.18 1 94.25 203 VAL B CA 1
ATOM 5778 C C . VAL B 1 203 ? -17.719 -38.312 -8.07 1 94.25 203 VAL B C 1
ATOM 5780 O O . VAL B 1 203 ? -17.047 -38.969 -7.27 1 94.25 203 VAL B O 1
ATOM 5783 N N . GLU B 1 204 ? -18.562 -38.844 -8.867 1 94.31 204 GLU B N 1
ATOM 5784 C CA . GLU B 1 204 ? -18.812 -40.281 -8.859 1 94.31 204 GLU B CA 1
ATOM 5785 C C . GLU B 1 204 ? -17.703 -41.031 -9.609 1 94.31 204 GLU B C 1
ATOM 5787 O O . GLU B 1 204 ? -17.125 -40.5 -10.562 1 94.31 204 GLU B O 1
ATOM 5792 N N . LYS B 1 205 ? -17.547 -42.219 -9.234 1 94.88 205 LYS B N 1
ATOM 5793 C CA . LYS B 1 205 ? -16.484 -43.062 -9.781 1 94.88 205 LYS B CA 1
ATOM 5794 C C . LYS B 1 205 ? -16.625 -43.219 -11.297 1 94.88 205 LYS B C 1
ATOM 5796 O O . LYS B 1 205 ? -15.625 -43.25 -12.016 1 94.88 205 LYS B O 1
ATOM 5801 N N . GLU B 1 206 ? -17.812 -43.344 -11.742 1 95 206 GLU B N 1
ATOM 5802 C CA . GLU B 1 206 ? -18.078 -43.625 -13.148 1 95 206 GLU B CA 1
ATOM 5803 C C . GLU B 1 206 ? -17.75 -42.406 -14.016 1 95 206 GLU B C 1
ATOM 5805 O O . GLU B 1 206 ? -17.609 -42.531 -15.234 1 95 206 GLU B O 1
ATOM 5810 N N . LYS B 1 207 ? -17.641 -41.312 -13.438 1 96.88 207 LYS B N 1
ATOM 5811 C CA . LYS B 1 207 ? -17.406 -40.094 -14.203 1 96.88 207 LYS B CA 1
ATOM 5812 C C . LYS B 1 207 ? -15.914 -39.75 -14.266 1 96.88 207 LYS B C 1
ATOM 5814 O O . LYS B 1 207 ? -15.531 -38.75 -14.867 1 96.88 207 LYS B O 1
ATOM 5819 N N . LEU B 1 208 ? -15.109 -40.562 -13.648 1 96.56 208 LEU B N 1
ATOM 5820 C CA . LEU B 1 208 ? -13.672 -40.344 -13.641 1 96.56 208 LEU B CA 1
ATOM 5821 C C . LEU B 1 208 ? -13.008 -40.969 -14.859 1 96.56 208 LEU B C 1
ATOM 5823 O O . LEU B 1 208 ? -13.445 -42.031 -15.328 1 96.56 208 LEU B O 1
ATOM 5827 N N . MET B 1 209 ? -11.969 -40.438 -15.336 1 96.5 209 MET B N 1
ATOM 5828 C CA . MET B 1 209 ? -11.234 -40.969 -16.484 1 96.5 209 MET B CA 1
ATOM 5829 C C . MET B 1 209 ? -10.242 -42.031 -16.047 1 96.5 209 MET B C 1
ATOM 5831 O O . MET B 1 209 ? -9.828 -42.062 -14.883 1 96.5 209 MET B O 1
ATOM 5835 N N . LYS B 1 210 ? -9.898 -42.875 -17.016 1 97.5 210 LYS B N 1
ATOM 5836 C CA . LYS B 1 210 ? -8.812 -43.812 -16.781 1 97.5 210 LYS B CA 1
ATOM 5837 C C . LYS B 1 210 ? -7.473 -43.094 -16.641 1 97.5 210 LYS B C 1
ATOM 5839 O O . LYS B 1 210 ? -7.199 -42.125 -17.375 1 97.5 210 LYS B O 1
ATOM 5844 N N . LEU B 1 211 ? -6.664 -43.594 -15.68 1 97.62 211 LEU B N 1
ATOM 5845 C CA . LEU B 1 211 ? -5.371 -42.969 -15.453 1 97.62 211 LEU B CA 1
ATOM 5846 C C . LEU B 1 211 ? -4.23 -43.875 -15.891 1 97.62 211 LEU B C 1
ATOM 5848 O O . LEU B 1 211 ? -4.293 -45.094 -15.703 1 97.62 211 LEU B O 1
ATOM 5852 N N . ILE B 1 212 ? -3.223 -43.281 -16.438 1 98.19 212 ILE B N 1
ATOM 5853 C CA . ILE B 1 212 ? -2.006 -44 -16.781 1 98.19 212 ILE B CA 1
ATOM 5854 C C . ILE B 1 212 ? -0.784 -43.219 -16.328 1 98.19 212 ILE B C 1
ATOM 5856 O O . ILE B 1 212 ? -0.898 -42.031 -15.969 1 98.19 212 ILE B O 1
ATOM 5860 N N . ASN B 1 213 ? 0.355 -43.875 -16.328 1 97.69 213 ASN B N 1
ATOM 5861 C CA . ASN B 1 213 ? 1.584 -43.219 -15.898 1 97.69 213 ASN B CA 1
ATOM 5862 C C . ASN B 1 213 ? 2.107 -42.281 -16.969 1 97.69 213 ASN B C 1
ATOM 5864 O O . ASN B 1 213 ? 1.905 -42.5 -18.172 1 97.69 213 ASN B O 1
ATOM 5868 N N . PRO B 1 214 ? 2.777 -41.219 -16.516 1 97.5 214 PRO B N 1
ATOM 5869 C CA . PRO B 1 214 ? 3.506 -40.438 -17.516 1 97.5 214 PRO B CA 1
ATOM 5870 C C . PRO B 1 214 ? 4.406 -41.312 -18.391 1 97.5 214 PRO B C 1
ATOM 5872 O O . PRO B 1 214 ? 4.891 -42.375 -17.938 1 97.5 214 PRO B O 1
ATOM 5875 N N . THR B 1 215 ? 4.617 -40.969 -19.641 1 97.38 215 THR B N 1
ATOM 5876 C CA . THR B 1 215 ? 5.449 -41.656 -20.625 1 97.38 215 THR B CA 1
ATOM 5877 C C . THR B 1 215 ? 4.656 -42.719 -21.344 1 97.38 215 THR B C 1
ATOM 5879 O O . THR B 1 215 ? 5.082 -43.219 -22.391 1 97.38 215 THR B O 1
ATOM 5882 N N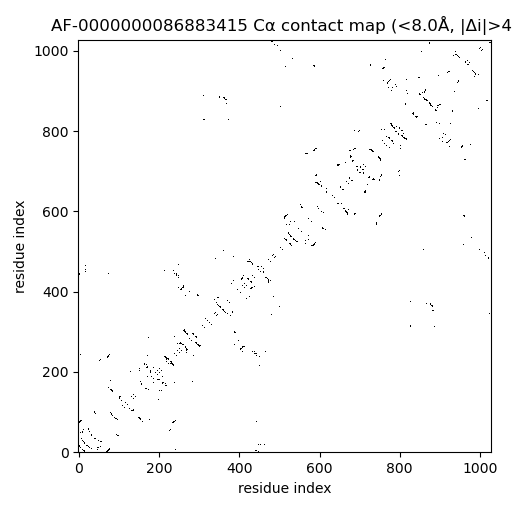 . GLU B 1 216 ? 3.547 -43.156 -20.75 1 98.25 216 GLU B N 1
ATOM 5883 C CA . GLU B 1 216 ? 2.725 -44.156 -21.453 1 98.25 216 GLU B CA 1
ATOM 5884 C C . GLU B 1 216 ? 1.927 -43.5 -22.578 1 98.25 216 GLU B C 1
ATOM 5886 O O . GLU B 1 216 ? 1.727 -42.281 -22.578 1 98.25 216 GLU B O 1
ATOM 5891 N N . ILE B 1 217 ? 1.531 -44.344 -23.484 1 98.69 217 ILE B N 1
ATOM 5892 C CA . ILE B 1 217 ? 0.844 -43.812 -24.672 1 98.69 217 ILE B CA 1
ATOM 5893 C C . ILE B 1 217 ? -0.653 -43.719 -24.391 1 98.69 217 ILE B C 1
ATOM 5895 O O . ILE B 1 217 ? -1.297 -44.688 -24.031 1 98.69 217 ILE B O 1
ATOM 5899 N N . ILE B 1 218 ? -1.22 -42.531 -24.547 1 98.56 218 ILE B N 1
ATOM 5900 C CA . ILE B 1 218 ? -2.646 -42.281 -24.391 1 98.56 218 ILE B CA 1
ATOM 5901 C C . ILE B 1 218 ? -3.408 -42.875 -25.562 1 98.56 218 ILE B C 1
ATOM 5903 O O . ILE B 1 218 ? -4.48 -43.469 -25.375 1 98.56 218 ILE B O 1
ATOM 5907 N N . GLY B 1 219 ? -2.891 -42.656 -26.672 1 98.75 219 GLY B N 1
ATOM 5908 C CA . GLY B 1 219 ? -3.42 -43.062 -27.953 1 98.75 219 GLY B CA 1
ATOM 5909 C C . GLY B 1 219 ? -2.656 -42.469 -29.125 1 98.75 219 GLY B C 1
ATOM 5910 O O . GLY B 1 219 ? -1.501 -42.062 -28.984 1 98.75 219 GLY B O 1
ATOM 5911 N N . TYR B 1 220 ? -3.332 -42.562 -30.266 1 98.75 220 TYR B N 1
ATOM 5912 C CA . TYR B 1 220 ? -2.713 -42.062 -31.484 1 98.75 220 TYR B CA 1
ATOM 5913 C C . TYR B 1 220 ? -3.586 -41 -32.156 1 98.75 220 TYR B C 1
ATOM 5915 O O . TYR B 1 220 ? -4.812 -41.062 -32.031 1 98.75 220 TYR B O 1
ATOM 5923 N N . ILE B 1 221 ? -2.906 -40.062 -32.781 1 98.81 221 ILE B N 1
ATOM 5924 C CA . ILE B 1 221 ? -3.623 -39 -33.5 1 98.81 221 ILE B CA 1
ATOM 5925 C C . ILE B 1 221 ? -4.629 -39.625 -34.469 1 98.81 221 ILE B C 1
ATOM 5927 O O . ILE B 1 221 ? -4.27 -40.438 -35.281 1 98.81 221 ILE B O 1
ATOM 5931 N N . THR B 1 222 ? -5.883 -39.156 -34.375 1 98.75 222 THR B N 1
ATOM 5932 C CA . THR B 1 222 ? -6.938 -39.625 -35.25 1 98.75 222 THR B CA 1
ATOM 5933 C C . THR B 1 222 ? -6.926 -38.906 -36.594 1 98.75 222 THR B C 1
ATOM 5935 O O . THR B 1 222 ? -6.238 -37.875 -36.75 1 98.75 222 THR B O 1
ATOM 5938 N N . LYS B 1 223 ? -7.746 -39.406 -37.531 1 98.56 223 LYS B N 1
ATOM 5939 C CA . LYS B 1 223 ? -7.898 -38.75 -38.812 1 98.56 223 LYS B CA 1
ATOM 5940 C C . LYS B 1 223 ? -8.531 -37.375 -38.656 1 98.56 223 LYS B C 1
ATOM 5942 O O . LYS B 1 223 ? -8.117 -36.406 -39.281 1 98.56 223 LYS B O 1
ATOM 5947 N N . LYS B 1 224 ? -9.469 -37.344 -37.812 1 98.19 224 LYS B N 1
ATOM 5948 C CA . LYS B 1 224 ? -10.141 -36.094 -37.531 1 98.19 224 LYS B CA 1
ATOM 5949 C C . LYS B 1 224 ? -9.18 -35.062 -36.969 1 98.19 224 LYS B C 1
ATOM 5951 O O . LYS B 1 224 ? -9.164 -33.906 -37.375 1 98.19 224 LYS B O 1
ATOM 5956 N N . ALA B 1 225 ? -8.398 -35.5 -36 1 98.5 225 ALA B N 1
ATOM 5957 C CA . ALA B 1 225 ? -7.426 -34.594 -35.375 1 98.5 225 ALA B CA 1
ATOM 5958 C C . ALA B 1 225 ? -6.387 -34.125 -36.375 1 98.5 225 ALA B C 1
ATOM 5960 O O . ALA B 1 225 ? -5.93 -33 -36.312 1 98.5 225 ALA B O 1
ATOM 5961 N N . GLU B 1 226 ? -5.992 -35.031 -37.281 1 98.5 226 GLU B N 1
ATOM 5962 C CA . GLU B 1 226 ? -5.047 -34.625 -38.312 1 98.5 226 GLU B CA 1
ATOM 5963 C C . GLU B 1 226 ? -5.586 -33.469 -39.156 1 98.5 226 GLU B C 1
ATOM 5965 O O . GLU B 1 226 ? -4.859 -32.531 -39.438 1 98.5 226 GLU B O 1
ATOM 5970 N N . ILE B 1 227 ? -6.828 -33.531 -39.5 1 98.31 227 ILE B N 1
ATOM 5971 C CA . ILE B 1 227 ? -7.461 -32.531 -40.312 1 98.31 227 ILE B CA 1
ATOM 5972 C C . ILE B 1 227 ? -7.516 -31.203 -39.531 1 98.31 227 ILE B C 1
ATOM 5974 O O . ILE B 1 227 ? -7.246 -30.141 -40.094 1 98.31 227 ILE B O 1
ATOM 5978 N N . GLU B 1 228 ? -7.754 -31.266 -38.312 1 98.31 228 GLU B N 1
ATOM 5979 C CA . GLU B 1 228 ? -8.008 -30.062 -37.531 1 98.31 228 GLU B CA 1
ATOM 5980 C C . GLU B 1 228 ? -6.703 -29.438 -37.031 1 98.31 228 GLU B C 1
ATOM 5982 O O . GLU B 1 228 ? -6.605 -28.219 -36.906 1 98.31 228 GLU B O 1
ATOM 5987 N N . THR B 1 229 ? -5.672 -30.281 -36.75 1 98.56 229 THR B N 1
ATOM 5988 C CA . THR B 1 229 ? -4.473 -29.766 -36.094 1 98.56 229 THR B CA 1
ATOM 5989 C C . THR B 1 229 ? -3.289 -29.766 -37.062 1 98.56 229 THR B C 1
ATOM 5991 O O . THR B 1 229 ? -2.275 -29.109 -36.781 1 98.56 229 THR B O 1
ATOM 5994 N N . GLY B 1 230 ? -3.35 -30.516 -38.094 1 98.25 230 GLY B N 1
ATOM 5995 C CA . GLY B 1 230 ? -2.23 -30.688 -39 1 98.25 230 GLY B CA 1
ATOM 5996 C C . GLY B 1 230 ? -1.247 -31.75 -38.531 1 98.25 230 GLY B C 1
ATOM 5997 O O . GLY B 1 230 ? -0.301 -32.062 -39.25 1 98.25 230 GLY B O 1
ATOM 5998 N N . ILE B 1 231 ? -1.402 -32.375 -37.406 1 98.62 231 ILE B N 1
ATOM 5999 C CA . ILE B 1 231 ? -0.519 -33.438 -36.906 1 98.62 231 ILE B CA 1
ATOM 6000 C C . ILE B 1 231 ? -0.839 -34.75 -37.625 1 98.62 231 ILE B C 1
ATOM 6002 O O . ILE B 1 231 ? -1.999 -35.156 -37.656 1 98.62 231 ILE B O 1
ATOM 6006 N N . LYS B 1 232 ? 0.113 -35.438 -38 1 98.06 232 LYS B N 1
ATOM 6007 C CA . LYS B 1 232 ? -0.078 -36.625 -38.812 1 98.06 232 LYS B CA 1
ATOM 6008 C C . LYS B 1 232 ? -0.768 -37.75 -38.031 1 98.06 232 LYS B C 1
ATOM 6010 O O . LYS B 1 232 ? -0.4 -38.031 -36.906 1 98.06 232 LYS B O 1
ATOM 6015 N N . LYS B 1 233 ? -1.739 -38.344 -38.688 1 98.12 233 LYS B N 1
ATOM 6016 C CA . LYS B 1 233 ? -2.412 -39.5 -38.125 1 98.12 233 LYS B CA 1
ATOM 6017 C C . LYS B 1 233 ? -1.41 -40.594 -37.75 1 98.12 233 LYS B C 1
ATOM 6019 O O . LYS B 1 233 ? -0.467 -40.875 -38.5 1 98.12 233 LYS B O 1
ATOM 6024 N N . GLY B 1 234 ? -1.665 -41.156 -36.594 1 98.31 234 GLY B N 1
ATOM 6025 C CA . GLY B 1 234 ? -0.837 -42.312 -36.188 1 98.31 234 GLY B CA 1
ATOM 6026 C C . GLY B 1 234 ? 0.288 -41.938 -35.25 1 98.31 234 GLY B C 1
ATOM 6027 O O . GLY B 1 234 ? 0.87 -42.781 -34.594 1 98.31 234 GLY B O 1
ATOM 6028 N N . ILE B 1 235 ? 0.602 -40.688 -35.156 1 98.5 235 ILE B N 1
ATOM 6029 C CA . ILE B 1 235 ? 1.616 -40.25 -34.188 1 98.5 235 ILE B CA 1
ATOM 6030 C C . ILE B 1 235 ? 1.121 -40.469 -32.781 1 98.5 235 ILE B C 1
ATOM 6032 O O . ILE B 1 235 ? -0.036 -40.188 -32.469 1 98.5 235 ILE B O 1
ATOM 6036 N N . PRO B 1 236 ? 1.939 -41.031 -31.891 1 98.75 236 PRO B N 1
ATOM 6037 C CA . PRO B 1 236 ? 1.491 -41.281 -30.516 1 98.75 236 PRO B CA 1
ATOM 6038 C C . PRO B 1 236 ? 1.337 -40 -29.703 1 98.75 236 PRO B C 1
ATOM 6040 O O . PRO B 1 236 ? 2.146 -39.062 -29.828 1 98.75 236 PRO B O 1
ATOM 6043 N N . VAL B 1 237 ? 0.284 -39.938 -28.969 1 98.88 237 VAL B N 1
ATOM 6044 C CA . VAL B 1 237 ? 0.099 -38.969 -27.906 1 98.88 237 VAL B CA 1
ATOM 6045 C C . VAL B 1 237 ? 0.527 -39.531 -26.562 1 98.88 237 VAL B C 1
ATOM 6047 O O . VAL B 1 237 ? -0.001 -40.562 -26.125 1 98.88 237 VAL B O 1
ATOM 6050 N N . ILE B 1 238 ? 1.482 -38.875 -25.953 1 98.81 238 ILE B N 1
ATOM 6051 C CA . ILE B 1 238 ? 2.158 -39.406 -24.766 1 98.81 238 ILE B CA 1
ATOM 6052 C C . ILE B 1 238 ? 1.647 -38.688 -23.516 1 98.81 238 ILE B C 1
ATOM 6054 O O . ILE B 1 238 ? 1.453 -37.469 -23.516 1 98.81 238 ILE B O 1
ATOM 6058 N N . ALA B 1 239 ? 1.441 -39.5 -22.469 1 98.5 239 ALA B N 1
ATOM 6059 C CA . ALA B 1 239 ? 0.985 -38.938 -21.188 1 98.5 239 ALA B CA 1
ATOM 6060 C C . ALA B 1 239 ? 2.049 -38.031 -20.578 1 98.5 239 ALA B C 1
ATOM 6062 O O . ALA B 1 239 ? 3.154 -38.5 -20.266 1 98.5 239 ALA B O 1
ATOM 6063 N N . GLY B 1 240 ? 1.756 -36.812 -20.438 1 97.75 240 GLY B N 1
ATOM 6064 C CA . GLY B 1 240 ? 2.619 -35.844 -19.797 1 97.75 240 GLY B CA 1
ATOM 6065 C C . GLY B 1 240 ? 2.217 -35.562 -18.359 1 97.75 240 GLY B C 1
ATOM 6066 O O . GLY B 1 240 ? 2.057 -36.469 -17.547 1 97.75 240 GLY B O 1
ATOM 6067 N N . GLY B 1 241 ? 2.037 -34.281 -18.031 1 97.31 241 GLY B N 1
ATOM 6068 C CA . GLY B 1 241 ? 1.631 -33.844 -16.703 1 97.31 241 GLY B CA 1
ATOM 6069 C C . GLY B 1 241 ? 1.236 -32.375 -16.641 1 97.31 241 GLY B C 1
ATOM 6070 O O . GLY B 1 241 ? 0.964 -31.766 -17.672 1 97.31 241 GLY B O 1
ATOM 6071 N N . SER B 1 242 ? 1.077 -31.938 -15.414 1 96.19 242 SER B N 1
ATOM 6072 C CA . SER B 1 242 ? 0.716 -30.531 -15.211 1 96.19 242 SER B CA 1
ATOM 6073 C C . SER B 1 242 ? 1.836 -29.594 -15.656 1 96.19 242 SER B C 1
ATOM 6075 O O . SER B 1 242 ? 2.998 -30 -15.727 1 96.19 242 SER B O 1
ATOM 6077 N N . ASP B 1 243 ? 1.522 -28.375 -15.961 1 94.44 243 ASP B N 1
ATOM 6078 C CA . ASP B 1 243 ? 2.51 -27.391 -16.406 1 94.44 243 ASP B CA 1
ATOM 6079 C C . ASP B 1 243 ? 3.592 -27.188 -15.344 1 94.44 243 ASP B C 1
ATOM 6081 O O . ASP B 1 243 ? 4.781 -27.172 -15.664 1 94.44 243 ASP B O 1
ATOM 6085 N N . LYS B 1 244 ? 3.232 -27.203 -14.094 1 93.69 244 LYS B N 1
ATOM 6086 C CA . LYS B 1 244 ? 4.207 -26.969 -13.031 1 93.69 244 LYS B CA 1
ATOM 6087 C C . LYS B 1 244 ? 5.09 -28.203 -12.82 1 93.69 244 LYS B C 1
ATOM 6089 O O . LYS B 1 244 ? 6.266 -28.078 -12.477 1 93.69 244 LYS B O 1
ATOM 6094 N N . GLY B 1 245 ? 4.457 -29.359 -12.945 1 95.81 245 GLY B N 1
ATOM 6095 C CA . GLY B 1 245 ? 5.254 -30.578 -12.898 1 95.81 245 GLY B CA 1
ATOM 6096 C C . GLY B 1 245 ? 6.297 -30.656 -14 1 95.81 245 GLY B C 1
ATOM 6097 O O . GLY B 1 245 ? 7.445 -31.016 -13.742 1 95.81 245 GLY B O 1
ATOM 6098 N N . CYS B 1 246 ? 5.887 -30.281 -15.148 1 97.19 246 CYS B N 1
ATOM 6099 C CA . CYS B 1 246 ? 6.805 -30.266 -16.281 1 97.19 246 CYS B CA 1
ATOM 6100 C C . CYS B 1 246 ? 7.895 -29.219 -16.078 1 97.19 246 CYS B C 1
ATOM 6102 O O . CYS B 1 246 ? 9.055 -29.453 -16.406 1 97.19 246 CYS B O 1
ATOM 6104 N N . GLU B 1 247 ? 7.512 -28.125 -15.555 1 95.38 247 GLU B N 1
ATOM 6105 C CA . GLU B 1 247 ? 8.477 -27.078 -15.281 1 95.38 247 GLU B CA 1
ATOM 6106 C C . GLU B 1 247 ? 9.516 -27.531 -14.258 1 95.38 247 GLU B C 1
ATOM 6108 O O . GLU B 1 247 ? 10.703 -27.25 -14.414 1 95.38 247 GLU B O 1
ATOM 6113 N N . THR B 1 248 ? 9.07 -28.141 -13.227 1 96.75 248 THR B N 1
ATOM 6114 C CA . THR B 1 248 ? 9.969 -28.656 -12.195 1 96.75 248 THR B CA 1
ATOM 6115 C C . THR B 1 248 ? 10.984 -29.625 -12.789 1 96.75 248 THR B C 1
ATOM 6117 O O . THR B 1 248 ? 12.164 -29.578 -12.453 1 96.75 248 THR B O 1
ATOM 6120 N N . LEU B 1 249 ? 10.516 -30.453 -13.664 1 97.31 249 LEU B N 1
ATOM 6121 C CA . LEU B 1 249 ? 11.398 -31.391 -14.359 1 97.31 249 LEU B CA 1
ATOM 6122 C C . LEU B 1 249 ? 12.406 -30.641 -15.227 1 97.31 249 LEU B C 1
ATOM 6124 O O . LEU B 1 249 ? 13.602 -30.938 -15.188 1 97.31 249 LEU B O 1
ATOM 6128 N N . ALA B 1 250 ? 11.906 -29.703 -15.969 1 96.62 250 ALA B N 1
ATOM 6129 C CA . ALA B 1 250 ? 12.75 -28.938 -16.891 1 96.62 250 ALA B CA 1
ATOM 6130 C C . ALA B 1 250 ? 13.828 -28.172 -16.125 1 96.62 250 ALA B C 1
ATOM 6132 O O . ALA B 1 250 ? 14.898 -27.891 -16.672 1 96.62 250 ALA B O 1
ATOM 6133 N N . ASN B 1 251 ? 13.547 -27.844 -14.922 1 95.62 251 ASN B N 1
ATOM 6134 C CA . ASN B 1 251 ? 14.484 -27.109 -14.086 1 95.62 251 ASN B CA 1
ATOM 6135 C C . ASN B 1 251 ? 15.531 -28.047 -13.469 1 95.62 251 ASN B C 1
ATOM 6137 O O . ASN B 1 251 ? 16.406 -27.594 -12.727 1 95.62 251 ASN B O 1
ATOM 6141 N N . GLY B 1 252 ? 15.43 -29.312 -13.773 1 94.38 252 GLY B N 1
ATOM 6142 C CA . GLY B 1 252 ? 16.391 -30.281 -13.289 1 94.38 252 GLY B CA 1
ATOM 6143 C C . GLY B 1 252 ? 16.203 -30.625 -11.828 1 94.38 252 GLY B C 1
ATOM 6144 O O . GLY B 1 252 ? 17.141 -31.078 -11.164 1 94.38 252 GLY B O 1
ATOM 6145 N N . CYS B 1 253 ? 15.07 -30.375 -11.32 1 94.44 253 CYS B N 1
ATOM 6146 C CA . CYS B 1 253 ? 14.781 -30.656 -9.922 1 94.44 253 CYS B CA 1
ATOM 6147 C C . CYS B 1 253 ? 14.25 -32.094 -9.75 1 94.44 253 CYS B C 1
ATOM 6149 O O . CYS B 1 253 ? 13.047 -32.281 -9.594 1 94.44 253 CYS B O 1
ATOM 6151 N N . THR B 1 254 ? 15.203 -33 -9.656 1 93.31 254 THR B N 1
ATOM 6152 C CA . THR B 1 254 ? 14.836 -34.406 -9.586 1 93.31 254 THR B CA 1
ATOM 6153 C C . THR B 1 254 ? 15.188 -35 -8.219 1 93.31 254 THR B C 1
ATOM 6155 O O . THR B 1 254 ? 15.078 -36.219 -8.008 1 93.31 254 THR B O 1
ATOM 6158 N N . ASN B 1 255 ? 15.648 -34.188 -7.359 1 91.75 255 ASN B N 1
ATOM 6159 C CA . ASN B 1 255 ? 15.891 -34.531 -5.965 1 91.75 255 ASN B CA 1
ATOM 6160 C C . ASN B 1 255 ? 15.617 -33.344 -5.039 1 91.75 255 ASN B C 1
ATOM 6162 O O . ASN B 1 255 ? 15.516 -32.188 -5.496 1 91.75 255 ASN B O 1
ATOM 6166 N N . PRO B 1 256 ? 15.57 -33.625 -3.732 1 94.62 256 PRO B N 1
ATOM 6167 C CA . PRO B 1 256 ? 15.109 -32.594 -2.814 1 94.62 256 PRO B CA 1
ATOM 6168 C C . PRO B 1 256 ? 16.203 -31.562 -2.492 1 94.62 256 PRO B C 1
ATOM 6170 O O . PRO B 1 256 ? 15.953 -30.609 -1.742 1 94.62 256 PRO B O 1
ATOM 6173 N N . LYS B 1 257 ? 17.375 -31.656 -3.068 1 96.06 257 LYS B N 1
ATOM 6174 C CA . LYS B 1 257 ? 18.438 -30.688 -2.816 1 96.06 257 LYS B CA 1
ATOM 6175 C C . LYS B 1 257 ? 18.25 -29.438 -3.674 1 96.06 257 LYS B C 1
ATOM 6177 O O . LYS B 1 257 ? 18.875 -28.406 -3.414 1 96.06 257 LYS B O 1
ATOM 6182 N N . ARG B 1 258 ? 17.406 -29.609 -4.684 1 96.06 258 ARG B N 1
ATOM 6183 C CA . ARG B 1 258 ? 17.078 -28.484 -5.555 1 96.06 258 ARG B CA 1
ATOM 6184 C C . ARG B 1 258 ? 15.617 -28.094 -5.434 1 96.06 258 ARG B C 1
ATOM 6186 O O . ARG B 1 258 ? 14.75 -28.969 -5.309 1 96.06 258 ARG B O 1
ATOM 6193 N N . VAL B 1 259 ? 15.414 -26.812 -5.449 1 97.88 259 VAL B N 1
ATOM 6194 C CA . VAL B 1 259 ? 14.031 -26.344 -5.441 1 97.88 259 VAL B CA 1
ATOM 6195 C C . VAL B 1 259 ? 13.75 -25.531 -6.707 1 97.88 259 VAL B C 1
ATOM 6197 O O . VAL B 1 259 ? 14.609 -24.781 -7.16 1 97.88 259 VAL B O 1
ATOM 6200 N N . SER B 1 260 ? 12.625 -25.828 -7.277 1 97.5 260 SER B N 1
ATOM 6201 C CA . SER B 1 260 ? 12.148 -25.062 -8.43 1 97.5 260 SER B CA 1
ATOM 6202 C C . SER B 1 260 ? 11.203 -23.953 -8 1 97.5 260 SER B C 1
ATOM 6204 O O . SER B 1 260 ? 10.141 -24.203 -7.438 1 97.5 260 SER B O 1
ATOM 6206 N N . LEU B 1 261 ? 11.625 -22.688 -8.219 1 96.94 261 LEU B N 1
ATOM 6207 C CA . LEU B 1 261 ? 10.742 -21.547 -7.984 1 96.94 261 LEU B CA 1
ATOM 6208 C C . LEU B 1 261 ? 10.117 -21.078 -9.297 1 96.94 261 LEU B C 1
ATOM 6210 O O . LEU B 1 261 ? 10.828 -20.797 -10.266 1 96.94 261 LEU B O 1
ATOM 6214 N N . SER B 1 262 ? 8.836 -21.016 -9.281 1 93.94 262 SER B N 1
ATOM 6215 C CA . SER B 1 262 ? 8.125 -20.5 -10.445 1 93.94 262 SER B CA 1
ATOM 6216 C C . SER B 1 262 ? 7.551 -19.109 -10.164 1 93.94 262 SER B C 1
ATOM 6218 O O . SER B 1 262 ? 6.699 -18.953 -9.289 1 93.94 262 SER B O 1
ATOM 6220 N N . PHE B 1 263 ? 8.023 -18.156 -10.961 1 91.56 263 PHE B N 1
ATOM 6221 C CA . PHE B 1 263 ? 7.574 -16.781 -10.805 1 91.56 263 PHE B CA 1
ATOM 6222 C C . PHE B 1 263 ? 6.441 -16.469 -11.773 1 91.56 263 PHE B C 1
ATOM 6224 O O . PHE B 1 263 ? 6.559 -15.562 -12.602 1 91.56 263 PHE B O 1
ATOM 6231 N N . GLY B 1 264 ? 5.332 -17.156 -11.625 1 84.5 264 GLY B N 1
ATOM 6232 C CA . GLY B 1 264 ? 4.133 -16.938 -12.422 1 84.5 264 GLY B CA 1
ATOM 6233 C C . GLY B 1 264 ? 3.029 -16.234 -11.648 1 84.5 264 GLY B C 1
ATOM 6234 O O . GLY B 1 264 ? 3.266 -15.711 -10.555 1 84.5 264 GLY B O 1
ATOM 6235 N N . THR B 1 265 ? 1.836 -16.188 -12.273 1 79.5 265 THR B N 1
ATOM 6236 C CA . THR B 1 265 ? 0.693 -15.586 -11.586 1 79.5 265 THR B CA 1
ATOM 6237 C C . THR B 1 265 ? 0.597 -16.094 -10.148 1 79.5 265 THR B C 1
ATOM 6239 O O . THR B 1 265 ? 0.389 -15.305 -9.227 1 79.5 265 THR B O 1
ATOM 6242 N N . THR B 1 266 ? 0.696 -17.344 -10.086 1 85.25 266 THR B N 1
ATOM 6243 C CA . THR B 1 266 ? 0.94 -17.984 -8.797 1 85.25 266 THR B CA 1
ATOM 6244 C C . THR B 1 266 ? 2.42 -18.312 -8.625 1 85.25 266 THR B C 1
ATOM 6246 O O . THR B 1 266 ? 3.053 -18.828 -9.547 1 85.25 266 THR B O 1
ATOM 6249 N N . ALA B 1 267 ? 2.955 -17.859 -7.605 1 91.12 267 ALA B N 1
ATOM 6250 C CA . ALA B 1 267 ? 4.336 -18.25 -7.328 1 91.12 267 ALA B CA 1
ATOM 6251 C C . ALA B 1 267 ? 4.383 -19.578 -6.555 1 91.12 267 ALA B C 1
ATOM 6253 O O . ALA B 1 267 ? 3.572 -19.797 -5.652 1 91.12 267 ALA B O 1
ATOM 6254 N N . THR B 1 268 ? 5.309 -20.453 -6.945 1 93.81 268 THR B N 1
ATOM 6255 C CA . THR B 1 268 ? 5.363 -21.766 -6.305 1 93.81 268 THR B CA 1
ATOM 6256 C C . THR B 1 268 ? 6.809 -22.156 -6.02 1 93.81 268 THR B C 1
ATOM 6258 O O . THR B 1 268 ? 7.734 -21.656 -6.652 1 93.81 268 THR B O 1
ATOM 6261 N N . ALA B 1 269 ? 6.973 -22.938 -5.055 1 96.06 269 ALA B N 1
ATOM 6262 C CA . ALA B 1 269 ? 8.195 -23.688 -4.762 1 96.06 269 ALA B CA 1
ATOM 6263 C C . ALA B 1 269 ? 7.918 -25.188 -4.738 1 96.06 269 ALA B C 1
ATOM 6265 O O . ALA B 1 269 ? 7.055 -25.656 -3.992 1 96.06 269 ALA B O 1
ATOM 6266 N N . GLN B 1 270 ? 8.633 -25.891 -5.602 1 96.94 270 GLN B N 1
ATOM 6267 C CA . GLN B 1 270 ? 8.398 -27.328 -5.699 1 96.94 270 GLN B CA 1
ATOM 6268 C C . GLN B 1 270 ? 9.711 -28.109 -5.645 1 96.94 270 GLN B C 1
ATOM 6270 O O . GLN B 1 270 ? 10.719 -27.672 -6.211 1 96.94 270 GLN B O 1
ATOM 6275 N N . ILE B 1 271 ? 9.672 -29.203 -4.961 1 97.25 271 ILE B N 1
ATOM 6276 C CA . ILE B 1 271 ? 10.781 -30.156 -5.004 1 97.25 271 ILE B CA 1
ATOM 6277 C C . ILE B 1 271 ? 10.281 -31.516 -5.48 1 97.25 271 ILE B C 1
ATOM 6279 O O . ILE B 1 271 ? 9.078 -31.703 -5.656 1 97.25 271 ILE B O 1
ATOM 6283 N N . SER B 1 272 ? 11.195 -32.406 -5.832 1 97.31 272 SER B N 1
ATOM 6284 C CA . SER B 1 272 ? 10.867 -33.781 -6.18 1 97.31 272 SER B CA 1
ATOM 6285 C C . SER B 1 272 ? 11.406 -34.75 -5.137 1 97.31 272 SER B C 1
ATOM 6287 O O . SER B 1 272 ? 12.539 -34.625 -4.668 1 97.31 272 SER B O 1
ATOM 6289 N N . THR B 1 273 ? 10.539 -35.656 -4.797 1 97.12 273 THR B N 1
ATOM 6290 C CA . THR B 1 273 ? 10.914 -36.656 -3.793 1 97.12 273 THR B CA 1
ATOM 6291 C C . THR B 1 273 ? 10.289 -38 -4.109 1 97.12 273 THR B C 1
ATOM 6293 O O . THR B 1 273 ? 9.234 -38.094 -4.738 1 97.12 273 THR B O 1
ATOM 6296 N N . LYS B 1 274 ? 10.891 -39.031 -3.646 1 95.25 274 LYS B N 1
ATOM 6297 C CA . LYS B 1 274 ? 10.336 -40.375 -3.783 1 95.25 274 LYS B CA 1
ATOM 6298 C C . LYS B 1 274 ? 9.344 -40.688 -2.666 1 95.25 274 LYS B C 1
ATOM 6300 O O . LYS B 1 274 ? 8.391 -41.438 -2.865 1 95.25 274 LYS B O 1
ATOM 6305 N N . ASN B 1 275 ? 9.609 -40.031 -1.571 1 94.94 275 ASN B N 1
ATOM 6306 C CA . ASN B 1 275 ? 8.742 -40.25 -0.418 1 94.94 275 ASN B CA 1
ATOM 6307 C C . ASN B 1 275 ? 7.602 -39.25 -0.377 1 94.94 275 ASN B C 1
ATOM 6309 O O . ASN B 1 275 ? 7.809 -38.062 -0.631 1 94.94 275 ASN B O 1
ATOM 6313 N N . TYR B 1 276 ? 6.453 -39.781 -0.041 1 96.31 276 TYR B N 1
ATOM 6314 C CA . TYR B 1 276 ? 5.289 -38.906 0.092 1 96.31 276 TYR B CA 1
ATOM 6315 C C . TYR B 1 276 ? 5.293 -38.188 1.438 1 96.31 276 TYR B C 1
ATOM 6317 O O . TYR B 1 276 ? 5.57 -38.812 2.473 1 96.31 276 TYR B O 1
ATOM 6325 N N . PHE B 1 277 ? 5.074 -36.906 1.454 1 95.31 277 PHE B N 1
ATOM 6326 C CA . PHE B 1 277 ? 4.773 -36.156 2.656 1 95.31 277 PHE B CA 1
ATOM 6327 C C . PHE B 1 277 ? 3.93 -34.938 2.316 1 95.31 277 PHE B C 1
ATOM 6329 O O . PHE B 1 277 ? 3.857 -34.531 1.155 1 95.31 277 PHE B O 1
ATOM 6336 N N . GLU B 1 278 ? 3.252 -34.469 3.311 1 91.75 278 GLU B N 1
ATOM 6337 C CA . GLU B 1 278 ? 2.488 -33.219 3.162 1 91.75 278 GLU B CA 1
ATOM 6338 C C . GLU B 1 278 ? 3.314 -32 3.582 1 91.75 278 GLU B C 1
ATOM 6340 O O . GLU B 1 278 ? 3.689 -31.891 4.75 1 91.75 278 GLU B O 1
ATOM 6345 N N . PRO B 1 279 ? 3.633 -31.172 2.594 1 90.31 279 PRO B N 1
ATOM 6346 C CA . PRO B 1 279 ? 4.406 -29.984 2.975 1 90.31 279 PRO B CA 1
ATOM 6347 C C . PRO B 1 279 ? 3.705 -29.141 4.035 1 90.31 279 PRO B C 1
ATOM 6349 O O . PRO B 1 279 ? 4.367 -28.562 4.906 1 90.31 279 PRO B O 1
ATOM 6352 N N . LEU B 1 280 ? 2.451 -28.922 3.908 1 85.31 280 LEU B N 1
ATOM 6353 C CA . LEU B 1 280 ? 1.56 -28.328 4.906 1 85.31 280 LEU B CA 1
ATOM 6354 C C . LEU B 1 280 ? 0.475 -29.328 5.312 1 85.31 280 LEU B C 1
ATOM 6356 O O . LEU B 1 280 ? 0.074 -30.172 4.512 1 85.31 280 LEU B O 1
ATOM 6360 N N . ARG B 1 281 ? 0.055 -29.125 6.473 1 78.19 281 ARG B N 1
ATOM 6361 C CA . ARG B 1 281 ? -0.956 -30.062 6.957 1 78.19 281 ARG B CA 1
ATOM 6362 C C . ARG B 1 281 ? -2.184 -30.062 6.051 1 78.19 281 ARG B C 1
ATOM 6364 O O . ARG B 1 281 ? -2.748 -29 5.77 1 78.19 281 ARG B O 1
ATOM 6371 N N . PHE B 1 282 ? -2.477 -31.156 5.465 1 76.56 282 PHE B N 1
ATOM 6372 C CA . PHE B 1 282 ? -3.652 -31.453 4.652 1 76.56 282 PHE B CA 1
ATOM 6373 C C . PHE B 1 282 ? -3.465 -30.938 3.227 1 76.56 282 PHE B C 1
ATOM 6375 O O . PHE B 1 282 ? -4.426 -30.859 2.461 1 76.56 282 PHE B O 1
ATOM 6382 N N . MET B 1 283 ? -2.271 -30.531 2.887 1 84.94 283 MET B N 1
ATOM 6383 C CA . MET B 1 283 ? -1.916 -30.266 1.496 1 84.94 283 MET B CA 1
ATOM 6384 C C . MET B 1 283 ? -1.09 -31.406 0.915 1 84.94 283 MET B C 1
ATOM 6386 O O . MET B 1 283 ? 0.058 -31.609 1.312 1 84.94 283 MET B O 1
ATOM 6390 N N . PRO B 1 284 ? -1.646 -32.062 0.028 1 91.25 284 PRO B N 1
ATOM 6391 C CA . PRO B 1 284 ? -0.93 -33.219 -0.472 1 91.25 284 PRO B CA 1
ATOM 6392 C C . PRO B 1 284 ? 0.249 -32.875 -1.371 1 91.25 284 PRO B C 1
ATOM 6394 O O . PRO B 1 284 ? 0.298 -31.75 -1.913 1 91.25 284 PRO B O 1
ATOM 6397 N N . SER B 1 285 ? 1.222 -33.812 -1.46 1 95.94 285 SER B N 1
ATOM 6398 C CA . SER B 1 285 ? 2.205 -33.75 -2.537 1 95.94 285 SER B CA 1
ATOM 6399 C C . SER B 1 285 ? 1.609 -34.25 -3.852 1 95.94 285 SER B C 1
ATOM 6401 O O . SER B 1 285 ? 0.934 -35.281 -3.887 1 95.94 285 SER B O 1
ATOM 6403 N N . TYR B 1 286 ? 1.867 -33.594 -4.867 1 96.62 286 TYR B N 1
ATOM 6404 C CA . TYR B 1 286 ? 1.282 -33.906 -6.16 1 96.62 286 TYR B CA 1
ATOM 6405 C C . TYR B 1 286 ? 2.129 -34.969 -6.891 1 96.62 286 TYR B C 1
ATOM 6407 O O . TYR B 1 286 ? 3.33 -35.062 -6.637 1 96.62 286 TYR B O 1
ATOM 6415 N N . PRO B 1 287 ? 1.45 -35.656 -7.703 1 97.25 287 PRO B N 1
ATOM 6416 C CA . PRO B 1 287 ? 2.25 -36.594 -8.492 1 97.25 287 PRO B CA 1
ATOM 6417 C C . PRO B 1 287 ? 3.186 -35.906 -9.477 1 97.25 287 PRO B C 1
ATOM 6419 O O . PRO B 1 287 ? 2.76 -35 -10.195 1 97.25 287 PRO B O 1
ATOM 6422 N N . ALA B 1 288 ? 4.406 -36.375 -9.469 1 97.56 288 ALA B N 1
ATOM 6423 C CA . ALA B 1 288 ? 5.391 -35.812 -10.398 1 97.56 288 ALA B CA 1
ATOM 6424 C C . ALA B 1 288 ? 5.258 -36.469 -11.773 1 97.56 288 ALA B C 1
ATOM 6426 O O . ALA B 1 288 ? 4.562 -37.469 -11.93 1 97.56 288 ALA B O 1
ATOM 6427 N N . VAL B 1 289 ? 5.918 -35.844 -12.727 1 97.31 289 VAL B N 1
ATOM 6428 C CA . VAL B 1 289 ? 5.93 -36.406 -14.078 1 97.31 289 VAL B CA 1
ATOM 6429 C C . VAL B 1 289 ? 6.91 -37.562 -14.141 1 97.31 289 VAL B C 1
ATOM 6431 O O . VAL B 1 289 ? 6.766 -38.469 -14.977 1 97.31 289 VAL B O 1
ATOM 6434 N N . ILE B 1 290 ? 7.941 -37.531 -13.305 1 96.5 290 ILE B N 1
ATOM 6435 C CA . ILE B 1 290 ? 8.766 -38.75 -13.141 1 96.5 290 ILE B CA 1
ATOM 6436 C C . ILE B 1 290 ? 7.977 -39.812 -12.391 1 96.5 290 ILE B C 1
ATOM 6438 O O . ILE B 1 290 ? 7.562 -39.594 -11.25 1 96.5 290 ILE B O 1
ATOM 6442 N N . PRO B 1 291 ? 7.812 -40.906 -13.039 1 92.81 291 PRO B N 1
ATOM 6443 C CA . PRO B 1 291 ? 6.992 -41.938 -12.398 1 92.81 291 PRO B CA 1
ATOM 6444 C C . PRO B 1 291 ? 7.473 -42.281 -10.992 1 92.81 291 PRO B C 1
ATOM 6446 O O . PRO B 1 291 ? 8.68 -42.406 -10.75 1 92.81 291 PRO B O 1
ATOM 6449 N N . ASN B 1 292 ? 6.562 -42.375 -10 1 92.06 292 ASN B N 1
ATOM 6450 C CA . ASN B 1 292 ? 6.754 -42.781 -8.609 1 92.06 292 ASN B CA 1
ATOM 6451 C C . ASN B 1 292 ? 7.352 -41.656 -7.77 1 92.06 292 ASN B C 1
ATOM 6453 O O . ASN B 1 292 ? 7.758 -41.875 -6.629 1 92.06 292 ASN B O 1
ATOM 6457 N N . TYR B 1 293 ? 7.504 -40.531 -8.336 1 96.69 293 TYR B N 1
ATOM 6458 C CA . TYR B 1 293 ? 7.953 -39.375 -7.57 1 96.69 293 TYR B CA 1
ATOM 6459 C C . TYR B 1 293 ? 6.781 -38.469 -7.223 1 96.69 293 TYR B C 1
ATOM 6461 O O . TYR B 1 293 ? 5.695 -38.594 -7.793 1 96.69 293 TYR B O 1
ATOM 6469 N N . TYR B 1 294 ? 7.023 -37.625 -6.234 1 97.88 294 TYR B N 1
ATOM 6470 C CA . TYR B 1 294 ? 6.062 -36.625 -5.801 1 97.88 294 TYR B CA 1
ATOM 6471 C C . TYR B 1 294 ? 6.648 -35.219 -5.93 1 97.88 294 TYR B C 1
ATOM 6473 O O . TYR B 1 294 ? 7.871 -35.062 -5.926 1 97.88 294 TYR B O 1
ATOM 6481 N N . ASN B 1 295 ? 5.777 -34.281 -6.074 1 97.69 295 ASN B N 1
ATOM 6482 C CA . ASN B 1 295 ? 6.145 -32.844 -6.035 1 97.69 295 ASN B CA 1
ATOM 6483 C C . ASN B 1 295 ? 5.453 -32.125 -4.887 1 97.69 295 ASN B C 1
ATOM 6485 O O . ASN B 1 295 ? 4.426 -31.484 -5.086 1 97.69 295 ASN B O 1
ATOM 6489 N N . PRO B 1 296 ? 6.051 -32.219 -3.697 1 96.81 296 PRO B N 1
ATOM 6490 C CA . PRO B 1 296 ? 5.562 -31.281 -2.68 1 96.81 296 PRO B CA 1
ATOM 6491 C C . PRO B 1 296 ? 5.703 -29.828 -3.098 1 96.81 296 PRO B C 1
ATOM 6493 O O . PRO B 1 296 ? 6.738 -29.438 -3.645 1 96.81 296 PRO B O 1
ATOM 6496 N N . GLU B 1 297 ? 4.613 -29.078 -2.816 1 95.38 297 GLU B N 1
ATOM 6497 C CA . GLU B 1 297 ? 4.566 -27.734 -3.387 1 95.38 297 GLU B CA 1
ATOM 6498 C C . GLU B 1 297 ? 4.07 -26.719 -2.363 1 95.38 297 GLU B C 1
ATOM 6500 O O . GLU B 1 297 ? 3.217 -27.031 -1.532 1 95.38 297 GLU B O 1
ATOM 6505 N N . ILE B 1 298 ? 4.719 -25.594 -2.375 1 92.75 298 ILE B N 1
ATOM 6506 C CA . ILE B 1 298 ? 4.234 -24.391 -1.698 1 92.75 298 ILE B CA 1
ATOM 6507 C C . ILE B 1 298 ? 3.73 -23.391 -2.73 1 92.75 298 ILE B C 1
ATOM 6509 O O . ILE B 1 298 ? 4.422 -23.094 -3.709 1 92.75 298 ILE B O 1
ATOM 6513 N N . GLU B 1 299 ? 2.555 -22.906 -2.43 1 90.19 299 GLU B N 1
ATOM 6514 C CA . GLU B 1 299 ? 1.965 -21.969 -3.387 1 90.19 299 GLU B CA 1
ATOM 6515 C C . GLU B 1 299 ? 1.655 -20.625 -2.73 1 90.19 299 GLU B C 1
ATOM 6517 O O . GLU B 1 299 ? 1.13 -20.578 -1.616 1 90.19 299 GLU B O 1
ATOM 6522 N N . ILE B 1 300 ? 2.109 -19.594 -3.328 1 88.62 300 ILE B N 1
ATOM 6523 C CA . ILE B 1 300 ? 1.676 -18.25 -2.99 1 88.62 300 ILE B CA 1
ATOM 6524 C C . ILE B 1 300 ? 0.626 -17.781 -3.994 1 88.62 300 ILE B C 1
ATOM 6526 O O . ILE B 1 300 ? 0.963 -17.344 -5.098 1 88.62 300 ILE B O 1
ATOM 6530 N N . PHE B 1 301 ? -0.551 -17.797 -3.398 1 79.5 301 PHE B N 1
ATOM 6531 C CA . PHE B 1 301 ? -1.66 -17.406 -4.266 1 79.5 301 PHE B CA 1
ATOM 6532 C C . PHE B 1 301 ? -1.493 -15.977 -4.758 1 79.5 301 PHE B C 1
ATOM 6534 O O . PHE B 1 301 ? -1.152 -15.086 -3.982 1 79.5 301 PHE B O 1
ATOM 6541 N N . ARG B 1 302 ? -1.523 -15.625 -5.848 1 79.31 302 ARG B N 1
ATOM 6542 C CA . ARG B 1 302 ? -1.348 -14.312 -6.465 1 79.31 302 ARG B CA 1
ATOM 6543 C C . ARG B 1 302 ? 0.073 -13.797 -6.258 1 79.31 302 ARG B C 1
ATOM 6545 O O . ARG B 1 302 ? 0.269 -12.688 -5.773 1 79.31 302 ARG B O 1
ATOM 6552 N N . GLY B 1 303 ? 0.951 -14.562 -6.547 1 88.12 303 GLY B N 1
ATOM 6553 C CA . GLY B 1 303 ? 2.352 -14.18 -6.469 1 88.12 303 GLY B CA 1
ATOM 6554 C C . GLY B 1 303 ? 2.709 -13.023 -7.383 1 88.12 303 GLY B C 1
ATOM 6555 O O . GLY B 1 303 ? 2.477 -11.867 -7.043 1 88.12 303 GLY B O 1
ATOM 6556 N N . TYR B 1 304 ? 3.033 -13.328 -8.602 1 87.44 304 TYR B N 1
ATOM 6557 C CA . TYR B 1 304 ? 3.457 -12.273 -9.516 1 87.44 304 TYR B CA 1
ATOM 6558 C C . TYR B 1 304 ? 2.254 -11.617 -10.18 1 87.44 304 TYR B C 1
ATOM 6560 O O . TYR B 1 304 ? 2.404 -10.641 -10.922 1 87.44 304 TYR B O 1
ATOM 6568 N N . TRP B 1 305 ? 1.116 -12.156 -9.867 1 81.12 305 TRP B N 1
ATOM 6569 C CA . TRP B 1 305 ? -0.083 -11.367 -10.141 1 81.12 305 TRP B CA 1
ATOM 6570 C C . TRP B 1 305 ? 0.051 -9.961 -9.578 1 81.12 305 TRP B C 1
ATOM 6572 O O . TRP B 1 305 ? -0.447 -9 -10.172 1 81.12 305 TRP B O 1
ATOM 6582 N N . MET B 1 306 ? 0.675 -9.844 -8.492 1 88.69 306 MET B N 1
ATOM 6583 C CA . MET B 1 306 ? 0.849 -8.562 -7.816 1 88.69 306 MET B CA 1
ATOM 6584 C C . MET B 1 306 ? 1.634 -7.586 -8.688 1 88.69 306 MET B C 1
ATOM 6586 O O . MET B 1 306 ? 1.433 -6.371 -8.609 1 88.69 306 MET B O 1
ATOM 6590 N N . ILE B 1 307 ? 2.535 -8.156 -9.5 1 87.94 307 ILE B N 1
ATOM 6591 C CA . ILE B 1 307 ? 3.279 -7.297 -10.414 1 87.94 307 ILE B CA 1
ATOM 6592 C C . ILE B 1 307 ? 2.336 -6.738 -11.477 1 87.94 307 ILE B C 1
ATOM 6594 O O . ILE B 1 307 ? 2.418 -5.559 -11.828 1 87.94 307 ILE B O 1
ATOM 6598 N N . SER B 1 308 ? 1.494 -7.609 -11.945 1 83.69 308 SER B N 1
ATOM 6599 C CA . SER B 1 308 ? 0.486 -7.152 -12.891 1 83.69 308 SER B CA 1
ATOM 6600 C C . SER B 1 308 ? -0.442 -6.121 -12.266 1 83.69 308 SER B C 1
ATOM 6602 O O . SER B 1 308 ? -0.804 -5.129 -12.898 1 83.69 308 SER B O 1
ATOM 6604 N N . TRP B 1 309 ? -0.858 -6.395 -11.086 1 84.56 309 TRP B N 1
ATOM 6605 C CA . TRP B 1 309 ? -1.678 -5.473 -10.305 1 84.56 309 TRP B CA 1
ATOM 6606 C C . TRP B 1 309 ? -0.979 -4.125 -10.148 1 84.56 309 TRP B C 1
ATOM 6608 O O . TRP B 1 309 ? -1.589 -3.074 -10.359 1 84.56 309 TRP B O 1
ATOM 6618 N N . PHE B 1 310 ? 0.246 -4.125 -9.828 1 90.69 310 PHE B N 1
ATOM 6619 C CA . PHE B 1 310 ? 1.034 -2.908 -9.656 1 90.69 310 PHE B CA 1
ATOM 6620 C C . PHE B 1 310 ? 1.116 -2.127 -10.961 1 90.69 310 PHE B C 1
ATOM 6622 O O . PHE B 1 310 ? 0.972 -0.903 -10.969 1 90.69 310 PHE B O 1
ATOM 6629 N N . LYS B 1 311 ? 1.396 -2.854 -12.008 1 88.25 311 LYS B N 1
ATOM 6630 C CA . LYS B 1 311 ? 1.487 -2.215 -13.32 1 88.25 311 LYS B CA 1
ATOM 6631 C C . LYS B 1 311 ? 0.181 -1.518 -13.688 1 88.25 311 LYS B C 1
ATOM 6633 O O . LYS B 1 311 ? 0.188 -0.368 -14.133 1 88.25 311 LYS B O 1
ATOM 6638 N N . LYS B 1 312 ? -0.825 -2.186 -13.438 1 84 312 LYS B N 1
ATOM 6639 C CA . LYS B 1 312 ? -2.143 -1.668 -13.797 1 84 312 LYS B CA 1
ATOM 6640 C C . LYS B 1 312 ? -2.516 -0.467 -12.93 1 84 312 LYS B C 1
ATOM 6642 O O . LYS B 1 312 ? -3.029 0.533 -13.438 1 84 312 LYS B O 1
ATOM 6647 N N . GLU B 1 313 ? -2.238 -0.569 -11.664 1 85 313 GLU B N 1
ATOM 6648 C CA . GLU B 1 313 ? -2.764 0.409 -10.711 1 85 313 GLU B CA 1
ATOM 6649 C C . GLU B 1 313 ? -1.787 1.563 -10.516 1 85 313 GLU B C 1
ATOM 6651 O O . GLU B 1 313 ? -2.201 2.695 -10.25 1 85 313 GLU B O 1
ATOM 6656 N N . PHE B 1 314 ? -0.453 1.374 -10.719 1 87.44 314 PHE B N 1
ATOM 6657 C CA . PHE B 1 314 ? 0.472 2.354 -10.156 1 87.44 314 PHE B CA 1
ATOM 6658 C C . PHE B 1 314 ? 1.562 2.703 -11.164 1 87.44 314 PHE B C 1
ATOM 6660 O O . PHE B 1 314 ? 2.357 3.615 -10.938 1 87.44 314 PHE B O 1
ATOM 6667 N N . ALA B 1 315 ? 1.637 2.053 -12.297 1 87.12 315 ALA B N 1
ATOM 6668 C CA . ALA B 1 315 ? 2.801 2.227 -13.164 1 87.12 315 ALA B CA 1
ATOM 6669 C C . ALA B 1 315 ? 2.396 2.793 -14.523 1 87.12 315 ALA B C 1
ATOM 6671 O O . ALA B 1 315 ? 2.936 2.391 -15.555 1 87.12 315 ALA B O 1
ATOM 6672 N N . GLU B 1 316 ? 1.491 3.639 -14.508 1 84.69 316 GLU B N 1
ATOM 6673 C CA . GLU B 1 316 ? 1.042 4.219 -15.766 1 84.69 316 GLU B CA 1
ATOM 6674 C C . GLU B 1 316 ? 2.184 4.934 -16.484 1 84.69 316 GLU B C 1
ATOM 6676 O O . GLU B 1 316 ? 2.266 4.902 -17.719 1 84.69 316 GLU B O 1
ATOM 6681 N N . LYS B 1 317 ? 3.008 5.629 -15.773 1 82.94 317 LYS B N 1
ATOM 6682 C CA . LYS B 1 317 ? 4.145 6.336 -16.344 1 82.94 317 LYS B CA 1
ATOM 6683 C C . LYS B 1 317 ? 5.078 5.375 -17.078 1 82.94 317 LYS B C 1
ATOM 6685 O O . LYS B 1 317 ? 5.504 5.648 -18.203 1 82.94 317 LYS B O 1
ATOM 6690 N N . GLU B 1 318 ? 5.383 4.305 -16.484 1 85.81 318 GLU B N 1
ATOM 6691 C CA . GLU B 1 318 ? 6.262 3.295 -17.062 1 85.81 318 GLU B CA 1
ATOM 6692 C C . GLU B 1 318 ? 5.617 2.635 -18.281 1 85.81 318 GLU B C 1
ATOM 6694 O O . GLU B 1 318 ? 6.297 2.334 -19.266 1 85.81 318 GLU B O 1
ATOM 6699 N N . LEU B 1 319 ? 4.32 2.367 -18.188 1 85.44 319 LEU B N 1
ATOM 6700 C CA . LEU B 1 319 ? 3.607 1.744 -19.297 1 85.44 319 LEU B CA 1
ATOM 6701 C C . LEU B 1 319 ? 3.633 2.639 -20.531 1 85.44 319 LEU B C 1
ATOM 6703 O O . LEU B 1 319 ? 3.891 2.166 -21.641 1 85.44 319 LEU B O 1
ATOM 6707 N N . LYS B 1 320 ? 3.441 3.947 -20.266 1 84.62 320 LYS B N 1
ATOM 6708 C CA . LYS B 1 320 ? 3.455 4.906 -21.359 1 84.62 320 LYS B CA 1
ATOM 6709 C C . LYS B 1 320 ? 4.852 5.031 -21.969 1 84.62 320 LYS B C 1
ATOM 6711 O O . LYS B 1 320 ? 5.012 5.008 -23.188 1 84.62 320 LYS B O 1
ATOM 6716 N N . LEU B 1 321 ? 5.773 5.145 -21.141 1 86.69 321 LEU B N 1
ATOM 6717 C CA . LEU B 1 321 ? 7.148 5.289 -21.594 1 86.69 321 LEU B CA 1
ATOM 6718 C C . LEU B 1 321 ? 7.609 4.035 -22.328 1 86.69 321 LEU B C 1
ATOM 6720 O O . LEU B 1 321 ? 8.328 4.125 -23.328 1 86.69 321 LEU B O 1
ATOM 6724 N N . ALA B 1 322 ? 7.309 2.867 -21.812 1 87.62 322 ALA B N 1
ATOM 6725 C CA . ALA B 1 322 ? 7.664 1.6 -22.453 1 87.62 322 ALA B CA 1
ATOM 6726 C C . ALA B 1 322 ? 7.086 1.51 -23.859 1 87.62 322 ALA B C 1
ATOM 6728 O O . ALA B 1 322 ? 7.75 1.025 -24.781 1 87.62 322 ALA B O 1
ATOM 6729 N N . LYS B 1 323 ? 5.871 1.967 -24.047 1 87.94 323 LYS B N 1
ATOM 6730 C CA . LYS B 1 323 ? 5.238 1.989 -25.359 1 87.94 323 LYS B CA 1
ATOM 6731 C C . LYS B 1 323 ? 5.98 2.922 -26.312 1 87.94 323 LYS B C 1
ATOM 6733 O O . LYS B 1 323 ? 6.199 2.58 -27.469 1 87.94 323 LYS B O 1
ATOM 6738 N N . GLU B 1 324 ? 6.352 4.035 -25.75 1 88.81 324 GLU B N 1
ATOM 6739 C CA . GLU B 1 324 ? 7.082 5.016 -26.547 1 88.81 324 GLU B CA 1
ATOM 6740 C C . GLU B 1 324 ? 8.445 4.477 -26.984 1 88.81 324 GLU B C 1
ATOM 6742 O O . GLU B 1 324 ? 8.891 4.73 -28.094 1 88.81 324 GLU B O 1
ATOM 6747 N N . LEU B 1 325 ? 9.109 3.73 -26.172 1 89.75 325 LEU B N 1
ATOM 6748 C CA . LEU B 1 325 ? 10.453 3.225 -26.438 1 89.75 325 LEU B CA 1
ATOM 6749 C C . LEU B 1 325 ? 10.398 1.838 -27.062 1 89.75 325 LEU B C 1
ATOM 6751 O O . LEU B 1 325 ? 11.438 1.265 -27.406 1 89.75 325 LEU B O 1
ATOM 6755 N N . ASN B 1 326 ? 9.211 1.309 -27.141 1 89.69 326 ASN B N 1
ATOM 6756 C CA . ASN B 1 326 ? 8.984 -0.016 -27.703 1 89.69 326 ASN B CA 1
ATOM 6757 C C . ASN B 1 326 ? 9.734 -1.096 -26.922 1 89.69 326 ASN B C 1
ATOM 6759 O O . ASN B 1 326 ? 10.469 -1.893 -27.5 1 89.69 326 ASN B O 1
ATOM 6763 N N . ILE B 1 327 ? 9.586 -1.016 -25.609 1 86.44 327 ILE B N 1
ATOM 6764 C CA . ILE B 1 327 ? 10.148 -2.018 -24.719 1 86.44 327 ILE B CA 1
ATOM 6765 C C . ILE B 1 327 ? 9.078 -2.498 -23.734 1 86.44 327 ILE B C 1
ATOM 6767 O O . ILE B 1 327 ? 7.988 -1.928 -23.672 1 86.44 327 ILE B O 1
ATOM 6771 N N . SER B 1 328 ? 9.461 -3.59 -23.047 1 84 328 SER B N 1
ATOM 6772 C CA . SER B 1 328 ? 8.5 -4.094 -22.078 1 84 328 SER B CA 1
ATOM 6773 C C . SER B 1 328 ? 8.484 -3.221 -20.828 1 84 328 SER B C 1
ATOM 6775 O O . SER B 1 328 ? 9.523 -2.727 -20.391 1 84 328 SER B O 1
ATOM 6777 N N . PRO B 1 329 ? 7.27 -2.992 -20.266 1 85.75 329 PRO B N 1
ATOM 6778 C CA . PRO B 1 329 ? 7.188 -2.219 -19.031 1 85.75 329 PRO B CA 1
ATOM 6779 C C . PRO B 1 329 ? 8.055 -2.797 -17.906 1 85.75 329 PRO B C 1
ATOM 6781 O O . PRO B 1 329 ? 8.594 -2.049 -17.094 1 85.75 329 PRO B O 1
ATOM 6784 N N . GLU B 1 330 ? 8.203 -4.074 -17.922 1 84.19 330 GLU B N 1
ATOM 6785 C CA . GLU B 1 330 ? 8.984 -4.754 -16.906 1 84.19 330 GLU B CA 1
ATOM 6786 C C . GLU B 1 330 ? 10.445 -4.305 -16.922 1 84.19 330 GLU B C 1
ATOM 6788 O O . GLU B 1 330 ? 11.094 -4.23 -15.883 1 84.19 330 GLU B O 1
ATOM 6793 N N . LYS B 1 331 ? 10.961 -3.996 -18.062 1 84.81 331 LYS B N 1
ATOM 6794 C CA . LYS B 1 331 ? 12.336 -3.52 -18.188 1 84.81 331 LYS B CA 1
ATOM 6795 C C . LYS B 1 331 ? 12.516 -2.199 -17.438 1 84.81 331 LYS B C 1
ATOM 6797 O O . LYS B 1 331 ? 13.523 -2.002 -16.75 1 84.81 331 LYS B O 1
ATOM 6802 N N . LEU B 1 332 ? 11.57 -1.301 -17.625 1 86.25 332 LEU B N 1
ATOM 6803 C CA . LEU B 1 332 ? 11.625 -0.015 -16.938 1 86.25 332 LEU B CA 1
ATOM 6804 C C . LEU B 1 332 ? 11.461 -0.194 -15.438 1 86.25 332 LEU B C 1
ATOM 6806 O O . LEU B 1 332 ? 12.125 0.477 -14.648 1 86.25 332 LEU B O 1
ATOM 6810 N N . LEU B 1 333 ? 10.562 -1.059 -15.086 1 87.62 333 LEU B N 1
ATOM 6811 C CA . LEU B 1 333 ? 10.305 -1.31 -13.672 1 87.62 333 LEU B CA 1
ATOM 6812 C C . LEU B 1 333 ? 11.523 -1.941 -13.008 1 87.62 333 LEU B C 1
ATOM 6814 O O . LEU B 1 333 ? 11.773 -1.711 -11.82 1 87.62 333 LEU B O 1
ATOM 6818 N N . ASN B 1 334 ? 12.289 -2.678 -13.703 1 87.88 334 ASN B N 1
ATOM 6819 C CA . ASN B 1 334 ? 13.5 -3.289 -13.18 1 87.88 334 ASN B CA 1
ATOM 6820 C C . ASN B 1 334 ? 14.523 -2.236 -12.758 1 87.88 334 ASN B C 1
ATOM 6822 O O . ASN B 1 334 ? 15.305 -2.457 -11.836 1 87.88 334 ASN B O 1
ATOM 6826 N N . GLU B 1 335 ? 14.508 -1.181 -13.469 1 86 335 GLU B N 1
ATOM 6827 C CA . GLU B 1 335 ? 15.406 -0.092 -13.094 1 86 335 GLU B CA 1
ATOM 6828 C C . GLU B 1 335 ? 15.078 0.435 -11.695 1 86 335 GLU B C 1
ATOM 6830 O O . GLU B 1 335 ? 15.969 0.852 -10.961 1 86 335 GLU B O 1
ATOM 6835 N N . HIS B 1 336 ? 13.789 0.373 -11.383 1 85.62 336 HIS B N 1
ATOM 6836 C CA . HIS B 1 336 ? 13.352 0.799 -10.062 1 85.62 336 HIS B CA 1
ATOM 6837 C C . HIS B 1 336 ? 13.914 -0.107 -8.969 1 85.62 336 HIS B C 1
ATOM 6839 O O . HIS B 1 336 ? 14.211 0.353 -7.867 1 85.62 336 HIS B O 1
ATOM 6845 N N . LEU B 1 337 ? 14.148 -1.349 -9.273 1 90.88 337 LEU B N 1
ATOM 6846 C CA . LEU B 1 337 ? 14.633 -2.322 -8.305 1 90.88 337 LEU B CA 1
ATOM 6847 C C . LEU B 1 337 ? 16.062 -2.004 -7.879 1 90.88 337 LEU B C 1
ATOM 6849 O O . LEU B 1 337 ? 16.422 -2.178 -6.711 1 90.88 337 LEU B O 1
ATOM 6853 N N . ASN B 1 338 ? 16.781 -1.478 -8.805 1 87.88 338 ASN B N 1
ATOM 6854 C CA . ASN B 1 338 ? 18.203 -1.208 -8.547 1 87.88 338 ASN B CA 1
ATOM 6855 C C . ASN B 1 338 ? 18.391 0.082 -7.758 1 87.88 338 ASN B C 1
ATOM 6857 O O . ASN B 1 338 ? 19.422 0.281 -7.125 1 87.88 338 ASN B O 1
ATOM 6861 N N . LYS B 1 339 ? 17.406 0.94 -7.746 1 88.56 339 LYS B N 1
ATOM 6862 C CA . LYS B 1 339 ? 17.5 2.24 -7.086 1 88.56 339 LYS B CA 1
ATOM 6863 C C . LYS B 1 339 ? 17.172 2.129 -5.602 1 88.56 339 LYS B C 1
ATOM 6865 O O . LYS B 1 339 ? 17.5 3.021 -4.816 1 88.56 339 LYS B O 1
ATOM 6870 N N . VAL B 1 340 ? 16.547 1.071 -5.211 1 93.12 340 VAL B N 1
ATOM 6871 C CA . VAL B 1 340 ? 16.078 0.882 -3.842 1 93.12 340 VAL B CA 1
ATOM 6872 C C . VAL B 1 340 ? 16.969 -0.134 -3.127 1 93.12 340 VAL B C 1
ATOM 6874 O O . VAL B 1 340 ? 17.234 -1.218 -3.656 1 93.12 340 VAL B O 1
ATOM 6877 N N . PRO B 1 341 ? 17.5 0.136 -1.954 1 94.19 341 PRO B N 1
ATOM 6878 C CA . PRO B 1 341 ? 18.375 -0.801 -1.243 1 94.19 341 PRO B CA 1
ATOM 6879 C C . PRO B 1 341 ? 17.625 -2.053 -0.771 1 94.19 341 PRO B C 1
ATOM 6881 O O . PRO B 1 341 ? 16.391 -2.072 -0.743 1 94.19 341 PRO B O 1
ATOM 6884 N N . PRO B 1 342 ? 18.422 -3.137 -0.399 1 96.06 342 PRO B N 1
ATOM 6885 C CA . PRO B 1 342 ? 17.797 -4.336 0.166 1 96.06 342 PRO B CA 1
ATOM 6886 C C . PRO B 1 342 ? 16.938 -4.031 1.394 1 96.06 342 PRO B C 1
ATOM 6888 O O . PRO B 1 342 ? 17.344 -3.256 2.262 1 96.06 342 PRO B O 1
ATOM 6891 N N . GLY B 1 343 ? 15.789 -4.539 1.369 1 96.19 343 GLY B N 1
ATOM 6892 C CA . GLY B 1 343 ? 14.875 -4.312 2.479 1 96.19 343 GLY B CA 1
ATOM 6893 C C . GLY B 1 343 ? 13.977 -3.104 2.277 1 96.19 343 GLY B C 1
ATOM 6894 O O . GLY B 1 343 ? 13.164 -2.775 3.145 1 96.19 343 GLY B O 1
ATOM 6895 N N . SER B 1 344 ? 14.156 -2.4 1.171 1 95.69 344 SER B N 1
ATOM 6896 C CA . SER B 1 344 ? 13.281 -1.314 0.736 1 95.69 344 SER B CA 1
ATOM 6897 C C . SER B 1 344 ? 13.125 -0.259 1.826 1 95.69 344 SER B C 1
ATOM 6899 O O . SER B 1 344 ? 12.016 0.193 2.107 1 95.69 344 SER B O 1
ATOM 6901 N N . HIS B 1 345 ? 14.227 -0.023 2.521 1 91.88 345 HIS B N 1
ATOM 6902 C CA . HIS B 1 345 ? 14.258 0.951 3.607 1 91.88 345 HIS B CA 1
ATOM 6903 C C . HIS B 1 345 ? 13.203 0.633 4.66 1 91.88 345 HIS B C 1
ATOM 6905 O O . HIS B 1 345 ? 12.539 1.537 5.172 1 91.88 345 HIS B O 1
ATOM 6911 N N . GLY B 1 346 ? 12.93 -0.638 4.84 1 93.31 346 GLY B N 1
ATOM 6912 C CA . GLY B 1 346 ? 12.078 -1.061 5.941 1 93.31 346 GLY B CA 1
ATOM 6913 C C . GLY B 1 346 ? 10.641 -1.327 5.52 1 93.31 346 GLY B C 1
ATOM 6914 O O . GLY B 1 346 ? 9.82 -1.758 6.332 1 93.31 346 GLY B O 1
ATOM 6915 N N . LEU B 1 347 ? 10.305 -1.085 4.258 1 95.31 347 LEU B N 1
ATOM 6916 C CA . LEU B 1 347 ? 8.969 -1.398 3.762 1 95.31 347 LEU B CA 1
ATOM 6917 C C . LEU B 1 347 ? 8.812 -2.898 3.531 1 95.31 347 LEU B C 1
ATOM 6919 O O . LEU B 1 347 ? 9.531 -3.484 2.719 1 95.31 347 LEU B O 1
ATOM 6923 N N . ILE B 1 348 ? 7.895 -3.527 4.27 1 97.38 348 ILE B N 1
ATOM 6924 C CA . ILE B 1 348 ? 7.734 -4.977 4.211 1 97.38 348 ILE B CA 1
ATOM 6925 C C . ILE B 1 348 ? 6.316 -5.324 3.76 1 97.38 348 ILE B C 1
ATOM 6927 O O . ILE B 1 348 ? 5.34 -4.828 4.328 1 97.38 348 ILE B O 1
ATOM 6931 N N . LEU B 1 349 ? 6.242 -6.156 2.771 1 96.5 349 LEU B N 1
ATOM 6932 C CA . LEU B 1 349 ? 4.949 -6.574 2.242 1 96.5 349 LEU B CA 1
ATOM 6933 C C . LEU B 1 349 ? 4.684 -8.039 2.557 1 96.5 349 LEU B C 1
ATOM 6935 O O . LEU B 1 349 ? 5.562 -8.891 2.381 1 96.5 349 LEU B O 1
ATOM 6939 N N . GLN B 1 350 ? 3.568 -8.312 3.082 1 93.62 350 GLN B N 1
ATOM 6940 C CA . GLN B 1 350 ? 3.055 -9.672 3.227 1 93.62 350 GLN B CA 1
ATOM 6941 C C . GLN B 1 350 ? 2.051 -10 2.123 1 93.62 350 GLN B C 1
ATOM 6943 O O . GLN B 1 350 ? 0.976 -9.398 2.057 1 93.62 350 GLN B O 1
ATOM 6948 N N . PRO B 1 351 ? 2.34 -10.945 1.296 1 89.69 351 PRO B N 1
ATOM 6949 C CA . PRO B 1 351 ? 1.588 -11.141 0.055 1 89.69 351 PRO B CA 1
ATOM 6950 C C . PRO B 1 351 ? 0.423 -12.117 0.217 1 89.69 351 PRO B C 1
ATOM 6952 O O . PRO B 1 351 ? 0.167 -12.93 -0.672 1 89.69 351 PRO B O 1
ATOM 6955 N N . TYR B 1 352 ? -0.367 -12.164 1.278 1 75.19 352 TYR B N 1
ATOM 6956 C CA . TYR B 1 352 ? -1.496 -13.062 1.477 1 75.19 352 TYR B CA 1
ATOM 6957 C C . TYR B 1 352 ? -2.777 -12.469 0.903 1 75.19 352 TYR B C 1
ATOM 6959 O O . TYR B 1 352 ? -3.789 -12.367 1.6 1 75.19 352 TYR B O 1
ATOM 6967 N N . TRP B 1 353 ? -2.711 -12.172 -0.289 1 58.91 353 TRP B N 1
ATOM 6968 C CA . TRP B 1 353 ? -3.838 -11.453 -0.87 1 58.91 353 TRP B CA 1
ATOM 6969 C C . TRP B 1 353 ? -4.93 -12.414 -1.322 1 58.91 353 TRP B C 1
ATOM 6971 O O . TRP B 1 353 ? -5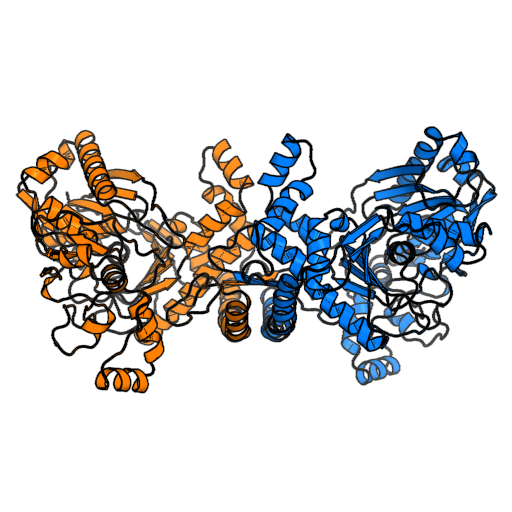.605 -12.172 -2.324 1 58.91 353 TRP B O 1
ATOM 6981 N N . GLY B 1 354 ? -4.988 -13.594 -0.679 1 58.91 354 GLY B N 1
ATOM 6982 C CA . GLY B 1 354 ? -6.039 -14.586 -0.851 1 58.91 354 GLY B CA 1
ATOM 6983 C C . GLY B 1 354 ? -5.988 -15.695 0.184 1 58.91 354 GLY B C 1
ATOM 6984 O O . GLY B 1 354 ? -4.941 -15.945 0.785 1 58.91 354 GLY B O 1
ATOM 6985 N N . PRO B 1 355 ? -7.176 -16.125 0.484 1 53.16 355 PRO B N 1
ATOM 6986 C CA . PRO B 1 355 ? -7.273 -17.141 1.536 1 53.16 355 PRO B CA 1
ATOM 6987 C C . PRO B 1 355 ? -6.492 -18.406 1.208 1 53.16 355 PRO B C 1
ATOM 6989 O O . PRO B 1 355 ? -6.375 -18.781 0.037 1 53.16 355 PRO B O 1
ATOM 6992 N N . HIS B 1 356 ? -5.648 -18.703 2.098 1 58.41 356 HIS B N 1
ATOM 6993 C CA . HIS B 1 356 ? -5.004 -20.016 2.062 1 58.41 356 HIS B CA 1
ATOM 6994 C C . HIS B 1 356 ? -5.703 -20.984 3 1 58.41 356 HIS B C 1
ATOM 6996 O O . HIS B 1 356 ? -6.387 -20.578 3.938 1 58.41 356 HIS B O 1
ATOM 7002 N N . VAL B 1 357 ? -5.641 -22.188 2.607 1 49.72 357 VAL B N 1
ATOM 7003 C CA . VAL B 1 357 ? -6.281 -23.25 3.391 1 49.72 357 VAL B CA 1
ATOM 7004 C C . VAL B 1 357 ? -5.965 -23.047 4.871 1 49.72 357 VAL B C 1
ATOM 7006 O O . VAL B 1 357 ? -6.844 -23.203 5.723 1 49.72 357 VAL B O 1
ATOM 7009 N N . LYS B 1 358 ? -4.785 -22.656 5.16 1 56.59 358 LYS B N 1
ATOM 7010 C CA . LYS B 1 358 ? -4.383 -22.516 6.555 1 56.59 358 LYS B CA 1
ATOM 7011 C C . LYS B 1 358 ? -4.695 -21.125 7.074 1 56.59 358 LYS B C 1
ATOM 7013 O O . LYS B 1 358 ? -4.805 -20.906 8.289 1 56.59 358 LYS B O 1
ATOM 7018 N N . THR B 1 359 ? -4.871 -20.266 6.168 1 64.06 359 THR B N 1
ATOM 7019 C CA . THR B 1 359 ? -5.125 -18.891 6.578 1 64.06 359 THR B CA 1
ATOM 7020 C C . THR B 1 359 ? -6.285 -18.297 5.789 1 64.06 359 THR B C 1
ATOM 7022 O O . THR B 1 359 ? -6.094 -17.359 5.012 1 64.06 359 THR B O 1
ATOM 7025 N N . PRO B 1 360 ? -7.426 -18.828 6.07 1 61.12 360 PRO B N 1
ATOM 7026 C CA . PRO B 1 360 ? -8.562 -18.453 5.234 1 61.12 360 PRO B CA 1
ATOM 7027 C C . PRO B 1 360 ? -8.891 -16.969 5.32 1 61.12 360 PRO B C 1
ATOM 7029 O O . PRO B 1 360 ? -9.492 -16.406 4.395 1 61.12 360 PRO B O 1
ATOM 7032 N N . ASP B 1 361 ? -8.422 -16.375 6.391 1 64.69 361 ASP B N 1
ATOM 7033 C CA . ASP B 1 361 ? -8.773 -14.969 6.57 1 64.69 361 ASP B CA 1
ATOM 7034 C C . ASP B 1 361 ? -7.582 -14.062 6.258 1 64.69 361 ASP B C 1
ATOM 7036 O O . ASP B 1 361 ? -7.637 -12.859 6.492 1 64.69 361 ASP B O 1
ATOM 7040 N N . ALA B 1 362 ? -6.59 -14.766 5.711 1 75 362 ALA B N 1
ATOM 7041 C CA . ALA B 1 362 ? -5.371 -13.977 5.555 1 75 362 ALA B CA 1
ATOM 7042 C C . ALA B 1 362 ? -5.539 -12.914 4.48 1 75 362 ALA B C 1
ATOM 7044 O O . ALA B 1 362 ? -6.172 -13.156 3.449 1 75 362 ALA B O 1
ATOM 7045 N N . LYS B 1 363 ? -5.141 -11.711 4.777 1 85.62 363 LYS B N 1
ATOM 7046 C CA . LYS B 1 363 ? -5.102 -10.562 3.877 1 85.62 363 LYS B CA 1
ATOM 7047 C C . LYS B 1 363 ? -3.684 -10.016 3.748 1 85.62 363 LYS B C 1
ATOM 7049 O O . LYS B 1 363 ? -2.793 -10.391 4.516 1 85.62 363 LYS B O 1
ATOM 7054 N N . GLY B 1 364 ? -3.512 -9.25 2.748 1 89.88 364 GLY B N 1
ATOM 7055 C CA . GLY B 1 364 ? -2.205 -8.648 2.537 1 89.88 364 GLY B CA 1
ATOM 7056 C C . GLY B 1 364 ? -1.954 -7.441 3.424 1 89.88 364 GLY B C 1
ATOM 7057 O O . GLY B 1 364 ? -2.895 -6.852 3.957 1 89.88 364 GLY B O 1
ATOM 7058 N N . ALA B 1 365 ? -0.704 -7.129 3.604 1 95 365 ALA B N 1
ATOM 7059 C CA . ALA B 1 365 ? -0.314 -5.969 4.398 1 95 365 ALA B CA 1
ATOM 7060 C C . ALA B 1 365 ? 0.991 -5.367 3.885 1 95 365 ALA B C 1
ATOM 7062 O O . ALA B 1 365 ? 1.842 -6.078 3.348 1 95 365 ALA B O 1
ATOM 7063 N N . VAL B 1 366 ? 1.114 -4.121 4.004 1 96.06 366 VAL B N 1
ATOM 7064 C CA . VAL B 1 366 ? 2.365 -3.391 3.828 1 96.06 366 VAL B CA 1
ATOM 7065 C C . VAL B 1 366 ? 2.643 -2.533 5.062 1 96.06 366 VAL B C 1
ATOM 7067 O O . VAL B 1 366 ? 1.83 -1.681 5.43 1 96.06 366 VAL B O 1
ATOM 7070 N N . ILE B 1 367 ? 3.746 -2.77 5.746 1 95.25 367 ILE B N 1
ATOM 7071 C CA . ILE B 1 367 ? 4.062 -2.021 6.961 1 95.25 367 ILE B CA 1
ATOM 7072 C C . ILE B 1 367 ? 5.426 -1.349 6.809 1 95.25 367 ILE B C 1
ATOM 7074 O O . ILE B 1 367 ? 6.242 -1.763 5.98 1 95.25 367 ILE B O 1
ATOM 7078 N N . GLY B 1 368 ? 5.582 -0.255 7.523 1 92.81 368 GLY B N 1
ATOM 7079 C CA . GLY B 1 368 ? 6.895 0.376 7.57 1 92.81 368 GLY B CA 1
ATOM 7080 C C . GLY B 1 368 ? 6.984 1.628 6.719 1 92.81 368 GLY B C 1
ATOM 7081 O O . GLY B 1 368 ? 8.078 2.123 6.449 1 92.81 368 GLY B O 1
ATOM 7082 N N . PHE B 1 369 ? 5.875 2.135 6.281 1 89.56 369 PHE B N 1
ATOM 7083 C CA . PHE B 1 369 ? 5.867 3.316 5.43 1 89.56 369 PHE B CA 1
ATOM 7084 C C . PHE B 1 369 ? 6.531 4.496 6.129 1 89.56 369 PHE B C 1
ATOM 7086 O O . PHE B 1 369 ? 6.312 4.723 7.316 1 89.56 369 PHE B O 1
ATOM 7093 N N . GLY B 1 370 ? 7.32 5.188 5.469 1 82.12 370 GLY B N 1
ATOM 7094 C CA . GLY B 1 370 ? 7.879 6.484 5.828 1 82.12 370 GLY B CA 1
ATOM 7095 C C . GLY B 1 370 ? 7.859 7.48 4.684 1 82.12 370 GLY B C 1
ATOM 7096 O O . GLY B 1 370 ? 7.285 7.207 3.629 1 82.12 370 GLY B O 1
ATOM 7097 N N . ASP B 1 371 ? 8.445 8.539 4.781 1 75.44 371 ASP B N 1
ATOM 7098 C CA . ASP B 1 371 ? 8.367 9.648 3.834 1 75.44 371 ASP B CA 1
ATOM 7099 C C . ASP B 1 371 ? 9.211 9.375 2.594 1 75.44 371 ASP B C 1
ATOM 7101 O O . ASP B 1 371 ? 8.992 9.977 1.539 1 75.44 371 ASP B O 1
ATOM 7105 N N . ILE B 1 372 ? 10.125 8.508 2.701 1 80.31 372 ILE B N 1
ATOM 7106 C CA . ILE B 1 372 ? 11.062 8.289 1.606 1 80.31 372 ILE B CA 1
ATOM 7107 C C . ILE B 1 372 ? 10.461 7.316 0.598 1 80.31 372 ILE B C 1
ATOM 7109 O O . ILE B 1 372 ? 10.961 7.188 -0.524 1 80.31 372 ILE B O 1
ATOM 7113 N N . HIS B 1 373 ? 9.477 6.629 0.998 1 88.06 373 HIS B N 1
ATOM 7114 C CA . HIS B 1 373 ? 8.984 5.512 0.193 1 88.06 373 HIS B CA 1
ATOM 7115 C C . HIS B 1 373 ? 8.219 6.012 -1.03 1 88.06 373 HIS B C 1
ATOM 7117 O O . HIS B 1 373 ? 7.363 6.887 -0.916 1 88.06 373 HIS B O 1
ATOM 7123 N N . THR B 1 374 ? 8.539 5.504 -2.129 1 88.44 374 THR B N 1
ATOM 7124 C CA . THR B 1 374 ? 7.938 5.801 -3.424 1 88.44 374 THR B CA 1
ATOM 7125 C C . THR B 1 374 ? 7.344 4.543 -4.043 1 88.44 374 THR B C 1
ATOM 7127 O O . THR B 1 374 ? 7.371 3.471 -3.434 1 88.44 374 THR B O 1
ATOM 7130 N N . ARG B 1 375 ? 6.809 4.664 -5.23 1 90.69 375 ARG B N 1
ATOM 7131 C CA . ARG B 1 375 ? 6.277 3.51 -5.949 1 90.69 375 ARG B CA 1
ATOM 7132 C C . ARG B 1 375 ? 7.375 2.488 -6.227 1 90.69 375 ARG B C 1
ATOM 7134 O O . ARG B 1 375 ? 7.113 1.284 -6.27 1 90.69 375 ARG B O 1
ATOM 7141 N N . SER B 1 376 ? 8.625 2.99 -6.371 1 92.31 376 SER B N 1
ATOM 7142 C CA . SER B 1 376 ? 9.75 2.082 -6.574 1 92.31 376 SER B CA 1
ATOM 7143 C C . SER B 1 376 ? 9.977 1.195 -5.352 1 92.31 376 SER B C 1
ATOM 7145 O O . SER B 1 376 ? 10.25 0.002 -5.484 1 92.31 376 SER B O 1
ATOM 7147 N N . HIS B 1 377 ? 9.844 1.81 -4.184 1 93.44 377 HIS B N 1
ATOM 7148 C CA . HIS B 1 377 ? 9.984 1.044 -2.949 1 93.44 377 HIS B CA 1
ATOM 7149 C C . HIS B 1 377 ? 8.891 -0.017 -2.832 1 93.44 377 HIS B C 1
ATOM 7151 O O . HIS B 1 377 ? 9.164 -1.146 -2.414 1 93.44 377 HIS B O 1
ATOM 7157 N N . LEU B 1 378 ? 7.699 0.36 -3.195 1 94.31 378 LEU B N 1
ATOM 7158 C CA . LEU B 1 378 ? 6.59 -0.584 -3.127 1 94.31 378 LEU B CA 1
ATOM 7159 C C . LEU B 1 378 ? 6.797 -1.738 -4.102 1 94.31 378 LEU B C 1
ATOM 7161 O O . LEU B 1 378 ? 6.523 -2.893 -3.771 1 94.31 378 LEU B O 1
ATOM 7165 N N . TYR B 1 379 ? 7.262 -1.44 -5.297 1 94.31 379 TYR B N 1
ATOM 7166 C CA . TYR B 1 379 ? 7.523 -2.469 -6.297 1 94.31 379 TYR B CA 1
ATOM 7167 C C . TYR B 1 379 ? 8.539 -3.48 -5.785 1 94.31 379 TYR B C 1
ATOM 7169 O O . TYR B 1 379 ? 8.328 -4.691 -5.891 1 94.31 379 TYR B O 1
ATOM 7177 N N . LYS B 1 380 ? 9.609 -3.029 -5.254 1 96.44 380 LYS B N 1
ATOM 7178 C CA . LYS B 1 380 ? 10.625 -3.93 -4.715 1 96.44 380 LYS B CA 1
ATOM 7179 C C . LYS B 1 380 ? 10.094 -4.715 -3.523 1 96.44 380 LYS B C 1
ATOM 7181 O O . LYS B 1 380 ? 10.391 -5.902 -3.371 1 96.44 380 LYS B O 1
ATOM 7186 N N . ALA B 1 381 ? 9.328 -4.043 -2.684 1 96.88 381 ALA B N 1
ATOM 7187 C CA . ALA B 1 381 ? 8.75 -4.711 -1.521 1 96.88 381 ALA B CA 1
ATOM 7188 C C . ALA B 1 381 ? 7.836 -5.859 -1.946 1 96.88 381 ALA B C 1
ATOM 7190 O O . ALA B 1 381 ? 7.738 -6.871 -1.249 1 96.88 381 ALA B O 1
ATOM 7191 N N . ILE B 1 382 ? 7.176 -5.711 -3.055 1 95.38 382 ILE B N 1
ATOM 7192 C CA . ILE B 1 382 ? 6.328 -6.773 -3.588 1 95.38 382 ILE B CA 1
ATOM 7193 C C . ILE B 1 382 ? 7.184 -7.996 -3.916 1 95.38 382 ILE B C 1
ATOM 7195 O O . ILE B 1 382 ? 6.879 -9.109 -3.48 1 95.38 382 ILE B O 1
ATOM 7199 N N . ILE B 1 383 ? 8.258 -7.766 -4.625 1 96.31 383 ILE B N 1
ATOM 7200 C CA . ILE B 1 383 ? 9.148 -8.852 -5.016 1 96.31 383 ILE B CA 1
ATOM 7201 C C . ILE B 1 383 ? 9.75 -9.5 -3.771 1 96.31 383 ILE B C 1
ATOM 7203 O O . ILE B 1 383 ? 9.758 -10.727 -3.643 1 96.31 383 ILE B O 1
ATOM 7207 N N . GLU B 1 384 ? 10.219 -8.688 -2.869 1 97.81 384 GLU B N 1
ATOM 7208 C CA . GLU B 1 384 ? 10.797 -9.195 -1.629 1 97.81 384 GLU B CA 1
ATOM 7209 C C . GLU B 1 384 ? 9.766 -9.945 -0.797 1 97.81 384 GLU B C 1
ATOM 7211 O O . GLU B 1 384 ? 10.07 -10.977 -0.198 1 97.81 384 GLU B O 1
ATOM 7216 N N . GLY B 1 385 ? 8.562 -9.391 -0.786 1 97.44 385 GLY B N 1
ATOM 7217 C CA . GLY B 1 385 ? 7.496 -10.031 -0.038 1 97.44 385 GLY B CA 1
ATOM 7218 C C . GLY B 1 385 ? 7.152 -11.414 -0.554 1 97.44 385 GLY B C 1
ATOM 7219 O O . GLY B 1 385 ? 6.977 -12.352 0.23 1 97.44 385 GLY B O 1
ATOM 7220 N N . ILE B 1 386 ? 7.016 -11.547 -1.826 1 95.44 386 ILE B N 1
ATOM 7221 C CA . ILE B 1 386 ? 6.754 -12.844 -2.443 1 95.44 386 ILE B CA 1
ATOM 7222 C C . ILE B 1 386 ? 7.883 -13.812 -2.105 1 95.44 386 ILE B C 1
ATOM 7224 O O . ILE B 1 386 ? 7.633 -14.969 -1.738 1 95.44 386 ILE B O 1
ATOM 7228 N N . ASN B 1 387 ? 9.109 -13.312 -2.201 1 97.75 387 ASN B N 1
ATOM 7229 C CA . ASN B 1 387 ? 10.258 -14.156 -1.886 1 97.75 387 ASN B CA 1
ATOM 7230 C C . ASN B 1 387 ? 10.258 -14.57 -0.418 1 97.75 387 ASN B C 1
ATOM 7232 O O . ASN B 1 387 ? 10.641 -15.695 -0.089 1 97.75 387 ASN B O 1
ATOM 7236 N N . TYR B 1 388 ? 9.891 -13.648 0.479 1 97.75 388 TYR B N 1
ATOM 7237 C CA . TYR B 1 388 ? 9.797 -14.023 1.886 1 97.75 388 TYR B CA 1
ATOM 7238 C C . TYR B 1 388 ? 8.805 -15.164 2.082 1 97.75 388 TYR B C 1
ATOM 7240 O O . TYR B 1 388 ? 9.047 -16.078 2.863 1 97.75 388 TYR B O 1
ATOM 7248 N N . ALA B 1 389 ? 7.703 -15.078 1.407 1 95.06 389 ALA B N 1
ATOM 7249 C CA . ALA B 1 389 ? 6.707 -16.141 1.493 1 95.06 389 ALA B CA 1
ATOM 7250 C C . ALA B 1 389 ? 7.266 -17.453 0.966 1 95.06 389 ALA B C 1
ATOM 7252 O O . ALA B 1 389 ? 7.035 -18.516 1.556 1 95.06 389 ALA B O 1
ATOM 7253 N N . LEU B 1 390 ? 7.961 -17.359 -0.131 1 96.44 390 LEU B N 1
ATOM 7254 C CA . LEU B 1 390 ? 8.57 -18.547 -0.709 1 96.44 390 LEU B CA 1
ATOM 7255 C C . LEU B 1 390 ? 9.633 -19.125 0.226 1 96.44 390 LEU B C 1
ATOM 7257 O O . LEU B 1 390 ? 9.734 -20.344 0.381 1 96.44 390 LEU B O 1
ATOM 7261 N N . MET B 1 391 ? 10.43 -18.281 0.838 1 97.5 391 MET B N 1
ATOM 7262 C CA . MET B 1 391 ? 11.438 -18.719 1.802 1 97.5 391 MET B CA 1
ATOM 7263 C C . MET B 1 391 ? 10.789 -19.453 2.969 1 97.5 391 MET B C 1
ATOM 7265 O O . MET B 1 391 ? 11.281 -20.516 3.393 1 97.5 391 MET B O 1
ATOM 7269 N N . ASP B 1 392 ? 9.75 -18.906 3.434 1 95.31 392 ASP B N 1
ATOM 7270 C CA . ASP B 1 392 ? 9.008 -19.547 4.512 1 95.31 392 ASP B CA 1
ATOM 7271 C C . ASP B 1 392 ? 8.531 -20.938 4.102 1 95.31 392 ASP B C 1
ATOM 7273 O O . ASP B 1 392 ? 8.617 -21.891 4.883 1 95.31 392 ASP B O 1
ATOM 7277 N N . GLY B 1 393 ? 8.031 -21.016 2.896 1 94 393 GLY B N 1
ATOM 7278 C CA . GLY B 1 393 ? 7.602 -22.297 2.357 1 94 393 GLY B CA 1
ATOM 7279 C C . GLY B 1 393 ? 8.734 -23.281 2.172 1 94 393 GLY B C 1
ATOM 7280 O O . GLY B 1 393 ? 8.594 -24.469 2.477 1 94 393 GLY B O 1
ATOM 7281 N N . VAL B 1 394 ? 9.828 -22.812 1.679 1 96.81 394 VAL B N 1
ATOM 7282 C CA . VAL B 1 394 ? 10.984 -23.656 1.408 1 96.81 394 VAL B CA 1
ATOM 7283 C C . VAL B 1 394 ? 11.523 -24.234 2.717 1 96.81 394 VAL B C 1
ATOM 7285 O O . VAL B 1 394 ? 11.945 -25.391 2.771 1 96.81 394 VAL B O 1
ATOM 7288 N N . GLU B 1 395 ? 11.516 -23.469 3.74 1 96.19 395 GLU B N 1
ATOM 7289 C CA . GLU B 1 395 ? 11.922 -23.969 5.047 1 96.19 395 GLU B CA 1
ATOM 7290 C C . GLU B 1 395 ? 11.055 -25.141 5.484 1 96.19 395 GLU B C 1
ATOM 7292 O O . GLU B 1 395 ? 11.555 -26.109 6.07 1 96.19 395 GLU B O 1
ATOM 7297 N N . LYS B 1 396 ? 9.812 -25.062 5.199 1 94.38 396 LYS B N 1
ATOM 7298 C CA . LYS B 1 396 ? 8.891 -26.141 5.539 1 94.38 396 LYS B CA 1
ATOM 7299 C C . LYS B 1 396 ? 9.188 -27.391 4.711 1 94.38 396 LYS B C 1
ATOM 7301 O O . LYS B 1 396 ? 9.133 -28.516 5.227 1 94.38 396 LYS B O 1
ATOM 7306 N N . LEU B 1 397 ? 9.484 -27.141 3.471 1 96.38 397 LEU B N 1
ATOM 7307 C CA . LEU B 1 397 ? 9.859 -28.266 2.607 1 96.38 397 LEU B CA 1
ATOM 7308 C C . LEU B 1 397 ? 11.117 -28.953 3.121 1 96.38 397 LEU B C 1
ATOM 7310 O O . LEU B 1 397 ? 11.188 -30.188 3.15 1 96.38 397 LEU B O 1
ATOM 7314 N N . GLU B 1 398 ? 12.086 -28.156 3.525 1 97.12 398 GLU B N 1
ATOM 7315 C CA . GLU B 1 398 ? 13.32 -28.703 4.066 1 97.12 398 GLU B CA 1
ATOM 7316 C C . GLU B 1 398 ? 13.062 -29.516 5.336 1 97.12 398 GLU B C 1
ATOM 7318 O O . GLU B 1 398 ? 13.602 -30.609 5.5 1 97.12 398 GLU B O 1
ATOM 7323 N N . LYS B 1 399 ? 12.258 -29 6.133 1 96.19 399 LYS B N 1
ATOM 7324 C CA . LYS B 1 399 ? 11.945 -29.656 7.398 1 96.19 399 LYS B CA 1
ATOM 7325 C C . LYS B 1 399 ? 11.242 -31 7.168 1 96.19 399 LYS B C 1
ATOM 7327 O O . LYS B 1 399 ? 11.602 -32 7.781 1 96.19 399 LYS B O 1
ATOM 7332 N N . LYS B 1 400 ? 10.281 -31.016 6.301 1 95.62 400 LYS B N 1
ATOM 7333 C CA . LYS B 1 400 ? 9.484 -32.219 6.062 1 95.62 400 LYS B CA 1
ATOM 7334 C C . LYS B 1 400 ? 10.281 -33.25 5.281 1 95.62 400 LYS B C 1
ATOM 7336 O O . LYS B 1 400 ? 10.125 -34.469 5.508 1 95.62 400 LYS B O 1
ATOM 7341 N N . SER B 1 401 ? 11.125 -32.781 4.379 1 95.88 401 SER B N 1
ATOM 7342 C CA . SER B 1 401 ? 11.922 -33.719 3.576 1 95.88 401 SER B CA 1
ATOM 7343 C C . SER B 1 401 ? 13.18 -34.156 4.32 1 95.88 401 SER B C 1
ATOM 7345 O O . SER B 1 401 ? 13.844 -35.094 3.924 1 95.88 401 SER B O 1
ATOM 7347 N N . LYS B 1 402 ? 13.562 -33.312 5.332 1 96.25 402 LYS B N 1
ATOM 7348 C CA . LYS B 1 402 ? 14.781 -33.531 6.113 1 96.25 402 LYS B CA 1
ATOM 7349 C C . LYS B 1 402 ? 16.031 -33.375 5.242 1 96.25 402 LYS B C 1
ATOM 7351 O O . LYS B 1 402 ? 17.062 -34 5.504 1 96.25 402 LYS B O 1
ATOM 7356 N N . VAL B 1 403 ? 15.906 -32.656 4.18 1 96.94 403 VAL B N 1
ATOM 7357 C CA . VAL B 1 403 ? 17.016 -32.375 3.277 1 96.94 403 VAL B CA 1
ATOM 7358 C C . VAL B 1 403 ? 17.188 -30.875 3.119 1 96.94 403 VAL B C 1
ATOM 7360 O O . VAL B 1 403 ? 16.219 -30.156 2.895 1 96.94 403 VAL B O 1
ATOM 7363 N N . LYS B 1 404 ? 18.375 -30.469 3.264 1 96.81 404 LYS B N 1
ATOM 7364 C CA . LYS B 1 404 ? 18.656 -29.047 3.055 1 96.81 404 LYS B CA 1
ATOM 7365 C C . LYS B 1 404 ? 18.781 -28.734 1.567 1 96.81 404 LYS B C 1
ATOM 7367 O O . LYS B 1 404 ? 19.5 -29.406 0.836 1 96.81 404 LYS B O 1
ATOM 7372 N N . ILE B 1 405 ? 18.094 -27.75 1.172 1 96.5 405 ILE B N 1
ATOM 7373 C CA . ILE B 1 405 ? 18.156 -27.297 -0.214 1 96.5 405 ILE B CA 1
ATOM 7374 C C . ILE B 1 405 ? 19.469 -26.547 -0.455 1 96.5 405 ILE B C 1
ATOM 7376 O O . ILE B 1 405 ? 19.859 -25.703 0.346 1 96.5 405 ILE B O 1
ATOM 7380 N N . LYS B 1 406 ? 20.109 -26.812 -1.596 1 96.06 406 LYS B N 1
ATOM 7381 C CA . LYS B 1 406 ? 21.422 -26.25 -1.877 1 96.06 406 LYS B CA 1
ATOM 7382 C C . LYS B 1 406 ? 21.375 -25.281 -3.057 1 96.06 406 LYS B C 1
ATOM 7384 O O . LYS B 1 406 ? 22.203 -24.375 -3.166 1 96.06 406 LYS B O 1
ATOM 7389 N N . GLU B 1 407 ? 20.438 -25.531 -3.967 1 95.62 407 GLU B N 1
ATOM 7390 C CA . GLU B 1 407 ? 20.328 -24.703 -5.168 1 95.62 407 GLU B CA 1
ATOM 7391 C C . GLU B 1 407 ? 18.875 -24.344 -5.465 1 95.62 407 GLU B C 1
ATOM 7393 O O . GLU B 1 407 ? 17.969 -25.156 -5.227 1 95.62 407 GLU B O 1
ATOM 7398 N N . VAL B 1 408 ? 18.797 -23.156 -6.031 1 97.75 408 VAL B N 1
ATOM 7399 C CA . VAL B 1 408 ? 17.484 -22.672 -6.438 1 97.75 408 VAL B CA 1
ATOM 7400 C C . VAL B 1 408 ? 17.438 -22.469 -7.953 1 97.75 408 VAL B C 1
ATOM 7402 O O . VAL B 1 408 ? 18.312 -21.812 -8.523 1 97.75 408 VAL B O 1
ATOM 7405 N N . ILE B 1 409 ? 16.516 -23.125 -8.578 1 97.56 409 ILE B N 1
ATOM 7406 C CA . ILE B 1 409 ? 16.328 -22.938 -10.016 1 97.56 409 ILE B CA 1
ATOM 7407 C C . ILE B 1 409 ? 15.016 -22.172 -10.266 1 97.56 409 ILE B C 1
ATOM 7409 O O . ILE B 1 409 ? 13.969 -22.547 -9.742 1 97.56 409 ILE B O 1
ATOM 7413 N N . VAL B 1 410 ? 15.148 -21.094 -11.055 1 95.62 410 VAL B N 1
ATOM 7414 C CA . VAL B 1 410 ? 13.984 -20.234 -11.211 1 95.62 410 VAL B CA 1
ATOM 7415 C C . VAL B 1 410 ? 13.43 -20.359 -12.625 1 95.62 410 VAL B C 1
ATOM 7417 O O . VAL B 1 410 ? 14.188 -20.594 -13.578 1 95.62 410 VAL B O 1
ATOM 7420 N N . GLY B 1 411 ? 12.117 -20.234 -12.695 1 90.12 411 GLY B N 1
ATOM 7421 C CA . GLY B 1 411 ? 11.391 -20.172 -13.953 1 90.12 411 GLY B CA 1
ATOM 7422 C C . GLY B 1 411 ? 10.188 -19.25 -13.898 1 90.12 411 GLY B C 1
ATOM 7423 O O . GLY B 1 411 ? 9.977 -18.547 -12.906 1 90.12 411 GLY B O 1
ATOM 7424 N N . GLY B 1 412 ? 9.484 -19.156 -15.055 1 83.25 412 GLY B N 1
ATOM 7425 C CA . GLY B 1 412 ? 8.32 -18.281 -15.141 1 83.25 412 GLY B CA 1
ATOM 7426 C C . GLY B 1 412 ? 8.648 -16.891 -15.664 1 83.25 412 GLY B C 1
ATOM 7427 O O . GLY B 1 412 ? 9.812 -16.578 -15.875 1 83.25 412 GLY B O 1
ATOM 7428 N N . GLY B 1 413 ? 7.664 -16.109 -15.773 1 79.19 413 GLY B N 1
ATOM 7429 C CA . GLY B 1 413 ? 7.812 -14.789 -16.359 1 79.19 413 GLY B CA 1
ATOM 7430 C C . GLY B 1 413 ? 8.727 -13.883 -15.562 1 79.19 413 GLY B C 1
ATOM 7431 O O . GLY B 1 413 ? 9.516 -13.133 -16.141 1 79.19 413 GLY B O 1
ATOM 7432 N N . GLY B 1 414 ? 8.68 -13.938 -14.25 1 86.12 414 GLY B N 1
ATOM 7433 C CA . GLY B 1 414 ? 9.492 -13.086 -13.391 1 86.12 414 GLY B CA 1
ATOM 7434 C C . GLY B 1 414 ? 10.977 -13.375 -13.492 1 86.12 414 GLY B C 1
ATOM 7435 O O . GLY B 1 414 ? 11.805 -12.516 -13.188 1 86.12 414 GLY B O 1
ATOM 7436 N N . SER B 1 415 ? 11.297 -14.562 -13.922 1 89.56 415 SER B N 1
ATOM 7437 C CA . SER B 1 415 ? 12.695 -14.977 -13.984 1 89.56 415 SER B CA 1
ATOM 7438 C C . SER B 1 415 ? 13.414 -14.32 -15.164 1 89.56 415 SER B C 1
ATOM 7440 O O . SER B 1 415 ? 14.641 -14.367 -15.258 1 89.56 415 SER B O 1
ATOM 7442 N N . GLN B 1 416 ? 12.68 -13.711 -15.977 1 86.62 416 GLN B N 1
ATOM 7443 C CA . GLN B 1 416 ? 13.289 -13.016 -17.109 1 86.62 416 GLN B CA 1
ATOM 7444 C C . GLN B 1 416 ? 14.094 -11.805 -16.641 1 86.62 416 GLN B C 1
ATOM 7446 O O . GLN B 1 416 ? 14.984 -11.336 -17.344 1 86.62 416 GLN B O 1
ATOM 7451 N N . SER B 1 417 ? 13.773 -11.344 -15.508 1 90.69 417 SER B N 1
ATOM 7452 C CA . SER B 1 417 ? 14.477 -10.203 -14.938 1 90.69 417 SER B CA 1
ATOM 7453 C C . SER B 1 417 ? 15.719 -10.648 -14.172 1 90.69 417 SER B C 1
ATOM 7455 O O . SER B 1 417 ? 15.609 -11.336 -13.156 1 90.69 417 SER B O 1
ATOM 7457 N N . ASP B 1 418 ? 16.828 -10.18 -14.617 1 93.31 418 ASP B N 1
ATOM 7458 C CA . ASP B 1 418 ? 18.062 -10.484 -13.898 1 93.31 418 ASP B CA 1
ATOM 7459 C C . ASP B 1 418 ? 18.047 -9.875 -12.5 1 93.31 418 ASP B C 1
ATOM 7461 O O . ASP B 1 418 ? 18.594 -10.453 -11.555 1 93.31 418 ASP B O 1
ATOM 7465 N N . ALA B 1 419 ? 17.453 -8.734 -12.445 1 94.56 419 ALA B N 1
ATOM 7466 C CA . ALA B 1 419 ? 17.375 -8.07 -11.148 1 94.56 419 ALA B CA 1
ATOM 7467 C C . ALA B 1 419 ? 16.578 -8.898 -10.148 1 94.56 419 ALA B C 1
ATOM 7469 O O . ALA B 1 419 ? 16.984 -9.047 -8.992 1 94.56 419 ALA B O 1
ATOM 7470 N N . ILE B 1 420 ? 15.477 -9.453 -10.562 1 96.12 420 ILE B N 1
ATOM 7471 C CA . ILE B 1 420 ? 14.633 -10.273 -9.695 1 96.12 420 ILE B CA 1
ATOM 7472 C C . ILE B 1 420 ? 15.391 -11.531 -9.289 1 96.12 420 ILE B C 1
ATOM 7474 O O . ILE B 1 420 ? 15.336 -11.953 -8.133 1 96.12 420 ILE B O 1
ATOM 7478 N N . CYS B 1 421 ? 16.125 -12.094 -10.211 1 96.62 421 CYS B N 1
ATOM 7479 C CA . CYS B 1 421 ? 16.906 -13.289 -9.922 1 96.62 421 CYS B CA 1
ATOM 7480 C C . CYS B 1 421 ? 18 -13 -8.898 1 96.62 421 CYS B C 1
ATOM 7482 O O . 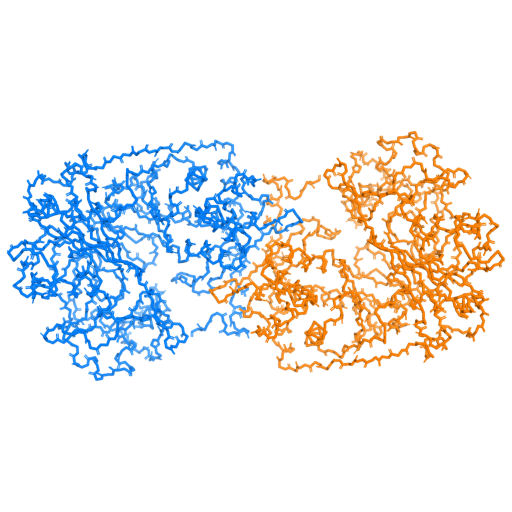CYS B 1 421 ? 18.234 -13.797 -7.988 1 96.62 421 CYS B O 1
ATOM 7484 N N . GLN B 1 422 ? 18.672 -11.898 -9.078 1 97.06 422 GLN B N 1
ATOM 7485 C CA . GLN B 1 422 ? 19.719 -11.523 -8.133 1 97.06 422 GLN B CA 1
ATOM 7486 C C . GLN B 1 422 ? 19.141 -11.273 -6.742 1 97.06 422 GLN B C 1
ATOM 7488 O O . GLN B 1 422 ? 19.703 -11.719 -5.742 1 97.06 422 GLN B O 1
ATOM 7493 N N . ILE B 1 423 ? 18.062 -10.586 -6.68 1 97.81 423 ILE B N 1
ATOM 7494 C CA . ILE B 1 423 ? 17.391 -10.344 -5.406 1 97.81 423 ILE B CA 1
ATOM 7495 C C . ILE B 1 423 ? 17.031 -11.68 -4.75 1 97.81 423 ILE B C 1
ATOM 7497 O O . ILE B 1 423 ? 17.219 -11.852 -3.541 1 97.81 423 ILE B O 1
ATOM 7501 N N . THR B 1 424 ? 16.531 -12.617 -5.531 1 98.25 424 THR B N 1
ATOM 7502 C CA . THR B 1 424 ? 16.172 -13.938 -5.031 1 98.25 424 THR B CA 1
ATOM 7503 C C . THR B 1 424 ? 17.391 -14.648 -4.457 1 98.25 424 THR B C 1
ATOM 7505 O O . THR B 1 424 ? 17.328 -15.227 -3.371 1 98.25 424 THR B O 1
ATOM 7508 N N . ALA B 1 425 ? 18.5 -14.562 -5.184 1 98.44 425 ALA B N 1
ATOM 7509 C CA . ALA B 1 425 ? 19.75 -15.164 -4.695 1 98.44 425 ALA B CA 1
ATOM 7510 C C . ALA B 1 425 ? 20.172 -14.531 -3.375 1 98.44 425 ALA B C 1
ATOM 7512 O O . ALA B 1 425 ? 20.547 -15.234 -2.434 1 98.44 425 ALA B O 1
ATOM 7513 N N . ASP B 1 426 ? 20.141 -13.273 -3.346 1 98.5 426 ASP B N 1
ATOM 7514 C CA . ASP B 1 426 ? 20.531 -12.547 -2.139 1 98.5 426 ASP B CA 1
ATOM 7515 C C . ASP B 1 426 ? 19.625 -12.938 -0.96 1 98.5 426 ASP B C 1
ATOM 7517 O O . ASP B 1 426 ? 20.109 -13.055 0.171 1 98.5 426 ASP B O 1
ATOM 7521 N N . MET B 1 427 ? 18.406 -13.07 -1.178 1 98.62 427 MET B N 1
ATOM 7522 C CA . MET B 1 427 ? 17.453 -13.359 -0.107 1 98.62 427 MET B CA 1
ATOM 7523 C C . MET B 1 427 ? 17.609 -14.789 0.392 1 98.62 427 MET B C 1
ATOM 7525 O O . MET B 1 427 ? 17.672 -15.031 1.6 1 98.62 427 MET B O 1
ATOM 7529 N N . PHE B 1 428 ? 17.719 -15.742 -0.503 1 98.31 428 PHE B N 1
ATOM 7530 C CA . PHE B 1 428 ? 17.828 -17.156 -0.144 1 98.31 428 PHE B CA 1
ATOM 7531 C C . PHE B 1 428 ? 19.219 -17.469 0.392 1 98.31 428 PHE B C 1
ATOM 7533 O O . PHE B 1 428 ? 19.391 -18.453 1.114 1 98.31 428 PHE B O 1
ATOM 7540 N N . GLY B 1 429 ? 20.172 -16.672 0.02 1 97.81 429 GLY B N 1
ATOM 7541 C CA . GLY B 1 429 ? 21.547 -16.953 0.404 1 97.81 429 GLY B CA 1
ATOM 7542 C C . GLY B 1 429 ? 22.109 -18.172 -0.292 1 97.81 429 GLY B C 1
ATOM 7543 O O . GLY B 1 429 ? 22.953 -18.875 0.277 1 97.81 429 GLY B O 1
ATOM 7544 N N . LYS B 1 430 ? 21.609 -18.516 -1.472 1 97.38 430 LYS B N 1
ATOM 7545 C CA . LYS B 1 430 ? 22 -19.656 -2.289 1 97.38 430 LYS B CA 1
ATOM 7546 C C . LYS B 1 430 ? 22.109 -19.266 -3.76 1 97.38 430 LYS B C 1
ATOM 7548 O O . LYS B 1 430 ? 21.484 -18.312 -4.207 1 97.38 430 LYS B O 1
ATOM 7553 N N . PRO B 1 431 ? 22.906 -19.984 -4.496 1 97.44 431 PRO B N 1
ATOM 7554 C CA . PRO B 1 431 ? 22.953 -19.719 -5.938 1 97.44 431 PRO B CA 1
ATOM 7555 C C . PRO B 1 431 ? 21.594 -19.938 -6.609 1 97.44 431 PRO B C 1
ATOM 7557 O O . PRO B 1 431 ? 20.891 -20.906 -6.285 1 97.44 431 PRO B O 1
ATOM 7560 N N . VAL B 1 432 ? 21.266 -19.016 -7.492 1 97.81 432 VAL B N 1
ATOM 7561 C CA . VAL B 1 432 ? 20.047 -19.109 -8.305 1 97.81 432 VAL B CA 1
ATOM 7562 C C . VAL B 1 432 ? 20.422 -19.281 -9.773 1 97.81 432 VAL B C 1
ATOM 7564 O O . VAL B 1 432 ? 21.234 -18.531 -10.312 1 97.81 432 VAL B O 1
ATOM 7567 N N . LYS B 1 433 ? 19.844 -20.312 -10.359 1 96.75 433 LYS B N 1
ATOM 7568 C CA . LYS B 1 433 ? 20.172 -20.625 -11.75 1 96.75 433 LYS B CA 1
ATOM 7569 C C . LYS B 1 433 ? 18.938 -20.516 -12.641 1 96.75 433 LYS B C 1
ATOM 7571 O O . LYS B 1 433 ? 17.812 -20.672 -12.172 1 96.75 433 LYS B O 1
ATOM 7576 N N . LYS B 1 434 ? 19.234 -20.234 -13.945 1 92.94 434 LYS B N 1
ATOM 7577 C CA . LYS B 1 434 ? 18.234 -20.234 -15.008 1 92.94 434 LYS B CA 1
ATOM 7578 C C . LYS B 1 434 ? 18.625 -21.203 -16.125 1 92.94 434 LYS B C 1
ATOM 7580 O O . LYS B 1 434 ? 19.797 -21.297 -16.484 1 92.94 434 LYS B O 1
ATOM 7585 N N . ILE B 1 435 ? 17.594 -21.797 -16.547 1 92.5 435 ILE B N 1
ATOM 7586 C CA . ILE B 1 435 ? 17.859 -22.703 -17.656 1 92.5 435 ILE B CA 1
ATOM 7587 C C . ILE B 1 435 ? 17.891 -21.906 -18.969 1 92.5 435 ILE B C 1
ATOM 7589 O O . ILE B 1 435 ? 17.609 -20.703 -18.969 1 92.5 435 ILE B O 1
ATOM 7593 N N . HIS B 1 436 ? 18.188 -22.516 -20.062 1 92.06 436 HIS B N 1
ATOM 7594 C CA . HIS B 1 436 ? 18.516 -21.875 -21.344 1 92.06 436 HIS B CA 1
ATOM 7595 C C . HIS B 1 436 ? 17.25 -21.438 -22.062 1 92.06 436 HIS B C 1
ATOM 7597 O O . HIS B 1 436 ? 17.328 -20.797 -23.125 1 92.06 436 HIS B O 1
ATOM 7603 N N . THR B 1 437 ? 16.062 -21.766 -21.469 1 90.19 437 THR B N 1
ATOM 7604 C CA . THR B 1 437 ? 14.82 -21.359 -22.109 1 90.19 437 THR B CA 1
ATOM 7605 C C . THR B 1 437 ? 13.82 -20.844 -21.078 1 90.19 437 THR B C 1
ATOM 7607 O O . THR B 1 437 ? 13.883 -21.234 -19.906 1 90.19 437 THR B O 1
ATOM 7610 N N . HIS B 1 438 ? 12.891 -20.031 -21.547 1 85.25 438 HIS B N 1
ATOM 7611 C CA . HIS B 1 438 ? 11.805 -19.562 -20.688 1 85.25 438 HIS B CA 1
ATOM 7612 C C . HIS B 1 438 ? 10.578 -20.453 -20.812 1 85.25 438 HIS B C 1
ATOM 7614 O O . HIS B 1 438 ? 9.648 -20.344 -20 1 85.25 438 HIS B O 1
ATOM 7620 N N . GLU B 1 439 ? 10.617 -21.359 -21.781 1 90.44 439 GLU B N 1
ATOM 7621 C CA . GLU B 1 439 ? 9.539 -22.312 -21.984 1 90.44 439 GLU B CA 1
ATOM 7622 C C . GLU B 1 439 ? 9.82 -23.625 -21.25 1 90.44 439 GLU B C 1
ATOM 7624 O O . GLU B 1 439 ? 9.867 -24.688 -21.875 1 90.44 439 GLU B O 1
ATOM 7629 N N . ALA B 1 440 ? 9.844 -23.469 -19.953 1 93.31 440 ALA B N 1
ATOM 7630 C CA . ALA B 1 440 ? 10.258 -24.594 -19.141 1 93.31 440 ALA B CA 1
ATOM 7631 C C . ALA B 1 440 ? 9.227 -25.719 -19.172 1 93.31 440 ALA B C 1
ATOM 7633 O O . ALA B 1 440 ? 9.586 -26.906 -19.219 1 93.31 440 ALA B O 1
ATOM 7634 N N . SER B 1 441 ? 7.969 -25.391 -19.172 1 94.75 441 SER B N 1
ATOM 7635 C CA . SER B 1 441 ? 6.922 -26.406 -19.203 1 94.75 441 SER B CA 1
ATOM 7636 C C . SER B 1 441 ? 7.004 -27.234 -20.484 1 94.75 441 SER B C 1
ATOM 7638 O O . SER B 1 441 ? 6.859 -28.453 -20.453 1 94.75 441 SER B O 1
ATOM 7640 N N . SER B 1 442 ? 7.27 -26.578 -21.578 1 96.94 442 SER B N 1
ATOM 7641 C CA . SER B 1 442 ? 7.406 -27.266 -22.859 1 96.94 442 SER B CA 1
ATOM 7642 C C . SER B 1 442 ? 8.633 -28.188 -22.875 1 96.94 442 SER B C 1
ATOM 7644 O O . SER B 1 442 ? 8.57 -29.312 -23.359 1 96.94 442 SER B O 1
ATOM 7646 N N . LEU B 1 443 ? 9.68 -27.656 -22.344 1 97.5 443 LEU B N 1
ATOM 7647 C CA . LEU B 1 443 ? 10.891 -28.469 -22.281 1 97.5 443 LEU B CA 1
ATOM 7648 C C . LEU B 1 443 ? 10.672 -29.703 -21.422 1 97.5 443 LEU B C 1
ATOM 7650 O O . LEU B 1 443 ? 11.102 -30.797 -21.781 1 97.5 443 LEU B O 1
ATOM 7654 N N . GLY B 1 444 ? 10.047 -29.516 -20.281 1 97.94 444 GLY B N 1
ATOM 7655 C CA . GLY B 1 444 ? 9.711 -30.656 -19.438 1 97.94 444 GLY B CA 1
ATOM 7656 C C . GLY B 1 444 ? 8.867 -31.688 -20.156 1 97.94 444 GLY B C 1
ATOM 7657 O O . GLY B 1 444 ? 9.125 -32.906 -20.047 1 97.94 444 GLY B O 1
ATOM 7658 N N . ALA B 1 445 ? 7.871 -31.266 -20.875 1 98.56 445 ALA B N 1
ATOM 7659 C CA . ALA B 1 445 ? 7.016 -32.156 -21.656 1 98.56 445 ALA B CA 1
ATOM 7660 C C . ALA B 1 445 ? 7.824 -32.906 -22.719 1 98.56 445 ALA B C 1
ATOM 7662 O O . ALA B 1 445 ? 7.602 -34.094 -22.953 1 98.56 445 ALA B O 1
ATOM 7663 N N . ALA B 1 446 ? 8.75 -32.219 -23.312 1 98.69 446 ALA B N 1
ATOM 7664 C CA . ALA B 1 446 ? 9.586 -32.844 -24.344 1 98.69 446 ALA B CA 1
ATOM 7665 C C . ALA B 1 446 ? 10.461 -33.938 -23.75 1 98.69 446 ALA B C 1
ATOM 7667 O O . ALA B 1 446 ? 10.68 -34.969 -24.391 1 98.69 446 ALA B O 1
ATOM 7668 N N . ILE B 1 447 ? 10.969 -33.688 -22.625 1 98.56 447 ILE B N 1
ATOM 7669 C CA . ILE B 1 447 ? 11.789 -34.688 -21.953 1 98.56 447 ILE B CA 1
ATOM 7670 C C . ILE B 1 447 ? 10.984 -35.969 -21.781 1 98.56 447 ILE B C 1
ATOM 7672 O O . ILE B 1 447 ? 11.492 -37.062 -22.078 1 98.56 447 ILE B O 1
ATOM 7676 N N . ILE B 1 448 ? 9.781 -35.844 -21.344 1 98.56 448 ILE B N 1
ATOM 7677 C CA . ILE B 1 448 ? 8.883 -37 -21.203 1 98.56 448 ILE B CA 1
ATOM 7678 C C . ILE B 1 448 ? 8.758 -37.719 -22.547 1 98.56 448 ILE B C 1
ATOM 7680 O O . ILE B 1 448 ? 8.852 -38.938 -22.609 1 98.56 448 ILE B O 1
ATOM 7684 N N . GLY B 1 449 ? 8.539 -36.969 -23.594 1 98.69 449 GLY B N 1
ATOM 7685 C CA . GLY B 1 449 ? 8.398 -37.531 -24.922 1 98.69 449 GLY B CA 1
ATOM 7686 C C . GLY B 1 449 ? 9.609 -38.312 -25.375 1 98.69 449 GLY B C 1
ATOM 7687 O O . GLY B 1 449 ? 9.477 -39.406 -25.922 1 98.69 449 GLY B O 1
ATOM 7688 N N . PHE B 1 450 ? 10.781 -37.781 -25.156 1 98.69 450 PHE B N 1
ATOM 7689 C CA . PHE B 1 450 ? 12.008 -38.438 -25.609 1 98.69 450 PHE B CA 1
ATOM 7690 C C . PHE B 1 450 ? 12.289 -39.688 -24.797 1 98.69 450 PHE B C 1
ATOM 7692 O O . PHE B 1 450 ? 12.844 -40.656 -25.312 1 98.69 450 PHE B O 1
ATOM 7699 N N . VAL B 1 451 ? 11.914 -39.719 -23.547 1 98.25 451 VAL B N 1
ATOM 7700 C CA . VAL B 1 451 ? 12.031 -40.938 -22.766 1 98.25 451 VAL B CA 1
ATOM 7701 C C . VAL B 1 451 ? 11.031 -41.969 -23.266 1 98.25 451 VAL B C 1
ATOM 7703 O O . VAL B 1 451 ? 11.375 -43.125 -23.422 1 98.25 451 VAL B O 1
ATOM 7706 N N . SER B 1 452 ? 9.82 -41.531 -23.484 1 98.25 452 SER B N 1
ATOM 7707 C CA . SER B 1 452 ? 8.758 -42.406 -23.953 1 98.25 452 SER B CA 1
ATOM 7708 C C . SER B 1 452 ? 9.117 -43.062 -25.281 1 98.25 452 SER B C 1
ATOM 7710 O O . SER B 1 452 ? 8.852 -44.25 -25.5 1 98.25 452 SER B O 1
ATOM 7712 N N . THR B 1 453 ? 9.719 -42.312 -26.203 1 97.31 453 THR B N 1
ATOM 7713 C CA . THR B 1 453 ? 10 -42.781 -27.562 1 97.31 453 THR B CA 1
ATOM 7714 C C . THR B 1 453 ? 11.312 -43.562 -27.594 1 97.31 453 THR B C 1
ATOM 7716 O O . THR B 1 453 ? 11.711 -44.062 -28.641 1 97.31 453 THR B O 1
ATOM 7719 N N . GLY B 1 454 ? 12 -43.531 -26.531 1 97 454 GLY B N 1
ATOM 7720 C CA . GLY B 1 454 ? 13.18 -44.375 -26.406 1 97 454 GLY B CA 1
ATOM 7721 C C . GLY B 1 454 ? 14.453 -43.656 -26.844 1 97 454 GLY B C 1
ATOM 7722 O O . GLY B 1 454 ? 15.516 -44.281 -26.922 1 97 454 GLY B O 1
ATOM 7723 N N . THR B 1 455 ? 14.312 -42.438 -27.219 1 97.25 455 THR B N 1
ATOM 7724 C CA . THR B 1 455 ? 15.523 -41.688 -27.531 1 97.25 455 THR B CA 1
ATOM 7725 C C . THR B 1 455 ? 16.484 -41.688 -26.359 1 97.25 455 THR B C 1
ATOM 7727 O O . THR B 1 455 ? 17.703 -41.844 -26.547 1 97.25 455 THR B O 1
ATOM 7730 N N . TYR B 1 456 ? 15.945 -41.531 -25.188 1 97.69 456 TYR B N 1
ATOM 7731 C CA . TYR B 1 456 ? 16.719 -41.656 -23.953 1 97.69 456 TYR B CA 1
ATOM 7732 C C . TYR B 1 456 ? 16.188 -42.844 -23.109 1 97.69 456 TYR B C 1
ATOM 7734 O O . TYR B 1 456 ? 14.969 -43.031 -23.047 1 97.69 456 TYR B O 1
ATOM 7742 N N . LYS B 1 457 ? 17.031 -43.469 -22.406 1 96.5 457 LYS B N 1
ATOM 7743 C CA . LYS B 1 457 ? 16.688 -44.688 -21.656 1 96.5 457 LYS B CA 1
ATOM 7744 C C . LYS B 1 457 ? 15.898 -44.344 -20.391 1 96.5 457 LYS B C 1
ATOM 7746 O O . LYS B 1 457 ? 15.062 -45.125 -19.953 1 96.5 457 LYS B O 1
ATOM 7751 N N . ASN B 1 458 ? 16.312 -43.25 -19.875 1 95.5 458 ASN B N 1
ATOM 7752 C CA . ASN B 1 458 ? 15.656 -42.844 -18.641 1 95.5 458 ASN B CA 1
ATOM 7753 C C . ASN B 1 458 ? 15.688 -41.312 -18.484 1 95.5 458 ASN B C 1
ATOM 7755 O O . ASN B 1 458 ? 16.266 -40.625 -19.312 1 95.5 458 ASN B O 1
ATOM 7759 N N . PHE B 1 459 ? 15 -40.875 -17.5 1 96.75 459 PHE B N 1
ATOM 7760 C CA . PHE B 1 459 ? 14.891 -39.438 -17.25 1 96.75 459 PHE B CA 1
ATOM 7761 C C . PHE B 1 459 ? 16.25 -38.844 -16.953 1 96.75 459 PHE B C 1
ATOM 7763 O O . PHE B 1 459 ? 16.547 -37.719 -17.375 1 96.75 459 PHE B O 1
ATOM 7770 N N . GLU B 1 460 ? 17.062 -39.5 -16.219 1 95.31 460 GLU B N 1
ATOM 7771 C CA . GLU B 1 460 ? 18.391 -39 -15.867 1 95.31 460 GLU B CA 1
ATOM 7772 C C . GLU B 1 460 ? 19.203 -38.656 -17.109 1 95.31 460 GLU B C 1
ATOM 7774 O O . GLU B 1 460 ? 19.797 -37.562 -17.203 1 95.31 460 GLU B O 1
ATOM 7779 N N . GLU B 1 461 ? 19.219 -39.594 -18 1 96.94 461 GLU B N 1
ATOM 7780 C CA . GLU B 1 461 ? 19.938 -39.375 -19.25 1 96.94 461 GLU B CA 1
ATOM 7781 C C . GLU B 1 461 ? 19.375 -38.188 -20.016 1 96.94 461 GLU B C 1
ATOM 7783 O O . GLU B 1 461 ? 20.125 -37.344 -20.531 1 96.94 461 GLU B O 1
ATOM 7788 N N . ALA B 1 462 ? 18.109 -38.125 -20.141 1 97.62 462 ALA B N 1
ATOM 7789 C CA . ALA B 1 462 ? 17.453 -37.062 -20.875 1 97.62 462 ALA B CA 1
ATOM 7790 C C . ALA B 1 462 ? 17.781 -35.688 -20.25 1 97.62 462 ALA B C 1
ATOM 7792 O O . ALA B 1 462 ? 18.125 -34.75 -20.969 1 97.62 462 ALA B O 1
ATOM 7793 N N . ILE B 1 463 ? 17.703 -35.625 -18.953 1 95.94 463 ILE B N 1
ATOM 7794 C CA . ILE B 1 463 ? 17.938 -34.375 -18.219 1 95.94 463 ILE B CA 1
ATOM 7795 C C . ILE B 1 463 ? 19.375 -33.906 -18.438 1 95.94 463 ILE B C 1
ATOM 7797 O O . ILE B 1 463 ? 19.609 -32.719 -18.719 1 95.94 463 ILE B O 1
ATOM 7801 N N . ASN B 1 464 ? 20.281 -34.75 -18.344 1 95.44 464 ASN B N 1
ATOM 7802 C CA . ASN B 1 464 ? 21.703 -34.438 -18.5 1 95.44 464 ASN B CA 1
ATOM 7803 C C . ASN B 1 464 ? 22 -33.875 -19.891 1 95.44 464 ASN B C 1
ATOM 7805 O O . ASN B 1 464 ? 22.891 -33.062 -20.062 1 95.44 464 ASN B O 1
ATOM 7809 N N . HIS B 1 465 ? 21.25 -34.312 -20.828 1 96.88 465 HIS B N 1
ATOM 7810 C CA . HIS B 1 465 ? 21.531 -33.938 -22.203 1 96.88 465 HIS B CA 1
ATOM 7811 C C . HIS B 1 465 ? 20.734 -32.719 -22.641 1 96.88 465 HIS B C 1
ATOM 7813 O O . HIS B 1 465 ? 21.188 -31.922 -23.469 1 96.88 465 HIS B O 1
ATOM 7819 N N . MET B 1 466 ? 19.594 -32.562 -22.047 1 97.75 466 MET B N 1
ATOM 7820 C CA . MET B 1 466 ? 18.641 -31.609 -22.625 1 97.75 466 MET B CA 1
ATOM 7821 C C . MET B 1 466 ? 18.625 -30.297 -21.828 1 97.75 466 MET B C 1
ATOM 7823 O O . MET B 1 466 ? 18.234 -29.266 -22.359 1 97.75 466 MET B O 1
ATOM 7827 N N . ILE B 1 467 ? 18.953 -30.359 -20.578 1 96.38 467 ILE B N 1
ATOM 7828 C CA . ILE B 1 467 ? 18.875 -29.172 -19.734 1 96.38 467 ILE B CA 1
ATOM 7829 C C . ILE B 1 467 ? 20.234 -28.484 -19.688 1 96.38 467 ILE B C 1
ATOM 7831 O O . ILE B 1 467 ? 21.25 -29.125 -19.438 1 96.38 467 ILE B O 1
ATOM 7835 N N . LYS B 1 468 ? 20.266 -27.203 -19.984 1 95.81 468 LYS B N 1
ATOM 7836 C CA . LYS B 1 468 ? 21.453 -26.359 -19.875 1 95.81 468 LYS B CA 1
ATOM 7837 C C . LYS B 1 468 ? 21.172 -25.125 -19.016 1 95.81 468 LYS B C 1
ATOM 7839 O O . LYS B 1 468 ? 20.141 -24.469 -19.172 1 95.81 468 LYS B O 1
ATOM 7844 N N . TYR B 1 469 ? 22.031 -24.922 -18.125 1 93.88 469 TYR B N 1
ATOM 7845 C CA . TYR B 1 469 ? 21.906 -23.719 -17.297 1 93.88 469 TYR B CA 1
ATOM 7846 C C . TYR B 1 469 ? 22.656 -22.547 -17.906 1 93.88 469 TYR B C 1
ATOM 7848 O O . TYR B 1 469 ? 23.844 -22.641 -18.203 1 93.88 469 TYR B O 1
ATOM 7856 N N . LYS B 1 470 ? 21.969 -21.547 -18.125 1 91.25 470 LYS B N 1
ATOM 7857 C CA . LYS B 1 470 ? 22.5 -20.406 -18.875 1 91.25 470 LYS B CA 1
ATOM 7858 C C . LYS B 1 470 ? 23.156 -19.391 -17.953 1 91.25 470 LYS B C 1
ATOM 7860 O O . LYS B 1 470 ? 24.156 -18.766 -18.312 1 91.25 470 LYS B O 1
ATOM 7865 N N . LYS B 1 471 ? 22.578 -19.062 -16.859 1 93.69 471 LYS B N 1
ATOM 7866 C CA . LYS B 1 471 ? 23.078 -18 -15.984 1 93.69 471 LYS B CA 1
ATOM 7867 C C . LYS B 1 471 ? 22.938 -18.391 -14.516 1 93.69 471 LYS B C 1
ATOM 7869 O O . LYS B 1 471 ? 21.953 -19.047 -14.133 1 93.69 471 LYS B O 1
ATOM 7874 N N . THR B 1 472 ? 23.938 -18 -13.734 1 97.25 472 THR B N 1
ATOM 7875 C CA . THR B 1 472 ? 23.938 -18.219 -12.289 1 97.25 472 THR B CA 1
ATOM 7876 C C . THR B 1 472 ? 24.094 -16.891 -11.539 1 97.25 472 THR B C 1
ATOM 7878 O O . THR B 1 472 ? 24.953 -16.078 -11.883 1 97.25 472 THR B O 1
ATOM 7881 N N . PHE B 1 473 ? 23.281 -16.703 -10.594 1 97.81 473 PHE B N 1
ATOM 7882 C CA . PHE B 1 473 ? 23.344 -15.523 -9.727 1 97.81 473 PHE B CA 1
ATOM 7883 C C . PHE B 1 473 ? 23.844 -15.898 -8.344 1 97.81 473 PHE B C 1
ATOM 7885 O O . PHE B 1 473 ? 23.25 -16.734 -7.66 1 97.81 473 PHE B O 1
ATOM 7892 N N . ILE B 1 474 ? 24.906 -15.258 -7.949 1 98.06 474 ILE B N 1
ATOM 7893 C CA . ILE B 1 474 ? 25.531 -15.555 -6.668 1 98.06 474 ILE B CA 1
ATOM 7894 C C . ILE B 1 474 ? 25.062 -14.555 -5.613 1 98.06 474 ILE B C 1
ATOM 7896 O O . ILE B 1 474 ? 25.062 -13.344 -5.859 1 98.06 474 ILE B O 1
ATOM 7900 N N . PRO B 1 475 ? 24.734 -15.055 -4.434 1 97.94 475 PRO B N 1
ATOM 7901 C CA . PRO B 1 475 ? 24.234 -14.156 -3.396 1 97.94 475 PRO B CA 1
ATOM 7902 C C . PRO B 1 475 ? 25.281 -13.156 -2.918 1 97.94 475 PRO B C 1
ATOM 7904 O O . PRO B 1 475 ? 26.453 -13.508 -2.785 1 97.94 475 PRO B O 1
ATOM 7907 N N . ASN B 1 476 ? 24.875 -11.93 -2.721 1 97.69 476 ASN B N 1
ATOM 7908 C CA . ASN B 1 476 ? 25.656 -10.938 -2 1 97.69 476 ASN B CA 1
ATOM 7909 C C . ASN B 1 476 ? 25.516 -11.086 -0.489 1 97.69 476 ASN B C 1
ATOM 7911 O O . ASN B 1 476 ? 24.406 -10.922 0.046 1 97.69 476 ASN B O 1
ATOM 7915 N N . LYS B 1 477 ? 26.562 -11.281 0.207 1 97.25 477 LYS B N 1
ATOM 7916 C CA . LYS B 1 477 ? 26.531 -11.625 1.625 1 97.25 477 LYS B CA 1
ATOM 7917 C C . LYS B 1 477 ? 25.938 -10.492 2.457 1 97.25 477 LYS B C 1
ATOM 7919 O O . LYS B 1 477 ? 25.188 -10.742 3.402 1 97.25 477 LYS B O 1
ATOM 7924 N N . LYS B 1 478 ? 26.266 -9.312 2.207 1 96.94 478 LYS B N 1
ATOM 7925 C CA . LYS B 1 478 ? 25.766 -8.164 2.957 1 96.94 478 LYS B CA 1
ATOM 7926 C C . LYS B 1 478 ? 24.25 -8.031 2.789 1 96.94 478 LYS B C 1
ATOM 7928 O O . LYS B 1 478 ? 23.531 -7.805 3.762 1 96.94 478 LYS B O 1
ATOM 7933 N N . ASN B 1 479 ? 23.812 -8.133 1.566 1 97.56 479 ASN B N 1
ATOM 7934 C CA . ASN B 1 479 ? 22.375 -8.094 1.303 1 97.56 479 ASN B CA 1
ATOM 7935 C C . ASN B 1 479 ? 21.641 -9.227 2.016 1 97.56 479 ASN B C 1
ATOM 7937 O O . ASN B 1 479 ? 20.578 -9.016 2.586 1 97.56 479 ASN B O 1
ATOM 7941 N N . HIS B 1 480 ? 22.266 -10.383 1.965 1 98.31 480 HIS B N 1
ATOM 7942 C CA . HIS B 1 480 ? 21.641 -11.555 2.572 1 98.31 480 HIS B CA 1
ATOM 7943 C C . HIS B 1 480 ? 21.438 -11.352 4.07 1 98.31 480 HIS B C 1
ATOM 7945 O O . HIS B 1 480 ? 20.406 -11.766 4.613 1 98.31 480 HIS B O 1
ATOM 7951 N N . GLU B 1 481 ? 22.328 -10.773 4.688 1 97.88 481 GLU B N 1
ATOM 7952 C CA . GLU B 1 481 ? 22.219 -10.547 6.125 1 97.88 481 GLU B CA 1
ATOM 7953 C C . GLU B 1 481 ? 21.031 -9.648 6.453 1 97.88 481 GLU B C 1
ATOM 7955 O O . GLU B 1 481 ? 20.297 -9.906 7.41 1 97.88 481 GLU B O 1
ATOM 7960 N N . ILE B 1 482 ? 20.828 -8.625 5.703 1 97.5 482 ILE B N 1
ATOM 7961 C CA . ILE B 1 482 ? 19.703 -7.719 5.887 1 97.5 482 ILE B CA 1
ATOM 7962 C C . ILE B 1 482 ? 18.391 -8.484 5.695 1 97.5 482 ILE B C 1
ATOM 7964 O O . ILE B 1 482 ? 17.5 -8.406 6.535 1 97.5 482 ILE B O 1
ATOM 7968 N N . TYR B 1 483 ? 18.328 -9.25 4.605 1 98.44 483 TYR B N 1
ATOM 7969 C CA . TYR B 1 483 ? 17.109 -9.992 4.285 1 98.44 483 TYR B CA 1
ATOM 7970 C C . TYR B 1 483 ? 16.828 -11.055 5.336 1 98.44 483 TYR B C 1
ATOM 7972 O O . TYR B 1 483 ? 15.672 -11.266 5.723 1 98.44 483 TYR B O 1
ATOM 7980 N N . LYS B 1 484 ? 17.906 -11.703 5.754 1 98.19 484 LYS B N 1
ATOM 7981 C CA . LYS B 1 484 ? 17.75 -12.75 6.766 1 98.19 484 LYS B CA 1
ATOM 7982 C C . LYS B 1 484 ? 17.188 -12.18 8.062 1 98.19 484 LYS B C 1
ATOM 7984 O O . LYS B 1 484 ? 16.281 -12.758 8.656 1 98.19 484 LYS B O 1
ATOM 7989 N N . ASN B 1 485 ? 17.672 -11.078 8.461 1 98.19 485 ASN B N 1
ATOM 7990 C CA . ASN B 1 485 ? 17.203 -10.438 9.68 1 98.19 485 ASN B CA 1
ATOM 7991 C C . ASN B 1 485 ? 15.758 -9.961 9.539 1 98.19 485 ASN B C 1
ATOM 7993 O O . ASN B 1 485 ? 14.945 -10.141 10.453 1 98.19 485 ASN B O 1
ATOM 7997 N N . LEU B 1 486 ? 15.461 -9.359 8.484 1 98.31 486 LEU B N 1
ATOM 7998 C CA . LEU B 1 486 ? 14.102 -8.898 8.25 1 98.31 486 LEU B CA 1
ATOM 7999 C C . LEU B 1 486 ? 13.125 -10.07 8.195 1 98.31 486 LEU B C 1
ATOM 8001 O O . LEU B 1 486 ? 11.992 -9.961 8.656 1 98.31 486 LEU B O 1
ATOM 8005 N N . PHE B 1 487 ? 13.633 -11.188 7.613 1 98.31 487 PHE B N 1
ATOM 8006 C CA . PHE B 1 487 ? 12.797 -12.375 7.492 1 98.31 487 PHE B CA 1
ATOM 8007 C C . PHE B 1 487 ? 12.453 -12.938 8.867 1 98.31 487 PHE B C 1
ATOM 8009 O O . PHE B 1 487 ? 11.281 -13.164 9.18 1 98.31 487 PHE B O 1
ATOM 8016 N N . GLU B 1 488 ? 13.438 -13.062 9.727 1 98.06 488 GLU B N 1
ATOM 8017 C CA . GLU B 1 488 ? 13.312 -13.742 11.008 1 98.06 488 GLU B CA 1
ATOM 8018 C C . GLU B 1 488 ? 12.641 -12.844 12.047 1 98.06 488 GLU B C 1
ATOM 8020 O O . GLU B 1 488 ? 11.812 -13.305 12.836 1 98.06 488 GLU B O 1
ATOM 8025 N N . LYS B 1 489 ? 12.945 -11.602 11.977 1 97.69 489 LYS B N 1
ATOM 8026 C CA . LYS B 1 489 ? 12.57 -10.742 13.094 1 97.69 489 LYS B CA 1
ATOM 8027 C C . LYS B 1 489 ? 11.336 -9.914 12.758 1 97.69 489 LYS B C 1
ATOM 8029 O O . LYS B 1 489 ? 10.695 -9.352 13.656 1 97.69 489 LYS B O 1
ATOM 8034 N N . VAL B 1 490 ? 10.969 -9.805 11.531 1 97.25 490 VAL B N 1
ATOM 8035 C CA . VAL B 1 490 ? 9.867 -8.922 11.172 1 97.25 490 VAL B CA 1
ATOM 8036 C C . VAL B 1 490 ? 8.82 -9.695 10.375 1 97.25 490 VAL B C 1
ATOM 8038 O O . VAL B 1 490 ? 7.711 -9.93 10.859 1 97.25 490 VAL B O 1
ATOM 8041 N N . TYR B 1 491 ? 9.188 -10.258 9.18 1 97.31 491 TYR B N 1
ATOM 8042 C CA . TYR B 1 491 ? 8.219 -10.844 8.266 1 97.31 491 TYR B CA 1
ATOM 8043 C C . TYR B 1 491 ? 7.434 -11.961 8.938 1 97.31 491 TYR B C 1
ATOM 8045 O O . TYR B 1 491 ? 6.203 -11.984 8.883 1 97.31 491 TYR B O 1
ATOM 8053 N N . LYS B 1 492 ? 8.094 -12.859 9.586 1 96.25 492 LYS B N 1
ATOM 8054 C CA . LYS B 1 492 ? 7.469 -14.039 10.18 1 96.25 492 LYS B CA 1
ATOM 8055 C C . LYS B 1 492 ? 6.531 -13.641 11.32 1 96.25 492 LYS B C 1
ATOM 8057 O O . LYS B 1 492 ? 5.652 -14.414 11.711 1 96.25 492 LYS B O 1
ATOM 8062 N N . LYS B 1 493 ? 6.668 -12.469 11.797 1 96.5 493 LYS B N 1
ATOM 8063 C CA . LYS B 1 493 ? 5.91 -12.039 12.969 1 96.5 493 LYS B CA 1
ATOM 8064 C C . LYS B 1 493 ? 4.723 -11.172 12.562 1 96.5 493 LYS B C 1
ATOM 8066 O O . LYS B 1 493 ? 3.869 -10.859 13.398 1 96.5 493 LYS B O 1
ATOM 8071 N N . ILE B 1 494 ? 4.605 -10.789 11.312 1 94.94 494 ILE B N 1
ATOM 8072 C CA . ILE B 1 494 ? 3.537 -9.906 10.867 1 94.94 494 ILE B CA 1
ATOM 8073 C C . ILE B 1 494 ? 2.188 -10.594 11.039 1 94.94 494 ILE B C 1
ATOM 8075 O O . ILE B 1 494 ? 1.314 -10.102 11.758 1 94.94 494 ILE B O 1
ATOM 8079 N N . TYR B 1 495 ? 1.993 -11.773 10.461 1 90.88 495 TYR B N 1
ATOM 8080 C CA . TYR B 1 495 ? 0.693 -12.43 10.445 1 90.88 495 TYR B CA 1
ATOM 8081 C C . TYR B 1 495 ? 0.225 -12.75 11.859 1 90.88 495 TYR B C 1
ATOM 8083 O O . TYR B 1 495 ? -0.907 -12.43 12.234 1 90.88 495 TYR B O 1
ATOM 8091 N N . PRO B 1 496 ? 1.081 -13.328 12.719 1 92.06 496 PRO B N 1
ATOM 8092 C CA . PRO B 1 496 ? 0.624 -13.594 14.086 1 92.06 496 PRO B CA 1
ATOM 8093 C C . PRO B 1 496 ? 0.215 -12.32 14.82 1 92.06 496 PRO B C 1
ATOM 8095 O O . PRO B 1 496 ? -0.648 -12.359 15.703 1 92.06 496 PRO B O 1
ATOM 8098 N N . SER B 1 497 ? 0.758 -11.219 14.453 1 94.25 497 SER B N 1
ATOM 8099 C CA . SER B 1 497 ? 0.494 -9.961 15.156 1 94.25 497 SER B CA 1
ATOM 8100 C C . SER B 1 497 ? -0.847 -9.367 14.742 1 94.25 497 SER B C 1
ATOM 8102 O O . SER B 1 497 ? -1.493 -8.672 15.531 1 94.25 497 SER B O 1
ATOM 8104 N N . ILE B 1 498 ? -1.295 -9.648 13.461 1 93.25 498 ILE B N 1
ATOM 8105 C CA . ILE B 1 498 ? -2.453 -8.875 13.023 1 93.25 498 ILE B CA 1
ATOM 8106 C C . ILE B 1 498 ? -3.541 -9.82 12.516 1 93.25 498 ILE B C 1
ATOM 8108 O O . ILE B 1 498 ? -4.559 -9.375 11.984 1 93.25 498 ILE B O 1
ATOM 8112 N N . LYS B 1 499 ? -3.432 -11.156 12.695 1 89.88 499 LYS B N 1
ATOM 8113 C CA . LYS B 1 499 ? -4.398 -12.133 12.195 1 89.88 499 LYS B CA 1
ATOM 8114 C C . LYS B 1 499 ? -5.789 -11.875 12.773 1 89.88 499 LYS B C 1
ATOM 8116 O O . LYS B 1 499 ? -6.793 -12.047 12.078 1 89.88 499 LYS B O 1
ATOM 8121 N N . ASN B 1 500 ? -5.852 -11.43 14.039 1 91.44 500 ASN B N 1
ATOM 8122 C CA . ASN B 1 500 ? -7.141 -11.172 14.664 1 91.44 500 ASN B CA 1
ATOM 8123 C C . ASN B 1 500 ? -7.832 -9.961 14.047 1 91.44 500 ASN B C 1
ATOM 8125 O O . ASN B 1 500 ? -9.062 -9.891 14 1 91.44 500 ASN B O 1
ATOM 8129 N N . LEU B 1 501 ? -7.09 -9.023 13.609 1 94.06 501 LEU B N 1
ATOM 8130 C CA . LEU B 1 501 ? -7.652 -7.844 12.969 1 94.06 501 LEU B CA 1
ATOM 8131 C C . LEU B 1 501 ? -8.328 -8.219 11.648 1 94.06 501 LEU B C 1
ATOM 8133 O O . LEU B 1 501 ? -9.352 -7.633 11.289 1 94.06 501 LEU B O 1
ATOM 8137 N N . TYR B 1 502 ? -7.777 -9.219 10.945 1 88.94 502 TYR B N 1
ATOM 8138 C CA . TYR B 1 502 ? -8.359 -9.664 9.68 1 88.94 502 TYR B CA 1
ATOM 8139 C C . TYR B 1 502 ? -9.742 -10.266 9.898 1 88.94 502 TYR B C 1
ATOM 8141 O O . TYR B 1 502 ? -10.656 -10.039 9.102 1 88.94 502 TYR B O 1
ATOM 8149 N N . SER B 1 503 ? -9.844 -10.992 10.969 1 87.38 503 SER B N 1
ATOM 8150 C CA . SER B 1 503 ? -11.141 -11.562 11.305 1 87.38 503 SER B CA 1
ATOM 8151 C C . SER B 1 503 ? -12.172 -10.477 11.578 1 87.38 503 SER B C 1
ATOM 8153 O O . SER B 1 503 ? -13.328 -10.586 11.172 1 87.38 503 SER B O 1
ATOM 8155 N N . GLU B 1 504 ? -11.789 -9.453 12.312 1 92.88 504 GLU B N 1
ATOM 8156 C CA . GLU B 1 504 ? -12.672 -8.328 12.594 1 92.88 504 GLU B CA 1
ATOM 8157 C C . GLU B 1 504 ? -13.055 -7.59 11.32 1 92.88 504 GLU B C 1
ATOM 8159 O O . GLU B 1 504 ? -14.219 -7.227 11.133 1 92.88 504 GLU B O 1
ATOM 8164 N N . ILE B 1 505 ? -12.117 -7.371 10.477 1 92 505 ILE B N 1
ATOM 8165 C CA . ILE B 1 505 ? -12.359 -6.688 9.211 1 92 505 ILE B CA 1
ATOM 8166 C C . ILE B 1 505 ? -13.398 -7.457 8.398 1 92 505 ILE B C 1
ATOM 8168 O O . ILE B 1 505 ? -14.344 -6.867 7.875 1 92 505 ILE B O 1
ATOM 8172 N N . GLN B 1 506 ? -13.18 -8.758 8.297 1 86.06 506 GLN B N 1
ATOM 8173 C CA . GLN B 1 506 ? -14.109 -9.586 7.539 1 86.06 506 GLN B CA 1
ATOM 8174 C C . GLN B 1 506 ? -15.516 -9.516 8.125 1 86.06 506 GLN B C 1
ATOM 8176 O O . GLN B 1 506 ? -16.5 -9.383 7.383 1 86.06 506 GLN B O 1
ATOM 8181 N N . THR B 1 507 ? -15.609 -9.57 9.422 1 87.5 507 THR B N 1
ATOM 8182 C CA . THR B 1 507 ? -16.906 -9.539 10.094 1 87.5 507 THR B CA 1
ATOM 8183 C C . THR B 1 507 ? -17.609 -8.203 9.852 1 87.5 507 THR B C 1
ATOM 8185 O O . THR B 1 507 ? -18.812 -8.164 9.609 1 87.5 507 THR B O 1
ATOM 8188 N N . ILE B 1 508 ? -16.938 -7.152 9.844 1 92.62 508 ILE B N 1
ATOM 8189 C CA . ILE B 1 508 ? -17.516 -5.812 9.797 1 92.62 508 ILE B CA 1
ATOM 8190 C C . ILE B 1 508 ? -17.875 -5.449 8.359 1 92.62 508 ILE B C 1
ATOM 8192 O O . ILE B 1 508 ? -18.938 -4.891 8.094 1 92.62 508 ILE B O 1
ATOM 8196 N N . THR B 1 509 ? -16.984 -5.777 7.402 1 89.75 509 THR B N 1
ATOM 8197 C CA . THR B 1 509 ? -17.156 -5.297 6.039 1 89.75 509 THR B CA 1
ATOM 8198 C C . THR B 1 509 ? -17.797 -6.371 5.164 1 89.75 509 THR B C 1
ATOM 8200 O O . THR B 1 509 ? -18.266 -6.082 4.062 1 89.75 509 THR B O 1
ATOM 8203 N N . GLY B 1 510 ? -17.719 -7.621 5.602 1 78.12 510 GLY B N 1
ATOM 8204 C CA . GLY B 1 510 ? -18.234 -8.727 4.816 1 78.12 510 GLY B CA 1
ATOM 8205 C C . GLY B 1 510 ? -17.297 -9.188 3.725 1 78.12 510 GLY B C 1
ATOM 8206 O O . GLY B 1 510 ? -17.672 -10 2.877 1 78.12 510 GLY B O 1
ATOM 8207 N N . TYR B 1 511 ? -16.125 -8.609 3.705 1 75.56 511 TYR B N 1
ATOM 8208 C CA . TYR B 1 511 ? -15.133 -9 2.703 1 75.56 511 TYR B CA 1
ATOM 8209 C C . TYR B 1 511 ? -13.891 -9.586 3.361 1 75.56 511 TYR B C 1
ATOM 8211 O O . TYR B 1 511 ? -13.383 -9.039 4.348 1 75.56 511 TYR B O 1
ATOM 8219 N N . PRO B 1 512 ? -13.273 -10.648 2.721 1 65.56 512 PRO B N 1
ATOM 8220 C CA . PRO B 1 512 ? -13.922 -11.438 1.67 1 65.56 512 PRO B CA 1
ATOM 8221 C C . PRO B 1 512 ? -15.164 -12.172 2.164 1 65.56 512 PRO B C 1
ATOM 8223 O O . PRO B 1 512 ? -15.359 -12.328 3.373 1 65.56 512 PRO B O 1
ATOM 8226 N N . GLU B 1 513 ? -16.062 -12.359 1.161 1 59.97 513 GLU B N 1
ATOM 8227 C CA . GLU B 1 513 ? -17.281 -13.07 1.518 1 59.97 513 GLU B CA 1
ATOM 8228 C C . GLU B 1 513 ? -16.969 -14.445 2.109 1 59.97 513 GLU B C 1
ATOM 8230 O O . GLU B 1 513 ? -16.031 -15.109 1.688 1 59.97 513 GLU B O 1
ATOM 8235 N N . LEU B 1 514 ? -17.484 -14.727 3.385 1 52.91 514 LEU B N 1
ATOM 8236 C CA . LEU B 1 514 ? -17.344 -16.031 4.008 1 52.91 514 LEU B CA 1
ATOM 8237 C C . LEU B 1 514 ? -18.031 -17.109 3.18 1 52.91 514 LEU B C 1
ATOM 8239 O O . LEU B 1 514 ? -19.125 -16.891 2.652 1 52.91 514 LEU B O 1
#

Sequence (1028 aa):
MILTIDCGTQSIRAALINENGNIVAIEKKEFTPYYSENPGWAEQSADVYWKNLCNATKDLKEKNINLFEKVKGVVVTTLRDTAVCLDKEGNPLRPIILWLDQRKSQSIYKPSKKHKLMFSVVGMTRTINIIRHNSKANWIKENEPEIWKKTYKYAQVSGFFHHKLTGNFIESIASQIGHLPFDYKNKKWTKSNSSWKWEVFGVEKEKLMKLINPTEIIGYITKKAEIETGIKKGIPVIAGGSDKGCETLANGCTNPKRVSLSFGTTATAQISTKNYFEPLRFMPSYPAVIPNYYNPEIEIFRGYWMISWFKKEFAEKELKLAKELNISPEKLLNEHLNKVPPGSHGLILQPYWGPHVKTPDAKGAVIGFGDIHTRSHLYKAIIEGINYALMDGVEKLEKKSKVKIKEVIVGGGGSQSDAICQITADMFGKPVKKIHTHEASSLGAAIIGFVSTGTYKNFEEAINHMIKYKKTFIPNKKNHEIYKNLFEKVYKKIYPSIKNLYSEIQTITGYPELMILTIDCGTQSIRAALINENGNIVAIEKKEFTPYYSENPGWAEQSADVYWKNLCNATKDLKEKNINLFEKVKGVVVTTLRDTAVCLDKEGNPLRPIILWLDQRKSQSIYKPSKKHKLMFSVVGMTRTINIIRHNSKANWIKENEPEIWKKTYKYAQVSGFFHHKLTGNFIESIASQIGHLPFDYKNKKWTKSNSSWKWEVFGVEKEKLMKLINPTEIIGYITKKAEIETGIKKGIPVIAGGSDKGCETLANGCTNPKRVSLSFGTTATAQISTKNYFEPLRFMPSYPAVIPNYYNPEIEIFRGYWMISWFKKEFAEKELKLAKELNISPEKLLNEHLNKVPPGSHGLILQPYWGPHVKTPDAKGAVIGFGDIHTRSHLYKAIIEGINYALMDGVEKLEKKSKVKIKEVIVGGGGSQSDAICQITADMFGKPVKKIHTHEASSLGAAIIGFVSTGTYKNFEEAINHMIKYKKTFIPNKKNHEIYKNLFEKVYKKIYPSIKNLYSEIQTITGYPEL

InterPro domains:
  IPR000577 Carbohydrate kinase, FGGY [PIRSF000538] (1-505)
  IPR018484 Carbohydrate kinase FGGY, N-terminal [PF00370] (1-244)
  IPR018485 Carbohydrate kinase FGGY, C-terminal [PF02782] (260-452)
  IPR043129 ATPase, nucleotide binding domain [SSF53067] (2-253)
  IPR043129 ATPase, nucleotide binding domain [SSF53067] (256-494)
  IPR050406 FGGY Carbohydrate Kinase [PTHR43095] (2-502)

Foldseek 3Di:
DEWEWEAEQFKIKIFQADLLQDTPDMFIDGDDRADPPDPQFGWDALCVVLLRLQVGLVVRCVVPVPSLVVHQEYEYAYAAAKKFFAAPQLDTLDTITDPSRDAWQPDDQDDDPVVCVVCVVVVCVVLLRVLLGRQVLNVCCVPPVVSNVRGQAIDDSQQSVLCLFFVAREAELQAPDHLAQADQQVSGHDDDPPDCSCSSNVDDPRRYGHYDAFLDFSHWGDPNNCVRRVRDTGRTYTHAHYLVLLLCLLLVQQALQEWEWEQAQKTKIWHKDLHWDALDVPHGFGDHNAPSITIHMDIQHRQCVVVVVLCVPPVPVLVVVCVVVVHDSVVVLLVLLVVAAQCLQVWAKARPCAADSVQRLDHIDIDDDDDVHDSSSVSNNSLLNSLLSNLVSSVSSCVGVVHHHAEYEYAYDQVVRPSSQQLSQQQNVHKYWYWPDNSSSRSSSVLSNCCSSPVDVHSVRSSVSNTHTDDIHHHDPVSNVVNVCCSVPPSVCVCVVCSVVSVVVCVVVCPPPD/DEWEWEAEQFKIKIFQADLLQDTPDMFIDGDDRADPPDPQFGWAALCVVLLRLQVGLVVRCVVPVPSLVVHQEYEYAYAAAKKFFAAPQLDTLDTITDPSGDAWQPDDQDDDPVVCVVCVVVVCVVLLRVLLGRQVLNNCCVPPVVSNVRGQAIDHSQQSVLCLFFVAREAELQAPDHLAQADFQVSGHDDDPPDCSCSSNVDDPRRYGHYDAFLDFSHWGDPNNCVRRVRDTGRTYTHAHYLVLLLCLLLVQQALQEWEWEQAQKTKIWHKDLHWDALDVPHGFGDHNAPSITIHMDIQHRQCVVVVVLCVPPVPVLVVVCVVVVHDSVVVLLVLLVVAAQCLQVWAKARNCAADSVQRLDHIDIDDDDDVHDSSSVSNNSLLNSLLSNLVSSVSSCVGVVHHHAEYEYAYDQVVRPSSQQLSQQQNVHKYWYWPDNSSSRSSSVLSNCCSSPVDVHSVRSSVSNTHTDDIHHHDPVSNVVNVCCSVPPSVCVCVVCSVVSVVVCVVVCPPPD